Protein AF-0000000074599251 (afdb_homodimer)

Radius of gyration: 33.38 Å; Cα contacts (8 Å, |Δi|>4): 1171; chains: 2; bounding box: 68×91×99 Å

Sequence (798 aa):
MKKIAEEYNISKVTISTLWKGIKTDIAAGKLINSDRKFTGGQPKLNIDLEKVRSIPVRERGSIRKLAIKMNLHPSTVGRLIRKGALRSHTNAIKPLLTNANKVARIKWCLGKIVGNSLNNGQVFKDMYNVVHLDEKWFFMTNTTEKYYLLPDEMEPHRTCKSKRFITKVMFMAAVARPIFSNQGSVLFDGKIGIFPFTYEEPAKRASRNRARGTMETKPIQSITKEVTKEYLISKIIPAIKSKWPEGASRRIYIQQDNAKPHIRGDDPDFLHAAQSDGFDIRLVSQPPNSPDLNVLDLGFFRSIQSLQYEISATTVSELVDAVTTAFEQVEPQKLKYVWLSLHYCMNEILRVLANNNYRLPHNGKQRLERLGLLPDQVTVNEEYLAKALQHITQQQQGDMKKIAEEYNISKVTISTLWKGIKTDIAAGKLINSDRKFTGGQPKLNIDLEKVRSIPVRERGSIRKLAIKMNLHPSTVGRLIRKGALRSHTNAIKPLLTNANKVARIKWCLGKIVGNSLNNGQVFKDMYNVVHLDEKWFFMTNTTEKYYLLPDEMEPHRTCKSKRFITKVMFMAAVARPIFSNQGSVLFDGKIGIFPFTYEEPAKRASRNRARGTMETKPIQSITKEVTKEYLISKIIPAIKSKWPEGASRRIYIQQDNAKPHIRGDDPDFLHAAQSDGFDIRLVSQPPNSPDLNVLDLGFFRSIQSLQYEISATTVSELVDAVTTAFEQVEPQKLKYVWLSLHYCMNEILRVLANNNYRLPHNGKQRLERLGLLPDQVTVNEEYLAKALQHITQQQQGD

pLDDT: mean 87.86, std 13.1, range [35.22, 98.81]

Structure (mmCIF, N/CA/C/O backbone):
data_AF-0000000074599251-model_v1
#
loop_
_entity.id
_entity.type
_entity.pdbx_description
1 polymer Transposase
#
loop_
_atom_site.group_PDB
_atom_site.id
_atom_site.type_symbol
_atom_site.label_atom_id
_atom_site.label_alt_id
_atom_site.label_comp_id
_atom_site.label_asym_id
_atom_site.label_entity_id
_atom_site.label_seq_id
_atom_site.pdbx_PDB_ins_code
_atom_site.Cartn_x
_atom_site.Cartn_y
_atom_site.Cartn_z
_atom_site.occupancy
_atom_site.B_iso_or_equiv
_atom_site.auth_seq_id
_atom_site.auth_comp_id
_atom_site.auth_asym_id
_atom_site.auth_atom_id
_atom_site.pdbx_PDB_model_num
ATOM 1 N N . MET A 1 1 ? -25.328 23.453 -40.25 1 59.69 1 MET A N 1
ATOM 2 C CA . MET A 1 1 ? -24.469 22.266 -40.094 1 59.69 1 MET A CA 1
ATO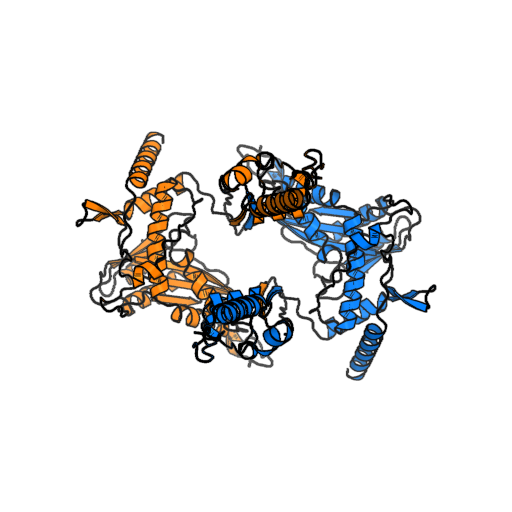M 3 C C . MET A 1 1 ? -24.328 21.875 -38.656 1 59.69 1 MET A C 1
ATOM 5 O O . MET A 1 1 ? -24.422 20.688 -38.312 1 59.69 1 MET A O 1
ATOM 9 N N . LYS A 1 2 ? -24.219 22.812 -37.844 1 63.47 2 LYS A N 1
ATOM 10 C CA . LYS A 1 2 ? -24.141 22.516 -36.438 1 63.47 2 LYS A CA 1
ATOM 11 C C . LYS A 1 2 ? -25.484 22.016 -35.875 1 63.47 2 LYS A C 1
ATOM 13 O O . LYS A 1 2 ? -25.516 21.078 -35.094 1 63.47 2 LYS A O 1
ATOM 18 N N . LYS A 1 3 ? -26.484 22.625 -36.219 1 62.5 3 LYS A N 1
ATOM 19 C CA . LYS A 1 3 ? -27.812 22.25 -35.781 1 62.5 3 LYS A CA 1
ATOM 20 C C . LYS A 1 3 ? -28.188 20.844 -36.219 1 62.5 3 LYS A C 1
ATOM 22 O O . LYS A 1 3 ? -28.766 20.062 -35.469 1 62.5 3 LYS A O 1
ATOM 27 N N . ILE A 1 4 ? -27.844 20.516 -37.375 1 62.78 4 ILE A N 1
ATOM 28 C CA . ILE A 1 4 ? -28.125 19.203 -37.938 1 62.78 4 ILE A CA 1
ATOM 29 C C . ILE A 1 4 ? -27.234 18.156 -37.281 1 62.78 4 ILE A C 1
ATOM 31 O O . ILE A 1 4 ? -27.672 17.047 -36.969 1 62.78 4 ILE A O 1
ATOM 35 N N . ALA A 1 5 ? -25.984 18.578 -36.969 1 61.53 5 ALA A N 1
ATOM 36 C CA . ALA A 1 5 ? -25.031 17.719 -36.281 1 61.53 5 ALA A CA 1
ATOM 37 C C . ALA A 1 5 ? -25.531 17.344 -34.906 1 61.53 5 ALA A C 1
ATOM 39 O O . ALA A 1 5 ? -25.438 16.188 -34.5 1 61.53 5 ALA A O 1
ATOM 40 N N . GLU A 1 6 ? -26.031 18.266 -34.281 1 64.5 6 GLU A N 1
ATOM 41 C CA . GLU A 1 6 ? -26.609 18.078 -32.969 1 64.5 6 GLU A CA 1
ATOM 42 C C . GLU A 1 6 ? -27.891 17.266 -33.031 1 64.5 6 GLU A C 1
ATOM 44 O O . GLU A 1 6 ? -28.141 16.406 -32.188 1 64.5 6 GLU A O 1
ATOM 49 N N . GLU A 1 7 ? -28.703 17.516 -33.938 1 60.81 7 GLU A N 1
ATOM 50 C CA . GLU A 1 7 ? -30.016 16.891 -34.094 1 60.81 7 GLU A CA 1
ATOM 51 C C . GLU A 1 7 ? -29.875 15.414 -34.438 1 60.81 7 GLU A C 1
ATOM 53 O O . GLU A 1 7 ? -30.641 14.586 -33.938 1 60.81 7 GLU A O 1
ATOM 58 N N . TYR A 1 8 ? -28.859 15.078 -35.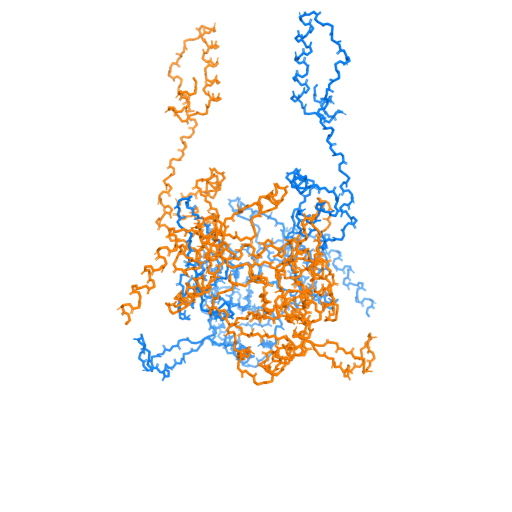219 1 61.97 8 TYR A N 1
ATOM 59 C CA . TYR A 1 8 ? -28.734 13.711 -35.688 1 61.97 8 TYR A CA 1
ATOM 60 C C . TYR A 1 8 ? -27.547 13.016 -35.031 1 61.97 8 TYR A C 1
ATOM 62 O O . TYR A 1 8 ? -27.219 11.875 -35.375 1 61.97 8 TYR A O 1
ATOM 70 N N . ASN A 1 9 ? -26.922 13.727 -33.969 1 59.16 9 ASN A N 1
ATOM 71 C CA . ASN A 1 9 ? -25.812 13.227 -33.156 1 59.16 9 ASN A CA 1
ATOM 72 C C . ASN A 1 9 ? -24.672 12.727 -34.062 1 59.16 9 ASN A C 1
ATOM 74 O O . ASN A 1 9 ? -24.172 11.609 -33.875 1 59.16 9 ASN A O 1
ATOM 78 N N . ILE A 1 10 ? -24.391 13.492 -35.156 1 62.56 10 ILE A N 1
ATOM 79 C CA . ILE A 1 10 ? -23.297 13.219 -36.062 1 62.56 10 ILE A CA 1
ATOM 80 C C . ILE A 1 10 ? -22.281 14.359 -36.031 1 62.56 10 ILE A C 1
ATOM 82 O O . ILE A 1 10 ? -22.641 15.492 -35.688 1 62.56 10 ILE A O 1
ATOM 86 N N . SER A 1 11 ? -21.031 14.023 -36.125 1 65.69 11 SER A N 1
ATOM 87 C CA . SER A 1 11 ? -20 15.055 -36.062 1 65.69 11 SER A CA 1
ATOM 88 C C . SER A 1 11 ? -20.188 16.078 -37.188 1 65.69 11 SER A C 1
ATOM 90 O O . SER A 1 11 ? -20.719 15.758 -38.25 1 65.69 11 SER A O 1
ATOM 92 N N . LYS A 1 12 ? -19.906 17.312 -36.938 1 66.56 12 LYS A N 1
ATOM 93 C CA . LYS A 1 12 ? -19.984 18.406 -37.906 1 66.56 12 LYS A CA 1
ATOM 94 C C . LYS A 1 12 ? -19.156 18.125 -39.125 1 66.56 12 LYS A C 1
ATOM 96 O O . LYS A 1 12 ? -19.531 18.484 -40.25 1 66.56 12 LYS A O 1
ATOM 101 N N . VAL A 1 13 ? -18.141 17.406 -39 1 65.75 13 VAL A N 1
ATOM 102 C CA . VAL A 1 13 ? -17.234 17.078 -40.094 1 65.75 13 VAL A CA 1
ATOM 103 C C . VAL A 1 13 ? -17.922 16.094 -41.031 1 65.75 13 VAL A C 1
ATOM 105 O O . VAL A 1 13 ? -17.828 16.234 -42.25 1 65.75 13 VAL A O 1
ATOM 108 N N . THR A 1 14 ? -18.609 15.164 -40.469 1 68.56 14 THR A N 1
ATOM 109 C CA . THR A 1 14 ? -19.344 14.195 -41.281 1 68.56 14 THR A CA 1
ATOM 110 C C . THR A 1 14 ? -20.422 14.891 -42.125 1 68.56 14 THR A C 1
ATOM 112 O O . THR A 1 14 ? -20.609 14.578 -43.281 1 68.56 14 THR A O 1
ATOM 115 N N . ILE A 1 15 ? -21.062 15.805 -41.438 1 66.56 15 ILE A N 1
ATOM 116 C CA . ILE A 1 15 ? -22.109 16.547 -42.125 1 66.56 15 ILE A CA 1
ATOM 117 C C . ILE A 1 15 ? -21.484 17.375 -43.25 1 66.56 15 ILE A C 1
ATOM 119 O O . ILE A 1 15 ? -22.016 17.422 -44.344 1 66.56 15 ILE A O 1
ATOM 123 N N . SER A 1 16 ? -20.453 17.984 -42.906 1 68.62 16 SER A N 1
ATOM 124 C CA . SER A 1 16 ? -19.766 18.812 -43.906 1 68.62 16 SER A CA 1
ATOM 125 C C . SER A 1 16 ? -19.281 18 -45.094 1 68.62 16 SER A C 1
ATOM 127 O O . SER A 1 16 ? -19.422 18.406 -46.219 1 68.62 16 SER A O 1
ATOM 129 N N . THR A 1 17 ? -18.766 16.844 -44.812 1 70.94 17 THR A N 1
ATOM 130 C CA . THR A 1 17 ? -18.297 15.953 -45.875 1 70.94 17 THR A CA 1
ATOM 131 C C . THR A 1 17 ? -19.469 15.484 -46.719 1 70.94 17 THR A C 1
ATOM 133 O O . THR A 1 17 ? -19.359 15.43 -47.969 1 70.94 17 THR A O 1
ATOM 136 N N . LEU A 1 18 ? -20.531 15.141 -46 1 68.19 18 LEU A N 1
ATOM 137 C CA . LEU A 1 18 ? -21.734 14.727 -46.719 1 68.19 18 LEU A CA 1
ATOM 138 C C . LEU A 1 18 ? -22.266 15.852 -47.594 1 68.19 18 LEU A C 1
ATOM 140 O O . LEU A 1 18 ? -22.672 15.609 -48.75 1 68.19 18 LEU A O 1
ATOM 144 N N . TRP A 1 19 ? -22.25 17 -46.938 1 69.44 19 TRP A N 1
ATOM 145 C CA . TRP A 1 19 ? -22.734 18.172 -47.656 1 69.44 19 TRP A CA 1
ATOM 146 C C . TRP A 1 19 ? -21.875 18.469 -48.875 1 69.44 19 TRP A C 1
ATOM 148 O O . TRP A 1 19 ? -22.375 18.75 -49.969 1 69.44 19 TRP A O 1
ATOM 158 N N . LYS A 1 20 ? -20.656 18.359 -48.719 1 69.62 20 LYS A N 1
ATOM 159 C CA . LYS A 1 20 ? -19.734 18.578 -49.812 1 69.62 20 LYS A CA 1
ATOM 160 C C . LYS A 1 20 ? -19.938 17.531 -50.906 1 69.62 20 LYS A C 1
ATOM 162 O O . LYS A 1 20 ? -19.922 17.859 -52.094 1 69.62 20 LYS A O 1
ATOM 167 N N . GLY A 1 21 ? -20.094 16.359 -50.5 1 66.81 21 GLY A N 1
ATOM 168 C CA . GLY A 1 21 ? -20.375 15.305 -51.438 1 66.81 21 GLY A CA 1
ATOM 169 C C . GLY A 1 21 ? -21.672 15.523 -52.219 1 66.81 21 GLY A C 1
ATOM 170 O O . GLY A 1 21 ? -21.703 15.336 -53.438 1 66.81 21 GLY A O 1
ATOM 171 N N . ILE A 1 22 ? -22.578 15.906 -51.438 1 68 22 ILE A N 1
ATOM 172 C CA . ILE A 1 22 ? -23.875 16.188 -52.062 1 68 22 ILE A CA 1
ATOM 173 C C . ILE A 1 22 ? -23.734 17.344 -53.062 1 68 22 ILE A C 1
ATOM 175 O O . ILE A 1 22 ? -24.266 17.297 -54.156 1 68 22 ILE A O 1
ATOM 179 N N . LYS A 1 23 ? -23.031 18.297 -52.656 1 67.19 23 LYS A N 1
ATOM 180 C CA . LYS A 1 23 ? -22.828 19.453 -53.5 1 67.19 23 LYS A CA 1
ATOM 181 C C . LYS A 1 23 ? -22.094 19.062 -54.781 1 67.19 23 LYS A C 1
ATOM 183 O O . LYS A 1 23 ? -22.422 19.531 -55.875 1 67.19 23 LYS A O 1
ATOM 188 N N . THR A 1 24 ? -21.141 18.344 -54.531 1 67.94 24 THR A N 1
ATOM 189 C CA . THR A 1 24 ? -20.391 17.875 -55.688 1 67.94 24 THR A CA 1
ATOM 190 C C . THR A 1 24 ? -21.266 17.016 -56.594 1 67.94 24 THR A C 1
ATOM 192 O O . THR A 1 24 ? -21.188 17.125 -57.812 1 67.94 24 THR A O 1
ATOM 195 N N . ASP A 1 25 ? -22.016 16.266 -55.938 1 62.34 25 ASP A N 1
ATOM 196 C CA . ASP A 1 25 ? -22.938 15.43 -56.719 1 62.34 25 ASP A CA 1
ATOM 197 C C . ASP A 1 25 ? -23.953 16.281 -57.469 1 62.34 25 ASP A C 1
ATOM 199 O O . ASP A 1 25 ? -24.266 16.016 -58.625 1 62.34 25 ASP A O 1
ATOM 203 N N . ILE A 1 26 ? -24.359 17.25 -56.781 1 66.44 26 ILE A N 1
ATOM 204 C CA . ILE A 1 26 ? -25.297 18.172 -57.406 1 66.44 26 ILE A CA 1
ATOM 205 C C . ILE A 1 26 ? -24.625 18.891 -58.594 1 66.44 26 ILE A C 1
ATOM 207 O O . ILE A 1 26 ? -25.203 19.016 -59.656 1 66.44 26 ILE A O 1
ATOM 211 N N . ALA A 1 27 ? -23.531 19.266 -58.375 1 68.12 27 ALA A N 1
ATOM 212 C CA . ALA A 1 27 ? -22.797 19.969 -59.438 1 68.12 27 ALA A CA 1
ATOM 213 C C . ALA A 1 27 ? -22.5 19.047 -60.594 1 68.12 27 ALA A C 1
ATOM 215 O O . ALA A 1 27 ? -22.453 19.5 -61.75 1 68.12 27 ALA A O 1
ATOM 216 N N . ALA A 1 28 ? -22.312 17.828 -60.281 1 65.12 28 ALA A N 1
ATOM 217 C CA . ALA A 1 28 ? -22.016 16.859 -61.312 1 65.12 28 ALA A CA 1
ATOM 218 C C . ALA A 1 28 ? -23.297 16.281 -61.906 1 65.12 28 ALA A C 1
ATOM 220 O O . ALA A 1 28 ? -23.266 15.453 -62.844 1 65.12 28 ALA A O 1
ATOM 221 N N . GLY A 1 29 ? -24.406 16.875 -61.562 1 62.53 29 GLY A N 1
ATOM 222 C CA . GLY A 1 29 ? -25.703 16.547 -62.156 1 62.53 29 GLY A CA 1
ATOM 223 C C . GLY A 1 29 ? -26.266 15.234 -61.625 1 62.53 29 GLY A C 1
ATOM 224 O O . GLY A 1 29 ? -27.125 14.633 -62.281 1 62.53 29 GLY A O 1
ATOM 225 N N . LYS A 1 30 ? -25.531 14.656 -60.781 1 57.91 30 LYS A N 1
ATOM 226 C CA . LYS A 1 30 ? -26 13.359 -60.281 1 57.91 30 LYS A CA 1
ATOM 227 C C . LYS A 1 30 ? -27.188 13.523 -59.344 1 57.91 30 LYS A C 1
ATOM 229 O O . LYS A 1 30 ? -27.297 14.539 -58.656 1 57.91 30 LYS A O 1
ATOM 234 N N . LEU A 1 31 ? -28.25 12.766 -59.594 1 51.44 31 LEU A N 1
ATOM 235 C CA . LEU A 1 31 ? -29.438 12.781 -58.75 1 51.44 31 LEU A CA 1
ATOM 236 C C . LEU A 1 31 ? -29.094 12.477 -57.312 1 51.44 31 LEU A C 1
ATOM 238 O O . LEU A 1 31 ? -28.281 11.578 -57.031 1 51.44 31 LEU A O 1
ATOM 242 N N . ILE A 1 32 ? -29.156 13.453 -56.5 1 49.12 32 ILE A N 1
ATOM 243 C CA . ILE A 1 32 ? -29 13.234 -55.062 1 49.12 32 ILE A CA 1
ATOM 244 C C . ILE A 1 32 ? -29.75 11.984 -54.625 1 49.12 32 ILE A C 1
ATOM 246 O O . ILE A 1 32 ? -30.984 11.938 -54.719 1 49.12 32 ILE A O 1
ATOM 250 N N . ASN A 1 33 ? -29.406 10.75 -55.125 1 39.78 33 ASN A N 1
ATOM 251 C CA . ASN A 1 33 ? -30.125 9.57 -54.656 1 39.78 33 ASN A CA 1
ATOM 252 C C . ASN A 1 33 ? -30.266 9.578 -53.125 1 39.78 33 ASN A C 1
ATOM 254 O O . ASN A 1 33 ? -29.266 9.547 -52.406 1 39.78 33 ASN A O 1
ATOM 258 N N . SER A 1 34 ? -31.25 10.289 -52.656 1 45.91 34 SER A N 1
ATOM 259 C CA . SER A 1 34 ? -31.672 10.25 -51.25 1 45.91 34 SER A CA 1
ATOM 260 C C . SER A 1 34 ? -31.453 8.867 -50.625 1 45.91 34 SER A C 1
ATOM 262 O O . SER A 1 34 ? -31.359 8.727 -49.406 1 45.91 34 SER A O 1
ATOM 264 N N . ASP A 1 35 ? -31.703 7.812 -51.531 1 40.34 35 ASP A N 1
ATOM 265 C CA . ASP A 1 35 ? -31.672 6.441 -51.031 1 40.34 35 ASP A CA 1
ATOM 266 C C . ASP A 1 35 ? -30.219 6.004 -50.75 1 40.34 35 ASP A C 1
ATOM 268 O O . ASP A 1 35 ? -29.938 4.809 -50.688 1 40.34 35 ASP A O 1
ATOM 272 N N . ARG A 1 36 ? -29.312 6.754 -51.219 1 41.41 36 ARG A N 1
ATOM 273 C CA . ARG A 1 36 ? -27.984 6.273 -50.844 1 41.41 36 ARG A CA 1
ATOM 274 C C . ARG A 1 36 ? -27.969 5.844 -49.375 1 41.41 36 ARG A C 1
ATOM 276 O O . ARG A 1 36 ? -28.312 6.625 -48.469 1 41.41 36 ARG A O 1
ATOM 283 N N . LYS A 1 37 ? -28.312 4.609 -49.219 1 37.38 37 LYS A N 1
ATOM 284 C CA . LYS A 1 37 ? -28.141 3.996 -47.875 1 37.38 37 LYS A CA 1
ATOM 285 C C . LYS A 1 37 ? -26.859 4.477 -47.219 1 37.38 37 LYS A C 1
ATOM 287 O O . LYS A 1 37 ? -25.781 4.336 -47.781 1 37.38 37 LYS A O 1
ATOM 292 N N . PHE A 1 38 ? -26.828 5.723 -46.781 1 36.94 38 PHE A N 1
ATOM 293 C CA . PHE A 1 38 ? -25.734 6 -45.875 1 36.94 38 PHE A CA 1
ATOM 294 C C . PHE A 1 38 ? -25.391 4.77 -45.031 1 36.94 38 PHE A C 1
ATOM 296 O O . PHE A 1 38 ? -26.281 4.148 -44.438 1 36.94 38 PHE A O 1
ATOM 303 N N . THR A 1 39 ? -24.734 3.855 -45.562 1 35.22 39 THR A N 1
ATOM 304 C CA . THR A 1 39 ? -24.344 2.822 -44.625 1 35.22 39 THR A CA 1
ATOM 305 C C . THR A 1 39 ? -23.906 3.441 -43.312 1 35.22 39 THR A C 1
ATOM 307 O O . THR A 1 39 ? -22.859 4.102 -43.219 1 35.22 39 THR A O 1
ATOM 310 N N . GLY A 1 40 ? -24.781 4.145 -42.719 1 36.56 40 GLY A N 1
ATOM 311 C CA . GLY A 1 40 ? -24.5 4.617 -41.375 1 36.56 40 GLY A CA 1
ATOM 312 C C . GLY A 1 40 ? -23.5 3.758 -40.625 1 36.56 40 GLY A C 1
ATOM 313 O O . GLY A 1 40 ? -23.281 2.596 -40.969 1 36.56 40 GLY A O 1
ATOM 314 N N . GLY A 1 41 ? -22.266 4.285 -40.438 1 41.44 41 GLY A N 1
ATOM 315 C CA . GLY A 1 41 ? -21.438 3.494 -39.562 1 41.44 41 GLY A CA 1
ATOM 316 C C . GLY A 1 41 ? -22.234 2.766 -38.5 1 41.44 41 GLY A C 1
ATOM 317 O O . GLY A 1 41 ? -23.438 2.943 -38.375 1 41.44 41 GLY A O 1
ATOM 318 N N . GLN A 1 42 ? -21.781 1.679 -38.031 1 44.84 42 GLN A N 1
ATOM 319 C CA . GLN A 1 42 ? -22.438 0.94 -36.969 1 44.84 42 GLN A CA 1
ATOM 320 C C . GLN A 1 42 ? -23.047 1.889 -35.938 1 44.84 42 GLN A C 1
ATOM 322 O O . GLN A 1 42 ? -22.406 2.859 -35.531 1 44.84 42 GLN A O 1
ATOM 327 N N . PRO A 1 43 ? -24.359 2.057 -35.875 1 48.94 43 PRO A N 1
ATOM 328 C CA . PRO A 1 43 ? -24.984 2.857 -34.812 1 48.94 43 PRO A CA 1
ATOM 329 C C . PRO A 1 43 ? -24.219 2.793 -33.5 1 48.94 43 PRO A C 1
ATOM 331 O O . PRO A 1 43 ? -23.625 1.758 -33.156 1 48.94 43 PRO A O 1
ATOM 334 N N . LYS A 1 44 ? -23.875 4.051 -33.094 1 54.09 44 LYS A N 1
ATOM 335 C CA . LYS A 1 44 ? -23.266 4.078 -31.781 1 54.09 44 LYS A CA 1
ATOM 336 C C . LYS A 1 44 ? -24.078 3.268 -30.781 1 54.09 44 LYS A C 1
ATOM 338 O O . LYS A 1 44 ? -25.312 3.361 -30.75 1 54.09 44 LYS A O 1
ATOM 343 N N . LEU A 1 45 ? -23.562 2.078 -30.422 1 58.38 45 LEU A N 1
ATOM 344 C CA . LEU A 1 45 ? -24.234 1.326 -29.359 1 58.38 45 LEU A CA 1
ATOM 345 C C . LEU A 1 45 ? -24.797 2.264 -28.297 1 58.38 45 LEU A C 1
ATOM 347 O O . LEU A 1 45 ? -24.094 3.15 -27.812 1 58.38 45 LEU A O 1
ATOM 351 N N . ASN A 1 46 ? -26.125 2.512 -28.281 1 68.69 46 ASN A N 1
ATOM 352 C CA . ASN A 1 46 ? -26.766 3.252 -27.203 1 68.69 46 ASN A CA 1
ATOM 353 C C . ASN A 1 46 ? -26.578 2.549 -25.859 1 68.69 46 ASN A C 1
ATOM 355 O O . ASN A 1 46 ? -27.234 1.537 -25.594 1 68.69 46 ASN A O 1
ATOM 359 N N . ILE A 1 47 ? -25.562 2.842 -25.203 1 80.31 47 ILE A N 1
ATOM 360 C CA . ILE A 1 47 ? -25.297 2.234 -23.906 1 80.31 47 ILE A CA 1
ATOM 361 C C . ILE A 1 47 ? -26.109 2.943 -22.828 1 80.31 47 ILE A C 1
ATOM 363 O O . ILE A 1 47 ? -26.078 4.172 -22.734 1 80.31 47 ILE A O 1
ATOM 367 N N . ASP A 1 48 ? -26.922 2.229 -22.156 1 84.81 48 ASP A N 1
ATOM 368 C CA . ASP A 1 48 ? -27.656 2.744 -21 1 84.81 48 ASP A CA 1
ATOM 369 C C . ASP A 1 48 ? -26.75 2.855 -19.781 1 84.81 48 ASP A C 1
ATOM 371 O O . ASP A 1 48 ? -26.562 1.881 -19.047 1 84.81 48 ASP A O 1
ATOM 375 N N . LEU A 1 49 ? -26.328 3.996 -19.547 1 88.31 49 LEU A N 1
ATOM 376 C CA . LEU A 1 49 ? -25.375 4.238 -18.469 1 88.31 49 LEU A CA 1
ATOM 377 C C . LEU A 1 49 ? -26.062 4.094 -17.109 1 88.31 49 LEU A C 1
ATOM 379 O O . LEU A 1 49 ? -25.391 3.93 -16.094 1 88.31 49 LEU A O 1
ATOM 383 N N . GLU A 1 50 ? -27.344 4.145 -17.078 1 86.81 50 GLU A N 1
ATOM 384 C CA . GLU A 1 50 ? -28.078 4.02 -15.82 1 86.81 50 GLU A CA 1
ATOM 385 C C . GLU A 1 50 ? -27.922 2.619 -15.234 1 86.81 50 GLU A C 1
ATOM 387 O O . GLU A 1 50 ? -28.109 2.424 -14.031 1 86.81 50 GLU A O 1
ATOM 392 N N . LYS A 1 51 ? -27.594 1.727 -16.078 1 90 51 LYS A N 1
ATOM 393 C CA . LYS A 1 51 ? -27.359 0.359 -15.617 1 90 51 LYS A CA 1
ATOM 394 C C . LYS A 1 51 ? -26.203 0.293 -14.625 1 90 51 LYS A C 1
ATOM 396 O O . LYS A 1 51 ? -26.172 -0.591 -13.766 1 90 51 LYS A O 1
ATOM 401 N N . VAL A 1 52 ? -25.312 1.246 -14.719 1 92.25 52 VAL A N 1
ATOM 402 C CA . VAL A 1 52 ? -24.172 1.295 -13.82 1 92.25 52 VAL A CA 1
ATOM 403 C C . VAL A 1 52 ? -24.641 1.492 -12.383 1 92.25 52 VAL A C 1
ATOM 405 O O . VAL A 1 52 ? -24.062 0.929 -11.445 1 92.25 52 VAL A O 1
ATOM 408 N N . ARG A 1 53 ? -25.703 2.174 -12.242 1 91.62 53 ARG A N 1
ATOM 409 C CA . ARG A 1 53 ? -26.234 2.496 -10.914 1 91.62 53 ARG A CA 1
ATOM 410 C C . ARG A 1 53 ? -26.734 1.244 -10.211 1 91.62 53 ARG A C 1
ATOM 412 O O . ARG A 1 53 ? -26.75 1.182 -8.977 1 91.62 53 ARG A O 1
ATOM 419 N N . SER A 1 54 ? -27.109 0.322 -11.016 1 91.12 54 SER A N 1
ATOM 420 C CA . SER A 1 54 ? -27.672 -0.898 -10.445 1 91.12 54 SER A CA 1
ATOM 421 C C . SER A 1 54 ? -26.562 -1.867 -10.016 1 91.12 54 SER A C 1
ATOM 423 O O . SER A 1 54 ? -26.828 -2.807 -9.258 1 91.12 54 SER A O 1
ATOM 425 N N . ILE A 1 55 ? -25.438 -1.623 -10.461 1 92.62 55 ILE A N 1
ATOM 426 C CA . ILE A 1 55 ? -24.312 -2.482 -10.102 1 92.62 55 ILE A CA 1
ATOM 427 C C . ILE A 1 55 ? -23.703 -2.01 -8.781 1 92.62 55 ILE A C 1
ATOM 429 O O . ILE A 1 55 ? -23.359 -0.838 -8.641 1 92.62 55 ILE A O 1
ATOM 433 N N . PRO A 1 56 ? -23.641 -2.934 -7.828 1 90.06 56 PRO A N 1
ATOM 434 C CA . PRO A 1 56 ? -22.969 -2.535 -6.586 1 90.06 56 PRO A CA 1
ATOM 435 C C . PRO A 1 56 ? -21.578 -1.971 -6.824 1 90.06 56 PRO A C 1
ATOM 437 O O . PRO A 1 56 ? -20.844 -2.459 -7.695 1 90.06 56 PRO A O 1
ATOM 440 N N . VAL A 1 57 ? -21.172 -0.94 -6.09 1 88.81 57 VAL A N 1
ATOM 441 C CA . VAL A 1 57 ? -19.922 -0.213 -6.281 1 88.81 57 VAL A CA 1
ATOM 442 C C . VAL A 1 57 ? -18.734 -1.173 -6.16 1 88.81 57 VAL A C 1
ATOM 444 O O . VAL A 1 57 ? -17.734 -1.019 -6.855 1 88.81 57 VAL A O 1
ATOM 447 N N . ARG A 1 58 ? -18.859 -2.219 -5.363 1 86.56 58 ARG A N 1
ATOM 448 C CA . ARG A 1 58 ? -17.766 -3.162 -5.133 1 86.56 58 ARG A CA 1
ATOM 449 C C . ARG A 1 58 ? -17.5 -3.994 -6.383 1 86.56 58 ARG A C 1
ATOM 451 O O . ARG A 1 58 ? -16.422 -4.598 -6.504 1 86.56 58 ARG A O 1
ATOM 458 N N . GLU A 1 59 ? -18.375 -4.051 -7.305 1 89.94 59 GLU A N 1
ATOM 459 C CA . GLU A 1 59 ? -18.234 -4.824 -8.531 1 89.94 59 GLU A CA 1
ATOM 460 C C . GLU A 1 59 ? -17.797 -3.934 -9.695 1 89.94 59 GLU A C 1
ATOM 462 O O . GLU A 1 59 ? -17.797 -4.363 -10.852 1 89.94 59 GLU A O 1
ATOM 467 N N . ARG A 1 60 ? -17.469 -2.689 -9.359 1 91.94 60 ARG A N 1
ATOM 468 C CA . ARG A 1 60 ? -17.047 -1.706 -10.359 1 91.94 60 ARG A CA 1
ATOM 469 C C . ARG A 1 60 ? -15.586 -1.321 -10.164 1 91.94 60 ARG A C 1
ATOM 471 O O . ARG A 1 60 ? -15.211 -0.168 -10.383 1 91.94 60 ARG A O 1
ATOM 478 N N . GLY A 1 61 ? -14.797 -2.256 -9.695 1 88.75 61 GLY A N 1
ATOM 479 C CA . GLY A 1 61 ? -13.438 -1.937 -9.273 1 88.75 61 GLY A CA 1
ATOM 480 C C . GLY A 1 61 ? -12.453 -1.896 -10.43 1 88.75 61 GLY A C 1
ATOM 481 O O . GLY A 1 61 ? -11.336 -1.407 -10.281 1 88.75 61 GLY A O 1
ATOM 482 N N . SER A 1 62 ? -12.812 -2.447 -11.547 1 90.62 62 SER A N 1
ATOM 483 C CA . SER A 1 62 ? -11.961 -2.43 -12.734 1 90.62 62 SER A CA 1
ATOM 484 C C . SER A 1 62 ? -12.797 -2.289 -14.008 1 90.62 62 SER A C 1
ATOM 486 O O . SER A 1 62 ? -14 -2.529 -13.992 1 90.62 62 SER A O 1
ATOM 488 N N . ILE A 1 63 ? -12.109 -1.875 -15.078 1 92.12 63 ILE A N 1
ATOM 489 C CA . ILE A 1 63 ? -12.758 -1.724 -16.375 1 92.12 63 ILE A CA 1
ATOM 490 C C . ILE A 1 63 ? -13.312 -3.072 -16.828 1 92.12 63 ILE A C 1
ATOM 492 O O . ILE A 1 63 ? -14.453 -3.158 -17.297 1 92.12 63 ILE A O 1
ATOM 496 N N . ARG A 1 64 ? -12.562 -4.082 -16.641 1 87.69 64 ARG A N 1
ATOM 497 C CA . ARG A 1 64 ? -12.969 -5.414 -17.094 1 87.69 64 ARG A CA 1
ATOM 498 C C . ARG A 1 64 ? -14.18 -5.906 -16.297 1 87.69 64 ARG A C 1
ATOM 500 O O . ARG A 1 64 ? -15.125 -6.438 -16.891 1 87.69 64 ARG A O 1
ATOM 507 N N . LYS A 1 65 ? -14.172 -5.766 -15.023 1 88.75 65 LYS A N 1
ATOM 508 C CA . LYS A 1 65 ? -15.289 -6.191 -14.18 1 88.75 65 LYS A CA 1
ATOM 509 C C . LYS A 1 65 ? -16.562 -5.449 -14.547 1 88.75 65 LYS A C 1
ATOM 511 O O . LYS A 1 65 ? -17.625 -6.059 -14.68 1 88.75 65 LYS A O 1
ATOM 516 N N . LEU A 1 66 ? -16.422 -4.133 -14.625 1 92.38 66 LEU A N 1
ATOM 517 C CA . LEU A 1 66 ? -17.578 -3.32 -14.984 1 92.38 66 LEU A CA 1
ATOM 518 C C . LEU A 1 66 ? -18.109 -3.713 -16.359 1 92.38 66 LEU A C 1
ATOM 520 O O . LEU A 1 66 ? -19.328 -3.771 -16.562 1 92.38 66 LEU A O 1
ATOM 524 N N . ALA A 1 67 ? -17.172 -3.98 -17.312 1 92.94 67 ALA A N 1
ATOM 525 C CA . ALA A 1 67 ? -17.562 -4.391 -18.656 1 92.94 67 ALA A CA 1
ATOM 526 C C . ALA A 1 67 ? -18.375 -5.68 -18.625 1 92.94 67 ALA A C 1
ATOM 528 O O . ALA A 1 67 ? -19.422 -5.777 -19.281 1 92.94 67 ALA A O 1
ATOM 529 N N . ILE A 1 68 ? -17.938 -6.637 -17.828 1 88.88 68 ILE A N 1
ATOM 530 C CA . ILE A 1 68 ? -18.625 -7.922 -17.719 1 88.88 68 ILE A CA 1
ATOM 531 C C . ILE A 1 68 ? -20.016 -7.711 -17.156 1 88.88 68 ILE A C 1
ATOM 533 O O . ILE A 1 68 ? -21 -8.25 -17.688 1 88.88 68 ILE A O 1
ATOM 537 N N . LYS A 1 69 ? -20.141 -6.906 -16.109 1 91 69 LYS A N 1
ATOM 538 C CA . LYS A 1 69 ? -21.422 -6.672 -15.453 1 91 69 LYS A CA 1
ATOM 539 C C . LYS A 1 69 ? -22.375 -5.898 -16.359 1 91 69 LYS A C 1
ATOM 541 O O . LYS A 1 69 ? -23.578 -6.094 -16.297 1 91 69 LYS A O 1
ATOM 546 N N . MET A 1 70 ? -21.859 -5.078 -17.219 1 92.19 70 MET A N 1
ATOM 547 C CA . MET A 1 70 ? -22.672 -4.277 -18.141 1 92.19 70 MET A CA 1
ATOM 548 C C . MET A 1 70 ? -22.875 -5.016 -19.453 1 92.19 70 MET A C 1
ATOM 550 O O . MET A 1 70 ? -23.594 -4.535 -20.328 1 92.19 70 MET A O 1
ATOM 554 N N . ASN A 1 71 ? -22.188 -6.16 -19.609 1 90 71 ASN A N 1
ATOM 555 C CA . ASN A 1 71 ? -22.219 -6.918 -20.844 1 90 71 ASN A CA 1
ATOM 556 C C . ASN A 1 71 ? -21.703 -6.09 -22.016 1 90 71 ASN A C 1
ATOM 558 O O . ASN A 1 71 ? -22.375 -5.969 -23.047 1 90 71 ASN A O 1
ATOM 562 N N . LEU A 1 72 ? -20.641 -5.449 -21.75 1 91.69 72 LEU A N 1
ATOM 563 C CA . LEU A 1 72 ? -19.938 -4.656 -22.75 1 91.69 72 LEU A CA 1
ATOM 564 C C . LEU A 1 72 ? -18.5 -5.141 -22.922 1 91.69 72 LEU A C 1
ATOM 566 O O . LEU A 1 72 ? -18 -5.914 -22.109 1 91.69 72 LEU A O 1
ATOM 570 N N . HIS A 1 73 ? -17.891 -4.762 -23.953 1 91.44 73 HIS A N 1
ATOM 571 C CA . HIS A 1 73 ? -16.453 -4.969 -24.109 1 91.44 73 HIS A CA 1
ATOM 572 C C . HIS A 1 73 ? -15.656 -3.973 -23.281 1 91.44 73 HIS A C 1
ATOM 574 O O . HIS A 1 73 ? -16.031 -2.807 -23.172 1 91.44 73 HIS A O 1
ATOM 580 N N . PRO A 1 74 ? -14.531 -4.395 -22.766 1 92.06 74 PRO A N 1
ATOM 581 C CA . PRO A 1 74 ? -13.719 -3.5 -21.938 1 92.06 74 PRO A CA 1
ATOM 582 C C . PRO A 1 74 ? -13.305 -2.229 -22.688 1 92.06 74 PRO A C 1
ATOM 584 O O . PRO A 1 74 ? -13.234 -1.155 -22.078 1 92.06 74 PRO A O 1
ATOM 587 N N . SER A 1 75 ? -13.086 -2.375 -23.969 1 91.56 75 SER A N 1
ATOM 588 C CA . SER A 1 75 ? -12.672 -1.206 -24.734 1 91.56 75 SER A CA 1
ATOM 589 C C . SER A 1 75 ? -13.781 -0.161 -24.797 1 91.56 75 SER A C 1
ATOM 591 O O . SER A 1 75 ? -13.508 1.039 -24.859 1 91.56 75 SER A O 1
ATOM 593 N N . THR A 1 76 ? -14.992 -0.641 -24.797 1 90.75 76 THR A N 1
ATOM 594 C CA . THR A 1 76 ? -16.141 0.271 -24.781 1 90.75 76 THR 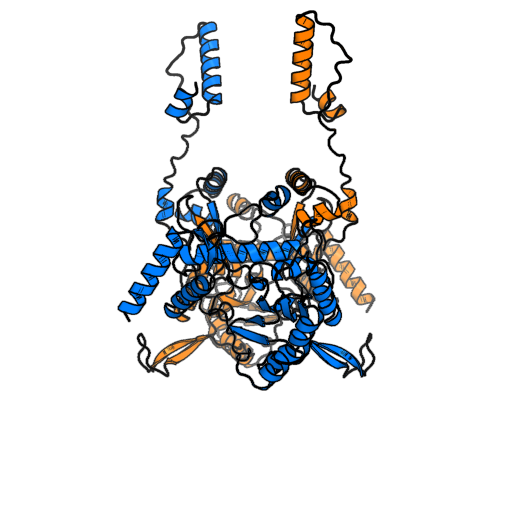A CA 1
ATOM 595 C C . THR A 1 76 ? -16.188 1.049 -23.469 1 90.75 76 THR A C 1
ATOM 597 O O . THR A 1 76 ? -16.406 2.262 -23.469 1 90.75 76 THR A O 1
ATOM 600 N N . VAL A 1 77 ? -15.992 0.359 -22.375 1 92.69 77 VAL A N 1
ATOM 601 C CA . VAL A 1 77 ? -15.961 1.002 -21.062 1 92.69 77 VAL A CA 1
ATOM 602 C C . VAL A 1 77 ? -14.812 2.008 -21 1 92.69 77 VAL A C 1
ATOM 604 O O . VAL A 1 77 ? -14.977 3.111 -20.484 1 92.69 77 VAL A O 1
ATOM 607 N N . GLY A 1 78 ? -13.688 1.577 -21.516 1 93.12 78 GLY A N 1
ATOM 608 C CA . GLY A 1 78 ? -12.562 2.492 -21.594 1 93.12 78 GLY A CA 1
ATOM 609 C C . GLY A 1 78 ? -12.891 3.771 -22.344 1 93.12 78 GLY A C 1
ATOM 610 O O . GLY A 1 78 ? -12.5 4.863 -21.922 1 93.12 78 GLY A O 1
ATOM 611 N N . ARG A 1 79 ? -13.602 3.672 -23.469 1 90 79 ARG A N 1
ATOM 612 C CA . ARG A 1 79 ? -14.016 4.828 -24.25 1 90 79 ARG A CA 1
ATOM 613 C C . ARG A 1 79 ? -14.953 5.727 -23.453 1 90 79 ARG A C 1
ATOM 615 O O . ARG A 1 79 ? -14.891 6.953 -23.562 1 90 79 ARG A O 1
ATOM 622 N N . LEU A 1 80 ? -15.844 5.098 -22.719 1 91.75 80 LEU A N 1
ATOM 623 C CA . LEU A 1 80 ? -16.781 5.848 -21.875 1 91.75 80 LEU A CA 1
ATOM 624 C C . LEU A 1 80 ? -16.031 6.668 -20.828 1 91.75 80 LEU A C 1
ATOM 626 O O . LEU A 1 80 ? -16.438 7.793 -20.516 1 91.75 80 LEU A O 1
ATOM 630 N N . ILE A 1 81 ? -14.992 6.141 -20.266 1 92.12 81 ILE A N 1
ATOM 631 C CA . ILE A 1 81 ? -14.18 6.828 -19.266 1 92.12 81 ILE A CA 1
ATOM 632 C C . ILE A 1 81 ? -13.445 8 -19.922 1 92.12 81 ILE A C 1
ATOM 634 O O . ILE A 1 81 ? -13.438 9.109 -19.375 1 92.12 81 ILE A O 1
ATOM 638 N N . ARG A 1 82 ? -12.914 7.723 -21.094 1 87.88 82 ARG A N 1
ATOM 639 C CA . ARG A 1 82 ? -12.188 8.758 -21.812 1 87.88 82 ARG A CA 1
ATOM 640 C C . ARG A 1 82 ? -13.109 9.906 -22.203 1 87.88 82 ARG A C 1
ATOM 642 O O . ARG A 1 82 ? -12.703 11.07 -22.203 1 87.88 82 ARG A O 1
ATOM 649 N N . LYS A 1 83 ? -14.328 9.602 -22.531 1 89.19 83 LYS A N 1
ATOM 650 C CA . LYS A 1 83 ? -15.32 10.594 -22.953 1 89.19 83 LYS A CA 1
ATOM 651 C C . LYS A 1 83 ? -15.898 11.336 -21.75 1 89.19 83 LYS A C 1
ATOM 653 O O . LYS A 1 83 ? -16.641 12.305 -21.906 1 89.19 83 LYS A O 1
ATOM 658 N N . GLY A 1 84 ? -15.641 10.812 -20.531 1 90.62 84 GLY A N 1
ATOM 659 C CA . GLY A 1 84 ? -16.109 11.469 -19.312 1 90.62 84 GLY A CA 1
ATOM 660 C C . GLY A 1 84 ? -17.469 10.969 -18.859 1 90.62 84 GLY A C 1
ATOM 661 O O . GLY A 1 84 ? -18.062 11.516 -17.922 1 90.62 84 GLY A O 1
ATOM 662 N N . ALA A 1 85 ? -17.969 9.961 -19.562 1 91.56 85 ALA A N 1
ATOM 663 C CA . ALA A 1 85 ? -19.234 9.375 -19.156 1 91.56 85 ALA A CA 1
ATOM 664 C C . ALA A 1 85 ? -19.094 8.57 -17.859 1 91.56 85 ALA A C 1
ATOM 666 O O . ALA A 1 85 ? -20.062 8.414 -17.109 1 91.56 85 ALA A O 1
ATOM 667 N N . LEU A 1 86 ? -17.953 8.055 -17.672 1 94.06 86 LEU A N 1
ATOM 668 C CA . LEU A 1 86 ? -17.547 7.391 -16.438 1 94.06 86 LEU A CA 1
ATOM 669 C C . LEU A 1 86 ? -16.281 8.016 -15.867 1 94.06 86 LEU A C 1
ATOM 671 O O . LEU A 1 86 ? -15.484 8.602 -16.609 1 94.06 86 LEU A O 1
ATOM 675 N N . ARG A 1 87 ? -16.156 7.945 -14.578 1 93.06 87 ARG A N 1
ATOM 676 C CA . ARG A 1 87 ? -14.945 8.461 -13.953 1 93.06 87 ARG A CA 1
ATOM 677 C C . ARG A 1 87 ? -14.352 7.441 -12.984 1 93.06 87 ARG A C 1
ATOM 679 O O . ARG A 1 87 ? -15.086 6.699 -12.328 1 93.06 87 ARG A O 1
ATOM 686 N N . SER A 1 88 ? -13.07 7.438 -12.977 1 92.12 88 SER A N 1
ATOM 687 C CA . SER A 1 88 ? -12.367 6.613 -12 1 92.12 88 SER A CA 1
ATOM 688 C C . SER A 1 88 ? -12.242 7.328 -10.656 1 92.12 88 SER A C 1
ATOM 690 O O . SER A 1 88 ? -12.016 8.539 -10.617 1 92.12 88 SER A O 1
ATOM 692 N N . HIS A 1 89 ? -12.508 6.629 -9.602 1 90.56 89 HIS A N 1
ATOM 693 C CA . HIS A 1 89 ? -12.398 7.188 -8.258 1 90.56 89 HIS A CA 1
ATOM 694 C C . HIS A 1 89 ? -11.641 6.238 -7.328 1 90.56 89 HIS A C 1
ATOM 696 O O . HIS A 1 89 ? -11.961 5.051 -7.258 1 90.56 89 HIS A O 1
ATOM 702 N N . THR A 1 90 ? -10.586 6.738 -6.766 1 88.94 90 THR A N 1
ATOM 703 C CA . THR A 1 90 ? -9.875 5.984 -5.738 1 88.94 90 THR A CA 1
ATOM 704 C C . THR A 1 90 ? -10.234 6.492 -4.344 1 88.94 90 THR A C 1
ATOM 706 O O . THR A 1 90 ? -10.234 7.699 -4.098 1 88.94 90 THR A O 1
ATOM 709 N N . ASN A 1 91 ? -10.625 5.594 -3.52 1 85.06 91 ASN A N 1
ATOM 710 C CA . ASN A 1 91 ? -11.102 5.949 -2.188 1 85.06 91 ASN A CA 1
ATOM 711 C C . ASN A 1 91 ? -10.266 5.289 -1.097 1 85.06 91 ASN A C 1
ATOM 713 O O . ASN A 1 91 ? -10.039 4.078 -1.131 1 85.06 91 ASN A O 1
ATOM 717 N N . ALA A 1 92 ? -9.68 6.133 -0.18 1 88.25 92 ALA A N 1
ATOM 718 C CA . ALA A 1 92 ? -9.023 5.605 1.013 1 88.25 92 ALA A CA 1
ATOM 719 C C . ALA A 1 92 ? -10.031 5.352 2.129 1 88.25 92 ALA A C 1
ATOM 721 O O . ALA A 1 92 ? -10.953 6.141 2.332 1 88.25 92 ALA A O 1
ATOM 722 N N . ILE A 1 93 ? -9.867 4.328 2.805 1 90 93 ILE A N 1
ATOM 723 C CA . ILE A 1 93 ? -10.727 4.02 3.939 1 90 93 ILE A CA 1
ATOM 724 C C . ILE A 1 93 ? -10.539 5.07 5.031 1 90 93 ILE A C 1
ATOM 726 O O . ILE A 1 93 ? -9.414 5.488 5.312 1 90 93 ILE A O 1
ATOM 730 N N . LYS A 1 94 ? -11.641 5.594 5.582 1 92.19 94 LYS A N 1
ATOM 731 C CA . LYS A 1 94 ? -11.609 6.648 6.59 1 92.19 94 LYS A CA 1
ATOM 732 C C . LYS A 1 94 ? -11.898 6.086 7.98 1 92.19 94 LYS A C 1
ATOM 734 O O . LYS A 1 94 ? -12.477 5 8.109 1 92.19 94 LYS A O 1
ATOM 739 N N . PRO A 1 95 ? -11.453 6.828 9.008 1 91.94 95 PRO A N 1
ATOM 740 C CA . PRO A 1 95 ? -11.797 6.379 10.359 1 91.94 95 PRO A CA 1
ATOM 741 C C . PRO A 1 95 ? -13.305 6.387 10.617 1 91.94 95 PRO A C 1
ATOM 743 O O . PRO A 1 95 ? -14.008 7.305 10.172 1 91.94 95 PRO A O 1
ATOM 746 N N . LEU A 1 96 ? -13.781 5.398 11.297 1 92.81 96 LEU A N 1
ATOM 747 C CA . LEU A 1 96 ? -15.18 5.34 11.711 1 92.81 96 LEU A CA 1
ATOM 748 C C . LEU A 1 96 ? -15.469 6.367 12.797 1 92.81 96 LEU A C 1
ATOM 750 O O . LEU A 1 96 ? -14.742 6.453 13.789 1 92.81 96 LEU A O 1
ATOM 754 N N . LEU A 1 97 ? -16.516 7.113 12.617 1 94.69 97 LEU A N 1
ATOM 755 C CA . LEU A 1 97 ? -16.891 8.156 13.57 1 94.69 97 LEU A CA 1
ATOM 756 C C . LEU A 1 97 ? -18.203 7.809 14.273 1 94.69 97 LEU A C 1
ATOM 758 O O . LEU A 1 97 ? -19.219 7.57 13.617 1 94.69 97 LEU A O 1
ATOM 762 N N . THR A 1 98 ? -18.156 7.703 15.57 1 93.5 98 THR A N 1
ATOM 763 C CA . THR A 1 98 ? -19.375 7.586 16.359 1 93.5 98 THR A CA 1
ATOM 764 C C . THR A 1 98 ? -20.094 8.93 16.453 1 93.5 98 THR A C 1
ATOM 766 O O . THR A 1 98 ? -19.547 9.953 16.047 1 93.5 98 THR A O 1
ATOM 769 N N . ASN A 1 99 ? -21.25 8.898 16.906 1 92.75 99 ASN A N 1
ATOM 770 C CA . ASN A 1 99 ? -21.969 10.148 17.094 1 92.75 99 ASN A CA 1
ATOM 771 C C . ASN A 1 99 ? -21.234 11.078 18.062 1 92.75 99 ASN A C 1
ATOM 773 O O . ASN A 1 99 ? -21.203 12.289 17.844 1 92.75 99 ASN A O 1
ATOM 777 N N . ALA A 1 100 ? -20.688 10.492 19.062 1 93.88 100 ALA A N 1
ATOM 778 C CA . ALA A 1 100 ? -19.922 11.289 20.016 1 93.88 100 ALA A CA 1
ATOM 779 C C . ALA A 1 100 ? -18.703 11.938 19.344 1 93.88 100 ALA A C 1
ATOM 781 O O . ALA A 1 100 ? -18.375 13.086 19.625 1 93.88 100 ALA A O 1
ATOM 782 N N . ASN A 1 101 ? -18.062 11.188 18.484 1 94.56 101 ASN A N 1
ATOM 783 C CA . ASN A 1 101 ? -16.953 11.734 17.719 1 94.56 101 ASN A CA 1
ATOM 784 C C . ASN A 1 101 ? -17.375 12.93 16.875 1 94.56 101 ASN A C 1
ATOM 786 O O . ASN A 1 101 ? -16.672 13.945 16.828 1 94.56 101 ASN A O 1
ATOM 790 N N . LYS A 1 102 ? -18.5 12.789 16.25 1 95.44 102 LYS A N 1
ATOM 791 C CA . LYS A 1 102 ? -19 13.82 15.352 1 95.44 102 LYS A CA 1
ATOM 792 C C . LYS A 1 102 ? -19.297 15.109 16.109 1 95.44 102 LYS A C 1
ATOM 794 O O . LYS A 1 102 ? -18.938 16.203 15.68 1 95.44 102 LYS A O 1
ATOM 799 N N . VAL A 1 103 ? -19.922 14.938 17.203 1 95.31 103 VAL A N 1
ATOM 800 C CA . VAL A 1 103 ? -20.234 16.094 18.031 1 95.31 103 VAL A CA 1
ATOM 801 C C . VAL A 1 103 ? -18.953 16.781 18.469 1 95.31 103 VAL A C 1
ATOM 803 O O . VAL A 1 103 ? -18.844 18.016 18.422 1 95.31 103 VAL A O 1
ATOM 806 N N . ALA A 1 104 ? -18.016 16.016 18.922 1 96 104 ALA A N 1
ATOM 807 C CA . ALA A 1 104 ? -16.734 16.562 19.359 1 96 104 ALA A CA 1
ATOM 808 C C . ALA A 1 104 ? -16.047 17.328 18.234 1 96 104 ALA A C 1
ATOM 810 O O . ALA A 1 104 ? -15.422 18.375 18.469 1 96 104 ALA A O 1
ATOM 811 N N . ARG A 1 105 ? -16.156 16.797 17.047 1 97.06 105 ARG A N 1
ATOM 812 C CA . ARG A 1 105 ? -15.555 17.422 15.883 1 97.06 105 ARG A CA 1
ATOM 813 C C . ARG A 1 105 ? -16.188 18.781 15.594 1 97.06 105 ARG A C 1
ATOM 815 O O . ARG A 1 105 ? -15.492 19.766 15.344 1 97.06 105 ARG A O 1
ATOM 822 N N . ILE A 1 106 ? -17.484 18.828 15.656 1 97.19 106 ILE A N 1
ATOM 823 C CA . ILE A 1 106 ? -18.188 20.078 15.406 1 97.19 106 ILE A CA 1
ATOM 824 C C . ILE A 1 106 ? -17.828 21.094 16.5 1 97.19 106 ILE A C 1
ATOM 826 O O . ILE A 1 106 ? -17.5 22.25 16.188 1 97.19 106 ILE A O 1
ATOM 830 N N . LYS A 1 107 ? -17.875 20.672 17.703 1 96.56 107 LYS A N 1
ATOM 831 C CA . LYS A 1 107 ? -17.562 21.562 18.812 1 96.56 107 LYS A CA 1
ATOM 832 C C . LYS A 1 107 ? -16.125 22.094 18.703 1 96.56 107 LYS A C 1
ATOM 834 O O . LYS A 1 107 ? -15.867 23.266 19 1 96.56 107 LYS A O 1
ATOM 839 N N . TRP A 1 108 ? -15.289 21.203 18.328 1 97.62 108 TRP A N 1
ATOM 840 C CA . TRP A 1 108 ? -13.898 21.594 18.109 1 97.62 108 TRP A CA 1
ATOM 841 C C . TRP A 1 108 ? -13.797 22.734 17.094 1 97.62 108 TRP A C 1
ATOM 843 O O . TRP A 1 108 ? -13.125 23.734 17.344 1 97.62 108 TRP A O 1
ATOM 853 N N . CYS A 1 109 ? -14.477 22.578 15.992 1 97.75 109 CYS A N 1
ATOM 854 C CA . CYS A 1 109 ? -14.445 23.578 14.93 1 97.75 109 CYS A CA 1
ATOM 855 C C . CYS A 1 109 ? -15.086 24.891 15.391 1 97.75 109 CYS A C 1
ATOM 857 O O . CYS A 1 109 ? -14.57 25.969 15.125 1 97.75 109 CYS A O 1
ATOM 859 N N . LEU A 1 110 ? -16.172 24.781 16.094 1 96.25 110 LEU A N 1
ATOM 860 C CA . LEU A 1 110 ? -16.875 25.953 16.594 1 96.25 110 LEU A CA 1
ATOM 861 C C . LEU A 1 110 ? -15.992 26.734 17.578 1 96.25 110 LEU A C 1
ATOM 863 O O . LEU A 1 110 ? -16.016 27.969 17.594 1 96.25 110 LEU A O 1
ATOM 867 N N . GLY A 1 111 ? -15.266 25.984 18.328 1 95.88 111 GLY A N 1
ATOM 868 C CA . GLY A 1 111 ? -14.383 26.609 19.312 1 95.88 111 GLY A CA 1
ATOM 869 C C . GLY A 1 111 ? -13.219 27.344 18.672 1 95.88 111 GLY A C 1
ATOM 870 O O . GLY A 1 111 ? -12.539 28.141 19.344 1 95.88 111 GLY A O 1
ATOM 871 N N . LYS A 1 112 ? -13.023 27.156 17.391 1 97.06 112 LYS A N 1
ATOM 872 C CA . LYS A 1 112 ? -11.922 27.812 16.688 1 97.06 112 LYS A CA 1
ATOM 873 C C . LYS A 1 112 ? -12.406 29.031 15.906 1 97.06 112 LYS A C 1
ATOM 875 O O . LYS A 1 112 ? -11.641 29.641 15.148 1 97.06 112 LYS A O 1
ATOM 880 N N . ILE A 1 113 ? -13.609 29.406 16.047 1 96.19 113 ILE A N 1
ATOM 881 C CA . ILE A 1 113 ? -14.188 30.516 15.312 1 96.19 113 ILE A CA 1
ATOM 882 C C . ILE A 1 113 ? -14.148 31.781 16.172 1 96.19 113 ILE A C 1
ATOM 884 O O . ILE A 1 113 ? -14.438 31.734 17.359 1 96.19 113 ILE A O 1
ATOM 888 N N . VAL A 1 114 ? -13.727 32.844 15.562 1 94 114 VAL A N 1
ATOM 889 C CA . VAL A 1 114 ? -13.688 34.156 16.234 1 94 114 VAL A CA 1
ATOM 890 C C . VAL A 1 114 ? -14.344 35.188 15.336 1 94 114 VAL A C 1
ATOM 892 O O . VAL A 1 114 ? -14.43 35.031 14.117 1 94 114 VAL A O 1
ATOM 895 N N . GLY A 1 115 ? -14.914 36.25 15.984 1 87.44 115 GLY A N 1
ATOM 896 C CA . GLY A 1 115 ? -15.492 37.344 15.242 1 87.44 115 GLY A CA 1
ATOM 897 C C . GLY A 1 115 ? -14.461 38.188 14.539 1 87.44 115 GLY A C 1
ATOM 898 O O . GLY A 1 115 ? -13.344 38.375 15.039 1 87.44 115 GLY A O 1
ATOM 899 N N . ASN A 1 116 ? -14.727 38.406 13.258 1 73.06 116 ASN A N 1
ATOM 900 C CA . ASN A 1 116 ? -13.852 39.312 12.523 1 73.06 116 ASN A CA 1
ATOM 901 C C . ASN A 1 116 ? -14.289 40.75 12.664 1 73.06 116 ASN A C 1
ATOM 903 O O . ASN A 1 116 ? -15.43 41.094 12.344 1 73.06 116 ASN A O 1
ATOM 907 N N . SER A 1 117 ? -13.531 41.531 13.344 1 61.03 117 SER A N 1
ATOM 908 C CA . SER A 1 117 ? -13.859 42.938 13.602 1 61.03 117 SER A CA 1
ATOM 909 C C . SER A 1 117 ? -14.023 43.719 12.305 1 61.03 117 SER A C 1
ATOM 911 O O . SER A 1 117 ? -14.789 44.656 12.242 1 61.03 117 SER A O 1
ATOM 913 N N . LEU A 1 118 ? -13.312 43.281 11.367 1 55.81 118 LEU A N 1
ATOM 914 C CA . LEU A 1 118 ? -13.266 44.125 10.164 1 55.81 118 LEU A CA 1
ATOM 915 C C . LEU A 1 118 ? -14.516 43.906 9.32 1 55.81 118 LEU A C 1
ATOM 917 O O . LEU A 1 118 ? -15.039 44.875 8.734 1 55.81 118 LEU A O 1
ATOM 921 N N . ASN A 1 119 ? -14.945 42.75 9.031 1 56.22 119 ASN A N 1
ATOM 922 C CA . ASN A 1 119 ? -16.016 42.562 8.062 1 56.22 119 ASN A CA 1
ATOM 923 C C . ASN A 1 119 ? -17.234 41.906 8.695 1 56.22 119 ASN A C 1
ATOM 925 O O . ASN A 1 119 ? -18.078 41.344 7.996 1 56.22 119 ASN A O 1
ATOM 929 N N . ASN A 1 120 ? -17.453 42.188 9.961 1 63.53 120 ASN A N 1
ATOM 930 C CA . ASN A 1 120 ? -18.641 41.656 10.609 1 63.53 120 ASN A CA 1
ATOM 931 C C . ASN A 1 120 ? -18.812 40.156 10.312 1 63.53 120 ASN A C 1
ATOM 933 O O . ASN A 1 120 ? -19.906 39.625 10.406 1 63.53 120 ASN A O 1
ATOM 937 N N . GLY A 1 121 ? -17.719 39.469 9.75 1 83.06 121 GLY A N 1
ATOM 938 C CA . GLY A 1 121 ? -17.844 38.031 9.523 1 83.06 121 GLY A CA 1
ATOM 939 C C . GLY A 1 121 ? -17.047 37.219 10.508 1 83.06 121 GLY A C 1
ATOM 940 O O . GLY A 1 121 ? -16.5 37.75 11.477 1 83.06 121 GLY A O 1
ATOM 941 N N . GLN A 1 122 ? -17.359 35.906 10.461 1 92.12 122 GLN A N 1
ATOM 942 C CA . GLN A 1 122 ? -16.641 35 11.336 1 92.12 122 GLN A CA 1
ATOM 943 C C . GLN A 1 122 ? -15.477 34.344 10.609 1 92.12 122 GLN A C 1
ATOM 945 O O . GLN A 1 122 ? -15.578 34 9.422 1 92.12 122 GLN A O 1
ATOM 950 N N . VAL A 1 123 ? -14.336 34.344 11.227 1 94.94 123 VAL A N 1
ATOM 951 C CA . VAL A 1 123 ? -13.156 33.688 10.672 1 94.94 123 VAL A CA 1
ATOM 952 C C . VAL A 1 123 ? -12.617 32.656 11.672 1 94.94 123 VAL A C 1
ATOM 954 O O . VAL A 1 123 ? -12.984 32.688 12.844 1 94.94 123 VAL A O 1
ATOM 957 N N . PHE A 1 124 ? -11.867 31.766 11.195 1 96.69 124 PHE A N 1
ATOM 958 C CA . PHE A 1 124 ? -11.188 30.844 12.094 1 96.69 124 PHE A CA 1
ATOM 959 C C . PHE A 1 124 ? -10 31.516 12.773 1 96.69 124 PHE A C 1
ATOM 961 O O . PHE A 1 124 ? -9.367 32.406 12.195 1 96.69 124 PHE A O 1
ATOM 968 N N . LYS A 1 125 ? -9.703 31.094 14 1 95.69 125 LYS A N 1
ATOM 969 C CA . LYS A 1 125 ? -8.523 31.578 14.719 1 95.69 125 LYS A CA 1
ATOM 970 C C . LYS A 1 125 ? -7.266 31.438 13.867 1 95.69 125 LYS A C 1
ATOM 972 O O . LYS A 1 125 ? -7.125 30.484 13.109 1 95.69 125 LYS A O 1
ATOM 977 N N . ASP A 1 126 ? -6.359 32.406 13.961 1 94.62 126 ASP A N 1
ATOM 978 C CA . ASP A 1 126 ? -5.137 32.344 13.172 1 94.62 126 ASP A CA 1
ATOM 979 C C . ASP A 1 126 ? -4.23 31.203 13.609 1 94.62 126 ASP A C 1
ATOM 981 O O . ASP A 1 126 ? -3.492 30.641 12.797 1 94.62 126 ASP A O 1
ATOM 985 N N . MET A 1 127 ? -4.266 30.922 14.945 1 96.56 127 MET A N 1
ATOM 986 C CA . MET A 1 127 ? -3.594 29.766 15.531 1 96.56 127 MET A CA 1
ATOM 987 C C . MET A 1 127 ? -2.08 29.938 15.5 1 96.56 127 MET A C 1
ATOM 989 O O . MET A 1 127 ? -1.341 28.969 15.32 1 96.56 127 MET A O 1
ATOM 993 N N . TYR A 1 128 ? -1.582 31.141 15.633 1 97.19 128 TYR A N 1
ATOM 994 C CA . TYR A 1 128 ? -0.147 31.391 15.672 1 97.19 128 TYR A CA 1
ATOM 995 C C . TYR A 1 128 ? 0.454 30.938 16.984 1 97.19 128 TYR A C 1
ATOM 997 O O . TYR A 1 128 ? 1.675 30.812 17.109 1 97.19 128 TYR A O 1
ATOM 1005 N N . ASN A 1 129 ? -0.39 30.719 17.984 1 97.75 129 ASN A N 1
ATOM 1006 C CA . ASN A 1 129 ? 0.098 30.266 19.281 1 97.75 129 ASN A CA 1
ATOM 1007 C C . ASN A 1 129 ? -0.156 28.766 19.484 1 97.75 129 ASN A C 1
ATOM 1009 O O . ASN A 1 129 ? -0.242 28.297 20.625 1 97.75 129 ASN A O 1
ATOM 1013 N N . VAL A 1 130 ? -0.319 28.047 18.406 1 98.38 130 VAL A N 1
ATOM 1014 C CA . VAL A 1 130 ? -0.612 26.625 18.469 1 98.38 130 VAL A CA 1
ATOM 1015 C C . VAL A 1 130 ? 0.539 25.828 17.859 1 98.38 130 VAL A C 1
ATOM 1017 O O . VAL A 1 130 ? 1.094 26.203 16.844 1 98.38 130 VAL A O 1
ATOM 1020 N N . VAL A 1 131 ? 0.914 24.734 18.484 1 98.69 131 VAL A N 1
ATOM 1021 C CA . VAL A 1 131 ? 1.898 23.781 18 1 98.69 131 VAL A CA 1
ATOM 1022 C C . VAL A 1 131 ? 1.238 22.422 17.797 1 98.69 131 VAL A C 1
ATOM 1024 O O . VAL A 1 131 ? 0.63 21.875 18.734 1 98.69 131 VAL A O 1
ATOM 1027 N N . HIS A 1 132 ? 1.267 21.906 16.609 1 98.75 132 HIS A N 1
ATOM 1028 C CA . HIS A 1 132 ? 0.758 20.562 16.359 1 98.75 132 HIS A CA 1
ATOM 1029 C C . HIS A 1 132 ? 1.842 19.516 16.578 1 98.75 132 HIS A C 1
ATOM 1031 O O . HIS A 1 132 ? 2.975 19.688 16.125 1 98.75 132 HIS A O 1
ATOM 1037 N N . LEU A 1 133 ? 1.464 18.5 17.281 1 98.31 133 LEU A N 1
ATOM 1038 C CA . LEU A 1 133 ? 2.338 17.375 17.609 1 98.31 133 LEU A CA 1
ATOM 1039 C C . LEU A 1 133 ? 1.777 16.062 17.062 1 98.31 133 LEU A C 1
ATOM 1041 O O . LEU A 1 133 ? 0.577 15.812 17.172 1 98.31 133 LEU A O 1
ATOM 1045 N N . ASP A 1 134 ? 2.6 15.258 16.406 1 97.19 134 ASP A N 1
ATOM 1046 C CA . ASP A 1 134 ? 2.188 13.945 15.914 1 97.19 134 ASP A CA 1
ATOM 1047 C C . ASP A 1 134 ? 3.398 13.047 15.672 1 97.19 134 ASP A C 1
ATOM 1049 O O . ASP A 1 134 ? 4.535 13.516 15.656 1 97.19 134 ASP A O 1
ATOM 1053 N N . GLU A 1 135 ? 3.141 11.797 15.617 1 96 135 GLU A N 1
ATOM 1054 C CA . GLU A 1 135 ? 4.188 10.812 15.344 1 96 135 GLU A CA 1
ATOM 1055 C C . GLU A 1 135 ? 3.994 10.164 13.984 1 96 135 GLU A C 1
ATOM 1057 O O . GLU A 1 135 ? 2.867 10.039 13.5 1 96 135 GLU A O 1
ATOM 1062 N N . LYS A 1 136 ? 5.055 9.734 13.383 1 96.19 136 LYS A N 1
ATOM 1063 C CA . LYS A 1 136 ? 5.02 9.102 12.07 1 96.19 136 LYS A CA 1
ATOM 1064 C C . LYS A 1 136 ? 6.164 8.109 11.906 1 96.19 136 LYS A C 1
ATOM 1066 O O . LYS A 1 136 ? 7.289 8.375 12.336 1 96.19 136 LYS A O 1
ATOM 1071 N N . TRP A 1 137 ? 5.867 6.957 11.312 1 95.12 137 TRP A N 1
ATOM 1072 C CA . TRP A 1 137 ? 6.883 5.992 10.914 1 95.12 137 TRP A CA 1
ATOM 1073 C C . TRP A 1 137 ? 7.5 6.383 9.57 1 95.12 137 TRP A C 1
ATOM 1075 O O . TRP A 1 137 ? 6.781 6.668 8.609 1 95.12 137 TRP A O 1
ATOM 1085 N N . PHE A 1 138 ? 8.758 6.453 9.547 1 96.75 138 PHE A N 1
ATOM 1086 C CA . PHE A 1 138 ? 9.5 6.594 8.297 1 96.75 138 PHE A CA 1
ATOM 1087 C C . PHE A 1 138 ? 10.258 5.316 7.977 1 96.75 138 PHE A C 1
ATOM 1089 O O . PHE A 1 138 ? 10.953 4.766 8.836 1 96.75 138 PHE A O 1
ATOM 1096 N N . PHE A 1 139 ? 10.148 4.84 6.754 1 94.5 139 PHE A N 1
ATOM 1097 C CA . PHE A 1 139 ? 10.742 3.578 6.332 1 94.5 139 PHE A CA 1
ATOM 1098 C C . PHE A 1 139 ? 12.008 3.822 5.516 1 94.5 139 PHE A C 1
ATOM 1100 O O . PHE A 1 139 ? 12.125 4.84 4.832 1 94.5 139 PHE A O 1
ATOM 1107 N N . MET A 1 140 ? 12.883 2.857 5.59 1 92.62 140 MET A N 1
ATOM 1108 C CA . MET A 1 140 ? 14.141 2.934 4.859 1 92.62 140 MET A CA 1
ATOM 1109 C C . MET A 1 140 ? 13.906 2.916 3.355 1 92.62 140 MET A C 1
ATOM 1111 O O . MET A 1 140 ? 14.648 3.547 2.598 1 92.62 140 MET A O 1
ATOM 1115 N N . THR A 1 141 ? 12.93 2.174 3.006 1 88.88 141 THR A N 1
ATOM 1116 C CA . THR A 1 141 ? 12.586 2.08 1.591 1 88.88 141 THR A CA 1
ATOM 1117 C C . THR A 1 141 ? 11.117 1.704 1.416 1 88.88 141 THR A C 1
ATOM 1119 O O . THR A 1 141 ? 10.469 1.259 2.365 1 88.88 141 THR A O 1
ATOM 1122 N N . ASN A 1 142 ? 10.656 2.064 0.224 1 88.19 142 ASN A N 1
ATOM 1123 C CA . ASN A 1 142 ? 9.297 1.655 -0.125 1 88.19 142 ASN A CA 1
ATOM 1124 C C . ASN A 1 142 ? 9.281 0.303 -0.833 1 88.19 142 ASN A C 1
ATOM 1126 O O . ASN A 1 142 ? 10.25 -0.059 -1.504 1 88.19 142 ASN A O 1
ATOM 1130 N N . THR A 1 143 ? 8.188 -0.379 -0.665 1 89.25 143 THR A N 1
ATOM 1131 C CA . THR A 1 143 ? 8.047 -1.665 -1.337 1 89.25 143 THR A CA 1
ATOM 1132 C C . THR A 1 143 ? 7.852 -1.472 -2.838 1 89.25 143 THR A C 1
ATOM 1134 O O . THR A 1 143 ? 8.172 -2.359 -3.631 1 89.25 143 THR A O 1
ATOM 1137 N N . THR A 1 144 ? 7.309 -0.383 -3.188 1 89.88 144 THR A N 1
ATOM 1138 C CA . THR A 1 144 ? 7.121 -0.029 -4.59 1 89.88 144 THR A CA 1
ATOM 1139 C C . THR A 1 144 ? 7.559 1.409 -4.848 1 89.88 144 THR A C 1
ATOM 1141 O O . THR A 1 144 ? 7.297 2.299 -4.039 1 89.88 144 THR A O 1
ATOM 1144 N N . GLU A 1 145 ? 8.281 1.587 -5.898 1 88.94 145 GLU A N 1
ATOM 1145 C CA . GLU A 1 145 ? 8.734 2.922 -6.277 1 88.94 145 GLU A CA 1
ATOM 1146 C C . GLU A 1 145 ? 8.438 3.211 -7.746 1 88.94 145 GLU A C 1
ATOM 1148 O O . GLU A 1 145 ? 8.43 2.297 -8.57 1 88.94 145 GLU A O 1
ATOM 1153 N N . LYS A 1 146 ? 8.141 4.422 -7.988 1 90.31 146 LYS A N 1
ATOM 1154 C CA . LYS A 1 146 ? 7.938 4.895 -9.359 1 90.31 146 LYS A CA 1
ATOM 1155 C C . LYS A 1 146 ? 9.109 5.762 -9.82 1 90.31 146 LYS A C 1
ATOM 1157 O O . LYS A 1 146 ? 9.633 6.57 -9.047 1 90.31 146 LYS A O 1
ATOM 1162 N N . TYR A 1 147 ? 9.57 5.531 -11.078 1 91.56 147 TYR A N 1
ATOM 1163 C CA . TYR A 1 147 ? 10.672 6.281 -11.672 1 91.56 147 TYR A CA 1
ATOM 1164 C C . TYR A 1 147 ? 10.328 6.711 -13.102 1 91.56 147 TYR A C 1
ATOM 1166 O O . TYR A 1 147 ? 9.523 6.066 -13.773 1 91.56 147 TYR A O 1
ATOM 1174 N N . TYR A 1 148 ? 10.906 7.777 -13.43 1 93.5 148 TYR A N 1
ATOM 1175 C CA . TYR A 1 148 ? 10.898 8.172 -14.836 1 93.5 148 TYR A CA 1
ATOM 1176 C C . TYR A 1 148 ? 12.258 7.922 -15.477 1 93.5 148 TYR A C 1
ATOM 1178 O O . TYR A 1 148 ? 13.289 8.391 -14.969 1 93.5 148 TYR A O 1
ATOM 1186 N N . LEU A 1 149 ? 12.281 7.105 -16.531 1 94.31 149 LEU A N 1
ATOM 1187 C CA . LEU A 1 149 ? 13.5 6.645 -17.188 1 94.31 149 LEU A CA 1
ATOM 1188 C C . LEU A 1 149 ? 13.484 7 -18.672 1 94.31 149 LEU A C 1
ATOM 1190 O O . LEU A 1 149 ? 12.43 7.289 -19.234 1 94.31 149 LEU A O 1
ATOM 1194 N N . LEU A 1 150 ? 14.688 7.039 -19.234 1 94.06 150 LEU A N 1
ATOM 1195 C CA . LEU A 1 150 ? 14.797 7.059 -20.688 1 94.06 150 LEU A CA 1
ATOM 1196 C C . LEU A 1 150 ? 14.352 5.73 -21.281 1 94.06 150 LEU A C 1
ATOM 1198 O O . LEU A 1 150 ? 14.422 4.691 -20.625 1 94.06 150 LEU A O 1
ATOM 1202 N N . PRO A 1 151 ? 13.836 5.723 -22.516 1 91.12 151 PRO A N 1
ATOM 1203 C CA . PRO A 1 151 ? 13.336 4.496 -23.141 1 91.12 151 PRO A CA 1
ATOM 1204 C C . PRO A 1 151 ? 14.367 3.377 -23.172 1 91.12 151 PRO A C 1
ATOM 1206 O O . PRO A 1 151 ? 14.016 2.201 -23.047 1 91.12 151 PRO A O 1
ATOM 1209 N N . ASP A 1 152 ? 15.633 3.688 -23.234 1 89.94 152 ASP A N 1
ATOM 1210 C CA . ASP A 1 152 ? 16.672 2.678 -23.406 1 89.94 152 ASP A CA 1
ATOM 1211 C C . ASP A 1 152 ? 17.344 2.348 -22.078 1 89.94 152 ASP A C 1
ATOM 1213 O O . ASP A 1 152 ? 18.234 1.488 -22.031 1 89.94 152 ASP A O 1
ATOM 1217 N N . GLU A 1 153 ? 16.906 2.992 -21.031 1 91.06 153 GLU A N 1
ATOM 1218 C CA . GLU A 1 153 ? 17.547 2.762 -19.734 1 91.06 153 GLU A CA 1
ATOM 1219 C C . GLU A 1 153 ? 17.094 1.436 -19.125 1 91.06 153 GLU A C 1
ATOM 1221 O O . GLU A 1 153 ? 15.938 1.038 -19.266 1 91.06 153 GLU A O 1
ATOM 1226 N N . MET A 1 154 ? 18.047 0.835 -18.453 1 87.38 154 MET A N 1
ATOM 1227 C CA . MET A 1 154 ? 17.719 -0.401 -17.75 1 87.38 154 MET A CA 1
ATOM 1228 C C . MET A 1 154 ? 16.828 -0.12 -16.547 1 87.38 154 MET A C 1
ATOM 1230 O O . MET A 1 154 ? 16.984 0.914 -15.891 1 87.38 154 MET A O 1
ATOM 1234 N N . GLU A 1 155 ? 15.953 -1.027 -16.266 1 88.44 155 GLU A N 1
ATOM 1235 C CA . GLU A 1 155 ? 15.07 -0.889 -15.109 1 88.44 155 GLU A CA 1
ATOM 1236 C C . GLU A 1 155 ? 15.844 -1.062 -13.805 1 88.44 155 GLU A C 1
ATOM 1238 O O . GLU A 1 155 ? 16.734 -1.915 -13.711 1 88.44 155 GLU A O 1
ATOM 1243 N N . PRO A 1 156 ? 15.594 -0.167 -12.93 1 88.12 156 PRO A N 1
ATOM 1244 C CA . PRO A 1 156 ? 16.281 -0.291 -11.641 1 88.12 156 PRO A CA 1
ATOM 1245 C C . PRO A 1 156 ? 15.977 -1.613 -10.938 1 88.12 156 PRO A C 1
ATOM 1247 O O . PRO A 1 156 ? 14.859 -2.121 -11.023 1 88.12 156 PRO A O 1
ATOM 1250 N N . HIS A 1 157 ? 17.016 -2.193 -10.289 1 89.81 157 HIS A N 1
ATOM 1251 C CA . HIS A 1 157 ? 16.906 -3.438 -9.539 1 89.81 157 HIS A CA 1
ATOM 1252 C C . HIS A 1 157 ? 17 -3.184 -8.039 1 89.81 157 HIS A C 1
ATOM 1254 O O . HIS A 1 157 ? 18.078 -2.873 -7.523 1 89.81 157 HIS A O 1
ATOM 1260 N N . ARG A 1 158 ? 15.898 -3.225 -7.391 1 88.31 158 ARG A N 1
ATOM 1261 C CA . ARG A 1 158 ? 15.844 -3.043 -5.945 1 88.31 158 ARG A CA 1
ATOM 1262 C C . ARG A 1 158 ? 15.531 -4.359 -5.238 1 88.31 158 ARG A C 1
ATOM 1264 O O . ARG A 1 158 ? 14.625 -5.086 -5.648 1 88.31 158 ARG A O 1
ATOM 1271 N N . THR A 1 159 ? 16.297 -4.66 -4.23 1 89.44 159 THR A N 1
ATOM 1272 C CA . THR A 1 159 ? 16.094 -5.918 -3.518 1 89.44 159 THR A CA 1
ATOM 1273 C C . THR A 1 159 ? 16.094 -5.688 -2.008 1 89.44 159 THR A C 1
ATOM 1275 O O . THR A 1 159 ? 16.562 -4.645 -1.534 1 89.44 159 THR A O 1
ATOM 1278 N N . CYS A 1 160 ? 15.469 -6.512 -1.348 1 87.75 160 CYS A N 1
ATOM 1279 C CA . CYS A 1 160 ? 15.461 -6.504 0.111 1 87.75 160 CYS A CA 1
ATOM 1280 C C . CYS A 1 160 ? 15.445 -7.922 0.666 1 87.75 160 CYS A C 1
ATOM 1282 O O . CYS A 1 160 ? 14.906 -8.836 0.035 1 87.75 160 CYS A O 1
ATOM 1284 N N . LYS A 1 161 ? 16.062 -8.102 1.791 1 84 161 LYS A N 1
ATOM 1285 C CA . LYS A 1 161 ? 16.094 -9.422 2.416 1 84 161 LYS A CA 1
ATOM 1286 C C . LYS A 1 161 ? 14.703 -9.891 2.799 1 84 161 LYS A C 1
ATOM 1288 O O . LYS A 1 161 ? 14.336 -11.039 2.533 1 84 161 LYS A O 1
ATOM 1293 N N . SER A 1 162 ? 14.008 -9.031 3.428 1 82.69 162 SER A N 1
ATOM 1294 C CA . SER A 1 162 ? 12.625 -9.336 3.799 1 82.69 162 SER A CA 1
ATOM 1295 C C . SER A 1 162 ? 11.734 -8.102 3.664 1 82.69 162 SER A C 1
ATOM 1297 O O . SER A 1 162 ? 11.992 -7.07 4.289 1 82.69 162 SER A O 1
ATOM 1299 N N . LYS A 1 163 ? 10.688 -8.242 2.889 1 79.56 163 LYS A N 1
ATOM 1300 C CA . LYS A 1 163 ? 9.742 -7.148 2.721 1 79.56 163 LYS A CA 1
ATOM 1301 C C . LYS A 1 163 ? 8.984 -6.871 4.016 1 79.56 163 LYS A C 1
ATOM 1303 O O . LYS A 1 163 ? 8.453 -5.773 4.207 1 79.56 163 LYS A O 1
ATOM 1308 N N . ARG A 1 164 ? 8.898 -7.887 4.871 1 76.5 164 ARG A N 1
ATOM 1309 C CA . ARG A 1 164 ? 8.125 -7.781 6.102 1 76.5 164 ARG A CA 1
ATOM 1310 C C . ARG A 1 164 ? 8.906 -7.023 7.172 1 76.5 164 ARG A C 1
ATOM 1312 O O . ARG A 1 164 ? 8.32 -6.535 8.141 1 76.5 164 ARG A O 1
ATOM 1319 N N . PHE A 1 165 ? 10.227 -6.934 6.957 1 81.94 165 PHE A N 1
ATOM 1320 C CA . PHE A 1 165 ? 11.055 -6.359 8.016 1 81.94 165 PHE A CA 1
ATOM 1321 C C . PHE A 1 165 ? 11.859 -5.176 7.488 1 81.94 165 PHE A C 1
ATOM 1323 O O . PHE A 1 165 ? 13.047 -5.051 7.777 1 81.94 165 PHE A O 1
ATOM 1330 N N . ILE A 1 166 ? 11.203 -4.336 6.676 1 87.12 166 ILE A N 1
ATOM 1331 C CA . ILE A 1 166 ? 11.875 -3.105 6.262 1 87.12 166 ILE A CA 1
ATOM 1332 C C . ILE A 1 166 ? 12.109 -2.213 7.48 1 87.12 166 ILE A C 1
ATOM 1334 O O . ILE A 1 166 ? 11.18 -1.932 8.242 1 87.12 166 ILE A O 1
ATOM 1338 N N . THR A 1 167 ? 13.32 -1.799 7.672 1 90.81 167 THR A N 1
ATOM 1339 C CA . THR A 1 167 ? 13.695 -0.973 8.812 1 90.81 167 THR A CA 1
ATOM 1340 C C . THR A 1 167 ? 12.883 0.321 8.828 1 90.81 167 THR A C 1
ATOM 1342 O O . THR A 1 167 ? 12.688 0.949 7.789 1 90.81 167 THR A O 1
ATOM 1345 N N . LYS A 1 168 ? 12.375 0.612 9.961 1 93.31 168 LYS A N 1
ATOM 1346 C CA . LYS A 1 168 ? 11.586 1.832 10.141 1 93.31 168 LYS A CA 1
ATOM 1347 C C . LYS A 1 168 ? 11.922 2.508 11.469 1 93.31 168 LYS A C 1
ATOM 1349 O O . LYS A 1 168 ? 12.359 1.851 12.414 1 93.31 168 LYS A O 1
ATOM 1354 N N . VAL A 1 169 ? 11.789 3.805 11.5 1 96.44 169 VAL A N 1
ATOM 1355 C CA . VAL A 1 169 ? 12 4.602 12.703 1 96.44 169 VAL A CA 1
ATOM 1356 C C . VAL A 1 169 ? 10.82 5.559 12.898 1 96.44 169 VAL A C 1
ATOM 1358 O O . VAL A 1 169 ? 10.375 6.203 11.945 1 96.44 169 VAL A O 1
ATOM 1361 N N . MET A 1 170 ? 10.266 5.516 14.102 1 97.06 170 MET A N 1
ATOM 1362 C CA . MET A 1 170 ? 9.219 6.473 14.438 1 97.06 170 MET A CA 1
ATOM 1363 C C . MET A 1 170 ? 9.812 7.812 14.859 1 97.06 170 MET A C 1
ATOM 1365 O O . MET A 1 170 ? 10.82 7.852 15.562 1 97.06 170 MET A O 1
ATOM 1369 N N . PHE A 1 171 ? 9.227 8.891 14.367 1 98 171 PHE A N 1
ATOM 1370 C CA . PHE A 1 171 ? 9.633 10.25 14.734 1 98 171 PHE A CA 1
ATOM 1371 C C . PHE A 1 171 ? 8.477 11 15.383 1 98 171 PHE A C 1
ATOM 1373 O O . PHE A 1 171 ? 7.312 10.766 15.047 1 98 171 PHE A O 1
ATOM 1380 N N . MET A 1 172 ? 8.773 11.844 16.344 1 97.69 172 MET A N 1
ATOM 1381 C CA . MET A 1 172 ? 7.859 12.859 16.859 1 97.69 172 MET A CA 1
ATOM 1382 C C . MET A 1 172 ? 8.148 14.219 16.25 1 97.69 172 MET A C 1
ATOM 1384 O O . MET A 1 172 ? 9.281 14.703 16.297 1 97.69 172 MET A O 1
ATOM 1388 N N . ALA A 1 173 ? 7.148 14.734 15.609 1 98.44 173 ALA A N 1
ATOM 1389 C CA . ALA A 1 173 ? 7.332 16.031 14.953 1 98.44 173 ALA A CA 1
ATOM 1390 C C . ALA A 1 173 ? 6.43 17.094 15.57 1 98.44 173 ALA A C 1
ATOM 1392 O O . ALA A 1 173 ? 5.312 16.797 16 1 98.44 173 ALA A O 1
ATOM 1393 N N . ALA A 1 174 ? 6.938 18.312 15.695 1 98.75 174 ALA A N 1
ATOM 1394 C CA . ALA A 1 174 ? 6.203 19.469 16.188 1 98.75 174 ALA A CA 1
ATOM 1395 C C . ALA A 1 174 ? 6.367 20.656 15.242 1 98.75 174 ALA A C 1
ATOM 1397 O O . ALA A 1 174 ? 7.484 21 14.836 1 98.75 174 ALA A O 1
ATOM 1398 N N . VAL A 1 175 ? 5.246 21.219 14.883 1 98.81 175 VAL A N 1
ATOM 1399 C CA . VAL A 1 175 ? 5.293 22.375 13.992 1 98.81 175 VAL A CA 1
ATOM 1400 C C . VAL A 1 175 ? 4.293 23.422 14.461 1 98.81 175 VAL A C 1
ATOM 1402 O O . VAL A 1 175 ? 3.26 23.094 15.047 1 98.81 175 VAL A O 1
ATOM 1405 N N . ALA A 1 176 ? 4.637 24.656 14.289 1 98.62 176 ALA A N 1
ATOM 1406 C CA . ALA A 1 176 ? 3.771 25.828 14.492 1 98.62 176 ALA A CA 1
ATOM 1407 C C . ALA A 1 176 ? 3.518 26.562 13.18 1 98.62 176 ALA A C 1
ATOM 1409 O O . ALA A 1 176 ? 4.023 26.156 12.125 1 98.62 176 ALA A O 1
ATOM 1410 N N . ARG A 1 177 ? 2.701 27.469 13.234 1 97.94 177 ARG A N 1
ATOM 1411 C CA . ARG A 1 177 ? 2.389 28.25 12.031 1 97.94 177 ARG A CA 1
ATOM 1412 C C . ARG A 1 177 ? 3.5 29.234 11.719 1 97.94 177 ARG A C 1
ATOM 1414 O O . ARG A 1 177 ? 3.902 30.016 12.586 1 97.94 177 ARG A O 1
ATOM 1421 N N . PRO A 1 178 ? 3.973 29.172 10.492 1 97.62 178 PRO A N 1
ATOM 1422 C CA . PRO A 1 178 ? 5.051 30.109 10.156 1 97.62 178 PRO A CA 1
ATOM 1423 C C . PRO A 1 178 ? 4.578 31.562 10.109 1 97.62 178 PRO A C 1
ATOM 1425 O O . PRO A 1 178 ? 3.393 31.812 9.883 1 97.62 178 PRO A O 1
ATOM 1428 N N . ILE A 1 179 ? 5.492 32.469 10.398 1 96.19 179 ILE A N 1
ATOM 1429 C CA . ILE A 1 179 ? 5.25 33.906 10.359 1 96.19 179 ILE A CA 1
ATOM 1430 C C . ILE A 1 179 ? 6.156 34.562 9.312 1 96.19 179 ILE A C 1
ATOM 1432 O O . ILE A 1 179 ? 7.371 34.312 9.312 1 96.19 179 ILE A O 1
ATOM 1436 N N . PHE A 1 180 ? 5.566 35.25 8.453 1 94 180 PHE A N 1
ATOM 1437 C CA . PHE A 1 180 ? 6.297 35.938 7.406 1 94 180 PHE A CA 1
ATOM 1438 C C . PHE A 1 180 ? 6.195 37.438 7.59 1 94 180 PHE A C 1
ATOM 1440 O O . PHE A 1 180 ? 5.184 37.969 8.086 1 94 180 PHE A O 1
ATOM 1447 N N . SER A 1 181 ? 7.246 38.156 7.172 1 91.31 181 SER A N 1
ATOM 1448 C CA . SER A 1 181 ? 7.191 39.625 7.145 1 91.31 181 SER A CA 1
ATOM 1449 C C . SER A 1 181 ? 6.363 40.125 5.969 1 91.31 181 SER A C 1
ATOM 1451 O O . SER A 1 181 ? 5.988 39.344 5.09 1 91.31 181 SER A O 1
ATOM 1453 N N . ASN A 1 182 ? 6.164 41.469 6.016 1 85.69 182 ASN A N 1
ATOM 1454 C CA . ASN A 1 182 ? 5.41 42.094 4.934 1 85.69 182 ASN A CA 1
ATOM 1455 C C . ASN A 1 182 ? 6.145 42 3.604 1 85.69 182 ASN A C 1
ATOM 1457 O O . ASN A 1 182 ? 5.523 42 2.541 1 85.69 182 ASN A O 1
ATOM 1461 N N . GLN A 1 183 ? 7.492 41.812 3.646 1 85.88 183 GLN A N 1
ATOM 1462 C CA . GLN A 1 183 ? 8.312 41.719 2.441 1 85.88 183 GLN A CA 1
ATOM 1463 C C . GLN A 1 183 ? 8.484 40.25 2.008 1 85.88 183 GLN A C 1
ATOM 1465 O O . GLN A 1 183 ? 9.133 39.969 0.996 1 85.88 183 GLN A O 1
ATOM 1470 N N . GLY A 1 184 ? 7.875 39.344 2.795 1 86 184 GLY A N 1
ATOM 1471 C CA . GLY A 1 184 ? 7.914 37.938 2.385 1 86 184 GLY A CA 1
ATOM 1472 C C . GLY A 1 184 ? 9.047 37.156 3.027 1 86 184 GLY A C 1
ATOM 1473 O O . GLY A 1 184 ? 9.219 35.969 2.752 1 86 184 GLY A O 1
ATOM 1474 N N . SER A 1 185 ? 9.75 37.812 3.902 1 91.88 185 SER A N 1
ATOM 1475 C CA . SER A 1 185 ? 10.844 37.125 4.582 1 91.88 185 SER A CA 1
ATOM 1476 C C . SER A 1 185 ? 10.336 36.281 5.738 1 91.88 185 SER A C 1
ATOM 1478 O O . SER A 1 185 ? 9.352 36.625 6.391 1 91.88 185 SER A O 1
ATOM 1480 N N . VAL A 1 186 ? 11.023 35.219 5.98 1 95.38 186 VAL A N 1
ATOM 1481 C CA . VAL A 1 186 ? 10.617 34.312 7.039 1 95.38 186 VAL A CA 1
ATOM 1482 C C . VAL A 1 186 ? 11.094 34.844 8.391 1 95.38 186 VAL A C 1
ATOM 1484 O O . VAL A 1 186 ? 12.297 34.969 8.625 1 95.38 186 VAL A O 1
ATOM 1487 N N . LEU A 1 187 ? 10.18 35.125 9.297 1 95.12 187 LEU A N 1
ATOM 1488 C CA . LEU A 1 187 ? 10.508 35.562 10.648 1 95.12 187 LEU A CA 1
ATOM 1489 C C . LEU A 1 187 ? 10.562 34.344 11.594 1 95.12 187 LEU A C 1
ATOM 1491 O O . LEU A 1 187 ? 11.383 34.312 12.516 1 95.12 187 LEU A O 1
ATOM 1495 N N . PHE A 1 188 ? 9.703 33.5 11.375 1 97.19 188 PHE A N 1
ATOM 1496 C CA . PHE A 1 188 ? 9.562 32.25 12.102 1 97.19 188 PHE A CA 1
ATOM 1497 C C . PHE A 1 188 ? 9.109 31.125 11.164 1 97.19 188 PHE A C 1
ATOM 1499 O O . PHE A 1 188 ? 8.055 31.234 10.523 1 97.19 188 PHE A O 1
ATOM 1506 N N . ASP A 1 189 ? 9.852 30.031 11.039 1 97.38 189 ASP A N 1
ATOM 1507 C CA . ASP A 1 189 ? 9.562 29.031 10 1 97.38 189 ASP A CA 1
ATOM 1508 C C . ASP A 1 189 ? 8.516 28.031 10.484 1 97.38 189 ASP A C 1
ATOM 1510 O O . ASP A 1 189 ? 8 27.234 9.695 1 97.38 189 ASP A O 1
ATOM 1514 N N . GLY A 1 190 ? 8.258 28.031 11.805 1 97.88 190 GLY A N 1
ATOM 1515 C CA . GLY A 1 190 ? 7.211 27.188 12.352 1 97.88 190 GLY A CA 1
ATOM 1516 C C . GLY A 1 190 ? 7.664 25.75 12.594 1 97.88 190 GLY A C 1
ATOM 1517 O O . GLY A 1 190 ? 6.926 24.953 13.164 1 97.88 190 GLY A O 1
ATOM 1518 N N . LYS A 1 191 ? 8.875 25.406 12.18 1 98.38 191 LYS A N 1
ATOM 1519 C CA . LYS A 1 191 ? 9.406 24.062 12.359 1 98.38 191 LYS A CA 1
ATOM 1520 C C . LYS A 1 191 ? 10.109 23.922 13.703 1 98.38 191 LYS A C 1
ATOM 1522 O O . LYS A 1 191 ? 11.312 24.172 13.812 1 98.38 191 LYS A O 1
ATOM 1527 N N . ILE A 1 192 ? 9.391 23.5 14.672 1 98.38 192 ILE A N 1
ATOM 1528 C CA . ILE A 1 192 ? 9.883 23.406 16.047 1 98.38 192 ILE A CA 1
ATOM 1529 C C . ILE A 1 192 ? 10.953 22.312 16.125 1 98.38 192 ILE A C 1
ATOM 1531 O O . ILE A 1 192 ? 12.031 22.531 16.672 1 98.38 192 ILE A O 1
ATOM 1535 N N . GLY A 1 193 ? 10.5 21.109 15.578 1 98.38 193 GLY A N 1
ATOM 1536 C CA . GLY A 1 193 ? 11.492 20.031 15.562 1 98.38 193 GLY A CA 1
ATOM 1537 C C . GLY A 1 193 ? 10.906 18.688 15.211 1 98.38 193 GLY A C 1
ATOM 1538 O O . GLY A 1 193 ? 9.688 18.516 15.211 1 98.38 193 GLY A O 1
ATOM 1539 N N . ILE A 1 194 ? 11.781 17.781 14.828 1 98.62 194 ILE A N 1
ATOM 1540 C CA . ILE A 1 194 ? 11.461 16.375 14.594 1 98.62 194 ILE A CA 1
ATOM 1541 C C . ILE A 1 194 ? 12.484 15.484 15.305 1 98.62 194 ILE A C 1
ATOM 1543 O O . ILE A 1 194 ? 13.688 15.703 15.188 1 98.62 194 ILE A O 1
ATOM 1547 N N . PHE A 1 195 ? 12.008 14.57 16.094 1 98.38 195 PHE A N 1
ATOM 1548 C CA . PHE A 1 195 ? 12.875 13.805 16.984 1 98.38 195 PHE A CA 1
ATOM 1549 C C . PHE A 1 195 ? 12.648 12.305 16.812 1 98.38 195 PHE A C 1
ATOM 1551 O O . PHE A 1 195 ? 11.516 11.828 16.922 1 98.38 195 PHE A O 1
ATOM 1558 N N . PRO A 1 196 ? 13.742 11.578 16.484 1 98.12 196 PRO A N 1
ATOM 1559 C CA . PRO A 1 196 ? 13.609 10.133 16.297 1 98.12 196 PRO A CA 1
ATOM 1560 C C . PRO A 1 196 ? 13.5 9.375 17.625 1 98.12 196 PRO A C 1
ATOM 1562 O O . PRO A 1 196 ? 14.18 9.711 18.594 1 98.12 196 PRO A O 1
ATOM 1565 N N . PHE A 1 197 ? 12.594 8.445 17.688 1 97.56 197 PHE A N 1
ATOM 1566 C CA . PHE A 1 197 ? 12.547 7.508 18.797 1 97.56 197 PHE A CA 1
ATOM 1567 C C . PHE A 1 197 ? 13.617 6.434 18.656 1 97.56 197 PHE A C 1
ATOM 1569 O O . PHE A 1 197 ? 13.328 5.316 18.219 1 97.56 197 PHE A O 1
ATOM 1576 N N . THR A 1 198 ? 14.828 6.77 19.031 1 96.38 198 THR A N 1
ATOM 1577 C CA . THR A 1 198 ? 15.969 5.867 18.922 1 96.38 198 THR A CA 1
ATOM 1578 C C . THR A 1 198 ? 16.797 5.879 20.203 1 96.38 198 THR A C 1
ATOM 1580 O O . THR A 1 198 ? 16.609 6.734 21.062 1 96.38 198 THR A O 1
ATOM 1583 N N . TYR A 1 199 ? 17.547 4.91 20.422 1 92.94 199 TYR A N 1
ATOM 1584 C CA . TYR A 1 199 ? 18.516 4.848 21.5 1 92.94 199 TYR A CA 1
ATOM 1585 C C . TYR A 1 199 ? 19.844 4.285 21 1 92.94 199 TYR A C 1
ATOM 1587 O O . TYR A 1 199 ? 19.922 3.732 19.891 1 92.94 199 TYR A O 1
ATOM 1595 N N . GLU A 1 200 ? 20.875 4.547 21.703 1 91.5 200 GLU A N 1
ATOM 1596 C CA . GLU A 1 200 ? 22.203 4.051 21.375 1 91.5 200 GLU A CA 1
ATOM 1597 C C . GLU A 1 200 ? 22.547 2.805 22.172 1 91.5 200 GLU A C 1
ATOM 1599 O O . GLU A 1 200 ? 22.234 2.723 23.375 1 91.5 200 GLU A O 1
ATOM 1604 N N . GLU A 1 201 ? 22.984 1.818 21.453 1 89.25 201 GLU A N 1
ATOM 1605 C CA . GLU A 1 201 ? 23.438 0.589 22.109 1 89.25 201 GLU A CA 1
ATOM 1606 C C . GLU A 1 201 ? 24.766 0.122 21.531 1 89.25 201 GLU A C 1
ATOM 1608 O O . GLU A 1 201 ? 25 0.214 20.312 1 89.25 201 GLU A O 1
ATOM 1613 N N . PRO A 1 202 ? 25.781 -0.186 22.484 1 85.69 202 PRO A N 1
ATOM 1614 C CA . PRO A 1 202 ? 27.047 -0.726 21.969 1 85.69 202 PRO A CA 1
ATOM 1615 C C . PRO A 1 202 ? 26.859 -2.043 21.219 1 85.69 202 PRO A C 1
ATOM 1617 O O . PRO A 1 202 ? 26.078 -2.895 21.656 1 85.69 202 PRO A O 1
ATOM 1620 N N . ALA A 1 203 ? 27.562 -2.17 20.125 1 80.75 203 ALA A N 1
ATOM 1621 C CA . ALA A 1 203 ? 27.5 -3.41 19.359 1 80.75 203 ALA A CA 1
ATOM 1622 C C . ALA A 1 203 ? 27.922 -4.605 20.203 1 80.75 203 ALA A C 1
ATOM 1624 O O . ALA A 1 203 ? 28.984 -4.582 20.844 1 80.75 203 ALA A O 1
ATOM 1625 N N . LYS A 1 204 ? 27.125 -5.57 20.297 1 75.12 204 LYS A N 1
ATOM 1626 C CA . LYS A 1 204 ? 27.391 -6.758 21.109 1 75.12 204 LYS A CA 1
ATOM 1627 C C . LYS A 1 204 ? 28.422 -7.652 20.453 1 75.12 204 LYS A C 1
ATOM 1629 O O . LYS A 1 204 ? 29.188 -8.336 21.125 1 75.12 204 LYS A O 1
ATOM 1634 N N . ARG A 1 205 ? 28.438 -7.707 19.203 1 75.69 205 ARG A N 1
ATOM 1635 C CA . ARG A 1 205 ? 29.359 -8.547 18.453 1 75.69 205 ARG A CA 1
ATOM 1636 C C . ARG A 1 205 ? 30.094 -7.73 17.391 1 75.69 205 ARG A C 1
ATOM 1638 O O . ARG A 1 205 ? 29.594 -6.691 16.938 1 75.69 205 ARG A O 1
ATOM 1645 N N . ALA A 1 206 ? 31.438 -8.078 17.172 1 71.38 206 ALA A N 1
ATOM 1646 C CA . ALA A 1 206 ? 32.219 -7.449 16.109 1 71.38 206 ALA A CA 1
ATOM 1647 C C . ALA A 1 206 ? 31.719 -7.902 14.727 1 71.38 206 ALA A C 1
ATOM 1649 O O . ALA A 1 206 ? 31.203 -9.016 14.578 1 71.38 206 ALA A O 1
ATOM 1650 N N . SER A 1 207 ? 31.406 -7.008 13.953 1 69.69 207 SER A N 1
ATOM 1651 C CA . SER A 1 207 ? 31.125 -7.363 12.562 1 69.69 207 SER A CA 1
ATOM 1652 C C . SER A 1 207 ? 32.25 -6.863 11.641 1 69.69 207 SER A C 1
ATOM 1654 O O . SER A 1 207 ? 33.188 -6.199 12.086 1 69.69 207 SER A O 1
ATOM 1656 N N . ARG A 1 208 ? 32.25 -7.438 10.406 1 68.81 208 ARG A N 1
ATOM 1657 C CA . ARG A 1 208 ? 33.25 -7.031 9.422 1 68.81 208 ARG A CA 1
ATOM 1658 C C . ARG A 1 208 ? 33.406 -5.516 9.406 1 68.81 208 ARG A C 1
ATOM 1660 O O . ARG A 1 208 ? 34.531 -5.012 9.289 1 68.81 208 ARG A O 1
ATOM 1667 N N . ASN A 1 209 ? 32.312 -4.758 9.547 1 65.69 209 ASN A N 1
ATOM 1668 C CA . ASN A 1 209 ? 32.375 -3.314 9.359 1 65.69 209 ASN A CA 1
ATOM 1669 C C . ASN A 1 209 ? 32.312 -2.57 10.695 1 65.69 209 ASN A C 1
ATOM 1671 O O . ASN A 1 209 ? 32.219 -1.34 10.719 1 65.69 209 ASN A O 1
ATOM 1675 N N . ARG A 1 210 ? 32.156 -3.402 11.781 1 68.69 210 ARG A N 1
ATOM 1676 C CA . ARG A 1 210 ? 31.953 -2.703 13.055 1 68.69 210 ARG A CA 1
ATOM 1677 C C . ARG A 1 210 ? 32.625 -3.457 14.195 1 68.69 210 ARG A C 1
ATOM 1679 O O . ARG A 1 210 ? 32.469 -4.672 14.328 1 68.69 210 ARG A O 1
ATOM 1686 N N . ALA A 1 211 ? 33.469 -2.707 14.945 1 76.12 211 ALA A N 1
ATOM 1687 C CA . ALA A 1 211 ? 34.125 -3.299 16.109 1 76.12 211 ALA A CA 1
ATOM 1688 C C . ALA A 1 211 ? 33.156 -3.467 17.266 1 76.12 211 ALA A C 1
ATOM 1690 O O . ALA A 1 211 ? 32.156 -2.752 17.344 1 76.12 211 ALA A O 1
ATOM 1691 N N . ARG A 1 212 ? 33.344 -4.508 17.906 1 79.75 212 ARG A N 1
ATOM 1692 C CA . ARG A 1 212 ? 32.594 -4.68 19.141 1 79.75 212 ARG A CA 1
ATOM 1693 C C . ARG A 1 212 ? 32.656 -3.43 20.016 1 79.75 212 ARG A C 1
ATOM 1695 O O . ARG A 1 212 ? 33.719 -2.812 20.141 1 79.75 212 ARG A O 1
ATOM 1702 N N . GLY A 1 213 ? 31.453 -2.99 20.469 1 79 213 GLY A N 1
ATOM 1703 C CA . GLY A 1 213 ? 31.422 -1.841 21.359 1 79 213 GLY A CA 1
ATOM 1704 C C . GLY A 1 213 ? 31.062 -0.547 20.641 1 79 213 GLY A C 1
ATOM 1705 O O . GLY A 1 213 ? 30.812 0.471 21.281 1 79 213 GLY A O 1
ATOM 1706 N N . THR A 1 214 ? 31.094 -0.622 19.25 1 82.38 214 THR A N 1
ATOM 1707 C CA . THR A 1 214 ? 30.719 0.575 18.5 1 82.38 214 THR A CA 1
ATOM 1708 C C . THR A 1 214 ? 29.25 0.932 18.75 1 82.38 214 THR A C 1
ATOM 1710 O O . THR A 1 214 ? 28.391 0.056 18.734 1 82.38 214 THR A O 1
ATOM 1713 N N . MET A 1 215 ? 29.078 2.197 19.109 1 86.38 215 MET A N 1
ATOM 1714 C CA . MET A 1 215 ? 27.719 2.635 19.391 1 86.38 215 MET A CA 1
ATOM 1715 C C . MET A 1 215 ? 26.844 2.576 18.141 1 86.38 215 MET A C 1
ATOM 1717 O O . MET A 1 215 ? 27.219 3.092 17.094 1 86.38 215 MET A O 1
ATOM 1721 N N . GLU A 1 216 ? 25.75 1.821 18.328 1 87.56 216 GLU A N 1
ATOM 1722 C CA . GLU A 1 216 ? 24.797 1.714 17.219 1 87.56 216 GLU A CA 1
ATOM 1723 C C . GLU A 1 216 ? 23.453 2.318 17.594 1 87.56 216 GLU A C 1
ATOM 1725 O O . GLU A 1 216 ? 22.984 2.164 18.719 1 87.56 216 GLU A O 1
ATOM 1730 N N . THR A 1 217 ? 22.906 3.051 16.641 1 92.25 217 THR A N 1
ATOM 1731 C CA . THR A 1 217 ? 21.578 3.625 16.812 1 92.25 217 THR A CA 1
ATOM 1732 C C . THR A 1 217 ? 20.5 2.582 16.547 1 92.25 217 THR A C 1
ATOM 1734 O O . THR A 1 217 ? 20.5 1.933 15.5 1 92.25 217 THR A O 1
ATOM 1737 N N . LYS A 1 218 ? 19.656 2.318 17.516 1 93.31 218 LYS A N 1
ATOM 1738 C CA . LYS A 1 218 ? 18.547 1.373 17.375 1 93.31 218 LYS A CA 1
ATOM 1739 C C . LYS A 1 218 ? 17.203 2.066 17.578 1 93.31 218 LYS A C 1
ATOM 1741 O O . LYS A 1 218 ? 17.078 2.973 18.391 1 93.31 218 LYS A O 1
ATOM 1746 N N . PRO A 1 219 ? 16.25 1.661 16.734 1 93.5 219 PRO A N 1
ATOM 1747 C CA . PRO A 1 219 ? 14.914 2.246 16.906 1 93.5 219 PRO A CA 1
ATOM 1748 C C . PRO A 1 219 ? 14.211 1.742 18.172 1 93.5 219 PRO A C 1
ATOM 1750 O O . PRO A 1 219 ? 14.375 0.58 18.547 1 93.5 219 PRO A O 1
ATOM 1753 N N . ILE A 1 220 ? 13.5 2.621 18.828 1 90.5 220 ILE A N 1
ATOM 1754 C CA . ILE A 1 220 ? 12.57 2.199 19.875 1 90.5 220 ILE A CA 1
ATOM 1755 C C . ILE A 1 220 ? 11.328 1.574 19.234 1 90.5 220 ILE A C 1
ATOM 1757 O O . ILE A 1 220 ? 10.641 2.215 18.438 1 90.5 220 ILE A O 1
ATOM 1761 N N . GLN A 1 221 ? 10.984 0.379 19.516 1 83.75 221 GLN A N 1
ATOM 1762 C CA . GLN A 1 221 ? 9.938 -0.364 18.828 1 83.75 221 GLN A CA 1
ATOM 1763 C C . GLN A 1 221 ? 8.57 -0.079 19.438 1 83.75 221 GLN A C 1
ATOM 1765 O O . GLN A 1 221 ? 7.551 -0.136 18.75 1 83.75 221 GLN A O 1
ATOM 1770 N N . SER A 1 222 ? 8.562 0.199 20.734 1 85.88 222 SER A N 1
ATOM 1771 C CA . SER A 1 222 ? 7.289 0.443 21.422 1 85.88 222 SER A CA 1
ATOM 1772 C C . SER A 1 222 ? 7.266 1.822 22.062 1 85.88 222 SER A C 1
ATOM 1774 O O . SER A 1 222 ? 8.039 2.094 22.984 1 85.88 222 SER A O 1
ATOM 1776 N N . ILE A 1 223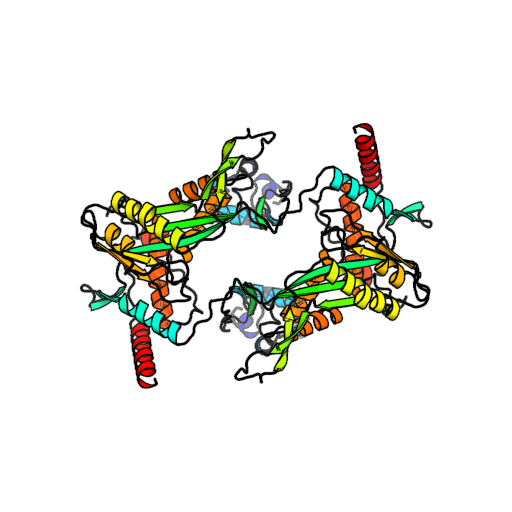 ? 6.414 2.621 21.609 1 88.5 223 ILE A N 1
ATOM 1777 C CA . ILE A 1 223 ? 6.285 3.967 22.156 1 88.5 223 ILE A CA 1
ATOM 1778 C C . ILE A 1 223 ? 5.262 3.969 23.281 1 88.5 223 ILE A C 1
ATOM 1780 O O . ILE A 1 223 ? 4.051 3.959 23.047 1 88.5 223 ILE A O 1
ATOM 1784 N N . THR A 1 224 ? 5.742 4.059 24.469 1 91.25 224 THR A N 1
ATOM 1785 C CA . THR A 1 224 ? 4.902 4.059 25.656 1 91.25 224 THR A CA 1
ATOM 1786 C C . THR A 1 224 ? 4.609 5.484 26.109 1 91.25 224 THR A C 1
ATOM 1788 O O . THR A 1 224 ? 5.18 6.441 25.594 1 91.25 224 THR A O 1
ATOM 1791 N N . LYS A 1 225 ? 3.764 5.531 27.078 1 93 225 LYS A N 1
ATOM 1792 C CA . LYS A 1 225 ? 3.408 6.816 27.656 1 93 225 LYS A CA 1
ATOM 1793 C C . LYS A 1 225 ? 4.629 7.492 28.281 1 93 225 LYS A C 1
ATOM 1795 O O . LYS A 1 225 ? 4.801 8.711 28.172 1 93 225 LYS A O 1
ATOM 1800 N N . GLU A 1 226 ? 5.422 6.73 28.891 1 93.25 226 GLU A N 1
ATOM 1801 C CA . GLU A 1 226 ? 6.617 7.258 29.531 1 93.25 226 GLU A CA 1
ATOM 1802 C C . GLU A 1 226 ? 7.59 7.832 28.5 1 93.25 226 GLU A C 1
ATOM 1804 O O . GLU A 1 226 ? 8.18 8.891 28.734 1 93.25 226 GLU A O 1
ATOM 1809 N N . VAL A 1 227 ? 7.738 7.152 27.453 1 93.94 227 VAL A N 1
ATOM 1810 C CA . VAL A 1 227 ? 8.641 7.605 26.391 1 93.94 227 VAL A CA 1
ATOM 1811 C C . VAL A 1 227 ? 8.117 8.906 25.781 1 93.94 227 VAL A C 1
ATOM 1813 O O . VAL A 1 227 ? 8.875 9.859 25.594 1 93.94 227 VAL A O 1
ATOM 1816 N N . THR A 1 228 ? 6.824 8.883 25.516 1 94.44 228 THR A N 1
ATOM 1817 C CA . THR A 1 228 ? 6.23 10.07 24.922 1 94.44 228 THR A CA 1
ATOM 1818 C C . THR A 1 228 ? 6.336 11.258 25.875 1 94.44 228 THR A C 1
ATOM 1820 O O . THR A 1 228 ? 6.609 12.383 25.453 1 94.44 228 THR A O 1
ATOM 1823 N N . LYS A 1 229 ? 6.105 11.047 27.141 1 95.56 229 LYS A N 1
ATOM 1824 C CA . LYS A 1 229 ? 6.234 12.086 28.156 1 95.56 229 LYS A CA 1
ATOM 1825 C C . LYS A 1 229 ? 7.652 12.648 28.188 1 95.56 229 LYS A C 1
ATOM 1827 O O . LYS A 1 229 ? 7.844 13.867 28.219 1 95.56 229 LYS A O 1
ATOM 1832 N N . GLU A 1 230 ? 8.562 11.758 28.156 1 95.81 230 GLU A N 1
ATOM 1833 C CA . GLU A 1 230 ? 9.961 12.172 28.188 1 95.81 230 GLU A CA 1
ATOM 1834 C C . GLU A 1 230 ? 10.305 13.047 26.984 1 95.81 230 GLU A C 1
ATOM 1836 O O . GLU A 1 230 ? 10.992 14.062 27.125 1 95.81 230 GLU A O 1
ATOM 1841 N N . TYR A 1 231 ? 9.891 12.656 25.828 1 96.81 231 TYR A N 1
ATOM 1842 C CA . TYR A 1 231 ? 10.172 13.414 24.625 1 96.81 231 TYR A CA 1
ATOM 1843 C C . TYR A 1 231 ? 9.492 14.781 24.672 1 96.81 231 TYR A C 1
ATOM 1845 O O . TYR A 1 231 ? 10.07 15.781 24.234 1 96.81 231 TYR A O 1
ATOM 1853 N N . LEU A 1 232 ? 8.281 14.812 25.156 1 96.94 232 LEU A N 1
ATOM 1854 C CA . LEU A 1 232 ? 7.551 16.062 25.297 1 96.94 232 LEU A CA 1
ATOM 1855 C C . LEU A 1 232 ? 8.297 17.047 26.203 1 96.94 232 LEU A C 1
ATOM 1857 O O . LEU A 1 232 ? 8.508 18.203 25.828 1 96.94 232 LEU A O 1
ATOM 1861 N N . ILE A 1 233 ? 8.766 16.562 27.312 1 97.12 233 ILE A N 1
ATOM 1862 C CA . ILE A 1 233 ? 9.336 17.406 28.359 1 97.12 233 ILE A CA 1
ATOM 1863 C C . ILE A 1 233 ? 10.789 17.734 28.031 1 97.12 233 ILE A C 1
ATOM 1865 O O . ILE A 1 233 ? 11.227 18.875 28.188 1 97.12 233 ILE A O 1
ATOM 1869 N N . SER A 1 234 ? 11.508 16.75 27.469 1 97.31 234 SER A N 1
ATOM 1870 C CA . SER A 1 234 ? 12.953 16.922 27.328 1 97.31 234 SER A CA 1
ATOM 1871 C C . SER A 1 234 ? 13.32 17.391 25.922 1 97.31 234 SER A C 1
ATOM 1873 O O . SER A 1 234 ? 14.438 17.859 25.703 1 97.31 234 SER A O 1
ATOM 1875 N N . LYS A 1 235 ? 12.406 17.25 24.984 1 97.75 235 LYS A N 1
ATOM 1876 C CA . LYS A 1 235 ? 12.766 17.609 23.609 1 97.75 235 LYS A CA 1
ATOM 1877 C C . LYS A 1 235 ? 11.82 18.688 23.062 1 97.75 235 LYS A C 1
ATOM 1879 O O . LYS A 1 235 ? 12.266 19.766 22.688 1 97.75 235 LYS A O 1
ATOM 1884 N N . ILE A 1 236 ? 10.539 18.469 23.125 1 98.12 236 ILE A N 1
ATOM 1885 C CA . ILE A 1 236 ? 9.562 19.328 22.469 1 98.12 236 ILE A CA 1
ATOM 1886 C C . ILE A 1 236 ? 9.5 20.672 23.172 1 98.12 236 ILE A C 1
ATOM 1888 O O . ILE A 1 236 ? 9.633 21.719 22.547 1 98.12 236 ILE A O 1
ATOM 1892 N N . ILE A 1 237 ? 9.312 20.688 24.516 1 98 237 ILE A N 1
ATOM 1893 C CA . ILE A 1 237 ? 9.141 21.922 25.281 1 98 237 ILE A CA 1
ATOM 1894 C C . ILE A 1 237 ? 10.406 22.781 25.156 1 98 237 ILE A C 1
ATOM 1896 O O . ILE A 1 237 ? 10.336 23.953 24.812 1 98 237 ILE A O 1
ATOM 1900 N N . PRO A 1 238 ? 11.602 22.188 25.359 1 98.06 238 PRO A N 1
ATOM 1901 C CA . PRO A 1 238 ? 12.812 22.984 25.172 1 98.06 238 PRO A CA 1
ATOM 1902 C C . PRO A 1 238 ? 12.945 23.547 23.75 1 98.06 238 PRO A C 1
ATOM 1904 O O . PRO A 1 238 ? 13.398 24.672 23.578 1 98.06 238 PRO A O 1
ATOM 1907 N N . ALA A 1 239 ? 12.57 22.766 22.781 1 98.25 239 ALA A N 1
ATOM 1908 C CA . ALA A 1 239 ? 12.641 23.234 21.406 1 98.25 239 ALA A CA 1
ATOM 1909 C C . ALA A 1 239 ? 11.688 24.406 21.156 1 98.25 239 ALA A C 1
ATOM 1911 O O . ALA A 1 239 ? 12.047 25.375 20.484 1 98.25 239 ALA A O 1
ATOM 1912 N N . ILE A 1 240 ? 10.484 24.328 21.703 1 98.19 240 ILE A N 1
ATOM 1913 C CA . ILE A 1 240 ? 9.523 25.422 21.609 1 98.19 240 ILE A CA 1
ATOM 1914 C C . ILE A 1 240 ? 10.109 26.688 22.234 1 98.19 240 ILE A C 1
ATOM 1916 O O . ILE A 1 240 ? 10.133 27.75 21.609 1 98.19 240 ILE A O 1
ATOM 1920 N N . LYS A 1 241 ? 10.625 26.562 23.453 1 97.12 241 LYS A N 1
ATOM 1921 C CA . LYS A 1 241 ? 11.133 27.719 24.203 1 97.12 241 LYS A CA 1
ATOM 1922 C C . LYS A 1 241 ? 12.305 28.375 23.469 1 97.12 241 LYS A C 1
ATOM 1924 O O . LYS A 1 241 ? 12.438 29.594 23.453 1 97.12 241 LYS A O 1
ATOM 1929 N N . SER A 1 242 ? 13.109 27.578 22.859 1 96.5 242 SER A N 1
ATOM 1930 C CA . SER A 1 242 ? 14.312 28.062 22.203 1 96.5 242 SER A CA 1
ATOM 1931 C C . SER A 1 242 ? 13.984 28.766 20.891 1 96.5 242 SER A C 1
ATOM 1933 O O . SER A 1 242 ? 14.641 29.75 20.516 1 96.5 242 SER A O 1
ATOM 1935 N N . LYS A 1 243 ? 12.953 28.312 20.219 1 96.81 243 LYS A N 1
ATOM 1936 C CA . LYS A 1 243 ? 12.727 28.797 18.859 1 96.81 243 LYS A CA 1
ATOM 1937 C C . LYS A 1 243 ? 11.57 29.797 18.812 1 96.81 243 LYS A C 1
ATOM 1939 O O . LYS A 1 243 ? 11.406 30.516 17.828 1 96.81 243 LYS A O 1
ATOM 1944 N N . TRP A 1 244 ? 10.805 29.859 19.844 1 96.94 244 TRP A N 1
ATOM 1945 C CA . TRP A 1 244 ? 9.594 30.656 19.828 1 96.94 244 TRP A CA 1
ATOM 1946 C C . TRP A 1 244 ? 9.914 32.125 19.578 1 96.94 244 TRP A C 1
ATOM 1948 O O . TRP A 1 244 ? 10.852 32.656 20.172 1 96.94 244 TRP A O 1
ATOM 1958 N N . PRO A 1 245 ? 9.219 32.719 18.609 1 94.06 245 PRO A N 1
ATOM 1959 C CA . PRO A 1 245 ? 9.539 34.125 18.281 1 94.06 245 PRO A CA 1
ATOM 1960 C C . PRO A 1 245 ? 9.406 35.031 19.484 1 94.06 245 PRO A C 1
ATOM 1962 O O . PRO A 1 245 ? 8.484 34.875 20.297 1 94.06 245 PRO A O 1
ATOM 1965 N N . GLU A 1 246 ? 10.258 36.062 19.359 1 89.38 246 GLU A N 1
ATOM 1966 C CA . GLU A 1 246 ? 10.195 37.094 20.406 1 89.38 246 GLU A CA 1
ATOM 1967 C C . GLU A 1 246 ? 8.938 37.938 20.266 1 89.38 246 GLU A C 1
ATOM 1969 O O . GLU A 1 246 ? 8.547 38.312 19.156 1 89.38 246 GLU A O 1
ATOM 1974 N N . GLY A 1 247 ? 8.188 38.188 21.25 1 87.81 247 GLY A N 1
ATOM 1975 C CA . GLY A 1 247 ? 7.02 39.062 21.219 1 87.81 247 GLY A CA 1
ATOM 1976 C C . GLY A 1 247 ? 5.719 38.281 21.031 1 87.81 247 GLY A C 1
ATOM 1977 O O . GLY A 1 247 ? 4.633 38.875 21.156 1 87.81 247 GLY A O 1
ATOM 1978 N N . ALA A 1 248 ? 5.926 37.062 20.578 1 90.94 248 ALA A N 1
ATOM 1979 C CA . ALA A 1 248 ? 4.719 36.25 20.422 1 90.94 248 ALA A CA 1
ATOM 1980 C C . ALA A 1 248 ? 4.137 35.875 21.781 1 90.94 248 ALA A C 1
ATOM 1982 O O . ALA A 1 248 ? 4.793 36.031 22.812 1 90.94 248 ALA A O 1
ATOM 1983 N N . SER A 1 249 ? 2.947 35.438 21.734 1 92.31 249 SER A N 1
ATOM 1984 C CA . SER A 1 249 ? 2.268 35.031 22.953 1 92.31 249 SER A CA 1
ATOM 1985 C C . SER A 1 249 ? 3.039 33.938 23.672 1 92.31 249 SER A C 1
ATOM 1987 O O . SER A 1 249 ? 3.57 33 23.031 1 92.31 249 SER A O 1
ATOM 1989 N N . ARG A 1 250 ? 3.072 34.031 24.969 1 94.38 250 ARG A N 1
ATOM 1990 C CA . ARG A 1 250 ? 3.744 33 25.75 1 94.38 250 ARG A CA 1
ATOM 1991 C C . ARG A 1 250 ? 2.76 31.922 26.203 1 94.38 250 ARG A C 1
ATOM 1993 O O . ARG A 1 250 ? 3.164 30.906 26.766 1 94.38 250 ARG A O 1
ATOM 2000 N N . ARG A 1 251 ? 1.529 32.219 25.922 1 96.88 251 ARG A N 1
ATOM 2001 C CA . ARG A 1 251 ? 0.544 31.156 26.047 1 96.88 251 ARG A CA 1
ATOM 2002 C C . ARG A 1 251 ? 0.492 30.297 24.781 1 96.88 251 ARG A C 1
ATOM 2004 O O . ARG A 1 251 ? 0.066 30.781 23.734 1 96.88 251 ARG A O 1
ATOM 2011 N N . ILE A 1 252 ? 0.983 29.125 24.828 1 97.94 252 ILE A N 1
ATOM 2012 C CA . ILE A 1 252 ? 1.117 28.234 23.688 1 97.94 252 ILE A CA 1
ATOM 2013 C C . ILE A 1 252 ? 0.296 26.969 23.922 1 97.94 252 ILE A C 1
ATOM 2015 O O . ILE A 1 252 ? 0.29 26.422 25.016 1 97.94 252 ILE A O 1
ATOM 2019 N N . TYR A 1 253 ? -0.407 26.547 22.938 1 98.19 253 TYR A N 1
ATOM 2020 C CA . TYR A 1 253 ? -1.16 25.297 23.016 1 98.19 253 TYR A CA 1
ATOM 2021 C C . TYR A 1 253 ? -0.511 24.219 22.156 1 98.19 253 TYR A C 1
ATOM 2023 O O . TYR A 1 253 ? -0.348 24.391 20.953 1 98.19 253 TYR A O 1
ATOM 2031 N N . ILE A 1 254 ? -0.12 23.125 22.766 1 98.38 254 ILE A N 1
ATOM 2032 C CA . ILE A 1 254 ? 0.334 21.953 22.031 1 98.38 254 ILE A CA 1
ATOM 2033 C C . ILE A 1 254 ? -0.849 21.031 21.75 1 98.38 254 ILE A C 1
ATOM 2035 O O . ILE A 1 254 ? -1.492 20.547 22.688 1 98.38 254 ILE A O 1
ATOM 2039 N N . GLN A 1 255 ? -1.104 20.844 20.484 1 98.25 255 GLN A N 1
ATOM 2040 C CA . GLN A 1 255 ? -2.199 19.969 20.078 1 98.25 255 GLN A CA 1
ATOM 2041 C C . GLN A 1 255 ? -1.689 18.578 19.734 1 98.25 255 GLN A C 1
ATOM 2043 O O . GLN A 1 255 ? -0.777 18.422 18.922 1 98.25 255 GLN A O 1
ATOM 2048 N N . GLN A 1 256 ? -2.221 17.562 20.328 1 96.75 256 GLN A N 1
ATOM 2049 C CA . GLN A 1 256 ? -1.883 16.172 20.062 1 96.75 256 GLN A CA 1
ATOM 2050 C C . GLN A 1 256 ? -3.139 15.328 19.844 1 96.75 256 GLN A C 1
ATOM 2052 O O . GLN A 1 256 ? -4.254 15.789 20.109 1 96.75 256 GLN A O 1
ATOM 2057 N N . ASP A 1 257 ? -2.973 14.164 19.234 1 92.69 257 ASP A N 1
ATOM 2058 C CA . ASP A 1 257 ? -4.133 13.289 19.125 1 92.69 257 ASP A CA 1
ATOM 2059 C C . ASP A 1 257 ? -4.422 12.578 20.438 1 92.69 257 ASP A C 1
ATOM 2061 O O . ASP A 1 257 ? -3.773 12.844 21.453 1 92.69 257 ASP A O 1
ATOM 2065 N N . ASN A 1 258 ? -5.48 11.766 20.5 1 86.25 258 ASN A N 1
ATOM 2066 C CA . ASN A 1 258 ? -5.941 11.109 21.719 1 86.25 258 ASN A CA 1
ATOM 2067 C C . ASN A 1 258 ? -5.41 9.688 21.828 1 86.25 258 ASN A C 1
ATOM 2069 O O . ASN A 1 258 ? -6.047 8.828 22.422 1 86.25 258 ASN A O 1
ATOM 2073 N N . ALA A 1 259 ? -4.254 9.461 21.25 1 86.94 259 ALA A N 1
ATOM 2074 C CA . ALA A 1 259 ? -3.699 8.109 21.297 1 86.94 259 ALA A CA 1
ATOM 2075 C C . ALA A 1 259 ? -3.332 7.711 22.734 1 86.94 259 ALA A C 1
ATOM 2077 O O . ALA A 1 259 ? -2.967 8.562 23.547 1 86.94 259 ALA A O 1
ATOM 2078 N N . LYS A 1 260 ? -3.301 6.48 23.047 1 84.06 260 LYS A N 1
ATOM 2079 C CA . LYS A 1 260 ? -3.104 5.91 24.375 1 84.06 260 LYS A CA 1
ATOM 2080 C C . LYS A 1 260 ? -1.746 6.309 24.953 1 84.06 260 LYS A C 1
ATOM 2082 O O . LYS A 1 260 ? -1.638 6.637 26.125 1 84.06 260 LYS A O 1
ATOM 2087 N N . PRO A 1 261 ? -0.743 6.398 24.156 1 89.12 261 PRO A N 1
ATOM 2088 C CA . PRO A 1 261 ? 0.582 6.703 24.703 1 89.12 261 PRO A CA 1
ATOM 2089 C C . PRO A 1 261 ? 0.738 8.172 25.078 1 89.12 261 PRO A C 1
ATOM 2091 O O . PRO A 1 261 ? 1.713 8.547 25.734 1 89.12 261 PRO A O 1
ATOM 2094 N N . HIS A 1 262 ? -0.13 9.031 24.75 1 91.62 262 HIS A N 1
ATOM 2095 C CA . HIS A 1 262 ? 0 10.461 25.047 1 91.62 262 HIS A CA 1
ATOM 2096 C C . HIS A 1 262 ? -0.443 10.773 26.469 1 91.62 262 HIS A C 1
ATOM 2098 O O . HIS A 1 262 ? -1.396 10.18 26.969 1 91.62 262 HIS A O 1
ATOM 2104 N N . ILE A 1 263 ? 0.222 11.703 27.094 1 89.75 263 ILE A N 1
ATOM 2105 C CA . ILE A 1 263 ? -0.145 12.133 28.438 1 89.75 263 ILE A CA 1
ATOM 2106 C C . ILE A 1 263 ? -1.242 13.195 28.359 1 89.75 263 ILE A C 1
ATOM 2108 O O . ILE A 1 263 ? -1.459 13.797 27.297 1 89.75 263 ILE A O 1
ATOM 2112 N N . ARG A 1 264 ? -1.834 13.406 29.641 1 87.94 264 ARG A N 1
ATOM 2113 C CA . ARG A 1 264 ? -2.844 14.453 29.766 1 87.94 264 ARG A CA 1
ATOM 2114 C C . ARG A 1 264 ? -2.217 15.773 30.219 1 87.94 264 ARG A C 1
ATOM 2116 O O . ARG A 1 264 ? -1.098 15.789 30.734 1 87.94 264 ARG A O 1
ATOM 2123 N N . GLY A 1 265 ? -3.012 16.797 29.953 1 89.44 265 GLY A N 1
ATOM 2124 C CA . GLY A 1 265 ? -2.516 18.141 30.219 1 89.44 265 GLY A CA 1
ATOM 2125 C C . GLY A 1 265 ? -2.287 18.422 31.703 1 89.44 265 GLY A C 1
ATOM 2126 O O . GLY A 1 265 ? -1.613 19.391 32.062 1 89.44 265 GLY A O 1
ATOM 2127 N N . ASP A 1 266 ? -2.703 17.562 32.562 1 91.81 266 ASP A N 1
ATOM 2128 C CA . ASP A 1 266 ? -2.588 17.797 34 1 91.81 266 ASP A CA 1
ATOM 2129 C C . ASP A 1 266 ? -1.422 17 34.594 1 91.81 266 ASP A C 1
ATOM 2131 O O . ASP A 1 266 ? -1.259 16.953 35.812 1 91.81 266 ASP A O 1
ATOM 2135 N N . ASP A 1 267 ? -0.596 16.406 33.781 1 94.31 267 ASP A N 1
ATOM 2136 C CA . ASP A 1 267 ? 0.586 15.703 34.281 1 94.31 267 ASP A CA 1
ATOM 2137 C C . ASP A 1 267 ? 1.512 16.656 35.031 1 94.31 267 ASP A C 1
ATOM 2139 O O . ASP A 1 267 ? 1.913 17.688 34.469 1 94.31 267 ASP A O 1
ATOM 2143 N N . PRO A 1 268 ? 1.867 16.328 36.188 1 94.75 268 PRO A N 1
ATOM 2144 C CA . PRO A 1 268 ? 2.625 17.266 37.031 1 94.75 268 PRO A CA 1
ATOM 2145 C C . PRO A 1 268 ? 3.994 17.594 36.438 1 94.75 268 PRO A C 1
ATOM 2147 O O . PRO A 1 268 ? 4.43 18.75 36.5 1 94.75 268 PRO A O 1
ATOM 2150 N N . ASP A 1 269 ? 4.688 16.609 36 1 95.12 269 ASP A N 1
ATOM 2151 C CA . ASP A 1 269 ? 6.004 16.844 35.406 1 95.12 269 ASP A CA 1
ATOM 2152 C C . ASP A 1 269 ? 5.906 17.734 34.188 1 95.12 269 ASP A C 1
ATOM 2154 O O . ASP A 1 269 ? 6.746 18.625 33.969 1 95.12 269 ASP A O 1
ATOM 2158 N N . PHE A 1 270 ? 4.906 17.484 33.406 1 95.19 270 PHE A N 1
ATOM 2159 C CA . PHE A 1 270 ? 4.676 18.312 32.25 1 95.19 270 PHE A CA 1
ATOM 2160 C C . PHE A 1 270 ? 4.387 19.75 32.656 1 95.19 270 PHE A C 1
ATOM 2162 O O . PHE A 1 270 ? 4.961 20.688 32.094 1 95.19 270 PHE A O 1
ATOM 2169 N N . LEU A 1 271 ? 3.523 19.953 33.625 1 95.94 271 LEU A N 1
ATOM 2170 C CA . LEU A 1 271 ? 3.117 21.281 34.062 1 95.94 271 LEU A CA 1
ATOM 2171 C C . LEU A 1 271 ? 4.312 22.062 34.594 1 95.94 271 LEU A C 1
ATOM 2173 O O . LEU A 1 271 ? 4.43 23.266 34.344 1 95.94 271 LEU A O 1
ATOM 2177 N N . HIS A 1 272 ? 5.133 21.344 35.281 1 96.44 272 HIS A N 1
ATOM 2178 C CA . HIS A 1 272 ? 6.32 22 35.812 1 96.44 272 HIS A CA 1
ATOM 2179 C C . HIS A 1 272 ? 7.203 22.547 34.688 1 96.44 272 HIS A C 1
ATOM 2181 O O . HIS A 1 272 ? 7.645 23.688 34.75 1 96.44 272 HIS A O 1
ATOM 2187 N N . ALA A 1 273 ? 7.441 21.75 33.719 1 96.31 273 ALA A N 1
ATOM 2188 C CA . ALA A 1 273 ? 8.281 22.172 32.594 1 96.31 273 ALA A CA 1
ATOM 2189 C C . ALA A 1 273 ? 7.574 23.219 31.734 1 96.31 273 ALA A C 1
ATOM 2191 O O . ALA A 1 273 ? 8.203 24.156 31.25 1 96.31 273 ALA A O 1
ATOM 2192 N N . ALA A 1 274 ? 6.285 23.141 31.609 1 95.31 274 ALA A N 1
ATOM 2193 C CA . ALA A 1 274 ? 5.461 23.953 30.703 1 95.31 274 ALA A CA 1
ATOM 2194 C C . ALA A 1 274 ? 5.297 25.359 31.25 1 95.31 274 ALA A C 1
ATOM 2196 O O . ALA A 1 274 ? 5.121 26.312 30.484 1 95.31 274 ALA A O 1
ATOM 2197 N N . GLN A 1 275 ? 5.355 25.516 32.531 1 94.81 275 GLN A N 1
ATOM 2198 C CA . GLN A 1 275 ? 5.062 26.812 33.156 1 94.81 275 GLN A CA 1
ATOM 2199 C C . GLN A 1 275 ? 6.344 27.5 33.625 1 94.81 275 GLN A C 1
ATOM 2201 O O . GLN A 1 275 ? 6.289 28.562 34.25 1 94.81 275 GLN A O 1
ATOM 2206 N N . SER A 1 276 ? 7.398 27.016 33.219 1 93.06 276 SER A N 1
ATOM 2207 C CA . SER A 1 276 ? 8.672 27.609 33.594 1 93.06 276 SER A CA 1
ATOM 2208 C C . SER A 1 276 ? 9.164 28.609 32.562 1 93.06 276 SER A C 1
ATOM 2210 O O . SER A 1 276 ? 8.648 28.641 31.438 1 93.06 276 SER A O 1
ATOM 2212 N N . ASP A 1 277 ? 10.086 29.547 33 1 92.81 277 ASP A N 1
ATOM 2213 C CA . ASP A 1 277 ? 10.805 30.484 32.125 1 92.81 277 ASP A CA 1
ATOM 2214 C C . ASP A 1 277 ? 9.844 31.484 31.484 1 92.81 277 ASP A C 1
ATOM 2216 O O . ASP A 1 277 ? 10.047 31.891 30.344 1 92.81 277 ASP A O 1
ATOM 2220 N N . GLY A 1 278 ? 8.688 31.672 32.062 1 92.88 278 GLY A N 1
ATOM 2221 C CA . GLY A 1 278 ? 7.754 32.688 31.609 1 92.88 278 GLY A CA 1
ATOM 2222 C C . GLY A 1 278 ? 6.758 32.188 30.578 1 92.88 278 GLY A C 1
ATOM 2223 O O . GLY A 1 278 ? 6.016 32.969 29.984 1 92.88 278 GLY A O 1
ATOM 2224 N N . PHE A 1 279 ? 6.809 30.938 30.297 1 96.12 279 PHE A N 1
ATOM 2225 C CA . PHE A 1 279 ? 5.891 30.344 29.328 1 96.12 279 PHE A CA 1
ATOM 2226 C C . PHE A 1 279 ? 4.668 29.766 30.016 1 96.12 279 PHE A C 1
ATOM 2228 O O . PHE A 1 279 ? 4.727 29.406 31.203 1 96.12 279 PHE A O 1
ATOM 2235 N N . ASP A 1 280 ? 3.604 29.797 29.312 1 97.31 280 ASP A N 1
ATOM 2236 C CA . ASP A 1 280 ? 2.375 29.078 29.656 1 97.31 280 ASP A CA 1
ATOM 2237 C C . ASP A 1 280 ? 1.963 28.125 28.547 1 97.31 280 ASP A C 1
ATOM 2239 O O . ASP A 1 280 ? 1.115 28.453 27.719 1 97.31 280 ASP A O 1
ATOM 2243 N N . ILE A 1 281 ? 2.576 26.953 28.609 1 97.75 281 ILE A N 1
ATOM 2244 C CA . ILE A 1 281 ? 2.332 25.953 27.578 1 97.75 281 ILE A CA 1
ATOM 2245 C C . ILE A 1 281 ? 1.267 24.969 28.062 1 97.75 281 ILE A C 1
ATOM 2247 O O . ILE A 1 281 ? 1.367 24.422 29.172 1 97.75 281 ILE A O 1
ATOM 2251 N N . ARG A 1 282 ? 0.29 24.766 27.281 1 97.38 282 ARG A N 1
ATOM 2252 C CA . ARG A 1 282 ? -0.822 23.891 27.625 1 97.38 282 ARG A CA 1
ATOM 2253 C C . ARG A 1 282 ? -0.986 22.781 26.594 1 97.38 282 ARG A C 1
ATOM 2255 O O . ARG A 1 282 ? -0.681 22.984 25.406 1 97.38 282 ARG A O 1
ATOM 2262 N N . LEU A 1 283 ? -1.404 21.656 27.109 1 96.38 283 LEU A N 1
ATOM 2263 C CA . LEU A 1 283 ? -1.625 20.5 26.234 1 96.38 283 LEU A CA 1
ATOM 2264 C C . LEU A 1 283 ? -3.107 20.328 25.938 1 96.38 283 LEU A C 1
ATOM 2266 O O . LEU A 1 283 ? -3.943 20.344 26.844 1 96.38 283 LEU A O 1
ATOM 2270 N N . VAL A 1 284 ? -3.41 20.234 24.625 1 95.81 284 VAL A N 1
ATOM 2271 C CA . VAL A 1 284 ? -4.797 20.031 24.203 1 95.81 284 VAL A CA 1
ATOM 2272 C C . VAL A 1 284 ? -4.891 18.812 23.281 1 95.81 284 VAL A C 1
ATOM 2274 O O . VAL A 1 284 ? -4.008 18.578 22.453 1 95.81 284 VAL A O 1
ATOM 2277 N N . SER A 1 285 ? -5.98 18.016 23.453 1 95.62 285 SER A N 1
ATOM 2278 C CA . SER A 1 285 ? -6.199 16.828 22.609 1 95.62 285 SER A CA 1
ATOM 2279 C C . SER A 1 285 ? -7.223 17.109 21.516 1 95.62 285 SER A C 1
ATOM 2281 O O . SER A 1 285 ? -8.305 17.641 21.797 1 95.62 285 SER A O 1
ATOM 2283 N N . GLN A 1 286 ? -6.855 16.859 20.297 1 96.44 286 GLN A N 1
ATOM 2284 C CA . GLN A 1 286 ? -7.824 16.984 19.219 1 96.44 286 GLN A CA 1
ATOM 2285 C C . GLN A 1 286 ? -8.891 15.898 19.312 1 96.44 286 GLN A C 1
ATOM 2287 O O . GLN A 1 286 ? -8.711 14.906 20 1 96.44 286 GLN A O 1
ATOM 2292 N N . PRO A 1 287 ? -10 16.109 18.562 1 96 287 PRO A N 1
ATOM 2293 C CA . PRO A 1 287 ? -11.047 15.086 18.609 1 96 287 PRO A CA 1
ATOM 2294 C C . PRO A 1 287 ? -10.562 13.727 18.094 1 96 287 PRO A C 1
ATOM 2296 O O . PRO A 1 287 ? -9.734 13.664 17.188 1 96 287 PRO A O 1
ATOM 2299 N N . PRO A 1 288 ? -11.133 12.656 18.734 1 93.38 288 PRO A N 1
ATOM 2300 C CA . PRO A 1 288 ? -10.719 11.32 18.312 1 93.38 288 PRO A CA 1
ATOM 2301 C C . PRO A 1 288 ? -10.992 11.055 16.828 1 93.38 288 PRO A C 1
ATOM 2303 O O . PRO A 1 288 ? -11.977 11.57 16.281 1 93.38 288 PRO A O 1
ATOM 2306 N N . ASN A 1 289 ? -10.172 10.242 16.203 1 93.25 289 ASN A N 1
ATOM 2307 C CA . ASN A 1 289 ? -10.344 9.797 14.828 1 93.25 289 ASN A CA 1
ATOM 2308 C C . ASN A 1 289 ? -10.445 10.977 13.867 1 93.25 289 ASN A C 1
ATOM 2310 O O . ASN A 1 289 ? -11.289 10.984 12.977 1 93.25 289 ASN A O 1
ATOM 2314 N N . SER A 1 290 ? -9.594 12.023 14.156 1 95.62 290 SER A N 1
ATOM 2315 C CA . SER A 1 290 ? -9.664 13.234 13.344 1 95.62 290 SER A CA 1
ATOM 2316 C C . SER A 1 290 ? -8.281 13.648 12.859 1 95.62 290 SER A C 1
ATOM 2318 O O . SER A 1 290 ? -7.824 14.758 13.141 1 95.62 290 SER A O 1
ATOM 2320 N N . PRO A 1 291 ? -7.73 12.789 12.047 1 94.38 291 PRO A N 1
ATOM 2321 C CA . PRO A 1 291 ? -6.414 13.148 11.523 1 94.38 291 PRO A CA 1
ATOM 2322 C C . PRO A 1 291 ? -6.457 14.383 10.625 1 94.38 291 PRO A C 1
ATOM 2324 O O . PRO A 1 291 ? -5.43 15.047 10.438 1 94.38 291 PRO A O 1
ATOM 2327 N N . ASP A 1 292 ? -7.578 14.742 10.094 1 95.62 292 ASP A N 1
ATOM 2328 C CA . ASP A 1 292 ? -7.73 15.891 9.203 1 95.62 292 ASP A CA 1
ATOM 2329 C C . ASP A 1 292 ? -7.715 17.203 9.984 1 95.62 292 ASP A C 1
ATOM 2331 O O . ASP A 1 292 ? -7.832 18.281 9.398 1 95.62 292 ASP A O 1
ATOM 2335 N N . LEU A 1 293 ? -7.52 17.141 11.25 1 97.44 293 LEU A N 1
ATOM 2336 C CA . LEU A 1 293 ? -7.449 18.344 12.07 1 97.44 293 LEU A CA 1
ATOM 2337 C C . LEU A 1 293 ? -6.031 18.562 12.586 1 97.44 293 LEU A C 1
ATOM 2339 O O . LEU A 1 293 ? -5.824 19.344 13.523 1 97.44 293 LEU A O 1
ATOM 2343 N N . ASN A 1 294 ? -5.066 17.875 12.031 1 98 294 ASN A N 1
ATOM 2344 C CA . ASN A 1 294 ? -3.646 18 12.344 1 98 294 ASN A CA 1
ATOM 2345 C C . ASN A 1 294 ? -2.822 18.297 11.094 1 98 294 ASN A C 1
ATOM 2347 O O . ASN A 1 294 ? -2.816 17.484 10.156 1 98 294 ASN A O 1
ATOM 2351 N N . VAL A 1 295 ? -2.1 19.391 11.117 1 98.12 295 VAL A N 1
ATOM 2352 C CA . VAL A 1 295 ? -1.414 19.844 9.914 1 98.12 295 VAL A CA 1
ATOM 2353 C C . VAL A 1 295 ? -0.331 18.844 9.516 1 98.12 295 VAL A C 1
ATOM 2355 O O . VAL A 1 295 ? 0.032 18.75 8.344 1 98.12 295 VAL A O 1
ATOM 2358 N N . LEU A 1 296 ? 0.219 18.078 10.547 1 98.31 296 LEU A N 1
ATOM 2359 C CA . LEU A 1 296 ? 1.222 17.078 10.234 1 98.31 296 LEU A CA 1
ATOM 2360 C C . LEU A 1 296 ? 0.624 15.961 9.375 1 98.31 296 LEU A C 1
ATOM 2362 O O . LEU A 1 296 ? 1.24 15.531 8.398 1 98.31 296 LEU A O 1
ATOM 2366 N N . ASP A 1 297 ? -0.627 15.594 9.609 1 95.88 297 ASP A N 1
ATOM 2367 C CA . ASP A 1 297 ? -1.32 14.531 8.891 1 95.88 297 ASP A CA 1
ATOM 2368 C C . ASP A 1 297 ? -1.912 15.047 7.582 1 95.88 297 ASP A C 1
ATOM 2370 O O . ASP A 1 297 ? -2.072 14.289 6.621 1 95.88 297 ASP A O 1
ATOM 2374 N N . LEU A 1 298 ? -2.254 16.281 7.531 1 93.69 298 LEU A N 1
ATOM 2375 C CA . LEU A 1 298 ? -2.928 16.844 6.371 1 93.69 298 LEU A CA 1
ATOM 2376 C C . LEU A 1 298 ? -1.977 16.953 5.184 1 93.69 298 LEU A C 1
ATOM 2378 O O . LEU A 1 298 ? -2.408 16.906 4.031 1 93.69 298 LEU A O 1
ATOM 2382 N N . GLY A 1 299 ? -0.612 16.969 5.508 1 91.12 299 GLY A N 1
ATOM 2383 C CA . GLY A 1 299 ? 0.238 17.078 4.332 1 91.12 299 GLY A CA 1
ATOM 2384 C C . GLY A 1 299 ? 1.711 17.203 4.668 1 91.12 299 GLY A C 1
ATOM 2385 O O . GLY A 1 299 ? 2.57 16.891 3.84 1 91.12 299 GLY A O 1
ATOM 2386 N N . PHE A 1 300 ? 1.981 17.656 5.797 1 94.69 300 PHE A N 1
ATOM 2387 C CA . PHE A 1 300 ? 3.371 18 6.082 1 94.69 300 PHE A CA 1
ATOM 2388 C C . PHE A 1 300 ? 4.227 16.734 6.164 1 94.69 300 PHE A C 1
ATOM 2390 O O . PHE A 1 300 ? 5.344 16.703 5.637 1 94.69 300 PHE A O 1
ATOM 2397 N N . PHE A 1 301 ? 3.719 15.656 6.797 1 97 301 PHE A N 1
ATOM 2398 C CA . PHE A 1 301 ? 4.449 14.398 6.844 1 97 301 PHE A CA 1
ATOM 2399 C C . PHE A 1 301 ? 4.734 13.883 5.438 1 97 301 PHE A C 1
ATOM 2401 O O . PHE A 1 301 ? 5.812 13.352 5.168 1 97 301 PHE A O 1
ATOM 2408 N N . ARG A 1 302 ? 3.777 13.984 4.602 1 93.94 302 ARG A N 1
ATOM 2409 C CA . ARG A 1 302 ? 3.963 13.539 3.225 1 93.94 302 ARG A CA 1
ATOM 2410 C C . ARG A 1 302 ? 5.09 14.312 2.547 1 93.94 302 ARG A C 1
ATOM 2412 O O . ARG A 1 302 ? 5.852 13.75 1.759 1 93.94 302 ARG A O 1
ATOM 2419 N N . SER A 1 303 ? 5.168 15.578 2.777 1 94.38 303 SER A N 1
ATOM 2420 C CA . SER A 1 303 ? 6.223 16.406 2.211 1 94.38 303 SER A CA 1
ATOM 2421 C C . SER A 1 303 ? 7.598 15.969 2.697 1 94.38 303 SER A C 1
ATOM 2423 O O . SER A 1 303 ? 8.555 15.914 1.918 1 94.38 303 SER A O 1
ATOM 2425 N N . ILE A 1 304 ? 7.645 15.648 3.994 1 96.38 304 ILE A N 1
ATOM 2426 C CA . ILE A 1 304 ? 8.898 15.172 4.559 1 96.38 304 ILE A CA 1
ATOM 2427 C C . ILE A 1 304 ? 9.281 13.844 3.908 1 96.38 304 ILE A C 1
ATOM 2429 O O . ILE A 1 304 ? 10.43 13.656 3.492 1 96.38 304 ILE A O 1
ATOM 2433 N N . GLN A 1 305 ? 8.336 12.953 3.768 1 94.56 305 GLN A N 1
ATOM 2434 C CA . GLN A 1 305 ? 8.57 11.633 3.213 1 94.56 305 GLN A CA 1
ATOM 2435 C C . GLN A 1 305 ? 9.062 11.719 1.771 1 94.56 305 GLN A C 1
ATOM 2437 O O . GLN A 1 305 ? 9.969 10.977 1.369 1 94.56 305 GLN A O 1
ATOM 2442 N N . SER A 1 306 ? 8.445 12.578 1.058 1 91.12 306 SER A N 1
ATOM 2443 C CA . SER A 1 306 ? 8.828 12.758 -0.34 1 91.12 306 SER A CA 1
ATOM 2444 C C . SER A 1 306 ? 10.297 13.133 -0.466 1 91.12 306 SER A C 1
ATOM 2446 O O . SER A 1 306 ? 11 12.633 -1.35 1 91.12 306 SER A O 1
ATOM 2448 N N . LEU A 1 307 ? 10.766 13.977 0.375 1 91.94 307 LEU A N 1
ATOM 2449 C CA . LEU A 1 307 ? 12.156 14.414 0.346 1 91.94 307 LEU A CA 1
ATOM 2450 C C . LEU A 1 307 ? 13.078 13.344 0.914 1 91.94 307 LEU A C 1
ATOM 2452 O O . LEU A 1 307 ? 14.172 13.133 0.399 1 91.94 307 LEU A O 1
ATOM 2456 N N . GLN A 1 308 ? 12.617 12.68 1.951 1 94.12 308 GLN A N 1
ATOM 2457 C CA . GLN A 1 308 ? 13.422 11.656 2.605 1 94.12 308 GLN A CA 1
ATOM 2458 C C . GLN A 1 308 ? 13.773 10.523 1.639 1 94.12 308 GLN A C 1
ATOM 2460 O O . GLN A 1 308 ? 14.891 10.008 1.651 1 94.12 308 GLN A O 1
ATOM 2465 N N . TYR A 1 309 ? 12.883 10.148 0.78 1 89.06 309 TYR A N 1
ATOM 2466 C CA . TYR A 1 309 ? 13.078 9.023 -0.122 1 89.06 309 TYR A CA 1
ATOM 2467 C C . TYR A 1 309 ? 14.039 9.383 -1.246 1 89.06 309 TYR A C 1
ATOM 2469 O O . TYR A 1 309 ? 14.477 8.516 -2.002 1 89.06 309 TYR A O 1
ATOM 2477 N N . GLU A 1 310 ? 14.398 10.609 -1.355 1 87.62 310 GLU A N 1
ATOM 2478 C CA . GLU A 1 310 ? 15.414 11.008 -2.326 1 87.62 310 GLU A CA 1
ATOM 2479 C C . GLU A 1 310 ? 16.812 10.688 -1.823 1 87.62 310 GLU A C 1
ATOM 2481 O O . GLU A 1 310 ? 17.781 10.719 -2.592 1 87.62 310 GLU A O 1
ATOM 2486 N N . ILE A 1 311 ? 16.859 10.367 -0.587 1 86.25 311 ILE A N 1
ATOM 2487 C CA . ILE A 1 311 ? 18.141 10.031 0.025 1 86.25 311 ILE A CA 1
ATOM 2488 C C . ILE A 1 311 ? 18.188 8.539 0.333 1 86.25 311 ILE A C 1
ATOM 2490 O O . ILE A 1 311 ? 17.25 7.988 0.911 1 86.25 311 ILE A O 1
ATOM 2494 N N . SER A 1 312 ? 19.266 7.926 -0.113 1 84.5 312 SER A N 1
ATOM 2495 C CA . SER A 1 312 ? 19.422 6.504 0.177 1 84.5 312 SER A CA 1
ATOM 2496 C C . SER A 1 312 ? 19.953 6.285 1.589 1 84.5 312 SER A C 1
ATOM 2498 O O . SER A 1 312 ? 20.938 6.918 1.992 1 84.5 312 SER A O 1
ATOM 2500 N N . ALA A 1 313 ? 19.219 5.574 2.359 1 89.25 313 ALA A N 1
ATOM 2501 C CA . ALA A 1 313 ? 19.656 5.207 3.707 1 89.25 313 ALA A CA 1
ATOM 2502 C C . ALA A 1 313 ? 19.734 3.689 3.857 1 89.25 313 ALA A C 1
ATOM 2504 O O . ALA A 1 313 ? 18.828 2.967 3.434 1 89.25 313 ALA A O 1
ATOM 2505 N N . THR A 1 314 ? 20.891 3.207 4.441 1 87.31 314 THR A N 1
ATOM 2506 C CA . THR A 1 314 ? 21.078 1.77 4.609 1 87.31 314 THR A CA 1
ATOM 2507 C C . THR A 1 314 ? 21.172 1.406 6.09 1 87.31 314 THR A C 1
ATOM 2509 O O . THR A 1 314 ? 21.172 0.226 6.445 1 87.31 314 THR A O 1
ATOM 2512 N N . THR A 1 315 ? 21.312 2.426 6.918 1 90.56 315 THR A N 1
ATOM 2513 C CA . THR A 1 315 ? 21.359 2.215 8.359 1 90.56 315 THR A CA 1
ATOM 2514 C C . THR A 1 315 ? 20.312 3.084 9.07 1 90.56 315 THR A C 1
ATOM 2516 O O . THR A 1 315 ? 19.781 4.027 8.477 1 90.56 315 THR A O 1
ATOM 2519 N N . VAL A 1 316 ? 20.094 2.768 10.281 1 94.38 316 VAL A N 1
ATOM 2520 C CA . VAL A 1 316 ? 19.141 3.535 11.078 1 94.38 316 VAL A CA 1
ATOM 2521 C C . VAL A 1 316 ? 19.625 4.973 11.227 1 94.38 316 VAL A C 1
ATOM 2523 O O . VAL A 1 316 ? 18.844 5.918 11.086 1 94.38 316 VAL A O 1
ATOM 2526 N N . SER A 1 317 ? 20.875 5.164 11.484 1 94.62 317 SER A N 1
ATOM 2527 C CA . SER A 1 317 ? 21.453 6.496 11.633 1 94.62 317 SER A CA 1
ATOM 2528 C C . SER A 1 317 ? 21.281 7.316 10.352 1 94.62 317 SER A C 1
ATOM 2530 O O . SER A 1 317 ? 20.953 8.5 10.414 1 94.62 317 SER A O 1
ATOM 2532 N N . GLU A 1 318 ? 21.484 6.629 9.289 1 95 318 GLU A N 1
ATOM 2533 C CA . GLU A 1 318 ? 21.328 7.309 8 1 95 318 GLU A CA 1
ATOM 2534 C C . GLU A 1 318 ? 19.875 7.695 7.762 1 95 318 GLU A C 1
ATOM 2536 O O . GLU A 1 318 ? 19.594 8.75 7.191 1 95 318 GLU A O 1
ATOM 2541 N N . LEU A 1 319 ? 18.984 6.824 8.156 1 96.56 319 LEU A N 1
ATOM 2542 C CA . LEU A 1 319 ? 17.562 7.133 8.023 1 96.56 319 LEU A CA 1
ATOM 2543 C C . LEU A 1 319 ? 17.188 8.336 8.883 1 96.56 319 LEU A C 1
ATOM 2545 O O . LEU A 1 319 ? 16.469 9.227 8.43 1 96.56 319 LEU A O 1
ATOM 2549 N N . VAL A 1 320 ? 17.688 8.375 10.078 1 97.62 320 VAL A N 1
ATOM 2550 C CA . VAL A 1 320 ? 17.422 9.484 10.992 1 97.62 320 VAL A CA 1
ATOM 2551 C C . VAL A 1 320 ? 17.922 10.789 10.375 1 97.62 320 VAL A C 1
ATOM 2553 O O . VAL A 1 320 ? 17.219 11.797 10.359 1 97.62 320 VAL A O 1
ATOM 2556 N N . ASP A 1 321 ? 19.078 10.75 9.812 1 97.12 321 ASP A N 1
ATOM 2557 C CA . ASP A 1 321 ? 19.656 11.922 9.188 1 97.12 321 ASP A CA 1
ATOM 2558 C C . ASP A 1 321 ? 18.844 12.367 7.973 1 97.12 321 ASP A C 1
ATOM 2560 O O . ASP A 1 321 ? 18.625 13.562 7.762 1 97.12 321 ASP A O 1
ATOM 2564 N N . ALA A 1 322 ? 18.422 11.367 7.238 1 97 322 ALA A N 1
ATOM 2565 C CA . ALA A 1 322 ? 17.641 11.672 6.039 1 97 322 ALA A CA 1
ATOM 2566 C C . ALA A 1 322 ? 16.328 12.359 6.398 1 97 322 ALA A C 1
ATOM 2568 O O . ALA A 1 322 ? 15.945 13.344 5.762 1 97 322 ALA A O 1
ATOM 2569 N N . VAL A 1 323 ? 15.633 11.914 7.41 1 98.12 323 VAL A N 1
ATOM 2570 C CA . VAL A 1 323 ? 14.344 12.453 7.82 1 98.12 323 VAL A CA 1
ATOM 2571 C C . VAL A 1 323 ? 14.531 13.844 8.422 1 98.12 323 VAL A C 1
ATOM 2573 O O . VAL A 1 323 ? 13.789 14.773 8.102 1 98.12 323 VAL A O 1
ATOM 2576 N N . THR A 1 324 ? 15.555 14.008 9.25 1 97.94 324 THR A N 1
ATOM 2577 C CA . THR A 1 324 ? 15.828 15.297 9.883 1 97.94 324 THR A CA 1
ATOM 2578 C C . THR A 1 324 ? 16.188 16.344 8.836 1 97.94 324 THR A C 1
ATOM 2580 O O . THR A 1 324 ? 15.719 17.484 8.891 1 97.94 324 THR A O 1
ATOM 2583 N N . THR A 1 325 ? 17 15.891 7.895 1 97.19 325 THR A N 1
ATOM 2584 C CA . THR A 1 325 ? 17.375 16.781 6.809 1 97.19 325 THR A CA 1
ATOM 2585 C C . THR A 1 325 ? 16.156 17.156 5.969 1 97.19 325 THR A C 1
ATOM 2587 O O . THR A 1 325 ? 15.984 18.328 5.594 1 97.19 325 THR A O 1
ATOM 2590 N N . ALA A 1 326 ? 15.336 16.156 5.695 1 96.94 326 ALA A N 1
ATOM 2591 C CA . ALA A 1 326 ? 14.117 16.406 4.93 1 96.94 326 ALA A CA 1
ATOM 2592 C C . ALA A 1 326 ? 13.203 17.391 5.648 1 96.94 326 ALA A C 1
ATOM 2594 O O . ALA A 1 326 ? 12.641 18.297 5.023 1 96.94 326 ALA A O 1
ATOM 2595 N N . PHE A 1 327 ? 13.07 17.266 6.961 1 98.12 327 PHE A N 1
ATOM 2596 C CA . PHE A 1 327 ? 12.266 18.172 7.781 1 98.12 327 PHE A CA 1
ATOM 2597 C C . PHE A 1 327 ? 12.758 19.609 7.66 1 98.12 327 PHE A C 1
ATOM 2599 O O . PHE A 1 327 ? 11.961 20.531 7.492 1 98.12 327 PHE A O 1
ATOM 2606 N N . GLU A 1 328 ? 14.031 19.75 7.621 1 97.06 328 GLU A N 1
ATOM 2607 C CA . GLU A 1 328 ? 14.641 21.078 7.527 1 97.06 328 GLU A CA 1
ATOM 2608 C C . GLU A 1 328 ? 14.484 21.656 6.129 1 97.06 328 GLU A C 1
ATOM 2610 O O . GLU A 1 328 ? 14.328 22.875 5.969 1 97.06 328 GLU A O 1
ATOM 2615 N N . GLN A 1 329 ? 14.414 20.781 5.195 1 95.12 329 GLN A N 1
ATOM 2616 C CA . GLN A 1 329 ? 14.414 21.234 3.809 1 95.12 329 GLN A CA 1
ATOM 2617 C C . GLN A 1 329 ? 13.008 21.609 3.355 1 95.12 329 GLN A C 1
ATOM 2619 O O . GLN A 1 329 ? 12.844 22.344 2.377 1 95.12 329 GLN A O 1
ATOM 2624 N N . VAL A 1 330 ? 12 21.125 4.02 1 95.69 330 VAL A N 1
ATOM 2625 C CA . VAL A 1 330 ? 10.648 21.5 3.633 1 95.69 330 VAL A CA 1
ATOM 2626 C C . VAL A 1 330 ? 10.484 23.016 3.756 1 95.69 330 VAL A C 1
ATOM 2628 O O . VAL A 1 330 ? 10.828 23.609 4.785 1 95.69 330 VAL A O 1
ATOM 2631 N N . GLU A 1 331 ? 9.922 23.625 2.762 1 94.31 331 GLU A N 1
ATOM 2632 C CA . GLU A 1 331 ? 9.758 25.078 2.75 1 94.31 331 GLU A CA 1
ATOM 2633 C C . GLU A 1 331 ? 8.664 25.516 3.717 1 94.31 331 GLU A C 1
ATOM 2635 O O . GLU A 1 331 ? 7.582 24.922 3.754 1 94.31 331 GLU A O 1
ATOM 2640 N N . PRO A 1 332 ? 8.969 26.578 4.469 1 96.19 332 PRO A N 1
ATOM 2641 C CA . PRO A 1 332 ? 7.953 27.094 5.391 1 96.19 332 PRO A CA 1
ATOM 2642 C C . PRO A 1 332 ? 6.66 27.484 4.684 1 96.19 332 PRO A C 1
ATOM 2644 O O . PRO A 1 332 ? 5.582 27.438 5.277 1 96.19 332 PRO A O 1
ATOM 2647 N N . GLN A 1 333 ? 6.773 27.859 3.434 1 94.25 333 GLN A N 1
ATOM 2648 C CA . GLN A 1 333 ? 5.594 28.234 2.662 1 94.25 333 GLN A CA 1
ATOM 2649 C C . GLN A 1 333 ? 4.617 27.062 2.555 1 94.25 333 GLN A C 1
ATOM 2651 O O . GLN A 1 333 ? 3.4 27.266 2.564 1 94.25 333 GLN A O 1
ATOM 2656 N N . LYS A 1 334 ? 5.137 25.891 2.424 1 94.12 334 LYS A N 1
ATOM 2657 C CA . LYS A 1 334 ? 4.285 24.703 2.375 1 94.12 334 LYS A CA 1
ATOM 2658 C C . LYS A 1 334 ? 3.52 24.531 3.682 1 94.12 334 LYS A C 1
ATOM 2660 O O . LYS A 1 334 ? 2.346 24.156 3.672 1 94.12 334 LYS A O 1
ATOM 2665 N N . LEU A 1 335 ? 4.23 24.766 4.734 1 96.69 335 LEU A N 1
ATOM 2666 C CA . LEU A 1 335 ? 3.59 24.672 6.043 1 96.69 335 LEU A CA 1
ATOM 2667 C C . LEU A 1 335 ? 2.49 25.719 6.191 1 96.69 335 LEU A C 1
ATOM 2669 O O . LEU A 1 335 ? 1.421 25.438 6.73 1 96.69 335 LEU A O 1
ATOM 2673 N N . LYS A 1 336 ? 2.76 26.922 5.699 1 95.94 336 LYS A N 1
ATOM 2674 C CA . LYS A 1 336 ? 1.754 27.984 5.676 1 95.94 336 LYS A CA 1
ATOM 2675 C C . LYS A 1 336 ? 0.5 27.531 4.934 1 95.94 336 LYS A C 1
ATOM 2677 O O . LYS A 1 336 ? -0.617 27.719 5.418 1 95.94 336 LYS A O 1
ATOM 2682 N N . TYR A 1 337 ? 0.679 26.891 3.811 1 95.44 337 TYR A N 1
ATOM 2683 C CA . TYR A 1 337 ? -0.439 26.422 3.002 1 95.44 337 TYR A CA 1
ATOM 2684 C C . TYR A 1 337 ? -1.226 25.344 3.736 1 95.44 337 TYR A C 1
ATOM 2686 O O . TYR A 1 337 ? -2.455 25.297 3.654 1 95.44 337 TYR A O 1
ATOM 2694 N N . VAL A 1 338 ? -0.533 24.484 4.406 1 96.31 338 VAL A N 1
ATOM 2695 C CA . VAL A 1 338 ? -1.197 23.391 5.098 1 96.31 338 VAL A CA 1
ATOM 2696 C C . VAL A 1 338 ? -2.047 23.938 6.242 1 96.31 338 VAL A C 1
ATOM 2698 O O . VAL A 1 338 ? -3.135 23.422 6.516 1 96.31 338 VAL A O 1
ATOM 2701 N N . TRP A 1 339 ? -1.549 24.953 6.945 1 97.38 339 TRP A N 1
ATOM 2702 C CA . TRP A 1 339 ? -2.334 25.578 7.996 1 97.38 339 TRP A CA 1
ATOM 2703 C C . TRP A 1 339 ? -3.609 26.203 7.43 1 97.38 339 TRP A C 1
ATOM 2705 O O . TRP A 1 339 ? -4.664 26.156 8.062 1 97.38 339 TRP A O 1
ATOM 2715 N N . LEU A 1 340 ? -3.484 26.75 6.262 1 95.88 340 LEU A N 1
ATOM 2716 C CA . LEU A 1 340 ? -4.672 27.281 5.609 1 95.88 340 LEU A CA 1
ATOM 2717 C C . LEU A 1 340 ? -5.629 26.156 5.215 1 95.88 340 LEU A C 1
ATOM 2719 O O . LEU A 1 340 ? -6.848 26.312 5.312 1 95.88 340 LEU A O 1
ATOM 2723 N N . SER A 1 341 ? -5.059 25.062 4.746 1 96.19 341 SER A N 1
ATOM 2724 C CA . SER A 1 341 ? -5.871 23.891 4.43 1 96.19 341 SER A CA 1
ATOM 2725 C C . SER A 1 341 ? -6.648 23.406 5.652 1 96.19 341 SER A C 1
ATOM 2727 O O . SER A 1 341 ? -7.77 22.922 5.531 1 96.19 341 SER A O 1
ATOM 2729 N N . LEU A 1 342 ? -6.008 23.531 6.797 1 97.44 342 LEU A N 1
ATOM 2730 C CA . LEU A 1 342 ? -6.68 23.172 8.039 1 97.44 342 LEU A CA 1
ATOM 2731 C C . LEU A 1 342 ? -7.965 23.969 8.211 1 97.44 342 LEU A C 1
ATOM 2733 O O . LEU A 1 342 ? -9 23.422 8.602 1 97.44 342 LEU A O 1
ATOM 2737 N N . HIS A 1 343 ? -7.93 25.281 7.898 1 96.94 343 HIS A N 1
ATOM 2738 C CA . HIS A 1 343 ? -9.125 26.125 7.961 1 96.94 343 HIS A CA 1
ATOM 2739 C C . HIS A 1 343 ? -10.203 25.609 7.004 1 96.94 343 HIS A C 1
ATOM 2741 O O . HIS A 1 343 ? -11.375 25.547 7.371 1 96.94 343 HIS A O 1
ATOM 2747 N N . TYR A 1 344 ? -9.758 25.266 5.867 1 95.88 344 TYR A N 1
ATOM 2748 C CA . TYR A 1 344 ? -10.703 24.75 4.879 1 95.88 344 TYR A CA 1
ATOM 2749 C C . TYR A 1 344 ? -11.305 23.422 5.324 1 95.88 344 TYR A C 1
ATOM 2751 O O . TYR A 1 344 ? -12.477 23.156 5.078 1 95.88 344 TYR A O 1
ATOM 2759 N N . CYS A 1 345 ? -10.469 22.594 5.902 1 96.69 345 CYS A N 1
ATOM 2760 C CA . CYS A 1 345 ? -10.961 21.344 6.445 1 96.69 345 CYS A CA 1
ATOM 2761 C C . CYS A 1 345 ? -12.062 21.578 7.477 1 96.69 345 CYS A C 1
ATOM 2763 O O . CYS A 1 345 ? -13.094 20.922 7.457 1 96.69 345 CYS A O 1
ATOM 2765 N N . MET A 1 346 ? -11.828 22.562 8.32 1 97.38 346 MET A N 1
ATOM 2766 C CA . MET A 1 346 ? -12.812 22.859 9.352 1 97.38 346 MET A CA 1
ATOM 2767 C C . MET A 1 346 ? -14.117 23.359 8.742 1 97.38 346 MET A C 1
ATOM 2769 O O . MET A 1 346 ? -15.195 23.016 9.211 1 97.38 346 MET A O 1
ATOM 2773 N N . ASN A 1 347 ? -14.008 24.125 7.688 1 96.12 347 ASN A N 1
ATOM 2774 C CA . ASN A 1 347 ? -15.203 24.531 6.961 1 96.12 347 ASN A CA 1
ATOM 2775 C C . ASN A 1 347 ? -15.961 23.312 6.418 1 96.12 347 ASN A C 1
ATOM 2777 O O . ASN A 1 347 ? -17.188 23.234 6.52 1 96.12 347 ASN A O 1
ATOM 2781 N N . GLU A 1 348 ? -15.227 22.391 5.848 1 96.12 348 GLU A N 1
ATOM 2782 C CA . GLU A 1 348 ? -15.844 21.203 5.277 1 96.12 348 GLU A CA 1
ATOM 2783 C C . GLU A 1 348 ? -16.484 20.344 6.363 1 96.12 348 GLU A C 1
ATOM 2785 O O . GLU A 1 348 ? -17.547 19.75 6.148 1 96.12 348 GLU A O 1
ATOM 2790 N N . ILE A 1 349 ? -15.828 20.25 7.48 1 96.94 349 ILE A N 1
ATOM 2791 C CA . ILE A 1 349 ? -16.344 19.469 8.602 1 96.94 349 ILE A CA 1
ATOM 2792 C C . ILE A 1 349 ? -17.703 20.031 9.031 1 96.94 349 ILE A C 1
ATOM 2794 O O . ILE A 1 349 ? -18.641 19.281 9.281 1 96.94 349 ILE A O 1
ATOM 2798 N N . LEU A 1 350 ? -17.797 21.359 9.086 1 96.75 350 LEU A N 1
ATOM 2799 C CA . LEU A 1 350 ? -19.062 21.984 9.414 1 96.75 350 LEU A CA 1
ATOM 2800 C C . LEU A 1 350 ? -20.109 21.719 8.336 1 96.75 350 LEU A C 1
ATOM 2802 O O . LEU A 1 350 ? -21.266 21.422 8.648 1 96.75 350 LEU A O 1
ATOM 2806 N N . ARG A 1 351 ? -19.734 21.734 7.109 1 95.75 351 ARG A N 1
ATOM 2807 C CA . ARG A 1 351 ? -20.625 21.547 5.977 1 95.75 351 ARG A CA 1
ATOM 2808 C C . ARG A 1 351 ? -21.266 20.156 6.016 1 95.75 351 ARG A C 1
ATOM 2810 O O . ARG A 1 351 ? -22.484 20.031 5.82 1 95.75 351 ARG A O 1
ATOM 2817 N N . VAL A 1 352 ? -20.469 19.156 6.285 1 94.62 352 VAL A N 1
ATOM 2818 C CA . VAL A 1 352 ? -20.938 17.781 6.199 1 94.62 352 VAL A CA 1
ATOM 2819 C C . VAL A 1 352 ? -21.344 17.281 7.586 1 94.62 352 VAL A C 1
ATOM 2821 O O . VAL A 1 352 ? -21.453 16.078 7.812 1 94.62 352 VAL A O 1
ATOM 2824 N N . LEU A 1 353 ? -21.469 18.156 8.508 1 94.62 353 LEU A N 1
ATOM 2825 C CA . LEU A 1 353 ? -21.922 17.859 9.859 1 94.62 353 LEU A CA 1
ATOM 2826 C C . LEU A 1 353 ? -21.047 16.797 10.516 1 94.62 353 LEU A C 1
ATOM 2828 O O . LEU A 1 353 ? -21.547 15.789 11.008 1 94.62 353 LEU A O 1
ATOM 2832 N N . ALA A 1 354 ? -19.734 17 10.383 1 92.44 354 ALA A N 1
ATOM 2833 C CA . ALA A 1 354 ? -18.672 16.328 11.117 1 92.44 354 ALA A CA 1
ATOM 2834 C C . ALA A 1 354 ? -18.281 15.016 10.438 1 92.44 354 ALA A C 1
ATOM 2836 O O . ALA A 1 354 ? -17.344 14.336 10.867 1 92.44 354 ALA A O 1
ATOM 2837 N N . ASN A 1 355 ? -18.938 14.625 9.367 1 91.62 355 ASN A N 1
ATOM 2838 C CA . ASN A 1 355 ? -18.5 13.453 8.609 1 91.62 355 ASN A CA 1
ATOM 2839 C C . ASN A 1 355 ? -17.125 13.672 7.98 1 91.62 355 ASN A C 1
ATOM 2841 O O . ASN A 1 355 ? -16.625 14.797 7.969 1 91.62 355 ASN A O 1
ATOM 2845 N N . ASN A 1 356 ? -16.516 12.586 7.617 1 91.88 356 ASN A N 1
ATOM 2846 C CA . ASN A 1 356 ? -15.18 12.734 7.055 1 91.88 356 ASN A CA 1
ATOM 2847 C C . ASN A 1 356 ? -15.156 12.406 5.566 1 91.88 356 ASN A C 1
ATOM 2849 O O . ASN A 1 356 ? -14.086 12.219 4.984 1 91.88 356 ASN A O 1
ATOM 2853 N N . ASN A 1 357 ? -16.281 12.305 5.02 1 88.81 357 ASN A N 1
ATOM 2854 C CA . ASN A 1 357 ? -16.375 12.086 3.582 1 88.81 357 ASN A CA 1
ATOM 2855 C C . ASN A 1 357 ? -16.516 13.398 2.82 1 88.81 357 ASN A C 1
ATOM 2857 O O . ASN A 1 357 ? -17.594 13.734 2.336 1 88.81 357 ASN A O 1
ATOM 2861 N N . TYR A 1 358 ? -15.438 14.133 2.676 1 89.56 358 TYR A N 1
ATOM 2862 C CA . TYR A 1 358 ? -15.422 15.375 1.905 1 89.56 358 TYR A CA 1
ATOM 2863 C C . TYR A 1 358 ? -14.109 15.523 1.143 1 89.56 358 TYR A C 1
ATOM 2865 O O . TYR A 1 358 ? -13.133 14.844 1.442 1 89.56 358 TYR A O 1
ATOM 2873 N N . ARG A 1 359 ? -14.141 16.328 0.109 1 84.44 359 ARG A N 1
ATOM 2874 C CA . ARG A 1 359 ? -12.953 16.688 -0.665 1 84.44 359 ARG A CA 1
ATOM 2875 C C . ARG A 1 359 ? -12.594 18.156 -0.469 1 84.44 359 ARG A C 1
ATOM 2877 O O . ARG A 1 359 ? -13.469 19.031 -0.486 1 84.44 359 ARG A O 1
ATOM 2884 N N . LEU A 1 360 ? -11.336 18.297 -0.183 1 86.44 360 LEU A N 1
ATOM 2885 C CA . LEU A 1 360 ? -10.891 19.688 -0.081 1 86.44 360 LEU A CA 1
ATOM 2886 C C . LEU A 1 360 ? -10.727 20.312 -1.464 1 86.44 360 LEU A C 1
ATOM 2888 O O . LEU A 1 360 ? -10.055 19.734 -2.328 1 86.44 360 LEU A O 1
ATOM 2892 N N . PRO A 1 361 ? -11.336 21.359 -1.722 1 77.38 361 PRO A N 1
ATOM 2893 C CA . PRO A 1 361 ? -11.172 22.031 -3.014 1 77.38 361 PRO A CA 1
ATOM 2894 C C . PRO A 1 361 ? -9.766 22.594 -3.203 1 77.38 361 PRO A C 1
ATOM 2896 O O . PRO A 1 361 ? -9.094 22.938 -2.225 1 77.38 361 PRO A O 1
ATOM 2899 N N . HIS A 1 362 ? -9.359 22.578 -4.426 1 82.06 362 HIS A N 1
ATOM 2900 C CA . HIS A 1 362 ? -8.125 23.281 -4.773 1 82.06 362 HIS A CA 1
ATOM 2901 C C . HIS A 1 362 ? -8.32 24.797 -4.762 1 82.06 362 HIS A C 1
ATOM 2903 O O . HIS A 1 362 ? -9.039 25.344 -5.605 1 82.06 362 HIS A O 1
ATOM 2909 N N . ASN A 1 363 ? -7.73 25.453 -3.844 1 83.06 363 ASN A N 1
ATOM 2910 C CA . ASN A 1 363 ? -7.973 26.875 -3.672 1 83.06 363 ASN A CA 1
ATOM 2911 C C . ASN A 1 363 ? -6.879 27.719 -4.332 1 83.06 363 ASN A C 1
ATOM 2913 O O . ASN A 1 363 ? -6.875 28.938 -4.215 1 83.06 363 ASN A O 1
ATOM 2917 N N . GLY A 1 364 ? -5.934 27.078 -5.027 1 89.75 364 GLY A N 1
ATOM 2918 C CA . GLY A 1 364 ? -4.887 27.812 -5.723 1 89.75 364 GLY A CA 1
ATOM 2919 C C . GLY A 1 364 ? -4.074 28.703 -4.805 1 89.75 364 GLY A C 1
ATOM 2920 O O . GLY A 1 364 ? -3.875 29.891 -5.098 1 89.75 364 GLY A O 1
ATOM 2921 N N . LYS A 1 365 ? -3.658 28.234 -3.752 1 90.62 365 LYS A N 1
ATOM 2922 C CA . LYS A 1 365 ? -3.012 29 -2.701 1 90.62 365 LYS A CA 1
ATOM 2923 C C . LYS A 1 365 ? -1.749 29.688 -3.219 1 90.62 365 LYS A C 1
ATOM 2925 O O . LYS A 1 365 ? -1.502 30.859 -2.92 1 90.62 365 LYS A O 1
ATOM 2930 N N . GLN A 1 366 ? -0.991 28.984 -4.016 1 88.31 366 GLN A N 1
ATOM 2931 C CA . GLN A 1 366 ? 0.223 29.578 -4.574 1 88.31 366 GLN A CA 1
ATOM 2932 C C . GLN A 1 366 ? -0.103 30.766 -5.465 1 88.31 366 GLN A C 1
ATOM 2934 O O . GLN A 1 366 ? 0.555 31.812 -5.383 1 88.31 366 GLN A O 1
ATOM 2939 N N . ARG A 1 367 ? -1.069 30.562 -6.281 1 88.94 367 ARG A N 1
ATOM 2940 C CA . ARG A 1 367 ? -1.501 31.641 -7.164 1 88.94 367 ARG A CA 1
ATOM 2941 C C . ARG A 1 367 ? -2 32.844 -6.367 1 88.94 367 ARG A C 1
ATOM 2943 O O . ARG A 1 367 ? -1.624 34 -6.645 1 88.94 367 ARG A O 1
ATOM 2950 N N . LEU A 1 368 ? -2.832 32.562 -5.395 1 92.06 368 LEU A N 1
ATOM 2951 C CA . LEU A 1 368 ? -3.389 33.625 -4.566 1 92.06 368 LEU A CA 1
ATOM 2952 C C . LEU A 1 368 ? -2.283 34.375 -3.828 1 92.06 368 LEU A C 1
ATOM 2954 O O . LEU A 1 368 ? -2.365 35.594 -3.652 1 92.06 368 LEU A O 1
ATOM 2958 N N . GLU A 1 369 ? -1.294 33.688 -3.422 1 90.94 369 GLU A N 1
ATOM 2959 C CA . GLU A 1 369 ? -0.173 34.312 -2.727 1 90.94 369 GLU A CA 1
ATOM 2960 C C . GLU A 1 369 ? 0.587 35.25 -3.646 1 90.94 369 GLU A C 1
ATOM 2962 O O . GLU A 1 369 ? 0.955 36.344 -3.24 1 90.94 369 GLU A O 1
ATOM 2967 N N . ARG A 1 370 ? 0.844 34.781 -4.867 1 87.81 370 ARG A N 1
ATOM 2968 C CA . ARG A 1 370 ? 1.546 35.625 -5.84 1 87.81 370 ARG A CA 1
ATOM 2969 C C . ARG A 1 370 ? 0.777 36.906 -6.117 1 87.81 370 ARG A C 1
ATOM 2971 O O . ARG A 1 370 ? 1.378 37.938 -6.34 1 87.81 370 ARG A O 1
ATOM 2978 N N . LEU A 1 371 ? -0.518 36.812 -6.035 1 91.31 371 LEU A N 1
ATOM 2979 C CA . LEU A 1 371 ? -1.376 37.969 -6.309 1 91.31 371 LEU A CA 1
ATOM 2980 C C . LEU A 1 371 ? -1.579 38.812 -5.051 1 91.31 371 LEU A C 1
ATOM 2982 O O . LEU A 1 371 ? -2.211 39.875 -5.102 1 91.31 371 LEU A O 1
ATOM 2986 N N . GLY A 1 372 ? -1.104 38.312 -3.93 1 88.19 372 GLY A N 1
ATOM 2987 C CA . GLY A 1 372 ? -1.278 39.031 -2.67 1 88.19 372 GLY A CA 1
ATOM 2988 C C . GLY A 1 372 ? -2.678 38.906 -2.102 1 88.19 372 GLY A C 1
ATOM 2989 O O . GLY A 1 372 ? -3.125 39.75 -1.331 1 88.19 372 GLY A O 1
ATOM 2990 N N . LEU A 1 373 ? -3.354 37.812 -2.525 1 90.94 373 LEU A N 1
ATOM 2991 C CA . LEU A 1 373 ? -4.754 37.656 -2.152 1 90.94 373 LEU A CA 1
ATOM 2992 C C . LEU A 1 373 ? -4.941 36.469 -1.226 1 90.94 373 LEU A C 1
ATOM 2994 O O . LEU A 1 373 ? -6.07 36.094 -0.871 1 90.94 373 LEU A O 1
ATOM 2998 N N . LEU A 1 374 ? -3.891 35.812 -0.835 1 92.44 374 LEU A N 1
ATOM 2999 C CA . LEU A 1 374 ? -4.004 34.656 0.051 1 92.44 374 LEU A CA 1
ATOM 3000 C C . LEU A 1 374 ? -4.426 35.094 1.452 1 92.44 374 LEU A C 1
ATOM 3002 O O . LEU A 1 374 ? -3.736 35.906 2.094 1 92.44 374 LEU A O 1
ATOM 3006 N N . PRO A 1 375 ? -5.527 34.594 1.933 1 91.5 375 PRO A N 1
ATOM 3007 C CA . PRO A 1 375 ? -5.969 35.031 3.268 1 91.5 375 PRO A CA 1
ATOM 3008 C C . PRO A 1 375 ? -5.117 34.406 4.383 1 91.5 375 PRO A C 1
ATOM 3010 O O . PRO A 1 375 ? -4.605 33.312 4.242 1 91.5 375 PRO A O 1
ATOM 3013 N N . ASP A 1 376 ? -4.957 35.156 5.391 1 91.81 376 ASP A N 1
ATOM 3014 C CA . ASP A 1 376 ? -4.301 34.625 6.59 1 91.81 376 ASP A CA 1
ATOM 3015 C C . ASP A 1 376 ? -5.246 33.719 7.379 1 91.81 376 ASP A C 1
ATOM 3017 O O . ASP A 1 376 ? -4.805 32.75 8 1 91.81 376 ASP A O 1
ATOM 3021 N N . GLN A 1 377 ? -6.465 34.156 7.395 1 94.56 377 GLN A N 1
ATOM 3022 C CA . GLN A 1 377 ? -7.547 33.406 8.031 1 94.56 377 GLN A CA 1
ATOM 3023 C C . GLN A 1 377 ? -8.711 33.188 7.066 1 94.56 377 GLN A C 1
ATOM 3025 O O . GLN A 1 377 ? -9.078 34.094 6.32 1 94.56 377 GLN A O 1
ATOM 3030 N N . VAL A 1 378 ? -9.242 32 7.07 1 93.81 378 VAL A N 1
ATOM 3031 C CA . VAL A 1 378 ? -10.344 31.672 6.168 1 93.81 378 VAL A CA 1
ATOM 3032 C C . VAL A 1 378 ? -11.672 32.062 6.816 1 93.81 378 VAL A C 1
ATOM 3034 O O . VAL A 1 378 ? -11.875 31.844 8.016 1 93.81 378 VAL A O 1
ATOM 3037 N N . THR A 1 379 ? -12.523 32.625 6.012 1 93.88 379 THR A N 1
ATOM 3038 C CA . THR A 1 379 ? -13.859 33 6.461 1 93.88 379 THR A CA 1
ATOM 3039 C C . THR A 1 379 ? -14.727 31.75 6.645 1 93.88 379 THR A C 1
ATOM 3041 O O . THR A 1 379 ? -14.68 30.844 5.824 1 93.88 379 THR A O 1
ATOM 3044 N N . VAL A 1 380 ? -15.43 31.797 7.734 1 95.69 380 VAL A N 1
ATOM 3045 C CA . VAL A 1 380 ? -16.359 30.703 7.996 1 95.69 380 VAL A CA 1
ATOM 3046 C C . VAL A 1 380 ? -17.609 30.859 7.141 1 9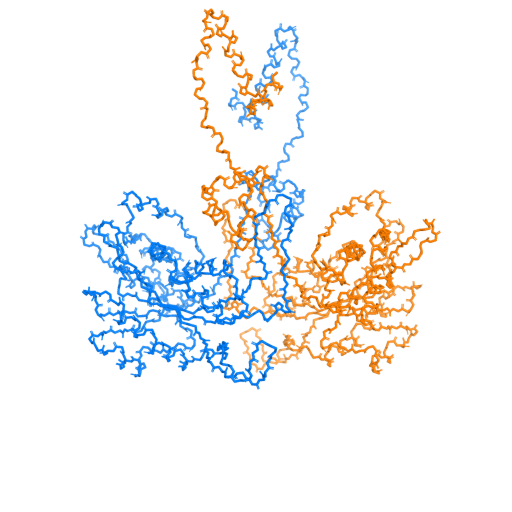5.69 380 VAL A C 1
ATOM 3048 O O . VAL A 1 380 ? -18.188 31.953 7.074 1 95.69 380 VAL A O 1
ATOM 3051 N N . ASN A 1 381 ? -18.016 29.812 6.449 1 93.81 381 ASN A N 1
ATOM 3052 C CA . ASN A 1 381 ? -19.266 29.844 5.695 1 93.81 381 ASN A CA 1
ATOM 3053 C C . ASN A 1 381 ? -20.469 29.938 6.621 1 93.81 381 ASN A C 1
ATOM 3055 O O . ASN A 1 381 ? -20.734 29.031 7.402 1 93.81 381 ASN A O 1
ATOM 3059 N N . GLU A 1 382 ? -21.234 30.953 6.445 1 93.69 382 GLU A N 1
ATOM 3060 C CA . GLU A 1 382 ? -22.344 31.234 7.359 1 93.69 382 GLU A CA 1
ATOM 3061 C C . GLU A 1 382 ? -23.406 30.141 7.285 1 93.69 382 GLU A C 1
ATOM 3063 O O . GLU A 1 382 ? -24.016 29.797 8.297 1 93.69 382 GLU A O 1
ATOM 3068 N N . GLU A 1 383 ? -23.625 29.656 6.152 1 95.12 383 GLU A N 1
ATOM 3069 C CA . GLU A 1 383 ? -24.609 28.594 5.992 1 95.12 383 GLU A CA 1
ATOM 3070 C C . GLU A 1 383 ? -24.172 27.312 6.703 1 95.12 383 GLU A C 1
ATOM 3072 O O . GLU A 1 383 ? -24.984 26.656 7.355 1 95.12 383 GLU A O 1
ATOM 3077 N N . TYR A 1 384 ? -22.891 26.984 6.543 1 95.75 384 TYR A N 1
ATOM 3078 C CA . TYR A 1 384 ? -22.344 25.797 7.203 1 95.75 384 TYR A CA 1
ATOM 3079 C C . TYR A 1 384 ? -22.438 25.938 8.719 1 95.75 384 TYR A C 1
ATOM 3081 O O . TYR A 1 384 ? -22.797 24.984 9.414 1 95.75 384 TYR A O 1
ATOM 3089 N N . LEU A 1 385 ? -22.141 27.141 9.156 1 95.31 385 LEU A N 1
ATOM 3090 C CA . LEU A 1 385 ? -22.141 27.422 10.586 1 95.31 385 LEU A CA 1
ATOM 3091 C C . LEU A 1 385 ? -23.547 27.266 11.156 1 95.31 385 LEU A C 1
ATOM 3093 O O . LEU A 1 385 ? -23.734 26.625 12.195 1 95.31 385 LEU A O 1
ATOM 3097 N N . ALA A 1 386 ? -24.5 27.828 10.492 1 95.25 386 ALA A N 1
ATOM 3098 C CA . ALA A 1 386 ? -25.891 27.766 10.953 1 95.25 386 ALA A CA 1
ATOM 3099 C C . ALA A 1 386 ? -26.375 26.312 11.031 1 95.25 386 ALA A C 1
ATOM 3101 O O . ALA A 1 386 ? -27.031 25.922 12 1 95.25 386 ALA A O 1
ATOM 3102 N N . LYS A 1 387 ? -26.062 25.609 10.078 1 95.19 387 LYS A N 1
ATOM 3103 C CA . LYS A 1 387 ? -26.469 24.203 10.023 1 95.19 387 LYS A CA 1
ATOM 3104 C C . LYS A 1 387 ? -25.828 23.406 11.156 1 95.19 387 LYS A C 1
ATOM 3106 O O . LYS A 1 387 ? -26.484 22.562 11.766 1 95.19 387 LYS A O 1
ATOM 3111 N N . ALA A 1 388 ? -24.562 23.625 11.375 1 95.94 388 ALA A N 1
ATOM 3112 C CA . ALA A 1 388 ? -23.828 22.906 12.414 1 95.94 388 ALA A CA 1
ATOM 3113 C C . ALA A 1 388 ? -24.391 23.234 13.797 1 95.94 388 ALA A C 1
ATOM 3115 O O . ALA A 1 388 ? -24.562 22.344 14.633 1 95.94 388 ALA A O 1
ATOM 3116 N N . LEU A 1 389 ? -24.719 24.5 14 1 94.75 389 LEU A N 1
ATOM 3117 C CA . LEU A 1 389 ? -25.266 24.938 15.281 1 94.75 389 LEU A CA 1
ATOM 3118 C C . LEU A 1 389 ? -26.641 24.297 15.523 1 94.75 389 LEU A C 1
ATOM 3120 O O . LEU A 1 389 ? -26.922 23.844 16.625 1 94.75 389 LEU A O 1
ATOM 3124 N N . GLN A 1 390 ? -27.391 24.25 14.477 1 93.88 390 GLN A N 1
ATOM 3125 C CA . GLN A 1 390 ? -28.703 23.609 14.57 1 93.88 390 GLN A CA 1
ATOM 3126 C C . GLN A 1 390 ? -28.562 22.125 14.891 1 93.88 390 GLN A C 1
ATOM 3128 O O . GLN A 1 390 ? -29.312 21.578 15.711 1 93.88 390 GLN A O 1
ATOM 3133 N N . HIS A 1 391 ? -27.656 21.516 14.266 1 93.38 391 HIS A N 1
ATOM 3134 C CA . HIS A 1 391 ? -27.438 20.094 14.453 1 93.38 391 HIS A CA 1
ATOM 3135 C C . HIS A 1 391 ? -27.031 19.781 15.891 1 93.38 391 HIS A C 1
ATOM 3137 O O . HIS A 1 391 ? -27.516 18.812 16.484 1 93.38 391 HIS A O 1
ATOM 3143 N N . ILE A 1 392 ? -26.188 20.531 16.453 1 92.06 392 ILE A N 1
ATOM 3144 C CA . ILE A 1 392 ? -25.703 20.328 17.828 1 92.06 392 ILE A CA 1
ATOM 3145 C C . ILE A 1 392 ? -26.859 20.547 18.812 1 92.06 392 ILE A C 1
ATOM 3147 O O . ILE A 1 392 ? -26.984 19.812 19.797 1 92.06 392 ILE A O 1
ATOM 3151 N N . THR A 1 393 ? -27.641 21.531 18.547 1 90.06 393 THR A N 1
ATOM 3152 C CA . THR A 1 393 ? -28.766 21.828 19.422 1 90.06 393 THR A CA 1
ATOM 3153 C C . THR A 1 393 ? -29.781 20.688 19.406 1 90.06 393 THR A C 1
ATOM 3155 O O . THR A 1 393 ? -30.312 20.312 20.453 1 90.06 393 THR A O 1
ATOM 3158 N N . GLN A 1 394 ? -29.984 20.094 18.297 1 88.38 394 GLN A N 1
ATOM 3159 C CA . GLN A 1 394 ? -30.906 18.984 18.156 1 88.38 394 GLN A CA 1
ATOM 3160 C C . GLN A 1 394 ? -30.375 17.734 18.875 1 88.38 394 GLN A C 1
ATOM 3162 O O . GLN A 1 394 ? -31.156 16.969 19.453 1 88.38 394 GLN A O 1
ATOM 3167 N N . GLN A 1 395 ? -29.141 17.531 18.781 1 84.69 395 GLN A N 1
ATOM 3168 C CA . GLN A 1 395 ? -28.547 16.359 19.406 1 84.69 395 GLN A CA 1
ATOM 3169 C C . GLN A 1 395 ? -28.562 16.484 20.922 1 84.69 395 GLN A C 1
ATOM 3171 O O . GLN A 1 395 ? -28.672 15.484 21.641 1 84.69 395 GLN A O 1
ATOM 3176 N N . GLN A 1 396 ? -28.359 17.672 21.438 1 79.12 396 GLN A N 1
ATOM 3177 C CA . GLN A 1 396 ? -28.406 17.922 22.875 1 79.12 396 GLN A CA 1
ATOM 3178 C C . GLN A 1 396 ? -29.812 17.75 23.422 1 79.12 396 GLN A C 1
ATOM 3180 O O . GLN A 1 396 ? -30 17.344 24.562 1 79.12 396 GLN A O 1
ATOM 3185 N N . GLN A 1 397 ? -30.781 18.094 22.547 1 72.5 397 GLN A N 1
ATOM 3186 C CA . GLN A 1 397 ? -32.188 17.938 22.969 1 72.5 397 GLN A CA 1
ATOM 3187 C C . GLN A 1 397 ? -32.625 16.484 22.891 1 72.5 397 GLN A C 1
ATOM 3189 O O . GLN A 1 397 ? -33.5 16.047 23.656 1 72.5 397 GLN A O 1
ATOM 3194 N N . GLY A 1 398 ? -32.094 15.719 22 1 62.28 398 GLY A N 1
ATOM 3195 C CA . GLY A 1 398 ? -32.469 14.32 21.859 1 62.28 398 GLY A CA 1
ATOM 3196 C C . GLY A 1 398 ? -31.75 13.422 22.859 1 62.28 398 GLY A C 1
ATOM 3197 O O . GLY A 1 398 ? -32.188 12.297 23.109 1 62.28 398 GLY A O 1
ATOM 3198 N N . ASP A 1 399 ? -30.625 13.688 23.328 1 52.31 399 ASP A N 1
ATOM 3199 C CA . ASP A 1 399 ? -30.047 12.938 24.438 1 52.31 399 ASP A CA 1
ATOM 3200 C C . ASP A 1 399 ? -30.672 13.367 25.766 1 52.31 399 ASP A C 1
ATOM 3202 O O . ASP A 1 399 ? -30.922 14.547 25.984 1 52.31 399 ASP A O 1
ATOM 3206 N N . MET B 1 1 ? 7.125 18.234 -49.781 1 60.03 1 MET B N 1
ATOM 3207 C CA . MET B 1 1 ? 6.59 18.734 -48.5 1 60.03 1 MET B CA 1
ATOM 3208 C C . MET B 1 1 ? 7.02 17.844 -47.344 1 60.03 1 MET B C 1
ATOM 3210 O O . MET B 1 1 ? 7.434 18.344 -46.281 1 60.03 1 MET B O 1
ATOM 3214 N N . LYS B 1 2 ? 7.016 16.641 -47.562 1 64.12 2 LYS B N 1
ATOM 3215 C CA . LYS B 1 2 ? 7.469 15.719 -46.531 1 64.12 2 LYS B CA 1
ATOM 3216 C C . LYS B 1 2 ? 8.977 15.836 -46.312 1 64.12 2 LYS B C 1
ATOM 3218 O O . LYS B 1 2 ? 9.445 15.844 -45.156 1 64.12 2 LYS B O 1
ATOM 3223 N N . LYS B 1 3 ? 9.664 15.875 -47.312 1 62.72 3 LYS B N 1
ATOM 3224 C CA . LYS B 1 3 ? 11.117 15.977 -47.219 1 62.72 3 LYS B CA 1
ATOM 3225 C C . LYS B 1 3 ? 11.555 17.266 -46.562 1 62.72 3 LYS B C 1
ATOM 3227 O O . LYS B 1 3 ? 12.477 17.266 -45.75 1 62.72 3 LYS B O 1
ATOM 3232 N N . ILE B 1 4 ? 10.922 18.297 -46.844 1 63.47 4 ILE B N 1
ATOM 3233 C CA . ILE B 1 4 ? 11.219 19.594 -46.25 1 63.47 4 ILE B CA 1
ATOM 3234 C C . ILE B 1 4 ? 10.797 19.625 -44.781 1 63.47 4 ILE B C 1
ATOM 3236 O O . ILE B 1 4 ? 11.508 20.156 -43.938 1 63.47 4 ILE B O 1
ATOM 3240 N N . ALA B 1 5 ? 9.68 18.938 -44.531 1 61.94 5 ALA B N 1
ATOM 3241 C CA . ALA B 1 5 ? 9.18 18.828 -43.156 1 61.94 5 ALA B CA 1
ATOM 3242 C C . ALA B 1 5 ? 10.172 18.078 -42.281 1 61.94 5 ALA B C 1
ATOM 3244 O O . ALA B 1 5 ? 10.43 18.484 -41.125 1 61.94 5 ALA B O 1
ATOM 3245 N N . GLU B 1 6 ? 10.672 17.109 -42.812 1 65.38 6 GLU B N 1
ATOM 3246 C CA . GLU B 1 6 ? 11.68 16.312 -42.125 1 65.38 6 GLU B CA 1
ATOM 3247 C C . GLU B 1 6 ? 12.992 17.078 -41.969 1 65.38 6 GLU B C 1
ATOM 3249 O O . GLU B 1 6 ? 13.648 17.016 -40.938 1 65.38 6 GLU B O 1
ATOM 3254 N N . GLU B 1 7 ? 13.367 17.734 -42.969 1 61.06 7 GLU B N 1
ATOM 3255 C CA . GLU B 1 7 ? 14.641 18.453 -43.031 1 61.06 7 GLU B CA 1
ATOM 3256 C C . GLU B 1 7 ? 14.664 19.625 -42.062 1 61.06 7 GLU B C 1
ATOM 3258 O O . GLU B 1 7 ? 15.68 19.891 -41.406 1 61.06 7 GLU B O 1
ATOM 3263 N N . TYR B 1 8 ? 13.523 20.266 -41.875 1 63.03 8 TYR B N 1
ATOM 3264 C CA . TYR B 1 8 ? 13.484 21.469 -41.062 1 63.03 8 TYR B CA 1
ATOM 3265 C C . TYR B 1 8 ? 12.727 21.219 -39.75 1 63.03 8 TYR B C 1
ATOM 3267 O O . TYR B 1 8 ? 12.516 22.156 -38.969 1 63.03 8 TYR B O 1
ATOM 3275 N N . ASN B 1 9 ? 12.406 19.875 -39.5 1 60.25 9 ASN B N 1
ATOM 3276 C CA . ASN B 1 9 ? 11.734 19.406 -38.281 1 60.25 9 ASN B CA 1
ATOM 3277 C C . ASN B 1 9 ? 10.469 20.203 -38 1 60.25 9 ASN B C 1
ATOM 3279 O O . ASN B 1 9 ? 10.266 20.688 -36.875 1 60.25 9 ASN B O 1
ATOM 3283 N N . ILE B 1 10 ? 9.703 20.5 -39.094 1 63.44 10 ILE B N 1
ATOM 3284 C CA . ILE B 1 10 ? 8.422 21.203 -39 1 63.44 10 ILE B CA 1
ATOM 3285 C C . ILE B 1 10 ? 7.301 20.281 -39.5 1 63.44 10 ILE B C 1
ATOM 3287 O O . ILE B 1 10 ? 7.547 19.359 -40.281 1 63.44 10 ILE B O 1
ATOM 3291 N N . SER B 1 11 ? 6.172 20.391 -38.875 1 66.69 11 SER B N 1
ATOM 3292 C CA . SER B 1 11 ? 5.047 19.547 -39.25 1 66.69 11 SER B CA 1
ATOM 3293 C C . SER B 1 11 ? 4.672 19.766 -40.719 1 66.69 11 SER B C 1
ATOM 3295 O O . SER B 1 11 ? 4.867 20.859 -41.25 1 66.69 11 SER B O 1
ATOM 3297 N N . LYS B 1 12 ? 4.281 18.75 -41.406 1 67.56 12 LYS B N 1
ATOM 3298 C CA . LYS B 1 12 ? 3.844 18.797 -42.812 1 67.56 12 LYS B CA 1
ATOM 3299 C C . LYS B 1 12 ? 2.707 19.797 -43 1 67.56 12 LYS B C 1
ATOM 3301 O O . LYS B 1 12 ? 2.623 20.453 -44.031 1 67.56 12 LYS B O 1
ATOM 3306 N N . VAL B 1 13 ? 1.944 19.953 -42.031 1 66 13 VAL B N 1
ATOM 3307 C CA . VAL B 1 13 ? 0.801 20.859 -42.062 1 66 13 VAL B CA 1
ATOM 3308 C C . VAL B 1 13 ? 1.286 22.312 -42.094 1 66 13 VAL B C 1
ATOM 3310 O O . VAL B 1 13 ? 0.762 23.141 -42.844 1 66 13 VAL B O 1
ATOM 3313 N N . THR B 1 14 ? 2.287 22.594 -41.312 1 69.06 14 THR B N 1
ATOM 3314 C CA . THR B 1 14 ? 2.863 23.938 -41.281 1 69.06 14 THR B CA 1
ATOM 3315 C C . THR B 1 14 ? 3.457 24.297 -42.656 1 69.06 14 THR B C 1
ATOM 3317 O O . THR B 1 14 ? 3.281 25.422 -43.125 1 69.06 14 THR B O 1
ATOM 3320 N N . ILE B 1 15 ? 4.109 23.297 -43.188 1 67.12 15 ILE B N 1
ATOM 3321 C CA . ILE B 1 15 ? 4.703 23.516 -44.5 1 67.12 15 ILE B CA 1
ATOM 3322 C C . ILE B 1 15 ? 3.605 23.734 -45.531 1 67.12 15 ILE B C 1
ATOM 3324 O O . ILE B 1 15 ? 3.713 24.625 -46.375 1 67.12 15 ILE B O 1
ATOM 3328 N N . SER B 1 16 ? 2.67 22.953 -45.438 1 69.44 16 SER B N 1
ATOM 3329 C CA . SER B 1 16 ? 1.558 23.062 -46.375 1 69.44 16 SER B CA 1
ATOM 3330 C C . SER B 1 16 ? 0.842 24.391 -46.25 1 69.44 16 SER B C 1
ATOM 3332 O O . SER B 1 16 ? 0.508 25.031 -47.25 1 69.44 16 SER B O 1
ATOM 3334 N N . THR B 1 17 ? 0.662 24.844 -45.062 1 71.06 17 THR B N 1
ATOM 3335 C CA . THR B 1 17 ? 0.029 26.141 -44.812 1 71.06 17 THR B CA 1
ATOM 3336 C C . THR B 1 17 ? 0.892 27.281 -45.375 1 71.06 17 THR B C 1
ATOM 3338 O O . THR B 1 17 ? 0.379 28.219 -45.969 1 71.06 17 THR B O 1
ATOM 3341 N N . LEU B 1 18 ? 2.193 27.125 -45.062 1 68.75 18 LEU B N 1
ATOM 3342 C CA . LEU B 1 18 ? 3.139 28.109 -45.562 1 68.75 18 LEU B CA 1
ATOM 3343 C C . LEU B 1 18 ? 3.133 28.156 -47.094 1 68.75 18 LEU B C 1
ATOM 3345 O O . LEU B 1 18 ? 3.158 29.234 -47.688 1 68.75 18 LEU B O 1
ATOM 3349 N N . TRP B 1 19 ? 3.145 26.938 -47.594 1 69.81 19 TRP B N 1
ATOM 3350 C CA . TRP B 1 19 ? 3.15 26.812 -49.031 1 69.81 19 TRP B CA 1
ATOM 3351 C C . TRP B 1 19 ? 1.883 27.406 -49.656 1 69.81 19 TRP B C 1
ATOM 3353 O O . TRP B 1 19 ? 1.943 28.125 -50.625 1 69.81 19 TRP B O 1
ATOM 3363 N N . LYS B 1 20 ? 0.839 27.156 -49.031 1 69.69 20 LYS B N 1
ATOM 3364 C CA . LYS B 1 20 ? -0.425 27.719 -49.531 1 69.69 20 LYS B CA 1
ATOM 3365 C C . LYS B 1 20 ? -0.428 29.234 -49.406 1 69.69 20 LYS B C 1
ATOM 3367 O O . LYS B 1 20 ? -0.899 29.922 -50.312 1 69.69 20 LYS B O 1
ATOM 3372 N N . GLY B 1 21 ? 0.052 29.688 -48.344 1 67.06 21 GLY B N 1
ATOM 3373 C CA . GLY B 1 21 ? 0.167 31.125 -48.156 1 67.06 21 GLY B CA 1
ATOM 3374 C C . GLY B 1 21 ? 1.061 31.781 -49.188 1 67.06 21 GLY B C 1
ATOM 3375 O O . GLY B 1 21 ? 0.714 32.812 -49.75 1 67.06 21 GLY B O 1
ATOM 3376 N N . ILE B 1 22 ? 2.115 31.094 -49.375 1 68.38 22 ILE B N 1
ATOM 3377 C CA . ILE B 1 22 ? 3.051 31.609 -50.344 1 68.38 22 ILE B CA 1
ATOM 3378 C C . ILE B 1 22 ? 2.395 31.594 -51.75 1 68.38 22 ILE B C 1
ATOM 3380 O O . ILE B 1 22 ? 2.531 32.531 -52.5 1 68.38 22 ILE B O 1
ATOM 3384 N N . LYS B 1 23 ? 1.729 30.562 -52 1 67.38 23 LYS B N 1
ATOM 3385 C CA . LYS B 1 23 ? 1.054 30.453 -53.312 1 67.38 23 LYS B CA 1
ATOM 3386 C C . LYS B 1 23 ? 0.004 31.547 -53.469 1 67.38 23 LYS B C 1
ATOM 3388 O O . LYS B 1 23 ? -0.123 32.125 -54.531 1 67.38 23 LYS B O 1
ATOM 3393 N N . THR B 1 24 ? -0.672 31.672 -52.469 1 67.69 24 THR B N 1
ATOM 3394 C CA . THR B 1 24 ? -1.686 32.719 -52.5 1 67.69 24 THR B CA 1
ATOM 3395 C C . THR B 1 24 ? -1.037 34.094 -52.656 1 67.69 24 THR B C 1
ATOM 3397 O O . THR B 1 24 ? -1.535 34.938 -53.406 1 67.69 24 THR B O 1
ATOM 3400 N N . ASP B 1 25 ? 0.002 34.188 -51.969 1 62.75 25 ASP B N 1
ATOM 3401 C CA . ASP B 1 25 ? 0.719 35.438 -52.062 1 62.75 25 ASP B CA 1
ATOM 3402 C C . ASP B 1 25 ? 1.283 35.656 -53.469 1 62.75 25 ASP B C 1
ATOM 3404 O O . ASP B 1 25 ? 1.218 36.75 -54.031 1 62.75 25 ASP B O 1
ATOM 3408 N N . ILE B 1 26 ? 1.735 34.594 -53.969 1 66.94 26 ILE B N 1
ATOM 3409 C CA . ILE B 1 26 ? 2.24 34.625 -55.344 1 66.94 26 ILE B CA 1
ATOM 3410 C C . ILE B 1 26 ? 1.1 34.969 -56.312 1 66.94 26 ILE B C 1
ATOM 3412 O O . ILE B 1 26 ? 1.258 35.781 -57.219 1 66.94 26 ILE B O 1
ATOM 3416 N N . ALA B 1 27 ? 0.099 34.406 -56.094 1 67.69 27 ALA B N 1
ATOM 3417 C CA . ALA B 1 27 ? -1.047 34.625 -56.969 1 67.69 27 ALA B CA 1
ATOM 3418 C C . ALA B 1 27 ? -1.57 36.031 -56.844 1 67.69 27 ALA B C 1
ATOM 3420 O O . ALA B 1 27 ? -2.062 36.625 -57.812 1 67.69 27 ALA B O 1
ATOM 3421 N N . ALA B 1 28 ? -1.433 36.562 -55.656 1 64.69 28 ALA B N 1
ATOM 3422 C CA . ALA B 1 28 ? -1.892 37.906 -55.406 1 64.69 28 ALA B CA 1
ATOM 3423 C C . ALA B 1 28 ? -0.808 38.938 -55.75 1 64.69 28 ALA B C 1
ATOM 3425 O O . ALA B 1 28 ? -1.018 40.156 -55.625 1 64.69 28 ALA B O 1
ATOM 3426 N N . GLY B 1 29 ? 0.233 38.469 -56.406 1 62.78 29 GLY B N 1
ATOM 3427 C CA . GLY B 1 29 ? 1.29 39.344 -56.906 1 62.78 29 GLY B CA 1
ATOM 3428 C C . GLY B 1 29 ? 2.209 39.875 -55.844 1 62.78 29 GLY B C 1
ATOM 3429 O O . GLY B 1 29 ? 2.908 40.875 -56.031 1 62.78 29 GLY B O 1
ATOM 3430 N N . LYS B 1 30 ? 1.933 39.469 -54.656 1 58.47 30 LYS B N 1
ATOM 3431 C CA . LYS B 1 30 ? 2.75 39.969 -53.562 1 58.47 30 LYS B CA 1
ATOM 3432 C C . LYS B 1 30 ? 4.141 39.344 -53.562 1 58.47 30 LYS B C 1
ATOM 3434 O O . LYS B 1 30 ? 4.309 38.219 -54 1 58.47 30 LYS B O 1
ATOM 3439 N N . LEU B 1 31 ? 5.18 40.188 -53.531 1 50.62 31 LEU B N 1
ATOM 3440 C CA . LEU B 1 31 ? 6.562 39.719 -53.469 1 50.62 31 LEU B CA 1
ATOM 3441 C C . LEU B 1 31 ? 6.773 38.75 -52.312 1 50.62 31 LEU B C 1
ATOM 3443 O O . LEU B 1 31 ? 6.277 39 -51.219 1 50.62 31 LEU B O 1
ATOM 3447 N N . ILE B 1 32 ? 6.961 37.531 -52.625 1 49.12 32 ILE B N 1
ATOM 3448 C CA . ILE B 1 32 ? 7.332 36.531 -51.625 1 49.12 32 ILE B CA 1
ATOM 3449 C C . ILE B 1 32 ? 8.383 37.125 -50.688 1 49.12 32 ILE B C 1
ATOM 3451 O O . ILE B 1 32 ? 9.5 37.438 -51.094 1 49.12 32 ILE B O 1
ATOM 3455 N N . ASN B 1 33 ? 8.109 38.25 -49.938 1 39.97 33 ASN B N 1
ATOM 3456 C CA . ASN B 1 33 ? 9.125 38.75 -49.031 1 39.97 33 ASN B CA 1
ATOM 3457 C C . ASN B 1 33 ? 9.781 37.625 -48.219 1 39.97 33 ASN B C 1
ATOM 3459 O O . ASN B 1 33 ? 9.109 36.969 -47.438 1 39.97 33 ASN B O 1
ATOM 3463 N N . SER B 1 34 ? 10.734 36.969 -48.812 1 45.75 34 SER B N 1
ATOM 3464 C CA . SER B 1 34 ? 11.617 36 -48.156 1 45.75 34 SER B CA 1
ATOM 3465 C C . SER B 1 34 ? 11.867 36.406 -46.688 1 45.75 34 SER B C 1
ATOM 3467 O O . SER B 1 34 ? 12.242 35.562 -45.875 1 45.75 34 SER B O 1
ATOM 3469 N N . ASP B 1 35 ? 11.977 37.781 -46.5 1 40.06 35 ASP B N 1
ATOM 3470 C CA . ASP B 1 35 ? 12.344 38.281 -45.188 1 40.06 35 ASP B CA 1
ATOM 3471 C C . ASP B 1 35 ? 11.188 38.125 -44.188 1 40.06 35 ASP B C 1
ATOM 3473 O O . ASP B 1 35 ? 11.164 38.781 -43.156 1 40.06 35 ASP B O 1
ATOM 3477 N N . ARG B 1 36 ? 10.07 37.844 -44.688 1 41.59 36 ARG B N 1
ATOM 3478 C CA . ARG B 1 36 ? 9.07 37.625 -43.625 1 41.59 36 ARG B CA 1
ATOM 3479 C C . ARG B 1 36 ? 9.633 36.781 -42.5 1 41.59 36 ARG B C 1
ATOM 3481 O O . ARG B 1 36 ? 10.117 35.688 -42.719 1 41.59 36 ARG B O 1
ATOM 3488 N N . LYS B 1 37 ? 10.227 37.5 -41.594 1 37.22 37 LYS B N 1
ATOM 3489 C CA . LYS B 1 37 ? 10.641 36.875 -40.344 1 37.22 37 LYS B CA 1
ATOM 3490 C C . LYS B 1 37 ? 9.594 35.875 -39.875 1 37.22 37 LYS B C 1
ATOM 3492 O O . LYS B 1 37 ? 8.43 36.219 -39.656 1 37.22 37 LYS B O 1
ATOM 3497 N N . PHE B 1 38 ? 9.477 34.75 -40.562 1 37.12 38 PHE B N 1
ATOM 3498 C CA . PHE B 1 38 ? 8.711 33.719 -39.844 1 37.12 38 PHE B CA 1
ATOM 3499 C C . PHE B 1 38 ? 8.922 33.812 -38.344 1 37.12 38 PHE B C 1
ATOM 3501 O O . PHE B 1 38 ? 10.055 33.906 -37.875 1 37.12 38 PHE B O 1
ATOM 3508 N N . THR B 1 39 ? 8.305 34.719 -37.719 1 35.59 39 THR B N 1
ATOM 3509 C CA . THR B 1 39 ? 8.469 34.594 -36.281 1 35.59 39 THR B CA 1
ATOM 3510 C C . THR B 1 39 ? 8.43 33.156 -35.844 1 35.59 39 THR B C 1
ATOM 3512 O O . THR B 1 39 ? 7.391 32.5 -35.938 1 35.59 39 THR B O 1
ATOM 3515 N N . GLY B 1 40 ? 9.336 32.406 -36.312 1 36.69 40 GLY B N 1
ATOM 3516 C CA . GLY B 1 40 ? 9.469 31.047 -35.812 1 36.69 40 GLY B CA 1
ATOM 3517 C C . GLY B 1 40 ? 8.906 30.891 -34.406 1 36.69 40 GLY B C 1
ATOM 3518 O O . GLY B 1 40 ? 8.758 31.859 -33.656 1 36.69 40 GLY B O 1
ATOM 3519 N N . GLY B 1 41 ? 7.75 30.203 -34.312 1 41.53 41 GLY B N 1
ATOM 3520 C CA . GLY B 1 41 ? 7.402 29.906 -32.938 1 41.53 41 GLY B CA 1
ATOM 3521 C C . GLY B 1 41 ? 8.617 29.703 -32.031 1 41.53 41 GLY B C 1
ATOM 3522 O O . GLY B 1 41 ? 9.75 29.703 -32.531 1 41.53 41 GLY B O 1
ATOM 3523 N N . GLN B 1 42 ? 8.547 30.047 -30.812 1 44.97 42 GLN B N 1
ATOM 3524 C CA . GLN B 1 42 ? 9.641 29.812 -29.875 1 44.97 42 GLN B CA 1
ATOM 3525 C C . GLN B 1 42 ? 10.367 28.5 -30.188 1 44.97 42 GLN B C 1
ATOM 3527 O O . GLN B 1 42 ? 9.734 27.484 -30.453 1 44.97 42 GLN B O 1
ATOM 3532 N N . PRO B 1 43 ? 11.586 28.531 -30.703 1 48.91 43 PRO B N 1
ATOM 3533 C CA . PRO B 1 43 ? 12.367 27.312 -30.891 1 48.91 43 PRO B CA 1
ATOM 3534 C C . PRO B 1 43 ? 12.086 26.266 -29.812 1 48.91 43 PRO B C 1
ATOM 3536 O O . PRO B 1 43 ? 11.812 26.609 -28.656 1 48.91 43 PRO B O 1
ATOM 3539 N N . LYS B 1 44 ? 11.68 25.109 -30.391 1 54.06 44 LYS B N 1
ATOM 3540 C CA . LYS B 1 44 ? 11.516 24 -29.438 1 54.06 44 LYS B CA 1
ATOM 3541 C C . LYS B 1 44 ? 12.727 23.891 -28.516 1 54.06 44 LYS B C 1
ATOM 3543 O O . LYS B 1 44 ? 13.867 23.984 -28.969 1 54.06 44 LYS B O 1
ATOM 3548 N N . LEU B 1 45 ? 12.539 24.328 -27.25 1 58.16 45 LEU B N 1
ATOM 3549 C CA . LEU B 1 45 ? 13.617 24.109 -26.297 1 58.16 45 LEU B CA 1
ATOM 3550 C C . LEU B 1 45 ? 14.328 22.781 -26.562 1 58.16 45 LEU B C 1
ATOM 3552 O O . LEU B 1 45 ? 13.68 21.75 -26.703 1 58.16 45 LEU B O 1
ATOM 3556 N N . ASN B 1 46 ? 15.531 22.781 -27.156 1 68.88 46 ASN B N 1
ATOM 3557 C CA . ASN B 1 46 ? 16.344 21.578 -27.281 1 68.88 46 ASN B CA 1
ATOM 3558 C C . ASN B 1 46 ? 16.719 21 -25.906 1 68.88 46 ASN B C 1
ATOM 3560 O O . ASN B 1 46 ? 17.562 21.547 -25.219 1 68.88 46 ASN B O 1
ATOM 3564 N N . ILE B 1 47 ? 15.906 20.188 -25.422 1 80.44 47 ILE B N 1
ATOM 3565 C CA . ILE B 1 47 ? 16.156 19.578 -24.109 1 80.44 47 ILE B CA 1
ATOM 3566 C C . ILE B 1 47 ? 17.156 18.422 -24.266 1 80.44 47 ILE B C 1
ATOM 3568 O O . ILE B 1 47 ? 16.984 17.562 -25.125 1 80.44 47 ILE B O 1
ATOM 3572 N N . ASP B 1 48 ? 18.234 18.516 -23.609 1 84.94 48 ASP B N 1
ATOM 3573 C CA . ASP B 1 48 ? 19.203 17.438 -23.547 1 84.94 48 ASP B CA 1
ATOM 3574 C C . ASP B 1 48 ? 18.734 16.312 -22.625 1 84.94 48 ASP B C 1
ATOM 3576 O O . ASP B 1 48 ? 18.938 16.375 -21.406 1 84.94 48 ASP B O 1
ATOM 3580 N N . LEU B 1 49 ? 18.234 15.336 -23.203 1 88.38 49 LEU B N 1
ATOM 3581 C CA . LEU B 1 49 ? 17.656 14.227 -22.438 1 88.38 49 LEU B CA 1
ATOM 3582 C C . LEU B 1 49 ? 18.75 13.422 -21.75 1 88.38 49 LEU B C 1
ATOM 3584 O O . LEU B 1 49 ? 18.469 12.672 -20.812 1 88.38 49 LEU B O 1
ATOM 3588 N N . GLU B 1 50 ? 19.953 13.555 -22.172 1 86.75 50 GLU B N 1
ATOM 3589 C CA . GLU B 1 50 ? 21.047 12.812 -21.578 1 86.75 50 GLU B CA 1
ATOM 3590 C C . GLU B 1 50 ? 21.312 13.273 -20.141 1 86.75 50 GLU B C 1
ATOM 3592 O O . GLU B 1 50 ? 21.891 12.531 -19.344 1 86.75 50 GLU B O 1
ATOM 3597 N N . LYS B 1 51 ? 20.859 14.43 -19.875 1 89.94 51 LYS B N 1
ATOM 3598 C CA . LYS B 1 51 ? 21 14.945 -18.516 1 89.94 51 LYS B CA 1
ATOM 3599 C C . LYS B 1 51 ? 20.234 14.07 -17.516 1 89.94 51 LYS B C 1
ATOM 3601 O O . LYS B 1 51 ? 20.609 14 -16.344 1 89.94 51 LYS B O 1
ATOM 3606 N N . VAL B 1 52 ? 19.25 13.375 -18 1 92.19 52 VAL B N 1
ATOM 3607 C CA . VAL B 1 52 ? 18.453 12.508 -17.141 1 92.19 52 VAL B CA 1
ATOM 3608 C C . VAL B 1 52 ? 19.328 11.375 -16.594 1 92.19 52 VAL B C 1
ATOM 3610 O O . VAL B 1 52 ? 19.156 10.961 -15.445 1 92.19 52 VAL B O 1
ATOM 3613 N N . ARG B 1 53 ? 20.266 10.984 -17.344 1 91.62 53 ARG B N 1
ATOM 3614 C CA . ARG B 1 53 ? 21.125 9.867 -16.969 1 91.62 53 ARG B CA 1
ATOM 3615 C C . ARG B 1 53 ? 22.016 10.234 -15.781 1 91.62 53 ARG B C 1
ATOM 3617 O O . ARG B 1 53 ? 22.422 9.359 -15.016 1 91.62 53 ARG B O 1
ATOM 3624 N N . SER B 1 54 ? 22.234 11.492 -15.695 1 91.06 54 SER B N 1
ATOM 3625 C CA . SER B 1 54 ? 23.125 11.945 -14.633 1 91.06 54 SER B CA 1
ATOM 3626 C C . SER B 1 54 ? 22.375 12.094 -13.312 1 91.06 54 SER B C 1
ATOM 3628 O O . SER B 1 54 ? 22.984 12.188 -12.25 1 91.06 54 SER B O 1
ATOM 3630 N N . ILE B 1 55 ? 21.141 12.094 -13.406 1 92.62 55 ILE B N 1
ATOM 3631 C CA . ILE B 1 55 ? 20.328 12.227 -12.203 1 92.62 55 ILE B CA 1
ATOM 3632 C C . ILE B 1 55 ? 20.109 10.852 -11.578 1 92.62 55 ILE B C 1
ATOM 3634 O O . ILE B 1 55 ? 19.641 9.922 -12.25 1 92.62 55 ILE B O 1
ATOM 3638 N N . PRO B 1 56 ? 20.484 10.727 -10.305 1 90.06 56 PRO B N 1
ATOM 3639 C CA . PRO B 1 56 ? 20.188 9.445 -9.656 1 90.06 56 PRO B CA 1
ATOM 3640 C C . PRO B 1 56 ? 18.719 9.047 -9.773 1 90.06 56 PRO B C 1
ATOM 3642 O O . PRO B 1 56 ? 17.844 9.898 -9.688 1 90.06 56 PRO B O 1
ATOM 3645 N N . VAL B 1 57 ? 18.422 7.766 -9.977 1 88.75 57 VAL B N 1
ATOM 3646 C CA . VAL B 1 57 ? 17.078 7.246 -10.234 1 88.75 57 VAL B CA 1
ATOM 3647 C C . VAL B 1 57 ? 16.156 7.609 -9.07 1 88.75 57 VAL B C 1
ATOM 3649 O O . VAL B 1 57 ? 14.969 7.871 -9.273 1 88.75 57 VAL B O 1
ATOM 3652 N N . ARG B 1 58 ? 16.688 7.719 -7.863 1 86.5 58 ARG B N 1
ATOM 3653 C CA . ARG B 1 58 ? 15.883 8 -6.68 1 86.5 58 ARG B CA 1
ATOM 3654 C C . ARG B 1 58 ? 15.352 9.43 -6.703 1 86.5 58 ARG B C 1
ATOM 3656 O O . ARG B 1 58 ? 14.414 9.758 -5.984 1 86.5 58 ARG B O 1
ATOM 3663 N N . GLU B 1 59 ? 15.898 10.281 -7.492 1 89.94 59 GLU B N 1
ATOM 3664 C CA . GLU B 1 59 ? 15.477 11.68 -7.598 1 89.94 59 GLU B CA 1
ATOM 3665 C C . GLU B 1 59 ? 14.57 11.898 -8.805 1 89.94 59 GLU B C 1
ATOM 3667 O O . GLU B 1 59 ? 14.273 13.039 -9.164 1 89.94 59 GLU B O 1
ATOM 3672 N N . ARG B 1 60 ? 14.188 10.781 -9.422 1 92 60 ARG B N 1
ATOM 3673 C CA . ARG B 1 60 ? 13.328 10.812 -10.602 1 92 60 ARG B CA 1
ATOM 3674 C C . ARG B 1 60 ? 11.969 10.203 -10.312 1 92 60 ARG B C 1
ATOM 3676 O O . ARG B 1 60 ? 11.383 9.539 -11.172 1 92 60 ARG B O 1
ATOM 3683 N N . GLY B 1 61 ? 11.508 10.352 -9.094 1 88.81 61 GLY B N 1
ATOM 3684 C CA . GLY B 1 61 ? 10.328 9.633 -8.648 1 88.81 61 GLY B CA 1
ATOM 3685 C C . GLY B 1 61 ? 9.031 10.312 -9.047 1 88.81 61 GLY B C 1
ATOM 3686 O O . GLY B 1 61 ? 7.957 9.719 -8.945 1 88.81 61 GLY B O 1
ATOM 3687 N N . SER B 1 62 ? 9.094 11.562 -9.414 1 90.69 62 SER B N 1
ATOM 3688 C CA . SER B 1 62 ? 7.918 12.297 -9.852 1 90.69 62 SER B CA 1
ATOM 3689 C C . SER B 1 62 ? 8.266 13.281 -10.969 1 90.69 62 SER B C 1
ATOM 3691 O O . SER B 1 62 ? 9.438 13.617 -11.164 1 90.69 62 SER B O 1
ATOM 3693 N N . ILE B 1 63 ? 7.227 13.703 -11.688 1 92.25 63 ILE B N 1
ATOM 3694 C CA . ILE B 1 63 ? 7.398 14.664 -12.766 1 92.25 63 ILE B CA 1
ATOM 3695 C C . ILE B 1 63 ? 7.969 15.969 -12.219 1 92.25 63 ILE B C 1
ATOM 3697 O O . ILE B 1 63 ? 8.906 16.531 -12.781 1 92.25 63 ILE B O 1
ATOM 3701 N N . ARG B 1 64 ? 7.488 16.375 -11.109 1 87.88 64 ARG B N 1
ATOM 3702 C CA . ARG B 1 64 ? 7.922 17.625 -10.508 1 87.88 64 ARG B CA 1
ATOM 3703 C C . ARG B 1 64 ? 9.375 17.547 -10.062 1 87.88 64 ARG B C 1
ATOM 3705 O O . ARG B 1 64 ? 10.156 18.469 -10.312 1 87.88 64 ARG B O 1
ATOM 3712 N N . LYS B 1 65 ? 9.75 16.5 -9.43 1 88.88 65 LYS B N 1
ATOM 3713 C CA . LYS B 1 65 ? 11.125 16.312 -8.969 1 88.88 65 LYS B CA 1
ATOM 3714 C C . LYS B 1 65 ? 12.102 16.281 -10.148 1 88.88 65 LYS B C 1
ATOM 3716 O O . LYS B 1 65 ? 13.141 16.938 -10.109 1 88.88 65 LYS B O 1
ATOM 3721 N N . LEU B 1 66 ? 11.734 15.484 -11.109 1 92.5 66 LEU B N 1
ATOM 3722 C CA . LEU B 1 66 ? 12.586 15.391 -12.289 1 92.5 66 LEU B CA 1
ATOM 3723 C C . LEU B 1 66 ? 12.711 16.75 -12.977 1 92.5 66 LEU B C 1
ATOM 3725 O O . LEU B 1 66 ? 13.789 17.125 -13.445 1 92.5 66 LEU B O 1
ATOM 3729 N N . ALA B 1 67 ? 11.57 17.484 -13.055 1 93.06 67 ALA B N 1
ATOM 3730 C CA . ALA B 1 67 ? 11.562 18.812 -13.656 1 93.06 67 ALA B CA 1
ATOM 3731 C C . ALA B 1 67 ? 12.539 19.734 -12.945 1 93.06 67 ALA B C 1
ATOM 3733 O O . ALA B 1 67 ? 13.312 20.453 -13.586 1 93.06 67 ALA B O 1
ATOM 3734 N N . ILE B 1 68 ? 12.508 19.719 -11.625 1 88.94 68 ILE B N 1
ATOM 3735 C CA . ILE B 1 68 ? 13.375 20.578 -10.812 1 88.94 68 ILE B CA 1
ATOM 3736 C C . ILE B 1 68 ? 14.836 20.219 -11.094 1 88.94 68 ILE B C 1
ATOM 3738 O O . ILE B 1 68 ? 15.664 21.109 -11.305 1 88.94 68 ILE B O 1
ATOM 3742 N N . LYS B 1 69 ? 15.164 18.953 -11.109 1 91.06 69 LYS B N 1
ATOM 3743 C CA . LYS B 1 69 ? 16.547 18.5 -11.305 1 91.06 69 LYS B CA 1
ATOM 3744 C C . LYS B 1 69 ? 17.031 18.812 -12.719 1 91.06 69 LYS B C 1
ATOM 3746 O O . LYS B 1 69 ? 18.219 19.078 -12.922 1 91.06 69 LYS B O 1
ATOM 3751 N N . MET B 1 70 ? 16.156 18.844 -13.664 1 92.25 70 MET B N 1
ATOM 3752 C CA . MET B 1 70 ? 16.5 19.125 -15.055 1 92.25 70 MET B CA 1
ATOM 3753 C C . MET B 1 70 ? 16.391 20.609 -15.352 1 92.25 70 MET B C 1
ATOM 3755 O O . MET B 1 70 ? 16.719 21.062 -16.453 1 92.25 70 MET B O 1
ATOM 3759 N N . ASN B 1 71 ? 15.867 21.375 -14.375 1 90.12 71 ASN B N 1
ATOM 3760 C CA . ASN B 1 71 ? 15.617 22.797 -14.562 1 90.12 71 ASN B CA 1
ATOM 3761 C C . ASN B 1 71 ? 14.633 23.047 -15.695 1 90.12 71 ASN B C 1
ATOM 3763 O O . ASN B 1 71 ? 14.914 23.828 -16.609 1 90.12 71 ASN B O 1
ATOM 3767 N N . LEU B 1 72 ? 13.617 22.281 -15.664 1 91.88 72 LEU B N 1
ATOM 3768 C CA . LEU B 1 72 ? 12.523 22.406 -16.625 1 91.88 72 LEU B CA 1
ATOM 3769 C C . LEU B 1 72 ? 11.195 22.641 -15.906 1 91.88 72 LEU B C 1
ATOM 3771 O O . LEU B 1 72 ? 11.109 22.469 -14.688 1 91.88 72 LEU B O 1
ATOM 3775 N N . HIS B 1 73 ? 10.242 23.047 -16.609 1 91.69 73 HIS B N 1
ATOM 3776 C CA . HIS B 1 73 ? 8.883 23.078 -16.078 1 91.69 73 HIS B CA 1
ATOM 3777 C C . HIS B 1 73 ? 8.25 21.688 -16.078 1 91.69 73 HIS B C 1
ATOM 3779 O O . HIS B 1 73 ? 8.469 20.906 -17 1 91.69 73 HIS B O 1
ATOM 3785 N N . PRO B 1 74 ? 7.434 21.422 -15.102 1 92.19 74 PRO B N 1
ATOM 3786 C CA . PRO B 1 74 ? 6.801 20.109 -15.023 1 92.19 74 PRO B CA 1
ATOM 3787 C C . PRO B 1 74 ? 5.992 19.766 -16.266 1 92.19 74 PRO B C 1
ATOM 3789 O O . PRO B 1 74 ? 5.961 18.594 -16.688 1 92.19 74 PRO B O 1
ATOM 3792 N N . SER B 1 75 ? 5.398 20.781 -16.859 1 91.75 75 SER B N 1
ATOM 3793 C CA . SER B 1 75 ? 4.594 20.516 -18.047 1 91.75 75 SER B CA 1
ATOM 3794 C C . SER B 1 75 ? 5.457 20.047 -19.203 1 91.75 75 SER B C 1
ATOM 3796 O O . SER B 1 75 ? 5.008 19.266 -20.047 1 91.75 75 SER B O 1
ATOM 3798 N N . THR B 1 76 ? 6.664 20.562 -19.234 1 90.88 76 THR B N 1
ATOM 3799 C CA . THR B 1 76 ? 7.602 20.109 -20.266 1 90.88 76 THR B CA 1
ATOM 3800 C C . THR B 1 76 ? 7.945 18.641 -20.094 1 90.88 76 THR B C 1
ATOM 3802 O O . THR B 1 76 ? 7.973 17.891 -21.062 1 90.88 76 THR B O 1
ATOM 3805 N N . VAL B 1 77 ? 8.219 18.234 -18.875 1 92.75 77 VAL B N 1
ATOM 3806 C CA . VAL B 1 77 ? 8.508 16.844 -18.562 1 92.75 77 VAL B CA 1
ATOM 3807 C C . VAL B 1 77 ? 7.305 15.977 -18.922 1 92.75 77 VAL B C 1
ATOM 3809 O O . VAL B 1 77 ? 7.453 14.891 -19.484 1 92.75 77 VAL B O 1
ATOM 3812 N N . GLY B 1 78 ? 6.156 16.469 -18.547 1 93.12 78 GLY B N 1
ATOM 3813 C CA . GLY B 1 78 ? 4.938 15.766 -18.922 1 93.12 78 GLY B CA 1
ATOM 3814 C C . GLY B 1 78 ? 4.816 15.539 -20.422 1 93.12 78 GLY B C 1
ATOM 3815 O O . GLY B 1 78 ? 4.43 14.453 -20.859 1 93.12 78 GLY B O 1
ATOM 3816 N N . ARG B 1 79 ? 5.137 16.547 -21.219 1 90.06 79 ARG B N 1
ATOM 3817 C CA . ARG B 1 79 ? 5.105 16.438 -22.688 1 90.06 79 ARG B CA 1
ATOM 3818 C C . ARG B 1 79 ? 6.105 15.398 -23.172 1 90.06 79 ARG B C 1
ATOM 3820 O O . ARG B 1 79 ? 5.832 14.664 -24.125 1 90.06 79 ARG B O 1
ATOM 3827 N N . LEU B 1 80 ? 7.262 15.383 -22.562 1 91.81 80 LEU B N 1
ATOM 3828 C CA . LEU B 1 80 ? 8.289 14.414 -22.922 1 91.81 80 LEU B CA 1
ATOM 3829 C C . LEU B 1 80 ? 7.805 12.992 -22.672 1 91.81 80 LEU B C 1
ATOM 3831 O O . LEU B 1 80 ? 8.102 12.086 -23.453 1 91.81 80 LEU B O 1
ATOM 3835 N N . ILE B 1 81 ? 7.082 12.75 -21.609 1 92.19 81 ILE B N 1
ATOM 3836 C CA . ILE B 1 81 ? 6.535 11.438 -21.281 1 92.19 81 ILE B CA 1
ATOM 3837 C C . ILE B 1 81 ? 5.473 11.047 -22.312 1 92.19 81 ILE B C 1
ATOM 3839 O O . ILE B 1 81 ? 5.469 9.922 -22.812 1 92.19 81 ILE B O 1
ATOM 3843 N N . ARG B 1 82 ? 4.637 12.031 -22.609 1 88.12 82 ARG B N 1
ATOM 3844 C CA . ARG B 1 82 ? 3.57 11.781 -23.578 1 88.12 82 ARG B CA 1
ATOM 3845 C C . ARG B 1 82 ? 4.145 11.461 -24.953 1 88.12 82 ARG B C 1
ATOM 3847 O O . ARG B 1 82 ? 3.586 10.641 -25.688 1 88.12 82 ARG B O 1
ATOM 3854 N N . LYS B 1 83 ? 5.227 12.094 -25.312 1 89.19 83 LYS B N 1
ATOM 3855 C CA . LYS B 1 83 ? 5.871 11.898 -26.609 1 89.19 83 LYS B CA 1
ATOM 3856 C C . LYS B 1 83 ? 6.688 10.609 -26.625 1 89.19 83 LYS B C 1
ATOM 3858 O O . LYS B 1 83 ? 7.184 10.203 -27.688 1 89.19 83 LYS B O 1
ATOM 3863 N N . GLY B 1 84 ? 6.91 9.992 -25.438 1 90.62 84 GLY B N 1
ATOM 3864 C CA . GLY B 1 84 ? 7.641 8.734 -25.375 1 90.62 84 GLY B CA 1
ATOM 3865 C C . GLY B 1 84 ? 9.133 8.922 -25.156 1 90.62 84 GLY B C 1
ATOM 3866 O O . GLY B 1 84 ? 9.898 7.957 -25.203 1 90.62 84 GLY B O 1
ATOM 3867 N N . ALA B 1 85 ? 9.523 10.172 -24.969 1 91.69 85 ALA B N 1
ATOM 3868 C CA . ALA B 1 85 ? 10.93 10.438 -24.719 1 91.69 85 ALA B CA 1
ATOM 3869 C C . ALA B 1 85 ? 11.328 9.984 -23.312 1 91.69 85 ALA B C 1
ATOM 3871 O O . ALA B 1 85 ? 12.492 9.68 -23.062 1 91.69 85 ALA B O 1
ATOM 3872 N N . LEU B 1 86 ? 10.391 10.008 -22.453 1 94.06 86 LEU B N 1
ATOM 3873 C CA . LEU B 1 86 ? 10.508 9.469 -21.109 1 94.06 86 LEU B CA 1
ATOM 3874 C C . LEU B 1 86 ? 9.406 8.445 -20.828 1 94.06 86 LEU B C 1
ATOM 3876 O O . LEU B 1 86 ? 8.344 8.5 -21.438 1 94.06 86 LEU B O 1
ATOM 3880 N N . ARG B 1 87 ? 9.727 7.523 -19.984 1 93 87 ARG B N 1
ATOM 3881 C CA . ARG B 1 87 ? 8.711 6.543 -19.625 1 93 87 ARG B CA 1
ATOM 3882 C C . ARG B 1 87 ? 8.617 6.398 -18.109 1 93 87 ARG B C 1
ATOM 3884 O O . ARG B 1 87 ? 9.625 6.5 -17.406 1 93 87 ARG B O 1
ATOM 3891 N N . SER B 1 88 ? 7.414 6.191 -17.688 1 92.19 88 SER B N 1
ATOM 3892 C CA . SER B 1 88 ? 7.191 5.895 -16.266 1 92.19 88 SER B CA 1
ATOM 3893 C C . SER B 1 88 ? 7.402 4.41 -15.984 1 92.19 88 SER B C 1
ATOM 3895 O O . SER B 1 88 ? 7.039 3.557 -16.797 1 92.19 88 SER B O 1
ATOM 3897 N N . HIS B 1 89 ? 8.078 4.129 -14.922 1 90.62 89 HIS B N 1
ATOM 3898 C CA . HIS B 1 89 ? 8.32 2.748 -14.508 1 90.62 89 HIS B CA 1
ATOM 3899 C C . HIS B 1 89 ? 8.055 2.562 -13.016 1 90.62 89 HIS B C 1
ATOM 3901 O O . HIS B 1 89 ? 8.547 3.334 -12.195 1 90.62 89 HIS B O 1
ATOM 3907 N N . THR B 1 90 ? 7.172 1.644 -12.719 1 89.06 90 THR B N 1
ATOM 3908 C CA . THR B 1 90 ? 6.941 1.263 -11.328 1 89.06 90 THR B CA 1
ATOM 3909 C C . THR B 1 90 ? 7.66 -0.045 -11.008 1 89.06 90 THR B C 1
ATOM 3911 O O . THR B 1 90 ? 7.574 -1.012 -11.766 1 89.06 90 THR B O 1
ATOM 3914 N N . ASN B 1 91 ? 8.406 -0.013 -9.961 1 85 91 ASN B N 1
ATOM 3915 C CA . ASN B 1 91 ? 9.227 -1.16 -9.594 1 85 91 ASN B CA 1
ATOM 3916 C C . ASN B 1 91 ? 8.891 -1.661 -8.195 1 85 91 ASN B C 1
ATOM 3918 O O . ASN B 1 91 ? 8.883 -0.883 -7.238 1 85 91 ASN B O 1
ATOM 3922 N N . ALA B 1 92 ? 8.5 -2.986 -8.102 1 88.44 92 ALA B N 1
ATOM 3923 C CA . ALA B 1 92 ? 8.344 -3.627 -6.801 1 88.44 92 ALA B CA 1
ATOM 3924 C C . ALA B 1 92 ? 9.68 -4.145 -6.281 1 88.44 92 ALA B C 1
ATOM 3926 O O . ALA B 1 92 ? 10.492 -4.672 -7.047 1 88.44 92 ALA B O 1
ATOM 3927 N N . ILE B 1 93 ? 9.906 -3.994 -5.07 1 90.12 93 ILE B N 1
ATOM 3928 C CA . ILE B 1 93 ? 11.117 -4.508 -4.453 1 90.12 93 ILE B CA 1
ATOM 3929 C C . ILE B 1 93 ? 11.133 -6.035 -4.531 1 90.12 93 ILE B C 1
ATOM 3931 O O . ILE B 1 93 ? 10.109 -6.684 -4.312 1 90.12 93 ILE B O 1
ATOM 3935 N N . LYS B 1 94 ? 12.258 -6.621 -4.949 1 92.44 94 LYS B N 1
ATOM 3936 C CA . LYS B 1 94 ? 12.391 -8.062 -5.133 1 92.44 94 LYS B CA 1
ATOM 3937 C C . LYS B 1 94 ? 13.188 -8.688 -3.994 1 92.44 94 LYS B C 1
ATOM 3939 O O . LYS B 1 94 ? 13.938 -7.996 -3.295 1 92.44 94 LYS B O 1
ATOM 3944 N N . PRO B 1 95 ? 12.984 -10 -3.809 1 92 95 PRO B N 1
ATOM 3945 C CA . PRO B 1 95 ? 13.805 -10.664 -2.795 1 92 95 PRO B CA 1
ATOM 3946 C C . PRO B 1 95 ? 15.297 -10.641 -3.131 1 92 95 PRO B C 1
ATOM 3948 O O . PRO B 1 95 ? 15.672 -10.805 -4.293 1 92 95 PRO B O 1
ATOM 3951 N N . LEU B 1 96 ? 16.109 -10.438 -2.135 1 92.94 96 LEU B N 1
ATOM 3952 C CA . LEU B 1 96 ? 17.562 -10.5 -2.297 1 92.94 96 LEU B CA 1
ATOM 3953 C C . LEU B 1 96 ? 18.016 -11.938 -2.52 1 92.94 96 LEU B C 1
ATOM 3955 O O . LEU B 1 96 ? 17.641 -12.836 -1.772 1 92.94 96 LEU B O 1
ATOM 3959 N N . LEU B 1 97 ? 18.828 -12.133 -3.527 1 94.81 97 LEU B N 1
ATOM 3960 C CA . LEU B 1 97 ? 19.312 -13.461 -3.869 1 94.81 97 LEU B CA 1
ATOM 3961 C C . LEU B 1 97 ? 20.812 -13.57 -3.615 1 94.81 97 LEU B C 1
ATOM 3963 O O . LEU B 1 97 ? 21.594 -12.781 -4.148 1 94.81 97 LEU B O 1
ATOM 3967 N N . THR B 1 98 ? 21.203 -14.477 -2.771 1 93.62 98 THR B N 1
ATOM 3968 C CA . THR B 1 98 ? 22.625 -14.812 -2.607 1 93.62 98 THR B CA 1
ATOM 3969 C C . THR B 1 98 ? 23.125 -15.641 -3.787 1 93.62 98 THR B C 1
ATOM 3971 O O . THR B 1 98 ? 22.328 -16.078 -4.621 1 93.62 98 THR B O 1
ATOM 3974 N N . ASN B 1 99 ? 24.344 -15.789 -3.863 1 92.81 99 ASN B N 1
ATOM 3975 C CA . ASN B 1 99 ? 24.906 -16.641 -4.914 1 92.81 99 ASN B CA 1
ATOM 3976 C C . ASN B 1 99 ? 24.375 -18.062 -4.816 1 92.81 99 ASN B C 1
ATOM 3978 O O . ASN B 1 99 ? 24.094 -18.703 -5.836 1 92.81 99 ASN B O 1
ATOM 3982 N N . ALA B 1 100 ? 24.266 -18.516 -3.613 1 93.94 100 ALA B N 1
ATOM 3983 C CA . ALA B 1 100 ? 23.734 -19.859 -3.406 1 93.94 100 ALA B CA 1
ATOM 3984 C C . ALA B 1 100 ? 22.297 -19.969 -3.896 1 93.94 100 ALA B C 1
ATOM 3986 O O . ALA B 1 100 ? 21.906 -20.969 -4.492 1 93.94 100 ALA B O 1
ATOM 3987 N N . ASN B 1 101 ? 21.531 -18.922 -3.65 1 94.62 101 ASN B N 1
ATOM 3988 C CA . ASN B 1 101 ? 20.156 -18.891 -4.145 1 94.62 101 ASN B CA 1
ATOM 3989 C C . ASN B 1 101 ? 20.094 -18.969 -5.668 1 94.62 101 ASN B C 1
ATOM 3991 O O . ASN B 1 101 ? 19.281 -19.703 -6.227 1 94.62 101 ASN B O 1
ATOM 3995 N N . LYS B 1 102 ? 20.984 -18.234 -6.27 1 95.5 102 LYS B N 1
ATOM 3996 C CA . LYS B 1 102 ? 21 -18.172 -7.727 1 95.5 102 LYS B CA 1
ATOM 3997 C C . LYS B 1 102 ? 21.344 -19.516 -8.336 1 95.5 102 LYS B C 1
ATOM 3999 O O . LYS B 1 102 ? 20.703 -19.953 -9.289 1 95.5 102 LYS B O 1
ATOM 4004 N N . VAL B 1 103 ? 22.297 -20.125 -7.754 1 95.38 103 VAL B N 1
ATOM 4005 C CA . VAL B 1 103 ? 22.688 -21.438 -8.242 1 95.38 103 VAL B CA 1
ATOM 4006 C C . VAL B 1 103 ? 21.516 -22.422 -8.078 1 95.38 103 VAL B C 1
ATOM 4008 O O . VAL B 1 103 ? 21.219 -23.188 -9 1 95.38 103 VAL B O 1
ATOM 4011 N N . ALA B 1 104 ? 20.906 -22.406 -6.949 1 96.06 104 ALA B N 1
ATOM 4012 C CA . ALA B 1 104 ? 19.766 -23.281 -6.691 1 96.06 104 ALA B CA 1
ATOM 4013 C C . ALA B 1 104 ? 18.656 -23.031 -7.703 1 96.06 104 ALA B C 1
ATOM 4015 O O . ALA B 1 104 ? 17.984 -23.984 -8.148 1 96.06 104 ALA B O 1
ATOM 4016 N N . ARG B 1 105 ? 18.453 -21.797 -8.031 1 97.12 105 ARG B N 1
ATOM 4017 C CA . ARG B 1 105 ? 17.422 -21.422 -8.992 1 97.12 105 ARG B CA 1
ATOM 4018 C C . ARG B 1 105 ? 17.719 -21.984 -10.375 1 97.12 105 ARG B C 1
ATOM 4020 O O . ARG B 1 105 ? 16.844 -22.547 -11.031 1 97.12 105 ARG B O 1
ATOM 4027 N N . ILE B 1 106 ? 18.953 -21.859 -10.789 1 97.19 106 ILE B N 1
ATOM 4028 C CA . ILE B 1 106 ? 19.344 -22.375 -12.094 1 97.19 106 ILE B CA 1
ATOM 4029 C C . ILE B 1 106 ? 19.203 -23.906 -12.102 1 97.19 106 ILE B C 1
ATOM 4031 O O . ILE B 1 106 ? 18.625 -24.469 -13.031 1 97.19 106 ILE B O 1
ATOM 4035 N N . LYS B 1 107 ? 19.688 -24.531 -11.094 1 96.56 107 LYS B N 1
ATOM 4036 C CA . LYS B 1 107 ? 19.609 -25.984 -11.008 1 96.56 107 LYS B CA 1
ATOM 4037 C C . LYS B 1 107 ? 18.156 -26.453 -11.016 1 96.56 107 LYS B C 1
ATOM 4039 O O . LYS B 1 107 ? 17.844 -27.484 -11.633 1 96.56 107 LYS B O 1
ATOM 4044 N N . TRP B 1 108 ? 17.375 -25.734 -10.312 1 97.62 108 TRP B N 1
ATOM 4045 C CA . TRP B 1 108 ? 15.953 -26.031 -10.281 1 97.62 108 TRP B CA 1
ATOM 4046 C C . TRP B 1 108 ? 15.367 -26.031 -11.688 1 97.62 108 TRP B C 1
ATOM 4048 O O . TRP B 1 108 ? 14.664 -26.969 -12.086 1 97.62 108 TRP B O 1
ATOM 4058 N N . CYS B 1 109 ? 15.672 -24.984 -12.438 1 97.75 109 CYS B N 1
ATOM 4059 C CA . CYS B 1 109 ? 15.156 -24.859 -13.797 1 97.75 109 CYS B CA 1
ATOM 4060 C C . CYS B 1 109 ? 15.711 -25.953 -14.703 1 97.75 109 CYS B C 1
ATOM 4062 O O . CYS B 1 109 ? 14.969 -26.531 -15.5 1 97.75 109 CYS B O 1
ATOM 4064 N N . LEU B 1 110 ? 16.969 -26.234 -14.562 1 96.31 110 LEU B N 1
ATOM 4065 C CA . LEU B 1 110 ? 17.609 -27.266 -15.375 1 96.31 110 LEU B CA 1
ATOM 4066 C C . LEU B 1 110 ? 16.969 -28.641 -15.102 1 96.31 110 LEU B C 1
ATOM 4068 O O . LEU B 1 110 ? 16.812 -29.438 -16.031 1 96.31 110 LEU B O 1
ATOM 4072 N N . GLY B 1 111 ? 16.656 -28.828 -13.867 1 96 111 GLY B N 1
ATOM 4073 C CA . GLY B 1 111 ? 16.047 -30.094 -13.477 1 96 111 GLY B CA 1
ATOM 4074 C C . GLY B 1 111 ? 14.641 -30.266 -14.031 1 96 111 GLY B C 1
ATOM 4075 O O . GLY B 1 111 ? 14.102 -31.375 -14.016 1 96 111 GLY B O 1
ATOM 4076 N N . LYS B 1 112 ? 14.078 -29.234 -14.594 1 97.19 112 LYS B N 1
ATOM 4077 C CA . LYS B 1 112 ? 12.719 -29.297 -15.133 1 97.19 112 LYS B CA 1
ATOM 4078 C C . LYS B 1 112 ? 12.742 -29.438 -16.656 1 97.19 112 LYS B C 1
ATOM 4080 O O . LYS B 1 112 ? 11.695 -29.359 -17.297 1 97.19 112 LYS B O 1
ATOM 4085 N N . ILE B 1 113 ? 13.852 -29.594 -17.219 1 96.25 113 ILE B N 1
ATOM 4086 C CA . ILE B 1 113 ? 13.992 -29.672 -18.672 1 96.25 113 ILE B CA 1
ATOM 4087 C C . ILE B 1 113 ? 14.031 -31.125 -19.109 1 96.25 113 ILE B C 1
ATOM 4089 O O . ILE B 1 113 ? 14.688 -31.953 -18.469 1 96.25 113 ILE B O 1
ATOM 4093 N N . VAL B 1 114 ? 13.289 -31.438 -20.125 1 94.06 114 VAL B N 1
ATOM 4094 C CA . VAL B 1 114 ? 13.266 -32.781 -20.688 1 94.06 114 VAL B CA 1
ATOM 4095 C C . VAL B 1 114 ? 13.438 -32.688 -22.203 1 94.06 114 VAL B C 1
ATOM 4097 O O . VAL B 1 114 ? 13.148 -31.672 -22.812 1 94.06 114 VAL B O 1
ATOM 4100 N N . GLY B 1 115 ? 14.016 -33.75 -22.781 1 87.38 115 GLY B N 1
ATOM 4101 C CA . GLY B 1 115 ? 14.156 -33.844 -24.234 1 87.38 115 GLY B CA 1
ATOM 4102 C C . GLY B 1 115 ? 12.836 -34.031 -24.953 1 87.38 115 GLY B C 1
ATOM 4103 O O . GLY B 1 115 ? 11.93 -34.688 -24.422 1 87.38 115 GLY B O 1
ATOM 4104 N N . ASN B 1 116 ? 12.648 -33.188 -25.938 1 73.12 116 ASN B N 1
ATOM 4105 C CA . ASN B 1 116 ? 11.453 -33.344 -26.766 1 73.12 116 ASN B CA 1
ATOM 4106 C C . ASN B 1 116 ? 11.703 -34.312 -27.922 1 73.12 116 ASN B C 1
ATOM 4108 O O . ASN B 1 116 ? 12.609 -34.094 -28.734 1 73.12 116 ASN B O 1
ATOM 4112 N N . SER B 1 117 ? 11.109 -35.438 -27.875 1 61.22 117 SER B N 1
ATOM 4113 C CA . SER B 1 117 ? 11.305 -36.469 -28.875 1 61.22 117 SER B CA 1
ATOM 4114 C C . SER B 1 117 ? 10.914 -36 -30.266 1 61.22 117 SER B C 1
ATOM 4116 O O . SER B 1 117 ? 11.477 -36.438 -31.266 1 61.22 117 SER B O 1
ATOM 4118 N N . LEU B 1 118 ? 9.984 -35.125 -30.25 1 56.25 118 LEU B N 1
ATOM 4119 C CA . LEU B 1 118 ? 9.43 -34.781 -31.547 1 56.25 118 LEU B CA 1
ATOM 4120 C C . LEU B 1 118 ? 10.359 -33.812 -32.281 1 56.25 118 LEU B C 1
ATOM 4122 O O . LEU B 1 118 ? 10.508 -33.906 -33.5 1 56.25 118 LEU B O 1
ATOM 4126 N N . ASN B 1 119 ? 10.844 -32.781 -31.734 1 56.56 119 ASN B N 1
ATOM 4127 C CA . ASN B 1 119 ? 11.562 -31.781 -32.5 1 56.56 119 ASN B CA 1
ATOM 4128 C C . ASN B 1 119 ? 13.016 -31.656 -32.031 1 56.56 119 ASN B C 1
ATOM 4130 O O . ASN B 1 119 ? 13.664 -30.641 -32.281 1 56.56 119 ASN B O 1
ATOM 4134 N N . ASN B 1 120 ? 13.57 -32.75 -31.562 1 63.94 120 ASN B N 1
ATOM 4135 C CA . ASN B 1 120 ? 14.969 -32.719 -31.156 1 63.94 120 ASN B CA 1
ATOM 4136 C C . ASN B 1 120 ? 15.258 -31.484 -30.281 1 63.94 120 ASN B C 1
ATOM 4138 O O . ASN B 1 120 ? 16.406 -31.031 -30.219 1 63.94 120 ASN B O 1
ATOM 4142 N N . GLY B 1 121 ? 14.164 -30.812 -29.734 1 83.62 121 GLY B N 1
ATOM 4143 C CA . GLY B 1 121 ? 14.43 -29.688 -28.844 1 83.62 121 GLY B CA 1
ATOM 4144 C C . GLY B 1 121 ? 14.125 -30 -27.391 1 83.62 121 GLY B C 1
ATOM 4145 O O . GLY B 1 121 ? 13.844 -31.156 -27.031 1 83.62 121 GLY B O 1
ATOM 4146 N N . GLN B 1 122 ? 14.578 -29.078 -26.547 1 92.25 122 GLN B N 1
ATOM 4147 C CA . GLN B 1 122 ? 14.336 -29.234 -25.125 1 92.25 122 GLN B CA 1
ATOM 4148 C C . GLN B 1 122 ? 13.109 -28.438 -24.688 1 92.25 122 GLN B C 1
ATOM 4150 O O . GLN B 1 122 ? 12.883 -27.328 -25.156 1 92.25 122 GLN B O 1
ATOM 4155 N N . VAL B 1 123 ? 12.242 -29.078 -23.953 1 95.06 123 VAL B N 1
ATOM 4156 C CA . VAL B 1 123 ? 11.062 -28.422 -23.406 1 95.06 123 VAL B CA 1
ATOM 4157 C C . VAL B 1 123 ? 11.031 -28.578 -21.891 1 95.06 123 VAL B C 1
ATOM 4159 O O . VAL B 1 123 ? 11.758 -29.406 -21.328 1 95.06 123 VAL B O 1
ATOM 4162 N N . PHE B 1 124 ? 10.312 -27.766 -21.25 1 96.81 124 PHE B N 1
ATOM 4163 C CA . PHE B 1 124 ? 10.109 -27.938 -19.828 1 96.81 124 PHE B CA 1
ATOM 4164 C C . PHE B 1 124 ? 9.109 -29.062 -19.547 1 96.81 124 PHE B C 1
ATOM 4166 O O . PHE B 1 124 ? 8.203 -29.281 -20.344 1 96.81 124 PHE B O 1
ATOM 4173 N N . LYS B 1 125 ? 9.297 -29.75 -18.438 1 95.75 125 LYS B N 1
ATOM 4174 C CA . LYS B 1 125 ? 8.352 -30.781 -18 1 95.75 125 LYS B CA 1
ATOM 4175 C C . LYS B 1 125 ? 6.922 -30.234 -17.984 1 95.75 125 LYS B C 1
ATOM 4177 O O . LYS B 1 125 ? 6.691 -29.062 -17.672 1 95.75 125 LYS B O 1
ATOM 4182 N N . ASP B 1 126 ? 5.953 -31.047 -18.359 1 94.69 126 ASP B N 1
ATOM 4183 C CA . ASP B 1 126 ? 4.562 -30.625 -18.391 1 94.69 126 ASP B CA 1
ATOM 4184 C C . ASP B 1 126 ? 4.031 -30.344 -17 1 94.69 126 ASP B C 1
ATOM 4186 O O . ASP B 1 126 ? 3.166 -29.484 -16.812 1 94.69 126 ASP B O 1
ATOM 4190 N N . MET B 1 127 ? 4.527 -31.156 -16 1 96.56 127 MET B N 1
ATOM 4191 C CA . MET B 1 127 ? 4.262 -30.938 -14.586 1 96.56 127 MET B CA 1
ATOM 4192 C C . MET B 1 127 ? 2.807 -31.25 -14.25 1 96.56 127 MET B C 1
ATOM 4194 O O . MET B 1 127 ? 2.201 -30.594 -13.414 1 96.56 127 MET B O 1
ATOM 4198 N N . TYR B 1 128 ? 2.195 -32.219 -14.906 1 97.19 128 TYR B N 1
ATOM 4199 C CA . TYR B 1 128 ? 0.826 -32.625 -14.617 1 97.19 128 TYR B CA 1
ATOM 4200 C C . TYR B 1 128 ? 0.754 -33.375 -13.305 1 97.19 128 TYR B C 1
ATOM 4202 O O . TYR B 1 128 ? -0.33 -33.562 -12.75 1 97.19 128 TYR B O 1
ATOM 4210 N N . ASN B 1 129 ? 1.9 -33.844 -12.828 1 97.75 129 ASN B N 1
ATOM 4211 C CA . ASN B 1 129 ? 1.925 -34.594 -11.578 1 97.75 129 ASN B CA 1
ATOM 4212 C C . ASN B 1 129 ? 2.459 -33.75 -10.43 1 97.75 129 ASN B C 1
ATOM 4214 O O . ASN B 1 129 ? 2.98 -34.281 -9.445 1 97.75 129 ASN B O 1
ATOM 4218 N N . VAL B 1 130 ? 2.381 -32.438 -10.57 1 98.38 130 VAL B N 1
ATOM 4219 C CA . VAL B 1 130 ? 2.896 -31.531 -9.555 1 98.38 130 VAL B CA 1
ATOM 4220 C C . VAL B 1 130 ? 1.746 -30.734 -8.953 1 98.38 130 VAL B C 1
ATOM 4222 O O . VAL B 1 130 ? 0.844 -30.297 -9.664 1 98.38 130 VAL B O 1
ATOM 4225 N N . VAL B 1 131 ? 1.746 -30.547 -7.656 1 98.69 131 VAL B N 1
ATOM 4226 C CA . VAL B 1 131 ? 0.814 -29.703 -6.91 1 98.69 131 VAL B CA 1
ATOM 4227 C C . VAL B 1 131 ? 1.574 -28.578 -6.219 1 98.69 131 VAL B C 1
ATOM 4229 O O . VAL B 1 131 ? 2.52 -28.828 -5.469 1 98.69 131 VAL B O 1
ATOM 4232 N N . HIS B 1 132 ? 1.251 -27.375 -6.535 1 98.75 132 HIS B N 1
ATOM 4233 C CA . HIS B 1 132 ? 1.85 -26.234 -5.844 1 98.75 132 HIS B CA 1
ATOM 4234 C C . HIS B 1 132 ? 1.065 -25.875 -4.586 1 98.75 132 HIS B C 1
ATOM 4236 O O . HIS B 1 132 ? -0.166 -25.812 -4.613 1 98.75 132 HIS B O 1
ATOM 4242 N N . LEU B 1 133 ? 1.786 -25.688 -3.543 1 98.31 133 LEU B N 1
ATOM 4243 C CA . LEU B 1 133 ? 1.244 -25.344 -2.234 1 98.31 133 LEU B CA 1
ATOM 4244 C C . LEU B 1 133 ? 1.793 -24 -1.757 1 98.31 133 LEU B C 1
ATOM 4246 O O . LEU B 1 133 ? 2.988 -23.719 -1.897 1 98.31 133 LEU B O 1
ATOM 4250 N N . ASP B 1 134 ? 0.937 -23.094 -1.275 1 97.25 134 ASP B N 1
ATOM 4251 C CA . ASP B 1 134 ? 1.367 -21.828 -0.71 1 97.25 134 ASP B CA 1
ATOM 4252 C C . ASP B 1 134 ? 0.293 -21.234 0.205 1 97.25 134 ASP B C 1
ATOM 4254 O O . ASP B 1 134 ? -0.851 -21.703 0.202 1 97.25 134 ASP B O 1
ATOM 4258 N N . GLU B 1 135 ? 0.701 -20.344 1.01 1 96.06 135 GLU B N 1
ATOM 4259 C CA . GLU B 1 135 ? -0.215 -19.672 1.92 1 96.06 135 GLU B CA 1
ATOM 4260 C C . GLU B 1 135 ? -0.373 -18.203 1.547 1 96.06 135 GLU B C 1
ATOM 4262 O O . GLU B 1 135 ? 0.548 -17.594 0.998 1 96.06 135 GLU B O 1
ATOM 4267 N N . LYS B 1 136 ? -1.502 -17.641 1.86 1 96.25 136 LYS B N 1
ATOM 4268 C CA . LYS B 1 136 ? -1.789 -16.234 1.554 1 96.25 136 LYS B CA 1
ATOM 4269 C C . LYS B 1 136 ? -2.764 -15.641 2.564 1 96.25 136 LYS B C 1
ATOM 4271 O O . LYS B 1 136 ? -3.721 -16.297 2.977 1 96.25 136 LYS B O 1
ATOM 4276 N N . TRP B 1 137 ? -2.49 -14.414 2.982 1 95.25 137 TRP B N 1
ATOM 4277 C CA . TRP B 1 137 ? -3.426 -13.641 3.789 1 95.25 137 TRP B CA 1
ATOM 4278 C C . TRP B 1 137 ? -4.488 -12.984 2.914 1 95.25 137 TRP B C 1
ATOM 4280 O O . TRP B 1 137 ? -4.168 -12.352 1.903 1 95.25 137 TRP B O 1
ATOM 4290 N N . PHE B 1 138 ? -5.699 -13.195 3.244 1 96.81 138 PHE B N 1
ATOM 4291 C CA . PHE B 1 138 ? -6.812 -12.469 2.646 1 96.81 138 PHE B CA 1
ATOM 4292 C C . PHE B 1 138 ? -7.438 -11.508 3.654 1 96.81 138 PHE B C 1
ATOM 4294 O O . PHE B 1 138 ? -7.715 -11.891 4.793 1 96.81 138 PHE B O 1
ATOM 4301 N N . PHE B 1 139 ? -7.645 -10.273 3.268 1 94.62 139 PHE B N 1
ATOM 4302 C CA . PHE B 1 139 ? -8.148 -9.227 4.148 1 94.62 139 PHE B CA 1
ATOM 4303 C C . PHE B 1 139 ? -9.625 -8.961 3.896 1 94.62 139 PHE B C 1
ATOM 4305 O O . PHE B 1 139 ? -10.109 -9.125 2.773 1 94.62 139 PHE B O 1
ATOM 4312 N N . MET B 1 140 ? -10.281 -8.523 4.938 1 92.69 140 MET B N 1
ATOM 4313 C CA . MET B 1 140 ? -11.703 -8.219 4.855 1 92.69 140 MET B CA 1
ATOM 4314 C C . MET B 1 140 ? -11.961 -7.055 3.91 1 92.69 140 MET B C 1
ATOM 4316 O O . MET B 1 140 ? -12.992 -7.008 3.234 1 92.69 140 MET B O 1
ATOM 4320 N N . THR B 1 141 ? -11.039 -6.164 3.938 1 89 141 THR B N 1
ATOM 4321 C CA . THR B 1 141 ? -11.156 -5 3.068 1 89 141 THR B CA 1
ATOM 4322 C C . THR B 1 141 ? -9.781 -4.406 2.775 1 89 141 THR B C 1
ATOM 4324 O O . THR B 1 141 ? -8.797 -4.73 3.449 1 89 141 THR B O 1
ATOM 4327 N N . ASN B 1 142 ? -9.781 -3.688 1.67 1 88.25 142 ASN B N 1
ATOM 4328 C CA . ASN B 1 142 ? -8.562 -2.955 1.337 1 88.25 142 ASN B CA 1
ATOM 4329 C C . ASN B 1 142 ? -8.586 -1.543 1.917 1 88.25 142 ASN B C 1
ATOM 4331 O O . ASN B 1 142 ? -9.648 -0.955 2.094 1 88.25 142 ASN B O 1
ATOM 4335 N N . THR B 1 143 ? -7.395 -1.044 2.172 1 89.25 143 THR B N 1
ATOM 4336 C CA . THR B 1 143 ? -7.293 0.316 2.689 1 89.25 143 THR B CA 1
ATOM 4337 C C . THR B 1 143 ? -7.613 1.334 1.599 1 89.25 143 THR B C 1
ATOM 4339 O O . THR B 1 143 ? -8.031 2.457 1.893 1 89.25 143 THR B O 1
ATOM 4342 N N . THR B 1 144 ? -7.375 0.96 0.414 1 89.75 144 THR B N 1
ATOM 4343 C CA . THR B 1 144 ? -7.691 1.797 -0.737 1 89.75 144 THR B CA 1
ATOM 4344 C C . THR B 1 144 ? -8.406 0.985 -1.815 1 89.75 144 THR B C 1
ATOM 4346 O O . THR B 1 144 ? -8.039 -0.161 -2.082 1 89.75 144 THR B O 1
ATOM 4349 N N . GLU B 1 145 ? -9.438 1.551 -2.334 1 88.94 145 GLU B N 1
ATOM 4350 C CA . GLU B 1 145 ? -10.188 0.889 -3.398 1 88.94 145 GLU B CA 1
ATOM 4351 C C . GLU B 1 145 ? -10.43 1.834 -4.574 1 88.94 145 GLU B C 1
ATOM 4353 O O . GLU B 1 145 ? -10.555 3.045 -4.387 1 88.94 145 GLU B O 1
ATOM 4358 N N . LYS B 1 146 ? -10.406 1.269 -5.715 1 90.31 146 LYS B N 1
ATOM 4359 C CA . LYS B 1 146 ? -10.719 2.004 -6.938 1 90.31 146 LYS B CA 1
ATOM 4360 C C . LYS B 1 146 ? -12.094 1.613 -7.473 1 90.31 146 LYS B C 1
ATOM 4362 O O . LYS B 1 146 ? -12.469 0.438 -7.449 1 90.31 146 LYS B O 1
ATOM 4367 N N . TYR B 1 147 ? -12.891 2.635 -7.898 1 91.62 147 TYR B N 1
ATOM 4368 C CA . TYR B 1 147 ? -14.227 2.428 -8.453 1 91.62 147 TYR B CA 1
ATOM 4369 C C . TYR B 1 147 ? -14.422 3.252 -9.719 1 91.62 147 TYR B C 1
ATOM 4371 O O . TYR B 1 147 ? -13.781 4.289 -9.898 1 91.62 147 TYR B O 1
ATOM 4379 N N . TYR B 1 148 ? -15.234 2.723 -10.523 1 93.56 148 TYR B N 1
ATOM 4380 C CA . TYR B 1 148 ? -15.727 3.51 -11.648 1 93.56 148 TYR B CA 1
ATOM 4381 C C . TYR B 1 148 ? -17.172 3.951 -11.414 1 93.56 148 TYR B C 1
ATOM 4383 O O . TYR B 1 148 ? -18.047 3.123 -11.133 1 93.56 148 TYR B O 1
ATOM 4391 N N . LEU B 1 149 ? -17.391 5.27 -11.422 1 94.31 149 LEU B N 1
ATOM 4392 C CA . LEU B 1 149 ? -18.672 5.879 -11.078 1 94.31 149 LEU B CA 1
ATOM 4393 C C . LEU B 1 149 ? -19.188 6.746 -12.219 1 94.31 149 LEU B C 1
ATOM 4395 O O . LEU B 1 149 ? -18.422 7.137 -13.102 1 94.31 149 LEU B O 1
ATOM 4399 N N . LEU B 1 150 ? -20.5 6.973 -12.195 1 94.12 150 LEU B N 1
ATOM 4400 C CA . LEU B 1 150 ? -21.062 8.023 -13.031 1 94.12 150 LEU B CA 1
ATOM 4401 C C . LEU B 1 150 ? -20.641 9.398 -12.547 1 94.12 150 LEU B C 1
ATOM 4403 O O . LEU B 1 150 ? -20.344 9.578 -11.359 1 94.12 150 LEU B O 1
ATOM 4407 N N . PRO B 1 151 ? -20.562 10.383 -13.43 1 91.12 151 PRO B N 1
ATOM 4408 C CA . PRO B 1 151 ? -20.109 11.727 -13.047 1 91.12 151 PRO B CA 1
ATOM 4409 C C . PRO B 1 151 ? -20.922 12.32 -11.898 1 91.12 151 PRO B C 1
ATOM 4411 O O . PRO B 1 151 ? -20.375 13.047 -11.062 1 91.12 151 PRO B O 1
ATOM 4414 N N . ASP B 1 152 ? -22.156 11.992 -11.766 1 89.88 152 ASP B N 1
ATOM 4415 C CA . ASP B 1 152 ? -23.031 12.625 -10.781 1 89.88 152 ASP B CA 1
ATOM 4416 C C . ASP B 1 152 ? -23.203 11.75 -9.539 1 89.88 152 ASP B C 1
ATOM 4418 O O . ASP B 1 152 ? -23.875 12.141 -8.586 1 89.88 152 ASP B O 1
ATOM 4422 N N . GLU B 1 153 ? -22.531 10.625 -9.539 1 91.12 153 GLU B N 1
ATOM 4423 C CA . GLU B 1 153 ? -22.688 9.719 -8.398 1 91.12 153 GLU B CA 1
ATOM 4424 C C . GLU B 1 153 ? -21.875 10.195 -7.203 1 91.12 153 GLU B C 1
ATOM 4426 O O . GLU B 1 153 ? -20.781 10.727 -7.363 1 91.12 153 GLU B O 1
ATOM 4431 N N . MET B 1 154 ? -22.453 9.945 -6.062 1 87.44 154 MET B N 1
ATOM 4432 C CA . MET B 1 154 ? -21.734 10.266 -4.836 1 87.44 154 MET B CA 1
ATOM 4433 C C . MET B 1 154 ? -20.578 9.312 -4.621 1 87.44 154 MET B C 1
ATOM 4435 O O . MET B 1 154 ? -20.656 8.133 -4.965 1 87.44 154 MET B O 1
ATOM 4439 N N . GLU B 1 155 ? -19.531 9.828 -4.059 1 88.31 155 GLU B N 1
ATOM 4440 C CA . GLU B 1 155 ? -18.359 9.008 -3.768 1 88.31 155 GLU B CA 1
ATOM 4441 C C . GLU B 1 155 ? -18.641 8.039 -2.627 1 88.31 155 GLU B C 1
ATOM 4443 O O . GLU B 1 155 ? -19.297 8.391 -1.648 1 88.31 155 GLU B O 1
ATOM 4448 N N . PRO B 1 156 ? -18.281 6.844 -2.854 1 88.12 156 PRO B N 1
ATOM 4449 C CA . PRO B 1 156 ? -18.484 5.863 -1.786 1 88.12 156 PRO B CA 1
ATOM 4450 C C . PRO B 1 156 ? -17.781 6.238 -0.488 1 88.12 156 PRO B C 1
ATOM 4452 O O . PRO B 1 156 ? -16.672 6.797 -0.52 1 88.12 156 PRO B O 1
ATOM 4455 N N . HIS B 1 157 ? -18.453 5.992 0.661 1 89.69 157 HIS B N 1
ATOM 4456 C CA . HIS B 1 157 ? -17.922 6.254 1.989 1 89.69 157 HIS B CA 1
ATOM 4457 C C . HIS B 1 157 ? -17.562 4.953 2.709 1 89.69 157 HIS B C 1
ATOM 4459 O O . HIS B 1 157 ? -18.469 4.199 3.104 1 89.69 157 HIS B O 1
ATOM 4465 N N . ARG B 1 158 ? -16.328 4.668 2.785 1 88.31 158 ARG B N 1
ATOM 4466 C CA . ARG B 1 158 ? -15.844 3.479 3.484 1 88.31 158 ARG B CA 1
ATOM 4467 C C . ARG B 1 158 ? -15.125 3.855 4.773 1 88.31 158 ARG B C 1
ATOM 4469 O O . ARG B 1 158 ? -14.297 4.77 4.785 1 88.31 158 ARG B O 1
ATOM 4476 N N . THR B 1 159 ? -15.477 3.182 5.836 1 89.44 159 THR B N 1
ATOM 4477 C CA . THR B 1 159 ? -14.875 3.498 7.125 1 89.44 159 THR B CA 1
ATOM 4478 C C . THR B 1 159 ? -14.43 2.225 7.84 1 89.44 159 THR B C 1
ATOM 4480 O O . THR B 1 159 ? -14.875 1.127 7.492 1 89.44 159 THR B O 1
ATOM 4483 N N . CYS B 1 160 ? -13.5 2.361 8.641 1 87.75 160 CYS B N 1
ATOM 4484 C CA . CYS B 1 160 ? -13.031 1.271 9.484 1 87.75 160 CYS B CA 1
ATOM 4485 C C . CYS B 1 160 ? -12.625 1.785 10.859 1 87.75 160 CYS B C 1
ATOM 4487 O O . CYS B 1 160 ? -12.18 2.928 11 1 87.75 160 CYS B O 1
ATOM 4489 N N . LYS B 1 161 ? -12.82 0.985 11.852 1 84 161 LYS B N 1
ATOM 4490 C CA . LYS B 1 161 ? -12.469 1.374 13.219 1 84 161 LYS B CA 1
ATOM 4491 C C . LYS B 1 161 ? -10.961 1.604 13.352 1 84 161 LYS B C 1
ATOM 4493 O O . LYS B 1 161 ? -10.531 2.6 13.945 1 84 161 LYS B O 1
ATOM 4498 N N . SER B 1 162 ? -10.242 0.673 12.859 1 82.88 162 SER B N 1
ATOM 4499 C CA . SER B 1 162 ? -8.789 0.797 12.867 1 82.88 162 SER B CA 1
ATOM 4500 C C . SER B 1 162 ? -8.18 0.229 11.594 1 82.88 162 SER B C 1
ATOM 4502 O O . SER B 1 162 ? -8.367 -0.947 11.273 1 82.88 162 SER B O 1
ATOM 4504 N N . LYS B 1 163 ? -7.43 1.057 10.906 1 80 163 LYS B N 1
ATOM 4505 C CA . LYS B 1 163 ? -6.762 0.608 9.688 1 80 163 LYS B CA 1
ATOM 4506 C C . LYS B 1 163 ? -5.684 -0.425 10 1 80 163 LYS B C 1
ATOM 4508 O O . LYS B 1 163 ? -5.289 -1.205 9.133 1 80 163 LYS B O 1
ATOM 4513 N N . ARG B 1 164 ? -5.172 -0.384 11.227 1 76.75 164 ARG B N 1
ATOM 4514 C CA . ARG B 1 164 ? -4.066 -1.254 11.625 1 76.75 164 ARG B CA 1
ATOM 4515 C C . ARG B 1 164 ? -4.566 -2.662 11.938 1 76.75 164 ARG B C 1
ATOM 4517 O O . ARG B 1 164 ? -3.783 -3.613 11.945 1 76.75 164 ARG B O 1
ATOM 4524 N N . PHE B 1 165 ? -5.887 -2.756 12.18 1 82.12 165 PHE B N 1
ATOM 4525 C CA . PHE B 1 165 ? -6.41 -4.039 12.633 1 82.12 165 PHE B CA 1
ATOM 4526 C C . PHE B 1 165 ? -7.508 -4.539 11.703 1 82.12 165 PHE B C 1
ATOM 4528 O O . PHE B 1 165 ? -8.547 -5.012 12.164 1 82.12 165 PHE B O 1
ATOM 4535 N N . ILE B 1 166 ? -7.285 -4.395 10.391 1 87.25 166 ILE B N 1
ATOM 4536 C CA . ILE B 1 166 ? -8.227 -4.988 9.445 1 87.25 166 ILE B CA 1
ATOM 4537 C C . ILE B 1 166 ? -8.195 -6.512 9.57 1 87.25 166 ILE B C 1
ATOM 4539 O O . ILE B 1 166 ? -7.121 -7.121 9.523 1 87.25 166 ILE B O 1
ATOM 4543 N N . THR B 1 167 ? -9.328 -7.105 9.758 1 90.88 167 THR B N 1
ATOM 4544 C CA . THR B 1 167 ? -9.43 -8.555 9.93 1 90.88 167 THR B CA 1
ATOM 4545 C C . THR B 1 167 ? -8.859 -9.281 8.719 1 90.88 167 THR B C 1
ATOM 4547 O O . THR B 1 167 ? -9.102 -8.891 7.578 1 90.88 167 THR B O 1
ATOM 4550 N N . LYS B 1 168 ? -8.062 -10.25 9.008 1 93.38 168 LYS B N 1
ATOM 4551 C CA . LYS B 1 168 ? -7.457 -11.055 7.953 1 93.38 168 LYS B CA 1
ATOM 4552 C C . LYS B 1 168 ? -7.449 -12.539 8.328 1 93.38 168 LYS B C 1
ATOM 4554 O O . LYS B 1 168 ? -7.469 -12.883 9.516 1 93.38 168 LYS B O 1
ATOM 4559 N N . VAL B 1 169 ? -7.504 -13.383 7.332 1 96.56 169 VAL B N 1
ATOM 4560 C CA . VAL B 1 169 ? -7.434 -14.828 7.512 1 96.56 169 VAL B CA 1
ATOM 4561 C C . VAL B 1 169 ? -6.422 -15.422 6.535 1 96.56 169 VAL B C 1
ATOM 4563 O O . VAL B 1 169 ? -6.406 -15.062 5.355 1 96.56 169 VAL B O 1
ATOM 4566 N N . MET B 1 170 ? -5.508 -16.219 7.086 1 97.12 170 MET B N 1
ATOM 4567 C CA . MET B 1 170 ? -4.562 -16.922 6.234 1 97.12 170 MET B CA 1
ATOM 4568 C C . MET B 1 170 ? -5.191 -18.203 5.676 1 97.12 170 MET B C 1
ATOM 4570 O O . MET B 1 170 ? -5.91 -18.906 6.383 1 97.12 170 MET B O 1
ATOM 4574 N N . PHE B 1 171 ? -4.965 -18.453 4.395 1 98 171 PHE B N 1
ATOM 4575 C CA . PHE B 1 171 ? -5.43 -19.656 3.73 1 98 171 PHE B CA 1
ATOM 4576 C C . PHE B 1 171 ? -4.254 -20.453 3.176 1 98 171 PHE B C 1
ATOM 4578 O O . PHE B 1 171 ? -3.242 -19.875 2.771 1 98 171 PHE B O 1
ATOM 4585 N N . MET B 1 172 ? -4.348 -21.766 3.199 1 97.75 172 MET B N 1
ATOM 4586 C CA . MET B 1 172 ? -3.475 -22.672 2.455 1 97.75 172 MET B CA 1
ATOM 4587 C C . MET B 1 172 ? -4.148 -23.141 1.171 1 97.75 172 MET B C 1
ATOM 4589 O O . MET B 1 172 ? -5.258 -23.672 1.207 1 97.75 172 MET B O 1
ATOM 4593 N N . ALA B 1 173 ? -3.498 -22.859 0.096 1 98.5 173 ALA B N 1
ATOM 4594 C CA . ALA B 1 173 ? -4.074 -23.234 -1.191 1 98.5 173 ALA B CA 1
ATOM 4595 C C . ALA B 1 173 ? -3.195 -24.266 -1.907 1 98.5 173 ALA B C 1
ATOM 4597 O O . ALA B 1 173 ? -1.968 -24.219 -1.793 1 98.5 173 ALA B O 1
ATOM 4598 N N . ALA B 1 174 ? -3.811 -25.203 -2.582 1 98.75 174 ALA B N 1
ATOM 4599 C CA . ALA B 1 174 ? -3.141 -26.219 -3.395 1 98.75 174 ALA B CA 1
ATOM 4600 C C . ALA B 1 174 ? -3.77 -26.312 -4.781 1 98.75 174 ALA B C 1
ATOM 4602 O O . ALA B 1 174 ? -4.992 -26.406 -4.91 1 98.75 174 ALA B O 1
ATOM 4603 N N . VAL B 1 175 ? -2.924 -26.234 -5.766 1 98.81 175 VAL B N 1
ATOM 4604 C CA . VAL B 1 175 ? -3.424 -26.328 -7.133 1 98.81 175 VAL B CA 1
ATOM 4605 C C . VAL B 1 175 ? -2.496 -27.219 -7.961 1 98.81 175 VAL B C 1
ATOM 4607 O O . VAL B 1 175 ? -1.292 -27.281 -7.707 1 98.81 175 VAL B O 1
ATOM 4610 N N . ALA B 1 176 ? -3.053 -27.938 -8.867 1 98.62 176 ALA B N 1
ATOM 4611 C CA . ALA B 1 176 ? -2.355 -28.719 -9.891 1 98.62 176 ALA B CA 1
ATOM 4612 C C . ALA B 1 176 ? -2.646 -28.172 -11.289 1 98.62 176 ALA B C 1
ATOM 4614 O O . ALA B 1 176 ? -3.391 -27.188 -11.438 1 98.62 176 ALA B O 1
ATOM 4615 N N . ARG B 1 177 ? -2.008 -28.672 -12.211 1 97.94 177 ARG B N 1
ATOM 4616 C CA . ARG B 1 177 ? -2.217 -28.234 -13.578 1 97.94 177 ARG B CA 1
ATOM 4617 C C . ARG B 1 177 ? -3.506 -28.812 -14.156 1 97.94 177 ARG B C 1
ATOM 4619 O O . ARG B 1 177 ? -3.727 -30.031 -14.102 1 97.94 177 ARG B O 1
ATOM 4626 N N . PRO B 1 178 ? -4.344 -27.922 -14.664 1 97.69 178 PRO B N 1
ATOM 4627 C CA . PRO B 1 178 ? -5.602 -28.438 -15.211 1 97.69 178 PRO B CA 1
ATOM 4628 C C . PRO B 1 178 ? -5.395 -29.281 -16.469 1 97.69 178 PRO B C 1
ATOM 4630 O O . PRO B 1 178 ? -4.398 -29.109 -17.172 1 97.69 178 PRO B O 1
ATOM 4633 N N . ILE B 1 179 ? -6.285 -30.219 -16.688 1 96.25 179 ILE B N 1
ATOM 4634 C CA . ILE B 1 179 ? -6.289 -31.094 -17.859 1 96.25 179 ILE B CA 1
ATOM 4635 C C . ILE B 1 179 ? -7.57 -30.859 -18.672 1 96.25 179 ILE B C 1
ATOM 4637 O O . ILE B 1 179 ? -8.672 -30.891 -18.109 1 96.25 179 ILE B O 1
ATOM 4641 N N . PHE B 1 180 ? -7.395 -30.578 -19.875 1 94.06 180 PHE B N 1
ATOM 4642 C CA . PHE B 1 180 ? -8.523 -30.359 -20.766 1 94.06 180 PHE B CA 1
ATOM 4643 C C . PHE B 1 180 ? -8.594 -31.453 -21.828 1 94.06 180 PHE B C 1
ATOM 4645 O O . PHE B 1 180 ? -7.57 -32 -22.234 1 94.06 180 PHE B O 1
ATOM 4652 N N . SER B 1 181 ? -9.812 -31.766 -22.266 1 91.38 181 SER B N 1
ATOM 4653 C CA . SER B 1 181 ? -10 -32.688 -23.375 1 91.38 181 SER B CA 1
ATOM 4654 C C . SER B 1 181 ? -9.672 -32.031 -24.703 1 91.38 181 SER B C 1
ATOM 4656 O O . SER B 1 181 ? -9.477 -30.797 -24.766 1 91.38 181 SER B O 1
ATOM 4658 N N . ASN B 1 182 ? -9.688 -32.906 -25.75 1 85.88 182 ASN B N 1
ATOM 4659 C CA . ASN B 1 182 ? -9.422 -32.375 -27.078 1 85.88 182 ASN B CA 1
ATOM 4660 C C . ASN B 1 182 ? -10.523 -31.422 -27.547 1 85.88 182 ASN B C 1
ATOM 4662 O O . ASN B 1 182 ? -10.281 -30.562 -28.391 1 85.88 182 ASN B O 1
ATOM 4666 N N . GLN B 1 183 ? -11.742 -31.531 -26.969 1 86 183 GLN B N 1
ATOM 4667 C CA . GLN B 1 183 ? -12.883 -30.703 -27.344 1 86 183 GLN B CA 1
ATOM 4668 C C . GLN B 1 183 ? -12.961 -29.453 -26.453 1 86 183 GLN B C 1
ATOM 4670 O O . GLN B 1 183 ? -13.852 -28.625 -26.625 1 86 183 GLN B O 1
ATOM 4675 N N . GLY B 1 184 ? -12 -29.359 -25.516 1 86.12 184 GLY B N 1
ATOM 4676 C CA . GLY B 1 184 ? -11.953 -28.156 -24.703 1 86.12 184 GLY B CA 1
ATOM 4677 C C . GLY B 1 184 ? -12.688 -28.297 -23.375 1 86.12 184 GLY B C 1
ATOM 4678 O O . GLY B 1 184 ? -12.758 -27.344 -22.594 1 86.12 184 GLY B O 1
ATOM 4679 N N . SER B 1 185 ? -13.164 -29.469 -23.109 1 91.88 185 SER B N 1
ATOM 4680 C CA . SER B 1 185 ? -13.867 -29.688 -21.844 1 91.88 185 SER B CA 1
ATOM 4681 C C . SER B 1 185 ? -12.883 -29.922 -20.703 1 91.88 185 SER B C 1
ATOM 4683 O O . SER B 1 185 ? -11.805 -30.5 -20.906 1 91.88 185 SER B O 1
ATOM 4685 N N . VAL B 1 186 ? -13.297 -29.547 -19.578 1 95.38 186 VAL B N 1
ATOM 4686 C CA . VAL B 1 186 ? -12.438 -29.688 -18.406 1 95.38 186 VAL B CA 1
ATOM 4687 C C . VAL B 1 186 ? -12.531 -31.109 -17.859 1 95.38 186 VAL B C 1
ATOM 4689 O O . VAL B 1 186 ? -13.602 -31.531 -17.438 1 95.38 186 VAL B O 1
ATOM 4692 N N . LEU B 1 187 ? -11.422 -31.828 -17.828 1 95.12 187 LEU B N 1
ATOM 4693 C CA . LEU B 1 187 ? -11.367 -33.156 -17.25 1 95.12 187 LEU B CA 1
ATOM 4694 C C . LEU B 1 187 ? -10.93 -33.094 -15.789 1 95.12 187 LEU B C 1
ATOM 4696 O O . LEU B 1 187 ? -11.398 -33.875 -14.961 1 95.12 187 LEU B O 1
ATOM 4700 N N . PHE B 1 188 ? -10.062 -32.25 -15.555 1 97.19 188 PHE B N 1
ATOM 4701 C CA . PHE B 1 188 ? -9.508 -31.969 -14.234 1 97.19 188 PHE B CA 1
ATOM 4702 C C . PHE B 1 188 ? -9.219 -30.484 -14.102 1 97.19 188 PHE B C 1
ATOM 4704 O O . PHE B 1 188 ? -8.453 -29.906 -14.883 1 97.19 188 PHE B O 1
ATOM 4711 N N . ASP B 1 189 ? -9.797 -29.781 -13.102 1 97.38 189 ASP B N 1
ATOM 4712 C CA . ASP B 1 189 ? -9.703 -28.328 -13.062 1 97.38 189 ASP B CA 1
ATOM 4713 C C . ASP B 1 189 ? -8.422 -27.875 -12.367 1 97.38 189 ASP B C 1
ATOM 4715 O O . ASP B 1 189 ? -8.07 -26.703 -12.398 1 97.38 189 ASP B O 1
ATOM 4719 N N . GLY B 1 190 ? -7.754 -28.812 -11.672 1 97.94 190 GLY B N 1
ATOM 4720 C CA . GLY B 1 190 ? -6.473 -28.516 -11.055 1 97.94 190 GLY B CA 1
ATOM 4721 C C . GLY B 1 190 ? -6.605 -27.844 -9.703 1 97.94 190 GLY B C 1
ATOM 4722 O O . GLY B 1 190 ? -5.609 -27.625 -9.016 1 97.94 190 GLY B O 1
ATOM 4723 N N . LYS B 1 191 ? -7.828 -27.484 -9.305 1 98.38 191 LYS B N 1
ATOM 4724 C CA . LYS B 1 191 ? -8.07 -26.812 -8.023 1 98.38 191 LYS B CA 1
ATOM 4725 C C . LYS B 1 191 ? -8.266 -27.844 -6.91 1 98.38 191 LYS B C 1
ATOM 4727 O O . LYS B 1 191 ? -9.391 -28.266 -6.641 1 98.38 191 LYS B O 1
ATOM 4732 N N . ILE B 1 192 ? -7.223 -28.188 -6.277 1 98.38 192 ILE B N 1
ATOM 4733 C CA . ILE B 1 192 ? -7.227 -29.203 -5.238 1 98.38 192 ILE B CA 1
ATOM 4734 C C . ILE B 1 192 ? -8.031 -28.719 -4.035 1 98.38 192 ILE B C 1
ATOM 4736 O O . ILE B 1 192 ? -8.906 -29.438 -3.535 1 98.38 192 ILE B O 1
ATOM 4740 N N . GLY B 1 193 ? -7.613 -27.453 -3.59 1 98.38 193 GLY B N 1
ATOM 4741 C CA . GLY B 1 193 ? -8.383 -26.906 -2.486 1 98.38 193 GLY B CA 1
ATOM 4742 C C . GLY B 1 193 ? -7.742 -25.688 -1.867 1 98.38 193 GLY B C 1
ATOM 4743 O O . GLY B 1 193 ? -6.578 -25.375 -2.137 1 98.38 193 GLY B O 1
ATOM 4744 N N . ILE B 1 194 ? -8.539 -24.938 -1.134 1 98.62 194 ILE B N 1
ATOM 4745 C CA . ILE B 1 194 ? -8.102 -23.812 -0.326 1 98.62 194 ILE B CA 1
ATOM 4746 C C . ILE B 1 194 ? -8.688 -23.922 1.078 1 98.62 194 ILE B C 1
ATOM 4748 O O . ILE B 1 194 ? -9.891 -24.156 1.237 1 98.62 194 ILE B O 1
ATOM 4752 N N . PHE B 1 195 ? -7.859 -23.844 2.07 1 98.44 195 PHE B N 1
ATOM 4753 C CA . PHE B 1 195 ? -8.266 -24.125 3.439 1 98.44 195 PHE B CA 1
ATOM 4754 C C . PHE B 1 195 ? -7.887 -22.984 4.375 1 98.44 195 PHE B C 1
ATOM 4756 O O . PHE B 1 195 ? -6.719 -22.594 4.441 1 98.44 195 PHE B O 1
ATOM 4763 N N . PRO B 1 196 ? -8.906 -22.438 5.074 1 98.19 196 PRO B N 1
ATOM 4764 C CA . PRO B 1 196 ? -8.617 -21.344 6 1 98.19 196 PRO B CA 1
ATOM 4765 C C . PRO B 1 196 ? -7.977 -21.828 7.301 1 98.19 196 PRO B C 1
ATOM 4767 O O . PRO B 1 196 ? -8.359 -22.875 7.836 1 98.19 196 PRO B O 1
ATOM 4770 N N . PHE B 1 197 ? -6.965 -21.125 7.75 1 97.56 197 PHE B N 1
ATOM 4771 C CA . PHE B 1 197 ? -6.43 -21.359 9.086 1 97.56 197 PHE B CA 1
ATOM 4772 C C . PHE B 1 197 ? -7.316 -20.719 10.141 1 97.56 197 PHE B C 1
ATOM 4774 O O . PHE B 1 197 ? -7.023 -19.609 10.625 1 97.56 197 PHE B O 1
ATOM 4781 N N . THR B 1 198 ? -8.367 -21.406 10.516 1 96.38 198 THR B N 1
ATOM 4782 C CA . THR B 1 198 ? -9.336 -20.906 11.484 1 96.38 198 THR B CA 1
ATOM 4783 C C . THR B 1 198 ? -9.703 -22 12.492 1 96.38 198 THR B C 1
ATOM 4785 O O . THR B 1 198 ? -9.367 -23.156 12.297 1 96.38 198 THR B O 1
ATOM 4788 N N . TYR B 1 199 ? -10.18 -21.625 13.578 1 93 199 TYR B N 1
ATOM 4789 C CA . TYR B 1 199 ? -10.742 -22.547 14.57 1 93 199 TYR B CA 1
ATOM 4790 C C . TYR B 1 199 ? -12.055 -22 15.117 1 93 199 TYR B C 1
ATOM 4792 O O . TYR B 1 199 ? -12.391 -20.828 14.922 1 93 199 TYR B O 1
ATOM 4800 N N . GLU B 1 200 ? -12.844 -22.859 15.664 1 91.62 200 GLU B N 1
ATOM 4801 C CA . GLU B 1 200 ? -14.117 -22.484 16.266 1 91.62 200 GLU B CA 1
ATOM 4802 C C . GLU B 1 200 ? -14 -22.328 17.781 1 91.62 200 GLU B C 1
ATOM 4804 O O . GLU B 1 200 ? -13.32 -23.125 18.438 1 91.62 200 GLU B O 1
ATOM 4809 N N . GLU B 1 201 ? -14.477 -21.219 18.219 1 89.19 201 GLU B N 1
ATOM 4810 C CA . GLU B 1 201 ? -14.516 -20.969 19.656 1 89.19 201 GLU B CA 1
ATOM 4811 C C . GLU B 1 201 ? -15.875 -20.438 20.094 1 89.19 201 GLU B C 1
ATOM 4813 O O . GLU B 1 201 ? -16.484 -19.625 19.391 1 89.19 201 GLU B O 1
ATOM 4818 N N . PRO B 1 202 ? -16.484 -21.094 21.219 1 85.69 202 PRO B N 1
ATOM 4819 C CA . PRO B 1 202 ? -17.75 -20.547 21.719 1 85.69 202 PRO B CA 1
ATOM 4820 C C . PRO B 1 202 ? -17.594 -19.109 22.203 1 85.69 202 PRO B C 1
ATOM 4822 O O . PRO B 1 202 ? -16.609 -18.766 22.844 1 85.69 202 PRO B O 1
ATOM 4825 N N . ALA B 1 203 ? -18.578 -18.312 21.891 1 80.5 203 ALA B N 1
ATOM 4826 C CA . ALA B 1 203 ? -18.578 -16.922 22.344 1 80.5 203 ALA B CA 1
ATOM 4827 C C . ALA B 1 203 ? -18.531 -16.844 23.875 1 80.5 203 ALA B C 1
ATOM 4829 O O . ALA B 1 203 ? -19.344 -17.484 24.562 1 80.5 203 ALA B O 1
ATOM 4830 N N . LYS B 1 204 ? -17.562 -16.188 24.375 1 75 204 LYS B N 1
ATOM 4831 C CA . LYS B 1 204 ? -17.391 -16.062 25.812 1 75 204 LYS B CA 1
ATOM 4832 C C . LYS B 1 204 ? -18.438 -15.133 26.422 1 75 204 LYS B C 1
ATOM 4834 O O . LYS B 1 204 ? -18.844 -15.32 27.578 1 75 204 LYS B O 1
ATOM 4839 N N . ARG B 1 205 ? -18.812 -14.164 25.734 1 75.88 205 ARG B N 1
ATOM 4840 C CA . ARG B 1 205 ? -19.781 -13.188 26.203 1 75.88 205 ARG B CA 1
ATOM 4841 C C . ARG B 1 205 ? -20.938 -13.039 25.219 1 75.88 205 ARG B C 1
ATOM 4843 O O . ARG B 1 205 ? -20.766 -13.305 24.031 1 75.88 205 ARG B O 1
ATOM 4850 N N . ALA B 1 206 ? -22.203 -12.852 25.781 1 71.44 206 ALA B N 1
ATOM 4851 C CA . ALA B 1 206 ? -23.359 -12.57 24.938 1 71.44 206 ALA B CA 1
ATOM 4852 C C . ALA B 1 206 ? -23.266 -11.18 24.312 1 71.44 206 ALA B C 1
ATOM 4854 O O . ALA B 1 206 ? -22.656 -10.281 24.906 1 71.44 206 ALA B O 1
ATOM 4855 N N . SER B 1 207 ? -23.375 -11.109 23.109 1 69.25 207 SER B N 1
ATOM 4856 C CA . SER B 1 207 ? -23.5 -9.805 22.484 1 69.25 207 SER B CA 1
ATOM 4857 C C . SER B 1 207 ? -24.906 -9.586 21.938 1 69.25 207 SER B C 1
ATOM 4859 O O . SER B 1 207 ? -25.75 -10.484 22.016 1 69.25 207 SER B O 1
ATOM 4861 N N . ARG B 1 208 ? -25.172 -8.312 21.656 1 68.75 208 ARG B N 1
ATOM 4862 C CA . ARG B 1 208 ? -26.484 -7.969 21.109 1 68.75 208 ARG B CA 1
ATOM 4863 C C . ARG B 1 208 ? -26.891 -8.953 20.031 1 68.75 208 ARG B C 1
ATOM 4865 O O . ARG B 1 208 ? -28.062 -9.344 19.938 1 68.75 208 ARG B O 1
ATOM 4872 N N . ASN B 1 209 ? -25.969 -9.406 19.203 1 65.88 209 ASN B N 1
ATOM 4873 C CA . ASN B 1 209 ? -26.328 -10.203 18.031 1 65.88 209 ASN B CA 1
ATOM 4874 C C . ASN B 1 209 ? -25.953 -11.672 18.203 1 65.88 209 ASN B C 1
ATOM 4876 O O . ASN B 1 209 ? -26.078 -12.469 17.281 1 65.88 209 ASN B O 1
ATOM 4880 N N . ARG B 1 210 ? -25.328 -11.945 19.406 1 69 210 ARG B N 1
ATOM 4881 C CA . ARG B 1 210 ? -24.859 -13.32 19.562 1 69 210 ARG B CA 1
ATOM 4882 C C . ARG B 1 210 ? -25 -13.789 21 1 69 210 ARG B C 1
ATOM 4884 O O . ARG B 1 210 ? -24.609 -13.086 21.938 1 69 210 ARG B O 1
ATOM 4891 N N . ALA B 1 211 ? -25.672 -14.938 21.141 1 76.44 211 ALA B N 1
ATOM 4892 C CA . ALA B 1 211 ? -25.844 -15.516 22.469 1 76.44 211 ALA B CA 1
ATOM 4893 C C . ALA B 1 211 ? -24.531 -16.125 22.953 1 76.44 211 ALA B C 1
ATOM 4895 O O . ALA B 1 211 ? -23.672 -16.516 22.156 1 76.44 211 ALA B O 1
ATOM 4896 N N . ARG B 1 212 ? -24.359 -15.961 24.172 1 79.56 212 ARG B N 1
ATOM 4897 C CA . ARG B 1 212 ? -23.234 -16.656 24.781 1 79.56 212 ARG B CA 1
ATOM 4898 C C . ARG B 1 212 ? -23.203 -18.125 24.375 1 79.56 212 ARG B C 1
ATOM 4900 O O . ARG B 1 212 ? -24.25 -18.781 24.328 1 79.56 212 ARG B O 1
ATOM 4907 N N . GLY B 1 213 ? -21.984 -18.578 23.938 1 78.75 213 GLY B N 1
ATOM 4908 C CA . GLY B 1 213 ? -21.859 -19.984 23.578 1 78.75 213 GLY B CA 1
ATOM 4909 C C . GLY B 1 213 ? -21.953 -20.25 22.094 1 78.75 213 GLY B C 1
ATOM 4910 O O . GLY B 1 213 ? -21.656 -21.344 21.625 1 78.75 213 GLY B O 1
ATOM 4911 N N . THR B 1 214 ? -22.406 -19.141 21.344 1 82.19 214 THR B N 1
ATOM 4912 C CA . THR B 1 214 ? -22.484 -19.312 19.906 1 82.19 214 THR B CA 1
ATOM 4913 C C . THR B 1 214 ? -21.094 -19.516 19.312 1 82.19 214 THR B C 1
ATOM 4915 O O . THR B 1 214 ? -20.141 -18.812 19.672 1 82.19 214 THR B O 1
ATOM 4918 N N . MET B 1 215 ? -20.984 -20.594 18.531 1 86.5 215 MET B N 1
ATOM 4919 C CA . MET B 1 215 ? -19.688 -20.906 17.938 1 86.5 215 MET B CA 1
ATOM 4920 C C . MET B 1 215 ? -19.266 -19.797 16.969 1 86.5 215 MET B C 1
ATOM 4922 O O . MET B 1 215 ? -20.031 -19.406 16.094 1 86.5 215 MET B O 1
ATOM 4926 N N . GLU B 1 216 ? -18.062 -19.281 17.281 1 87.56 216 GLU B N 1
ATOM 4927 C CA . GLU B 1 216 ? -17.516 -18.25 16.406 1 87.56 216 GLU B CA 1
ATOM 4928 C C . GLU B 1 216 ? -16.234 -18.719 15.742 1 87.56 216 GLU B C 1
ATOM 4930 O O . GLU B 1 216 ? -15.406 -19.391 16.375 1 87.56 216 GLU B O 1
ATOM 4935 N N . THR B 1 217 ? -16.141 -18.406 14.469 1 92.25 217 THR B N 1
ATOM 4936 C CA . THR B 1 217 ? -14.922 -18.719 13.727 1 92.25 217 THR B CA 1
ATOM 4937 C C . THR B 1 217 ? -13.844 -17.672 13.992 1 92.25 217 THR B C 1
ATOM 4939 O O . THR B 1 217 ? -14.086 -16.469 13.867 1 92.25 217 THR B O 1
ATOM 4942 N N . LYS B 1 218 ? -12.703 -18.109 14.484 1 93.25 218 LYS B N 1
ATOM 4943 C CA . LYS B 1 218 ? -11.578 -17.219 14.75 1 93.25 218 LYS B CA 1
ATOM 4944 C C . LYS B 1 218 ? -10.359 -17.609 13.914 1 93.25 218 LYS B C 1
ATOM 4946 O O . LYS B 1 218 ? -10.109 -18.781 13.68 1 93.25 218 LYS B O 1
ATOM 4951 N N . PRO B 1 219 ? -9.664 -16.578 13.422 1 93.56 219 PRO B N 1
ATOM 4952 C CA . PRO B 1 219 ? -8.453 -16.891 12.656 1 93.56 219 PRO B CA 1
ATOM 4953 C C . PRO B 1 219 ? -7.312 -17.391 13.539 1 93.56 219 PRO B C 1
ATOM 4955 O O . PRO B 1 219 ? -7.168 -16.938 14.688 1 93.56 219 PRO B O 1
ATOM 4958 N N . ILE B 1 220 ? -6.57 -18.328 13.047 1 90.62 220 ILE B N 1
ATOM 4959 C CA . ILE B 1 220 ? -5.301 -18.703 13.672 1 90.62 220 ILE B CA 1
ATOM 4960 C C . ILE B 1 220 ? -4.25 -17.625 13.367 1 90.62 220 ILE B C 1
ATOM 4962 O O . ILE B 1 220 ? -3.967 -17.344 12.203 1 90.62 220 ILE B O 1
ATOM 4966 N N . GLN B 1 221 ? -3.652 -17.031 14.312 1 84 221 GLN B N 1
ATOM 4967 C CA . GLN B 1 221 ? -2.781 -15.867 14.125 1 84 221 GLN B CA 1
ATOM 4968 C C . GLN B 1 221 ? -1.349 -16.297 13.836 1 84 221 GLN B C 1
ATOM 4970 O O . GLN B 1 221 ? -0.606 -15.594 13.148 1 84 221 GLN B O 1
ATOM 4975 N N . SER B 1 222 ? -0.963 -17.453 14.375 1 86 222 SER B N 1
ATOM 4976 C CA . SER B 1 222 ? 0.403 -17.938 14.18 1 86 222 SER B CA 1
ATOM 4977 C C . SER B 1 222 ? 0.422 -19.312 13.531 1 86 222 SER B C 1
ATOM 4979 O O . SER B 1 222 ? -0.068 -20.281 14.109 1 86 222 SER B O 1
ATOM 4981 N N . ILE B 1 223 ? 0.947 -19.359 12.391 1 88.69 223 ILE B N 1
ATOM 4982 C CA . ILE B 1 223 ? 1.034 -20.625 11.672 1 88.69 223 ILE B CA 1
ATOM 4983 C C . ILE B 1 223 ? 2.355 -21.312 12 1 88.69 223 ILE B C 1
ATOM 4985 O O . ILE B 1 223 ? 3.406 -20.938 11.477 1 88.69 223 ILE B O 1
ATOM 4989 N N . THR B 1 224 ? 2.275 -22.328 12.781 1 91.38 224 THR B N 1
ATOM 4990 C CA . THR B 1 224 ? 3.447 -23.078 13.211 1 91.38 224 THR B CA 1
ATOM 4991 C C . THR B 1 224 ? 3.65 -24.297 12.32 1 91.38 224 THR B C 1
ATOM 4993 O O . THR B 1 224 ? 2.803 -24.625 11.484 1 91.38 224 THR B O 1
ATOM 4996 N N . LYS B 1 225 ? 4.738 -24.922 12.57 1 93.06 225 LYS B N 1
ATOM 4997 C CA . LYS B 1 225 ? 5.062 -26.156 11.844 1 93.06 225 LYS B CA 1
ATOM 4998 C C . LYS B 1 225 ? 4.016 -27.234 12.094 1 93.06 225 LYS B C 1
ATOM 5000 O O . LYS B 1 225 ? 3.629 -27.953 11.172 1 93.06 225 LYS B O 1
ATOM 5005 N N . GLU B 1 226 ? 3.592 -27.312 13.273 1 93.25 226 GLU B N 1
ATOM 5006 C CA . GLU B 1 226 ? 2.596 -28.312 13.641 1 93.25 226 GLU B CA 1
ATOM 5007 C C . GLU B 1 226 ? 1.272 -28.062 12.922 1 93.25 226 GLU B C 1
ATOM 5009 O O . GLU B 1 226 ? 0.632 -29 12.453 1 93.25 226 GLU B O 1
ATOM 5014 N N . VAL B 1 227 ? 0.896 -26.859 12.859 1 93.94 227 VAL B N 1
ATOM 5015 C CA . VAL B 1 227 ? -0.354 -26.5 12.195 1 93.94 227 VAL B CA 1
ATOM 5016 C C . VAL B 1 227 ? -0.254 -26.812 10.703 1 93.94 227 VAL B C 1
ATOM 5018 O O . VAL B 1 227 ? -1.171 -27.391 10.125 1 93.94 227 VAL B O 1
ATOM 5021 N N . THR B 1 228 ? 0.87 -26.406 10.156 1 94.56 228 THR B N 1
ATOM 5022 C CA . THR B 1 228 ? 1.057 -26.641 8.734 1 94.56 228 THR B CA 1
ATOM 5023 C C . THR B 1 228 ? 1.08 -28.141 8.438 1 94.56 228 THR B C 1
ATOM 5025 O O . THR B 1 228 ? 0.509 -28.594 7.441 1 94.56 228 THR B O 1
ATOM 5028 N N . LYS B 1 229 ? 1.738 -28.906 9.258 1 95.56 229 LYS B N 1
ATOM 5029 C CA . LYS B 1 229 ? 1.784 -30.359 9.109 1 95.56 229 LYS B CA 1
ATOM 5030 C C . LYS B 1 229 ? 0.383 -30.969 9.164 1 95.56 229 LYS B C 1
ATOM 5032 O O . LYS B 1 229 ? 0.029 -31.812 8.336 1 95.56 229 LYS B O 1
ATOM 5037 N N . GLU B 1 230 ? -0.343 -30.5 10.109 1 95.88 230 GLU B N 1
ATOM 5038 C CA . GLU B 1 230 ? -1.705 -31 10.266 1 95.88 230 GLU B CA 1
ATOM 5039 C C . GLU B 1 230 ? -2.545 -30.719 9.023 1 95.88 230 GLU B C 1
ATOM 5041 O O . GLU B 1 230 ? -3.285 -31.594 8.555 1 95.88 230 GLU B O 1
ATOM 5046 N N . TYR B 1 231 ? -2.473 -29.547 8.508 1 96.81 231 TYR B N 1
ATOM 5047 C CA . TYR B 1 231 ? -3.238 -29.188 7.324 1 96.81 231 TYR B CA 1
ATOM 5048 C C . TYR B 1 231 ? -2.803 -30 6.113 1 96.81 231 TYR B C 1
ATOM 5050 O O . TYR B 1 231 ? -3.635 -30.406 5.301 1 96.81 231 TYR B O 1
ATOM 5058 N N . LEU B 1 232 ? -1.511 -30.203 5.996 1 96.94 232 LEU B N 1
ATOM 5059 C CA . LEU B 1 232 ? -0.979 -31 4.895 1 96.94 232 LEU B CA 1
ATOM 5060 C C . LEU B 1 232 ? -1.528 -32.438 4.941 1 96.94 232 LEU B C 1
ATOM 5062 O O . LEU B 1 232 ? -2.033 -32.938 3.938 1 96.94 232 LEU B O 1
ATOM 5066 N N . ILE B 1 233 ? -1.536 -33.031 6.098 1 97.12 233 ILE B N 1
ATOM 5067 C CA . ILE B 1 233 ? -1.859 -34.438 6.266 1 97.12 233 ILE B CA 1
ATOM 5068 C C . ILE B 1 233 ? -3.375 -34.625 6.289 1 97.12 233 ILE B C 1
ATOM 5070 O O . ILE B 1 233 ? -3.904 -35.531 5.68 1 97.12 233 ILE B O 1
ATOM 5074 N N . SER B 1 234 ? -4.078 -33.656 6.922 1 97.38 234 SER B N 1
ATOM 5075 C CA . SER B 1 234 ? -5.496 -33.906 7.176 1 97.38 234 SER B CA 1
ATOM 5076 C C . SER B 1 234 ? -6.363 -33.219 6.133 1 97.38 234 SER B C 1
ATOM 5078 O O . SER B 1 234 ? -7.551 -33.5 6 1 97.38 234 SER B O 1
ATOM 5080 N N . LYS B 1 235 ? -5.797 -32.281 5.387 1 97.75 235 LYS B N 1
ATOM 5081 C CA . LYS B 1 235 ? -6.621 -31.547 4.434 1 97.75 235 LYS B CA 1
ATOM 5082 C C . LYS B 1 235 ? -6.082 -31.688 3.012 1 97.75 235 LYS B C 1
ATOM 5084 O O . LYS B 1 235 ? -6.777 -32.188 2.123 1 97.75 235 LYS B O 1
ATOM 5089 N N . ILE B 1 236 ? -4.824 -31.391 2.803 1 98.12 236 ILE B N 1
ATOM 5090 C CA . ILE B 1 236 ? -4.258 -31.312 1.461 1 98.12 236 ILE B CA 1
ATOM 5091 C C . ILE B 1 236 ? -4.172 -32.719 0.854 1 98.12 236 ILE B C 1
ATOM 5093 O O . ILE B 1 236 ? -4.652 -32.938 -0.258 1 98.12 236 ILE B O 1
ATOM 5097 N N . ILE B 1 237 ? -3.564 -33.688 1.557 1 98 237 ILE B N 1
ATOM 5098 C CA . ILE B 1 237 ? -3.357 -35.031 1.021 1 98 237 ILE B CA 1
ATOM 5099 C C . ILE B 1 237 ? -4.707 -35.688 0.72 1 98 237 ILE B C 1
ATOM 5101 O O . ILE B 1 237 ? -4.93 -36.188 -0.387 1 98 237 ILE B O 1
ATOM 5105 N N . PRO B 1 238 ? -5.672 -35.625 1.67 1 98.06 238 PRO B N 1
ATOM 5106 C CA . PRO B 1 238 ? -6.984 -36.188 1.352 1 98.06 238 PRO B CA 1
ATOM 5107 C C . PRO B 1 238 ? -7.641 -35.5 0.15 1 98.06 238 PRO B C 1
ATOM 5109 O O . PRO B 1 238 ? -8.289 -36.188 -0.66 1 98.06 238 PRO B O 1
ATOM 5112 N N . ALA B 1 239 ? -7.484 -34.25 0.041 1 98.25 239 ALA B N 1
ATOM 5113 C CA . ALA B 1 239 ? -8.062 -33.5 -1.09 1 98.25 239 ALA B CA 1
ATOM 5114 C C . ALA B 1 239 ? -7.422 -33.969 -2.404 1 98.25 239 ALA B C 1
ATOM 5116 O O . ALA B 1 239 ? -8.117 -34.125 -3.408 1 98.25 239 ALA B O 1
ATOM 5117 N N . ILE B 1 240 ? -6.109 -34.125 -2.416 1 98.19 240 ILE B N 1
ATOM 5118 C CA . ILE B 1 240 ? -5.41 -34.625 -3.596 1 98.19 240 ILE B CA 1
ATOM 5119 C C . ILE B 1 240 ? -5.949 -36 -3.98 1 98.19 240 ILE B C 1
ATOM 5121 O O . ILE B 1 240 ? -6.328 -36.219 -5.133 1 98.19 240 ILE B O 1
ATOM 5125 N N . LYS B 1 241 ? -6.035 -36.906 -3.012 1 97.19 241 LYS B N 1
ATOM 5126 C CA . LYS B 1 241 ? -6.445 -38.281 -3.279 1 97.19 241 LYS B CA 1
ATOM 5127 C C . LYS B 1 241 ? -7.875 -38.344 -3.811 1 97.19 241 LYS B C 1
ATOM 5129 O O . LYS B 1 241 ? -8.188 -39.125 -4.695 1 97.19 241 LYS B O 1
ATOM 5134 N N . SER B 1 242 ? -8.703 -37.469 -3.316 1 96.5 242 SER B N 1
ATOM 5135 C CA . SER B 1 242 ? -10.117 -37.5 -3.684 1 96.5 242 SER B CA 1
ATOM 5136 C C . SER B 1 242 ? -10.328 -36.906 -5.078 1 96.5 242 SER B C 1
ATOM 5138 O O . SER B 1 242 ? -11.219 -37.375 -5.809 1 96.5 242 SER B O 1
ATOM 5140 N N . LYS B 1 243 ? -9.508 -35.969 -5.461 1 96.81 243 LYS B N 1
ATOM 5141 C CA . LYS B 1 243 ? -9.797 -35.25 -6.688 1 96.81 243 LYS B CA 1
ATOM 5142 C C . LYS B 1 243 ? -8.883 -35.688 -7.828 1 96.81 243 LYS B C 1
ATOM 5144 O O . LYS B 1 243 ? -9.156 -35.406 -8.992 1 96.81 243 LYS B O 1
ATOM 5149 N N . TRP B 1 244 ? -7.848 -36.375 -7.52 1 96.94 244 TRP B N 1
ATOM 5150 C CA . TRP B 1 244 ? -6.836 -36.688 -8.516 1 96.94 244 TRP B CA 1
ATOM 5151 C C . TRP B 1 244 ? -7.438 -37.5 -9.656 1 96.94 244 TRP B C 1
ATOM 5153 O O . TRP B 1 244 ? -8.211 -38.438 -9.414 1 96.94 244 TRP B O 1
ATOM 5163 N N . PRO B 1 245 ? -7.191 -37.062 -10.883 1 94.06 245 PRO B N 1
ATOM 5164 C CA . PRO B 1 245 ? -7.809 -37.781 -12.008 1 94.06 245 PRO B CA 1
ATOM 5165 C C . PRO B 1 245 ? -7.441 -39.25 -12.047 1 94.06 245 PRO B C 1
ATOM 5167 O O . PRO B 1 245 ? -6.301 -39.625 -11.75 1 94.06 245 PRO B O 1
ATOM 5170 N N . GLU B 1 246 ? -8.414 -39.969 -12.602 1 89.5 246 GLU B N 1
ATOM 5171 C CA . GLU B 1 246 ? -8.18 -41.375 -12.773 1 89.5 246 GLU B CA 1
ATOM 5172 C C . GLU B 1 246 ? -7.184 -41.656 -13.898 1 89.5 246 GLU B C 1
ATOM 5174 O O . GLU B 1 246 ? -7.234 -41 -14.945 1 89.5 246 GLU B O 1
ATOM 5179 N N . GLY B 1 247 ? -6.219 -42.438 -13.75 1 88 247 GLY B N 1
ATOM 5180 C CA . GLY B 1 247 ? -5.27 -42.781 -14.797 1 88 247 GLY B CA 1
ATOM 5181 C C . GLY B 1 247 ? -3.998 -41.969 -14.75 1 88 247 GLY B C 1
ATOM 5182 O O . GLY B 1 247 ? -3.033 -42.281 -15.461 1 88 247 GLY B O 1
ATOM 5183 N N . ALA B 1 248 ? -4.137 -40.875 -14.039 1 90.94 248 ALA B N 1
ATOM 5184 C CA . ALA B 1 248 ? -2.934 -40.062 -13.914 1 90.94 248 ALA B CA 1
ATOM 5185 C C . ALA B 1 248 ? -1.899 -40.719 -13.023 1 90.94 248 ALA B C 1
ATOM 5187 O O . ALA B 1 248 ? -2.213 -41.719 -12.336 1 90.94 248 ALA B O 1
ATOM 5188 N N . SER B 1 249 ? -0.731 -40.25 -13.125 1 92.12 249 SER B N 1
ATOM 5189 C CA . SER B 1 249 ? 0.355 -40.781 -12.312 1 92.12 249 SER B CA 1
ATOM 5190 C C . SER B 1 249 ? 0.026 -40.719 -10.828 1 92.12 249 SER B C 1
ATOM 5192 O O . SER B 1 249 ? -0.526 -39.719 -10.359 1 92.12 249 SER B O 1
ATOM 5194 N N . ARG B 1 250 ? 0.375 -41.75 -10.133 1 94.25 250 ARG B N 1
ATOM 5195 C CA . ARG B 1 250 ? 0.152 -41.781 -8.688 1 94.25 250 ARG B CA 1
ATOM 5196 C C . ARG B 1 250 ? 1.378 -41.25 -7.941 1 94.25 250 ARG B C 1
ATOM 5198 O O . ARG B 1 250 ? 1.335 -41.062 -6.723 1 94.25 250 ARG B O 1
ATOM 5205 N N . ARG B 1 251 ? 2.406 -41.062 -8.711 1 96.81 251 ARG B N 1
ATOM 5206 C CA . ARG B 1 251 ? 3.531 -40.312 -8.156 1 96.81 251 ARG B CA 1
ATOM 5207 C C . ARG B 1 251 ? 3.309 -38.812 -8.273 1 96.81 251 ARG B C 1
ATOM 5209 O O . ARG B 1 251 ? 3.291 -38.281 -9.383 1 96.81 251 ARG B O 1
ATOM 5216 N N . ILE B 1 252 ? 3.045 -38.156 -7.211 1 97.94 252 ILE B N 1
ATOM 5217 C CA . ILE B 1 252 ? 2.689 -36.75 -7.176 1 97.94 252 ILE B CA 1
ATOM 5218 C C . ILE B 1 252 ? 3.723 -35.969 -6.359 1 97.94 252 ILE B C 1
ATOM 5220 O O . ILE B 1 252 ? 4.168 -36.438 -5.309 1 97.94 252 ILE B O 1
ATOM 5224 N N . TYR B 1 253 ? 4.137 -34.844 -6.836 1 98.19 253 TYR B N 1
ATOM 5225 C CA . TYR B 1 253 ? 5.051 -33.969 -6.102 1 98.19 253 TYR B CA 1
ATOM 5226 C C . TYR B 1 253 ? 4.332 -32.75 -5.59 1 98.19 253 TYR B C 1
ATOM 5228 O O . TYR B 1 253 ? 3.762 -31.984 -6.371 1 98.19 253 TYR B O 1
ATOM 5236 N N . ILE B 1 254 ? 4.328 -32.562 -4.301 1 98.38 254 ILE B N 1
ATOM 5237 C CA . ILE B 1 254 ? 3.846 -31.312 -3.711 1 98.38 254 ILE B CA 1
ATOM 5238 C C . ILE B 1 254 ? 5.004 -30.328 -3.559 1 98.38 254 ILE B C 1
ATOM 5240 O O . ILE B 1 254 ? 5.98 -30.609 -2.859 1 98.38 254 ILE B O 1
ATOM 5244 N N . GLN B 1 255 ? 4.867 -29.219 -4.246 1 98.25 255 GLN B N 1
ATOM 5245 C CA . GLN B 1 255 ? 5.895 -28.188 -4.18 1 98.25 255 GLN B CA 1
ATOM 5246 C C . GLN B 1 255 ? 5.516 -27.094 -3.178 1 98.25 255 GLN B C 1
ATOM 5248 O O . GLN B 1 255 ? 4.426 -26.531 -3.256 1 98.25 255 GLN B O 1
ATOM 5253 N N . GLN B 1 256 ? 6.348 -26.797 -2.244 1 96.75 256 GLN B N 1
ATOM 5254 C CA . GLN B 1 256 ? 6.16 -25.75 -1.248 1 96.75 256 GLN B CA 1
ATOM 5255 C C . GLN B 1 256 ? 7.391 -24.859 -1.156 1 96.75 256 GLN B C 1
ATOM 5257 O O . GLN B 1 256 ? 8.445 -25.188 -1.699 1 96.75 256 GLN B O 1
ATOM 5262 N N . ASP B 1 257 ? 7.227 -23.688 -0.598 1 92.75 257 ASP B N 1
ATOM 5263 C CA . ASP B 1 257 ? 8.406 -22.844 -0.388 1 92.75 257 ASP B CA 1
ATOM 5264 C C . ASP B 1 257 ? 9.211 -23.328 0.816 1 92.75 257 ASP B C 1
ATOM 5266 O O . ASP B 1 257 ? 8.875 -24.344 1.429 1 92.75 257 ASP B O 1
ATOM 5270 N N . ASN B 1 258 ? 10.336 -22.703 1.093 1 86.19 258 ASN B N 1
ATOM 5271 C CA . ASN B 1 258 ? 11.258 -23.125 2.143 1 86.19 258 ASN B CA 1
ATOM 5272 C C . ASN B 1 258 ? 11.023 -22.344 3.436 1 86.19 258 ASN B C 1
ATOM 5274 O O . ASN B 1 258 ? 11.953 -22.141 4.215 1 86.19 258 ASN B O 1
ATOM 5278 N N . ALA B 1 259 ? 9.797 -21.953 3.66 1 87 259 ALA B N 1
ATOM 5279 C CA . ALA B 1 259 ? 9.5 -21.188 4.867 1 87 259 ALA B CA 1
ATOM 5280 C C . ALA B 1 259 ? 9.68 -22.047 6.117 1 87 259 ALA B C 1
ATOM 5282 O O . ALA B 1 259 ? 9.477 -23.266 6.078 1 87 259 ALA B O 1
ATOM 5283 N N . LYS B 1 260 ? 9.938 -21.484 7.227 1 84.44 260 LYS B N 1
ATOM 5284 C CA . LYS B 1 260 ? 10.266 -22.141 8.492 1 84.44 260 LYS B CA 1
ATOM 5285 C C . LYS B 1 260 ? 9.117 -23.016 8.969 1 84.44 260 LYS B C 1
ATOM 5287 O O . LYS B 1 260 ? 9.336 -24.125 9.453 1 84.44 260 LYS B O 1
ATOM 5292 N N . PRO B 1 261 ? 7.914 -22.625 8.773 1 89.31 261 PRO B N 1
ATOM 5293 C CA . PRO B 1 261 ? 6.801 -23.422 9.297 1 89.31 261 PRO B CA 1
ATOM 5294 C C . PRO B 1 261 ? 6.547 -24.688 8.477 1 89.31 261 PRO B C 1
ATOM 5296 O O . PRO B 1 261 ? 5.789 -25.562 8.898 1 89.31 261 PRO B O 1
ATOM 5299 N N . HIS B 1 262 ? 7.121 -24.891 7.363 1 91.88 262 HIS B N 1
ATOM 5300 C CA . HIS B 1 262 ? 6.867 -26.047 6.516 1 91.88 262 HIS B CA 1
ATOM 5301 C C . HIS B 1 262 ? 7.691 -27.25 6.969 1 91.88 262 HIS B C 1
ATOM 5303 O O . HIS B 1 262 ? 8.836 -27.094 7.391 1 91.88 262 HIS B O 1
ATOM 5309 N N . ILE B 1 263 ? 7.129 -28.406 6.859 1 89.88 263 ILE B N 1
ATOM 5310 C CA . ILE B 1 263 ? 7.84 -29.641 7.199 1 89.88 263 ILE B CA 1
ATOM 5311 C C . ILE B 1 263 ? 8.68 -30.094 6.008 1 89.88 263 ILE B C 1
ATOM 5313 O O . ILE B 1 263 ? 8.445 -29.656 4.875 1 89.88 263 ILE B O 1
ATOM 5317 N N . ARG B 1 264 ? 9.617 -31.094 6.406 1 87.94 264 ARG B N 1
ATOM 5318 C CA . ARG B 1 264 ? 10.43 -31.703 5.367 1 87.94 264 ARG B CA 1
ATOM 5319 C C . ARG B 1 264 ? 9.797 -33 4.852 1 87.94 264 ARG B C 1
ATOM 5321 O O . ARG B 1 264 ? 8.914 -33.562 5.508 1 87.94 264 ARG B O 1
ATOM 5328 N N . GLY B 1 265 ? 10.289 -33.375 3.672 1 89.5 265 GLY B N 1
ATOM 5329 C CA . GLY B 1 265 ? 9.711 -34.5 2.986 1 89.5 265 GLY B CA 1
ATOM 5330 C C . GLY B 1 265 ? 9.922 -35.812 3.719 1 89.5 265 GLY B C 1
ATOM 5331 O O . GLY B 1 265 ? 9.266 -36.812 3.426 1 89.5 265 GLY B O 1
ATOM 5332 N N . ASP B 1 266 ? 10.734 -35.844 4.727 1 91.88 266 ASP B N 1
ATOM 5333 C CA . ASP B 1 266 ? 11.047 -37.094 5.43 1 91.88 266 ASP B CA 1
ATOM 5334 C C . ASP B 1 266 ? 10.266 -37.188 6.734 1 91.88 266 ASP B C 1
ATOM 5336 O O . ASP B 1 266 ? 10.508 -38.094 7.539 1 91.88 266 ASP B O 1
ATOM 5340 N N . ASP B 1 267 ? 9.312 -36.312 6.973 1 94.38 267 ASP B N 1
ATOM 5341 C CA . ASP B 1 267 ? 8.477 -36.406 8.164 1 94.38 267 ASP B CA 1
ATOM 5342 C C . ASP B 1 267 ? 7.703 -37.719 8.188 1 94.38 267 ASP B C 1
ATOM 5344 O O . ASP B 1 267 ? 7 -38.062 7.234 1 94.38 267 ASP B O 1
ATOM 5348 N N . PRO B 1 268 ? 7.801 -38.438 9.25 1 94.69 268 PRO B N 1
ATOM 5349 C CA . PRO B 1 268 ? 7.215 -39.781 9.281 1 94.69 268 PRO B CA 1
ATOM 5350 C C . PRO B 1 268 ? 5.695 -39.781 9.125 1 94.69 268 PRO B C 1
ATOM 5352 O O . PRO B 1 268 ? 5.129 -40.625 8.445 1 94.69 268 PRO B O 1
ATOM 5355 N N . ASP B 1 269 ? 5.059 -38.906 9.82 1 95.12 269 ASP B N 1
ATOM 5356 C CA . ASP B 1 269 ? 3.605 -38.812 9.734 1 95.12 269 ASP B CA 1
ATOM 5357 C C . ASP B 1 269 ? 3.162 -38.469 8.312 1 95.12 269 ASP B C 1
ATOM 5359 O O . ASP B 1 269 ? 2.182 -39.031 7.812 1 95.12 269 ASP B O 1
ATOM 5363 N N . PHE B 1 270 ? 3.881 -37.594 7.742 1 95.38 270 PHE B N 1
ATOM 5364 C CA . PHE B 1 270 ? 3.592 -37.219 6.359 1 95.38 270 PHE B CA 1
ATOM 5365 C C . PHE B 1 270 ? 3.775 -38.438 5.434 1 95.38 270 PHE B C 1
ATOM 5367 O O . PHE B 1 270 ? 2.918 -38.719 4.594 1 95.38 270 PHE B O 1
ATOM 5374 N N . LEU B 1 271 ? 4.871 -39.125 5.57 1 95.94 271 LEU B N 1
ATOM 5375 C CA . LEU B 1 271 ? 5.195 -40.25 4.707 1 95.94 271 LEU B CA 1
ATOM 5376 C C . LEU B 1 271 ? 4.129 -41.344 4.812 1 95.94 271 LEU B C 1
ATOM 5378 O O . LEU B 1 271 ? 3.75 -41.938 3.807 1 95.94 271 LEU B O 1
ATOM 5382 N N . HIS B 1 272 ? 3.691 -41.5 6.004 1 96.44 272 HIS B N 1
ATOM 5383 C CA . HIS B 1 272 ? 2.658 -42.5 6.215 1 96.44 272 HIS B CA 1
ATOM 5384 C C . HIS B 1 272 ? 1.389 -42.156 5.445 1 96.44 272 HIS B C 1
ATOM 5386 O O . HIS B 1 272 ? 0.822 -43.031 4.762 1 96.44 272 HIS B O 1
ATOM 5392 N N . ALA B 1 273 ? 0.975 -40.969 5.535 1 96.38 273 ALA B N 1
ATOM 5393 C CA . ALA B 1 273 ? -0.233 -40.531 4.844 1 96.38 273 ALA B CA 1
ATOM 5394 C C 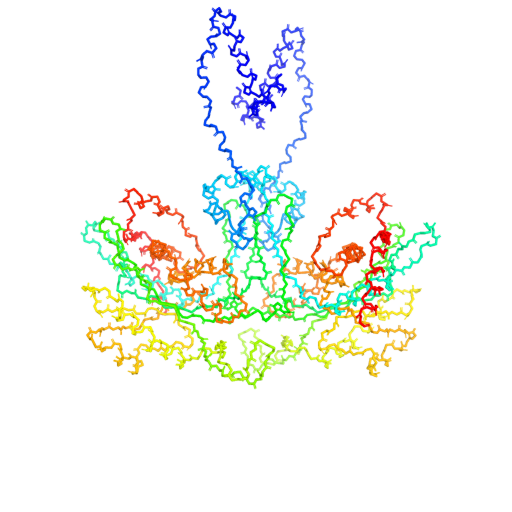. ALA B 1 273 ? -0.01 -40.469 3.336 1 96.38 273 ALA B C 1
ATOM 5396 O O . ALA B 1 273 ? -0.896 -40.812 2.555 1 96.38 273 ALA B O 1
ATOM 5397 N N . ALA B 1 274 ? 1.158 -40.094 2.914 1 95.38 274 ALA B N 1
ATOM 5398 C CA . ALA B 1 274 ? 1.511 -39.844 1.522 1 95.38 274 ALA B CA 1
ATOM 5399 C C . ALA B 1 274 ? 1.625 -41.125 0.726 1 95.38 274 ALA B C 1
ATOM 5401 O O . ALA B 1 274 ? 1.394 -41.156 -0.485 1 95.38 274 ALA B O 1
ATOM 5402 N N . GLN B 1 275 ? 1.979 -42.219 1.382 1 94.88 275 GLN B N 1
ATOM 5403 C CA . GLN B 1 275 ? 2.254 -43.469 0.679 1 94.88 275 GLN B CA 1
ATOM 5404 C C . GLN B 1 275 ? 1.108 -44.438 0.854 1 94.88 275 GLN B C 1
ATOM 5406 O O . GLN B 1 275 ? 1.198 -45.594 0.406 1 94.88 275 GLN B O 1
ATOM 5411 N N . SER B 1 276 ? 0.054 -43.969 1.323 1 93.31 276 SER B N 1
ATOM 5412 C CA . SER B 1 276 ? -1.097 -44.875 1.515 1 93.31 276 SER B CA 1
ATOM 5413 C C . SER B 1 276 ? -2.043 -44.812 0.32 1 93.31 276 SER B C 1
ATOM 5415 O O . SER B 1 276 ? -1.923 -43.906 -0.529 1 93.31 276 SER B O 1
ATOM 5417 N N . ASP B 1 277 ? -2.922 -45.875 0.176 1 92.88 277 ASP B N 1
ATOM 5418 C CA . ASP B 1 277 ? -4.012 -45.938 -0.794 1 92.88 277 ASP B CA 1
ATOM 5419 C C . ASP B 1 277 ? -3.473 -45.969 -2.223 1 92.88 277 ASP B C 1
ATOM 5421 O O . ASP B 1 277 ? -4.086 -45.406 -3.135 1 92.88 277 ASP B O 1
ATOM 5425 N N . GLY B 1 278 ? -2.234 -46.344 -2.398 1 92.94 278 GLY B N 1
ATOM 5426 C CA . GLY B 1 278 ? -1.659 -46.531 -3.719 1 92.94 278 GLY B CA 1
ATOM 5427 C C . GLY B 1 278 ? -0.983 -45.281 -4.262 1 92.94 278 GLY B C 1
ATOM 5428 O O . GLY B 1 278 ? -0.6 -45.25 -5.434 1 92.94 278 GLY B O 1
ATOM 5429 N N . PHE B 1 279 ? -0.936 -44.281 -3.49 1 96.06 279 PHE B N 1
ATOM 5430 C CA . PHE B 1 279 ? -0.3 -43.031 -3.924 1 96.06 279 PHE B CA 1
ATOM 5431 C C . PHE B 1 279 ? 1.156 -43 -3.475 1 96.06 279 PHE B C 1
ATOM 5433 O O . PHE B 1 279 ? 1.533 -43.656 -2.502 1 96.06 279 PHE B O 1
ATOM 5440 N N . ASP B 1 280 ? 1.925 -42.312 -4.254 1 97.38 280 ASP B N 1
ATOM 5441 C CA . ASP B 1 280 ? 3.293 -41.938 -3.916 1 97.38 280 ASP B CA 1
ATOM 5442 C C . ASP B 1 280 ? 3.469 -40.406 -3.982 1 97.38 280 ASP B C 1
ATOM 5444 O O . ASP B 1 280 ? 3.936 -39.875 -4.992 1 97.38 280 ASP B O 1
ATOM 5448 N N . ILE B 1 281 ? 3.088 -39.781 -2.881 1 97.69 281 ILE B N 1
ATOM 5449 C CA . ILE B 1 281 ? 3.141 -38.344 -2.814 1 97.69 281 ILE B CA 1
ATOM 5450 C C . ILE B 1 281 ? 4.438 -37.906 -2.139 1 97.69 281 ILE B C 1
ATOM 5452 O O . ILE B 1 281 ? 4.773 -38.375 -1.054 1 97.69 281 ILE B O 1
ATOM 5456 N N . ARG B 1 282 ? 5.145 -37.031 -2.764 1 97.31 282 ARG B N 1
ATOM 5457 C CA . ARG B 1 282 ? 6.43 -36.562 -2.26 1 97.31 282 ARG B CA 1
ATOM 5458 C C . ARG B 1 282 ? 6.422 -35.031 -2.096 1 97.31 282 ARG B C 1
ATOM 5460 O O . ARG B 1 282 ? 5.742 -34.344 -2.84 1 97.31 282 ARG B O 1
ATOM 5467 N N . LEU B 1 283 ? 7.141 -34.625 -1.078 1 96.38 283 LEU B N 1
ATOM 5468 C CA . LEU B 1 283 ? 7.242 -33.219 -0.792 1 96.38 283 LEU B CA 1
ATOM 5469 C C . LEU B 1 283 ? 8.562 -32.656 -1.316 1 96.38 283 LEU B C 1
ATOM 5471 O O . LEU B 1 283 ? 9.625 -33.219 -1.064 1 96.38 283 LEU B O 1
ATOM 5475 N N . VAL B 1 284 ? 8.445 -31.547 -2.104 1 95.81 284 VAL B N 1
ATOM 5476 C CA . VAL B 1 284 ? 9.641 -30.906 -2.643 1 95.81 284 VAL B CA 1
ATOM 5477 C C . VAL B 1 284 ? 9.625 -29.422 -2.299 1 95.81 284 VAL B C 1
ATOM 5479 O O . VAL B 1 284 ? 8.57 -28.781 -2.334 1 95.81 284 VAL B O 1
ATOM 5482 N N . SER B 1 285 ? 10.797 -28.859 -1.945 1 95.62 285 SER B N 1
ATOM 5483 C CA . SER B 1 285 ? 10.906 -27.438 -1.631 1 95.62 285 SER B CA 1
ATOM 5484 C C . SER B 1 285 ? 11.477 -26.656 -2.809 1 95.62 285 SER B C 1
ATOM 5486 O O . SER B 1 285 ? 12.5 -27.047 -3.379 1 95.62 285 SER B O 1
ATOM 5488 N N . GLN B 1 286 ? 10.789 -25.641 -3.223 1 96.44 286 GLN B N 1
ATOM 5489 C CA . GLN B 1 286 ? 11.336 -24.766 -4.262 1 96.44 286 GLN B CA 1
ATOM 5490 C C . GLN B 1 286 ? 12.523 -23.969 -3.742 1 96.44 286 GLN B C 1
ATOM 5492 O O . GLN B 1 286 ? 12.734 -23.859 -2.531 1 96.44 286 GLN B O 1
ATOM 5497 N N . PRO B 1 287 ? 13.289 -23.375 -4.684 1 96.06 287 PRO B N 1
ATOM 5498 C CA . PRO B 1 287 ? 14.43 -22.594 -4.238 1 96.06 287 PRO B CA 1
ATOM 5499 C C . PRO B 1 287 ? 14.023 -21.406 -3.363 1 96.06 287 PRO B C 1
ATOM 5501 O O . PRO B 1 287 ? 12.961 -20.812 -3.578 1 96.06 287 PRO B O 1
ATOM 5504 N N . PRO B 1 288 ? 14.93 -21.094 -2.383 1 93.56 288 PRO B N 1
ATOM 5505 C CA . PRO B 1 288 ? 14.594 -19.984 -1.496 1 93.56 288 PRO B CA 1
ATOM 5506 C C . PRO B 1 288 ? 14.422 -18.656 -2.248 1 93.56 288 PRO B C 1
ATOM 5508 O O . PRO B 1 288 ? 15.078 -18.438 -3.268 1 93.56 288 PRO B O 1
ATOM 5511 N N . ASN B 1 289 ? 13.578 -17.781 -1.74 1 93.31 289 ASN B N 1
ATOM 5512 C CA . ASN B 1 289 ? 13.359 -16.438 -2.266 1 93.31 289 ASN B CA 1
ATOM 5513 C C . ASN B 1 289 ? 12.969 -16.469 -3.74 1 93.31 289 ASN B C 1
ATOM 5515 O O . ASN B 1 289 ? 13.469 -15.672 -4.535 1 93.31 289 ASN B O 1
ATOM 5519 N N . SER B 1 290 ? 12.117 -17.484 -4.078 1 95.81 290 SER B N 1
ATOM 5520 C CA . SER B 1 290 ? 11.742 -17.672 -5.48 1 95.81 290 SER B CA 1
ATOM 5521 C C . SER B 1 290 ? 10.227 -17.781 -5.637 1 95.81 290 SER B C 1
ATOM 5523 O O . SER B 1 290 ? 9.727 -18.781 -6.152 1 95.81 290 SER B O 1
ATOM 5525 N N . PRO B 1 291 ? 9.57 -16.703 -5.281 1 94.5 291 PRO B N 1
ATOM 5526 C CA . PRO B 1 291 ? 8.117 -16.75 -5.438 1 94.5 291 PRO B CA 1
ATOM 5527 C C . PRO B 1 291 ? 7.684 -16.875 -6.895 1 94.5 291 PRO B C 1
ATOM 5529 O O . PRO B 1 291 ? 6.562 -17.312 -7.172 1 94.5 291 PRO B O 1
ATOM 5532 N N . ASP B 1 292 ? 8.516 -16.516 -7.828 1 95.69 292 ASP B N 1
ATOM 5533 C CA . ASP B 1 292 ? 8.203 -16.578 -9.25 1 95.69 292 ASP B CA 1
ATOM 5534 C C . ASP B 1 292 ? 8.234 -18.016 -9.766 1 95.69 292 ASP B C 1
ATOM 5536 O O . ASP B 1 292 ? 7.98 -18.266 -10.945 1 95.69 292 ASP B O 1
ATOM 5540 N N . LEU B 1 293 ? 8.477 -18.953 -8.93 1 97.5 293 LEU B N 1
ATOM 5541 C CA . LEU B 1 293 ? 8.484 -20.359 -9.328 1 97.5 293 LEU B CA 1
ATOM 5542 C C . LEU B 1 293 ? 7.297 -21.094 -8.734 1 97.5 293 LEU B C 1
ATOM 5544 O O . LEU B 1 293 ? 7.273 -22.328 -8.711 1 97.5 293 LEU B O 1
ATOM 5548 N N . ASN B 1 294 ? 6.324 -20.391 -8.227 1 98.06 294 ASN B N 1
ATOM 5549 C CA . ASN B 1 294 ? 5.074 -20.922 -7.695 1 98.06 294 ASN B CA 1
ATOM 5550 C C . ASN B 1 294 ? 3.859 -20.297 -8.375 1 98.06 294 ASN B C 1
ATOM 5552 O O . ASN B 1 294 ? 3.68 -19.078 -8.336 1 98.06 294 ASN B O 1
ATOM 5556 N N . VAL B 1 295 ? 3.021 -21.141 -8.945 1 98.19 295 VAL B N 1
ATOM 5557 C CA . VAL B 1 295 ? 1.925 -20.641 -9.773 1 98.19 295 VAL B CA 1
ATOM 5558 C C . VAL B 1 295 ? 0.937 -19.859 -8.914 1 98.19 295 VAL B C 1
ATOM 5560 O O . VAL B 1 295 ? 0.238 -18.969 -9.406 1 98.19 295 VAL B O 1
ATOM 5563 N N . LEU B 1 296 ? 0.868 -20.219 -7.566 1 98.38 296 LEU B N 1
ATOM 5564 C CA . LEU B 1 296 ? -0.016 -19.469 -6.672 1 98.38 296 LEU B CA 1
ATOM 5565 C C . LEU B 1 296 ? 0.435 -18.016 -6.539 1 98.38 296 LEU B C 1
ATOM 5567 O O . LEU B 1 296 ? -0.387 -17.109 -6.594 1 98.38 296 LEU B O 1
ATOM 5571 N N . ASP B 1 297 ? 1.738 -17.781 -6.516 1 96 297 ASP B N 1
ATOM 5572 C CA . ASP B 1 297 ? 2.318 -16.453 -6.363 1 96 297 ASP B CA 1
ATOM 5573 C C . ASP B 1 297 ? 2.381 -15.719 -7.703 1 96 297 ASP B C 1
ATOM 5575 O O . ASP B 1 297 ? 2.334 -14.492 -7.754 1 96 297 ASP B O 1
ATOM 5579 N N . LEU B 1 298 ? 2.498 -16.438 -8.758 1 94 298 LEU B N 1
ATOM 5580 C CA . LEU B 1 298 ? 2.682 -15.836 -10.078 1 94 298 LEU B CA 1
ATOM 5581 C C . LEU B 1 298 ? 1.401 -15.156 -10.547 1 94 298 LEU B C 1
ATOM 5583 O O . LEU B 1 298 ? 1.454 -14.195 -11.32 1 94 298 LEU B O 1
ATOM 5587 N N . GLY B 1 299 ? 0.213 -15.633 -9.961 1 91.75 299 GLY B N 1
ATOM 5588 C CA . GLY B 1 299 ? -0.97 -14.953 -10.461 1 91.75 299 GLY B CA 1
ATOM 5589 C C . GLY B 1 299 ? -2.262 -15.492 -9.883 1 91.75 299 GLY B C 1
ATOM 5590 O O . GLY B 1 299 ? -3.281 -14.797 -9.867 1 91.75 299 GLY B O 1
ATOM 5591 N N . PHE B 1 300 ? -2.223 -16.672 -9.461 1 94.81 300 PHE B N 1
ATOM 5592 C CA . PHE B 1 300 ? -3.484 -17.312 -9.102 1 94.81 300 PHE B CA 1
ATOM 5593 C C . PHE B 1 300 ? -4.074 -16.672 -7.848 1 94.81 300 PHE B C 1
ATOM 5595 O O . PHE B 1 300 ? -5.277 -16.422 -7.777 1 94.81 300 PHE B O 1
ATOM 5602 N N . PHE B 1 301 ? -3.24 -16.375 -6.832 1 97.12 301 PHE B N 1
ATOM 5603 C CA . PHE B 1 301 ? -3.717 -15.695 -5.633 1 97.12 301 PHE B CA 1
ATOM 5604 C C . PHE B 1 301 ? -4.355 -14.359 -5.984 1 97.12 301 PHE B C 1
ATOM 5606 O O . PHE B 1 301 ? -5.375 -13.977 -5.406 1 97.12 301 PHE B O 1
ATOM 5613 N N . ARG B 1 302 ? -3.734 -13.672 -6.852 1 94.06 302 ARG B N 1
ATOM 5614 C CA . ARG B 1 302 ? -4.277 -12.383 -7.27 1 94.06 302 ARG B CA 1
ATOM 5615 C C . ARG B 1 302 ? -5.668 -12.547 -7.879 1 94.06 302 ARG B C 1
ATOM 5617 O O . ARG B 1 302 ? -6.543 -11.703 -7.676 1 94.06 302 ARG B O 1
ATOM 5624 N N . SER B 1 303 ? -5.855 -13.539 -8.656 1 94.44 303 SER B N 1
ATOM 5625 C CA . SER B 1 303 ? -7.152 -13.812 -9.273 1 94.44 303 SER B CA 1
ATOM 5626 C C . SER B 1 303 ? -8.219 -14.094 -8.219 1 94.44 303 SER B C 1
ATOM 5628 O O . SER B 1 303 ? -9.352 -13.617 -8.328 1 94.44 303 SER B O 1
ATOM 5630 N N . ILE B 1 304 ? -7.801 -14.867 -7.203 1 96.5 304 ILE B N 1
ATOM 5631 C CA . ILE B 1 304 ? -8.727 -15.164 -6.113 1 96.5 304 ILE B CA 1
ATOM 5632 C C . ILE B 1 304 ? -9.094 -13.875 -5.383 1 96.5 304 ILE B C 1
ATOM 5634 O O . ILE B 1 304 ? -10.273 -13.617 -5.125 1 96.5 304 ILE B O 1
ATOM 5638 N N . GLN B 1 305 ? -8.117 -13.062 -5.109 1 94.69 305 GLN B N 1
ATOM 5639 C CA . GLN B 1 305 ? -8.32 -11.82 -4.371 1 94.69 305 GLN B CA 1
ATOM 5640 C C . GLN B 1 305 ? -9.25 -10.875 -5.129 1 94.69 305 GLN B C 1
ATOM 5642 O O . GLN B 1 305 ? -10.117 -10.234 -4.523 1 94.69 305 GLN B O 1
ATOM 5647 N N . SER B 1 306 ? -9.023 -10.812 -6.387 1 91.19 306 SER B N 1
ATOM 5648 C CA . SER B 1 306 ? -9.852 -9.945 -7.219 1 91.19 306 SER B CA 1
ATOM 5649 C C . SER B 1 306 ? -11.328 -10.312 -7.102 1 91.19 306 SER B C 1
ATOM 5651 O O . SER B 1 306 ? -12.195 -9.438 -7.023 1 91.19 306 SER B O 1
ATOM 5653 N N . LEU B 1 307 ? -11.625 -11.547 -7.082 1 92.06 307 LEU B N 1
ATOM 5654 C CA . LEU B 1 307 ? -13.008 -12.023 -6.984 1 92.06 307 LEU B CA 1
ATOM 5655 C C . LEU B 1 307 ? -13.523 -11.883 -5.559 1 92.06 307 LEU B C 1
ATOM 5657 O O . LEU B 1 307 ? -14.688 -11.523 -5.352 1 92.06 307 LEU B O 1
ATOM 5661 N N . GLN B 1 308 ? -12.672 -12.156 -4.602 1 94.19 308 GLN B N 1
ATOM 5662 C CA . GLN B 1 308 ? -13.062 -12.094 -3.199 1 94.19 308 GLN B CA 1
ATOM 5663 C C . GLN B 1 308 ? -13.523 -10.688 -2.816 1 94.19 308 GLN B C 1
ATOM 5665 O O . GLN B 1 308 ? -14.492 -10.531 -2.066 1 94.19 308 GLN B O 1
ATOM 5670 N N . TYR B 1 309 ? -12.906 -9.672 -3.324 1 89.12 309 TYR B N 1
ATOM 5671 C CA . TYR B 1 309 ? -13.211 -8.297 -2.949 1 89.12 309 TYR B CA 1
ATOM 5672 C C . TYR B 1 309 ? -14.523 -7.836 -3.57 1 89.12 309 TYR B C 1
ATOM 5674 O O . TYR B 1 309 ? -15.039 -6.77 -3.229 1 89.12 309 TYR B O 1
ATOM 5682 N N . GLU B 1 310 ? -15.078 -8.609 -4.43 1 87.81 310 GLU B N 1
ATOM 5683 C CA . GLU B 1 310 ? -16.391 -8.297 -4.977 1 87.81 310 GLU B CA 1
ATOM 5684 C C . GLU B 1 310 ? -17.5 -8.672 -3.994 1 87.81 310 GLU B C 1
ATOM 5686 O O . GLU B 1 310 ? -18.656 -8.266 -4.164 1 87.81 310 GLU B O 1
ATOM 5691 N N . ILE B 1 311 ? -17.094 -9.391 -3.014 1 86.5 311 ILE B N 1
ATOM 5692 C CA . ILE B 1 311 ? -18.047 -9.812 -1.995 1 86.5 311 ILE B CA 1
ATOM 5693 C C . ILE B 1 311 ? -17.75 -9.086 -0.684 1 86.5 311 ILE B C 1
ATOM 5695 O O . ILE B 1 311 ? -16.609 -9.016 -0.243 1 86.5 311 ILE B O 1
ATOM 5699 N N . SER B 1 312 ? -18.812 -8.516 -0.14 1 84.88 312 SER B N 1
ATOM 5700 C CA . SER B 1 312 ? -18.656 -7.836 1.141 1 84.88 312 SER B CA 1
ATOM 5701 C C . SER B 1 312 ? -18.672 -8.828 2.299 1 84.88 312 SER B C 1
ATOM 5703 O O . SER B 1 312 ? -19.547 -9.688 2.373 1 84.88 312 SER B O 1
ATOM 5705 N N . ALA B 1 313 ? -17.641 -8.836 3.045 1 89.5 313 ALA B N 1
ATOM 5706 C CA . ALA B 1 313 ? -17.547 -9.664 4.246 1 89.5 313 ALA B CA 1
ATOM 5707 C C . ALA B 1 313 ? -17.344 -8.805 5.492 1 89.5 313 ALA B C 1
ATOM 5709 O O . ALA B 1 313 ? -16.531 -7.887 5.492 1 89.5 313 ALA B O 1
ATOM 5710 N N . THR B 1 314 ? -18.172 -9.078 6.555 1 87.38 314 THR B N 1
ATOM 5711 C CA . THR B 1 314 ? -18.062 -8.297 7.781 1 87.38 314 THR B CA 1
ATOM 5712 C C . THR B 1 314 ? -17.641 -9.172 8.953 1 87.38 314 THR B C 1
ATOM 5714 O O . THR B 1 314 ? -17.344 -8.672 10.031 1 87.38 314 THR B O 1
ATOM 5717 N N . THR B 1 315 ? -17.656 -10.484 8.727 1 90.62 315 THR B N 1
ATOM 5718 C CA . THR B 1 315 ? -17.203 -11.43 9.742 1 90.62 315 THR B CA 1
ATOM 5719 C C . THR B 1 315 ? -16.141 -12.375 9.18 1 90.62 315 THR B C 1
ATOM 5721 O O . THR B 1 315 ? -15.984 -12.469 7.961 1 90.62 315 THR B O 1
ATOM 5724 N N . VAL B 1 316 ? -15.5 -13.047 10.055 1 94.38 316 VAL B N 1
ATOM 5725 C CA . VAL B 1 316 ? -14.469 -14 9.648 1 94.38 316 VAL B CA 1
ATOM 5726 C C . VAL B 1 316 ? -15.094 -15.117 8.812 1 94.38 316 VAL B C 1
ATOM 5728 O O . VAL B 1 316 ? -14.555 -15.5 7.777 1 94.38 316 VAL B O 1
ATOM 5731 N N . SER B 1 317 ? -16.203 -15.609 9.227 1 94.56 317 SER B N 1
ATOM 5732 C CA . SER B 1 317 ? -16.906 -16.672 8.5 1 94.56 317 SER B CA 1
ATOM 5733 C C . SER B 1 317 ? -17.281 -16.234 7.094 1 94.56 317 SER B C 1
ATOM 5735 O O . SER B 1 317 ? -17.141 -17 6.137 1 94.56 317 SER B O 1
ATOM 5737 N N . GLU B 1 318 ? -17.703 -15.023 7.043 1 95.06 318 GLU B N 1
ATOM 5738 C CA . GLU B 1 318 ? -18.078 -14.484 5.734 1 95.06 318 GLU B CA 1
ATOM 5739 C C . GLU B 1 318 ? -16.844 -14.336 4.836 1 95.06 318 GLU B C 1
ATOM 5741 O O . GLU B 1 318 ? -16.922 -14.555 3.627 1 95.06 318 GLU B O 1
ATOM 5746 N N . LEU B 1 319 ? -15.758 -13.922 5.43 1 96.62 319 LEU B N 1
ATOM 5747 C CA . LEU B 1 319 ? -14.523 -13.812 4.668 1 96.62 319 LEU B CA 1
ATOM 5748 C C . LEU B 1 319 ? -14.078 -15.18 4.152 1 96.62 319 LEU B C 1
ATOM 5750 O O . LEU B 1 319 ? -13.688 -15.312 2.99 1 96.62 319 LEU B O 1
ATOM 5754 N N . VAL B 1 320 ? -14.156 -16.156 4.98 1 97.69 320 VAL B N 1
ATOM 5755 C CA . VAL B 1 320 ? -13.789 -17.531 4.602 1 97.69 320 VAL B CA 1
ATOM 5756 C C . VAL B 1 320 ? -14.656 -17.984 3.436 1 97.69 320 VAL B C 1
ATOM 5758 O O . VAL B 1 320 ? -14.148 -18.531 2.449 1 97.69 320 VAL B O 1
ATOM 5761 N N . ASP B 1 321 ? -15.898 -17.734 3.51 1 97.19 321 ASP B N 1
ATOM 5762 C CA . ASP B 1 321 ? -16.828 -18.109 2.451 1 97.19 321 ASP B CA 1
ATOM 5763 C C . ASP B 1 321 ? -16.516 -17.375 1.152 1 97.19 321 ASP B C 1
ATOM 5765 O O . ASP B 1 321 ? -16.562 -17.969 0.071 1 97.19 321 ASP B O 1
ATOM 5769 N N . ALA B 1 322 ? -16.219 -16.109 1.329 1 97 322 ALA B N 1
ATOM 5770 C CA . ALA B 1 322 ? -15.922 -15.297 0.153 1 97 322 ALA B CA 1
ATOM 5771 C C . ALA B 1 322 ? -14.68 -15.812 -0.57 1 97 322 ALA B C 1
ATOM 5773 O O . ALA B 1 322 ? -14.672 -15.93 -1.798 1 97 322 ALA B O 1
ATOM 5774 N N . VAL B 1 323 ? -13.641 -16.172 0.124 1 98.19 323 VAL B N 1
ATOM 5775 C CA . VAL B 1 323 ? -12.383 -16.641 -0.452 1 98.19 323 VAL B CA 1
ATOM 5776 C C . VAL B 1 323 ? -12.578 -18.016 -1.076 1 98.19 323 VAL B C 1
ATOM 5778 O O . VAL B 1 323 ? -12.125 -18.266 -2.195 1 98.19 323 VAL B O 1
ATOM 5781 N N . THR B 1 324 ? -13.289 -18.891 -0.384 1 97.94 324 THR B N 1
ATOM 5782 C CA . THR B 1 324 ? -13.539 -20.234 -0.886 1 97.94 324 THR B CA 1
ATOM 5783 C C . THR B 1 324 ? -14.375 -20.203 -2.164 1 97.94 324 THR B C 1
ATOM 5785 O O . THR B 1 324 ? -14.078 -20.906 -3.129 1 97.94 324 THR B O 1
ATOM 5788 N N . THR B 1 325 ? -15.352 -19.328 -2.111 1 97.25 325 THR B N 1
ATOM 5789 C CA . THR B 1 325 ? -16.188 -19.172 -3.295 1 97.25 325 THR B CA 1
ATOM 5790 C C . THR B 1 325 ? -15.375 -18.594 -4.453 1 97.25 325 THR B C 1
ATOM 5792 O O . THR B 1 325 ? -15.508 -19.047 -5.594 1 97.25 325 THR B O 1
ATOM 5795 N N . ALA B 1 326 ? -14.539 -17.625 -4.141 1 97 326 ALA B N 1
ATOM 5796 C CA . ALA B 1 326 ? -13.68 -17.031 -5.16 1 97 326 ALA B CA 1
ATOM 5797 C C . ALA B 1 326 ? -12.75 -18.062 -5.77 1 97 326 ALA B C 1
ATOM 5799 O O . ALA B 1 326 ? -12.562 -18.109 -6.988 1 97 326 ALA B O 1
ATOM 5800 N N . PHE B 1 327 ? -12.18 -18.938 -4.953 1 98.19 327 PHE B N 1
ATOM 5801 C CA . PHE B 1 327 ? -11.297 -20 -5.406 1 98.19 327 PHE B CA 1
ATOM 5802 C C . PHE B 1 327 ? -12.016 -20.922 -6.387 1 98.19 327 PHE B C 1
ATOM 5804 O O . PHE B 1 327 ? -11.461 -21.281 -7.43 1 98.19 327 PHE B O 1
ATOM 5811 N N . GLU B 1 328 ? -13.242 -21.188 -6.098 1 97.06 328 GLU B N 1
ATOM 5812 C CA . GLU B 1 328 ? -14.047 -22.078 -6.945 1 97.06 328 GLU B CA 1
ATOM 5813 C C . GLU B 1 328 ? -14.43 -21.391 -8.25 1 97.06 328 GLU B C 1
ATOM 5815 O O . GLU B 1 328 ? -14.516 -22.031 -9.297 1 97.06 328 GLU B O 1
ATOM 5820 N N . GLN B 1 329 ? -14.523 -20.125 -8.156 1 95.12 329 GLN B N 1
ATOM 5821 C CA . GLN B 1 329 ? -15.039 -19.375 -9.305 1 95.12 329 GLN B CA 1
ATOM 5822 C C . GLN B 1 329 ? -13.93 -19.078 -10.305 1 95.12 329 GLN B C 1
ATOM 5824 O O . GLN B 1 329 ? -14.19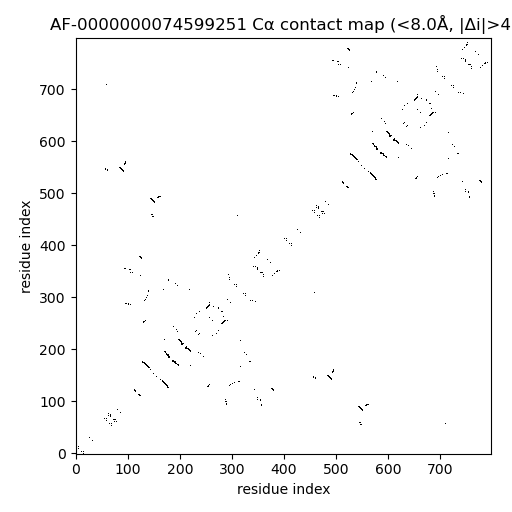5 -18.797 -11.477 1 95.12 329 GLN B O 1
ATOM 5829 N N . VAL B 1 330 ? -12.703 -19.094 -9.867 1 95.75 330 VAL B N 1
ATOM 5830 C CA . VAL B 1 330 ? -11.617 -18.844 -10.812 1 95.75 330 VAL B CA 1
ATOM 5831 C C . VAL B 1 330 ? -11.641 -19.891 -11.922 1 95.75 330 VAL B C 1
ATOM 5833 O O . VAL B 1 330 ? -11.727 -21.094 -11.648 1 95.75 330 VAL B O 1
ATOM 5836 N N . GLU B 1 331 ? -11.539 -19.453 -13.141 1 94.38 331 GLU B N 1
ATOM 5837 C CA . GLU B 1 331 ? -11.602 -20.359 -14.281 1 94.38 331 GLU B CA 1
ATOM 5838 C C . GLU B 1 331 ? -10.336 -21.203 -14.391 1 94.38 331 GLU B C 1
ATOM 5840 O O . GLU B 1 331 ? -9.227 -20.688 -14.266 1 94.38 331 GLU B O 1
ATOM 5845 N N . PRO B 1 332 ? -10.531 -22.5 -14.648 1 96.31 332 PRO B N 1
ATOM 5846 C CA . PRO B 1 332 ? -9.367 -23.375 -14.82 1 96.31 332 PRO B CA 1
ATOM 5847 C C . PRO B 1 332 ? -8.445 -22.906 -15.945 1 96.31 332 PRO B C 1
ATOM 5849 O O . PRO B 1 332 ? -7.234 -23.156 -15.898 1 96.31 332 PRO B O 1
ATOM 5852 N N . GLN B 1 333 ? -9.008 -22.234 -16.922 1 94.38 333 GLN B N 1
ATOM 5853 C CA . GLN B 1 333 ? -8.203 -21.719 -18.031 1 94.38 333 GLN B CA 1
ATOM 5854 C C . GLN B 1 333 ? -7.148 -20.734 -17.531 1 94.38 333 GLN B C 1
ATOM 5856 O O . GLN B 1 333 ? -6.035 -20.688 -18.062 1 94.38 333 GLN B O 1
ATOM 5861 N N . LYS B 1 334 ? -7.5 -19.953 -16.562 1 94.19 334 LYS B N 1
ATOM 5862 C CA . LYS B 1 334 ? -6.543 -19.031 -15.984 1 94.19 334 LYS B CA 1
ATOM 5863 C C . LYS B 1 334 ? -5.379 -19.766 -15.328 1 94.19 334 LYS B C 1
ATOM 5865 O O . LYS B 1 334 ? -4.227 -19.344 -15.438 1 94.19 334 LYS B O 1
ATOM 5870 N N . LEU B 1 335 ? -5.742 -20.812 -14.672 1 96.75 335 LEU B N 1
ATOM 5871 C CA . LEU B 1 335 ? -4.715 -21.641 -14.039 1 96.75 335 LEU B CA 1
ATOM 5872 C C . LEU B 1 335 ? -3.797 -22.266 -15.086 1 96.75 335 LEU B C 1
ATOM 5874 O O . LEU B 1 335 ? -2.58 -22.312 -14.898 1 96.75 335 LEU B O 1
ATOM 5878 N N . LYS B 1 336 ? -4.387 -22.719 -16.172 1 96.06 336 LYS B N 1
ATOM 5879 C CA . LYS B 1 336 ? -3.611 -23.234 -17.297 1 96.06 336 LYS B CA 1
ATOM 5880 C C . LYS B 1 336 ? -2.607 -22.188 -17.797 1 96.06 336 LYS B C 1
ATOM 5882 O O . LYS B 1 336 ? -1.435 -22.516 -18.016 1 96.06 336 LYS B O 1
ATOM 5887 N N . TYR B 1 337 ? -3.039 -20.969 -17.938 1 95.62 337 TYR B N 1
ATOM 5888 C CA . TYR B 1 337 ? -2.18 -19.891 -18.422 1 95.62 337 TYR B CA 1
ATOM 5889 C C . TYR B 1 337 ? -1.046 -19.625 -17.438 1 95.62 337 TYR B C 1
ATOM 5891 O O . TYR B 1 337 ? 0.087 -19.359 -17.844 1 95.62 337 TYR B O 1
ATOM 5899 N N . VAL B 1 338 ? -1.351 -19.672 -16.172 1 96.38 338 VAL B N 1
ATOM 5900 C CA . VAL B 1 338 ? -0.343 -19.375 -15.156 1 96.38 338 VAL B CA 1
ATOM 5901 C C . VAL B 1 338 ? 0.732 -20.453 -15.172 1 96.38 338 VAL B C 1
ATOM 5903 O O . VAL B 1 338 ? 1.916 -20.172 -14.977 1 96.38 338 VAL B O 1
ATOM 5906 N N . TRP B 1 339 ? 0.337 -21.719 -15.359 1 97.5 339 TRP B N 1
ATOM 5907 C CA . TRP B 1 339 ? 1.312 -22.797 -15.469 1 97.5 339 TRP B CA 1
ATOM 5908 C C . TRP B 1 339 ? 2.232 -22.578 -16.656 1 97.5 339 TRP B C 1
ATOM 5910 O O . TRP B 1 339 ? 3.428 -22.875 -16.594 1 97.5 339 TRP B O 1
ATOM 5920 N N . LEU B 1 340 ? 1.663 -22.078 -17.719 1 96.06 340 LEU B N 1
ATOM 5921 C CA . LEU B 1 340 ? 2.49 -21.766 -18.875 1 96.06 340 LEU B CA 1
ATOM 5922 C C . LEU B 1 340 ? 3.426 -20.594 -18.578 1 96.06 340 LEU B C 1
ATOM 5924 O O . LEU B 1 340 ? 4.574 -20.594 -19.016 1 96.06 340 LEU B O 1
ATOM 5928 N N . SER B 1 341 ? 2.902 -19.625 -17.844 1 96.31 341 SER B N 1
ATOM 5929 C CA . SER B 1 341 ? 3.74 -18.516 -17.406 1 96.31 341 SER B CA 1
ATOM 5930 C C . SER B 1 341 ? 4.926 -19 -16.578 1 96.31 341 SER B C 1
ATOM 5932 O O . SER B 1 341 ? 6.012 -18.422 -16.656 1 96.31 341 SER B O 1
ATOM 5934 N N . LEU B 1 342 ? 4.672 -20.016 -15.812 1 97.56 342 LEU B N 1
ATOM 5935 C CA . LEU B 1 342 ? 5.75 -20.609 -15.031 1 97.56 342 LEU B CA 1
ATOM 5936 C C . LEU B 1 342 ? 6.891 -21.078 -15.93 1 97.56 342 LEU B C 1
ATOM 5938 O O . LEU B 1 342 ? 8.062 -20.844 -15.625 1 97.56 342 LEU B O 1
ATOM 5942 N N . HIS B 1 343 ? 6.559 -21.688 -17.078 1 97.06 343 HIS B N 1
ATOM 5943 C CA . HIS B 1 343 ? 7.57 -22.109 -18.047 1 97.06 343 HIS B CA 1
ATOM 5944 C C . HIS B 1 343 ? 8.352 -20.906 -18.562 1 97.06 343 HIS B C 1
ATOM 5946 O O . HIS B 1 343 ? 9.578 -20.953 -18.672 1 97.06 343 HIS B O 1
ATOM 5952 N N . TYR B 1 344 ? 7.629 -19.891 -18.844 1 96 344 TYR B N 1
ATOM 5953 C CA . TYR B 1 344 ? 8.273 -18.672 -19.344 1 96 344 TYR B CA 1
ATOM 5954 C C . TYR B 1 344 ? 9.18 -18.062 -18.281 1 96 344 TYR B C 1
ATOM 5956 O O . TYR B 1 344 ? 10.234 -17.516 -18.609 1 96 344 TYR B O 1
ATOM 5964 N N . CYS B 1 345 ? 8.703 -18.078 -17.062 1 96.81 345 CYS B N 1
ATOM 5965 C CA . CYS B 1 345 ? 9.531 -17.594 -15.969 1 96.81 345 CYS B CA 1
ATOM 5966 C C . CYS B 1 345 ? 10.844 -18.359 -15.891 1 96.81 345 CYS B C 1
ATOM 5968 O O . CYS B 1 345 ? 11.906 -17.75 -15.734 1 96.81 345 CYS B O 1
ATOM 5970 N N . MET B 1 346 ? 10.75 -19.641 -16.047 1 97.44 346 MET B N 1
ATOM 5971 C CA . MET B 1 346 ? 11.961 -20.469 -15.984 1 97.44 346 MET B CA 1
ATOM 5972 C C . MET B 1 346 ? 12.906 -20.141 -17.125 1 97.44 346 MET B C 1
ATOM 5974 O O . MET B 1 346 ? 14.125 -20.094 -16.938 1 97.44 346 MET B O 1
ATOM 5978 N N . ASN B 1 347 ? 12.352 -19.859 -18.281 1 96.25 347 ASN B N 1
ATOM 5979 C CA . ASN B 1 347 ? 13.18 -19.391 -19.391 1 96.25 347 ASN B CA 1
ATOM 5980 C C . ASN B 1 347 ? 13.891 -18.094 -19.047 1 96.25 347 ASN B C 1
ATOM 5982 O O . ASN B 1 347 ? 15.078 -17.938 -19.328 1 96.25 347 ASN B O 1
ATOM 5986 N N . GLU B 1 348 ? 13.156 -17.188 -18.453 1 96.25 348 GLU B N 1
ATOM 5987 C CA . GLU B 1 348 ? 13.734 -15.891 -18.094 1 96.25 348 GLU B CA 1
ATOM 5988 C C . GLU B 1 348 ? 14.812 -16.047 -17.031 1 96.25 348 GLU B C 1
ATOM 5990 O O . GLU B 1 348 ? 15.82 -15.344 -17.047 1 96.25 348 GLU B O 1
ATOM 5995 N N . ILE B 1 349 ? 14.578 -16.906 -16.094 1 97 349 ILE B N 1
ATOM 5996 C CA . ILE B 1 349 ? 15.539 -17.172 -15.039 1 97 349 ILE B CA 1
ATOM 5997 C C . ILE B 1 349 ? 16.859 -17.641 -15.641 1 97 349 ILE B C 1
ATOM 5999 O O . ILE B 1 349 ? 17.938 -17.203 -15.227 1 97 349 ILE B O 1
ATOM 6003 N N . LEU B 1 350 ? 16.766 -18.531 -16.609 1 96.81 350 LEU B N 1
ATOM 6004 C CA . LEU B 1 350 ? 17.969 -19 -17.297 1 96.81 350 LEU B CA 1
ATOM 6005 C C . LEU B 1 350 ? 18.641 -17.859 -18.062 1 96.81 350 LEU B C 1
ATOM 6007 O O . LEU B 1 350 ? 19.859 -17.734 -18.031 1 96.81 350 LEU B O 1
ATOM 6011 N N . ARG B 1 351 ? 17.875 -17.031 -18.672 1 95.81 351 ARG B N 1
ATOM 6012 C CA . ARG B 1 351 ? 18.391 -15.922 -19.484 1 95.81 351 ARG B CA 1
ATOM 6013 C C . ARG B 1 351 ? 19.203 -14.961 -18.641 1 95.81 351 ARG B C 1
ATOM 6015 O O . ARG B 1 351 ? 20.297 -14.539 -19.031 1 95.81 351 ARG B O 1
ATOM 6022 N N . VAL B 1 352 ? 18.703 -14.633 -17.469 1 94.75 352 VAL B N 1
ATOM 6023 C CA . VAL B 1 352 ? 19.328 -13.602 -16.641 1 94.75 352 VAL B CA 1
ATOM 6024 C C . VAL B 1 352 ? 20.219 -14.258 -15.586 1 94.75 352 VAL B C 1
ATOM 6026 O O . VAL B 1 352 ? 20.562 -13.633 -14.586 1 94.75 352 VAL B O 1
ATOM 6029 N N . LEU B 1 353 ? 20.5 -15.492 -15.742 1 94.75 353 LEU B N 1
ATOM 6030 C CA . LEU B 1 353 ? 21.391 -16.25 -14.883 1 94.75 353 LEU B CA 1
ATOM 6031 C C . LEU B 1 353 ? 20.938 -16.172 -13.43 1 94.75 353 LEU B C 1
ATOM 6033 O O . LEU B 1 353 ? 21.734 -15.82 -12.547 1 94.75 353 LEU B O 1
ATOM 6037 N N . ALA B 1 354 ? 19.656 -16.422 -13.242 1 92.62 354 ALA B N 1
ATOM 6038 C CA . ALA B 1 354 ? 19 -16.688 -11.969 1 92.62 354 ALA B CA 1
ATOM 6039 C C . ALA B 1 354 ? 18.609 -15.391 -11.258 1 92.62 354 ALA B C 1
ATOM 6041 O O . ALA B 1 354 ? 17.984 -15.422 -10.203 1 92.62 354 ALA B O 1
ATOM 6042 N N . ASN B 1 355 ? 18.938 -14.242 -11.805 1 91.94 355 ASN B N 1
ATOM 6043 C CA . ASN B 1 355 ? 18.469 -12.984 -11.227 1 91.94 355 ASN B CA 1
ATOM 6044 C C . ASN B 1 355 ? 16.953 -12.859 -11.32 1 91.94 355 ASN B C 1
ATOM 6046 O O . ASN B 1 355 ? 16.297 -13.656 -12 1 91.94 355 ASN B O 1
ATOM 6050 N N . ASN B 1 356 ? 16.422 -11.953 -10.523 1 92.19 356 ASN B N 1
ATOM 6051 C CA . ASN B 1 356 ? 14.977 -11.828 -10.547 1 92.19 356 ASN B CA 1
ATOM 6052 C C . ASN B 1 356 ? 14.531 -10.508 -11.164 1 92.19 356 ASN B C 1
ATOM 6054 O O . ASN B 1 356 ? 13.375 -10.109 -11.023 1 92.19 356 ASN B O 1
ATOM 6058 N N . ASN B 1 357 ? 15.422 -9.867 -11.766 1 89.12 357 ASN B N 1
ATOM 6059 C CA . ASN B 1 357 ? 15.086 -8.641 -12.469 1 89.12 357 ASN B CA 1
ATOM 6060 C C . ASN B 1 357 ? 14.773 -8.898 -13.938 1 89.12 357 ASN B C 1
ATOM 6062 O O . ASN B 1 357 ? 15.594 -8.617 -14.812 1 89.12 357 ASN B O 1
ATOM 6066 N N . TYR B 1 358 ? 13.609 -9.414 -14.219 1 89.81 358 TYR B N 1
ATOM 6067 C CA . TYR B 1 358 ? 13.164 -9.641 -15.586 1 89.81 358 TYR B CA 1
ATOM 6068 C C . TYR B 1 358 ? 11.672 -9.367 -15.719 1 89.81 358 TYR B C 1
ATOM 6070 O O . TYR B 1 358 ? 10.953 -9.289 -14.719 1 89.81 358 TYR B O 1
ATOM 6078 N N . ARG B 1 359 ? 11.234 -9.125 -16.938 1 84.81 359 ARG B N 1
ATOM 6079 C CA . ARG B 1 359 ? 9.82 -8.961 -17.281 1 84.81 359 ARG B CA 1
ATOM 6080 C C . ARG B 1 359 ? 9.32 -10.109 -18.141 1 84.81 359 ARG B C 1
ATOM 6082 O O . ARG B 1 359 ? 9.992 -10.516 -19.094 1 84.81 359 ARG B O 1
ATOM 6089 N N . LEU B 1 360 ? 8.219 -10.609 -17.656 1 86.56 360 LEU B N 1
ATOM 6090 C CA . LEU B 1 360 ? 7.621 -11.656 -18.484 1 86.56 360 LEU B CA 1
ATOM 6091 C C . LEU B 1 360 ? 6.934 -11.047 -19.703 1 86.56 360 LEU B C 1
ATOM 6093 O O . LEU B 1 360 ? 6.105 -10.148 -19.578 1 86.56 360 LEU B O 1
ATOM 6097 N N . PRO B 1 361 ? 7.285 -11.445 -20.844 1 78.06 361 PRO B N 1
ATOM 6098 C CA . PRO B 1 361 ? 6.613 -10.938 -22.047 1 78.06 361 PRO B CA 1
ATOM 6099 C C . PRO B 1 361 ? 5.156 -11.375 -22.141 1 78.06 361 PRO B C 1
ATOM 6101 O O . PRO B 1 361 ? 4.793 -12.438 -21.609 1 78.06 361 PRO B O 1
ATOM 6104 N N . HIS B 1 362 ? 4.395 -10.523 -22.703 1 82.38 362 HIS B N 1
ATOM 6105 C CA . HIS B 1 362 ? 3.023 -10.898 -23.047 1 82.38 362 HIS B CA 1
ATOM 6106 C C . HIS B 1 362 ? 2.982 -11.859 -24.219 1 82.38 362 HIS B C 1
ATOM 6108 O O . HIS B 1 362 ? 3.312 -11.484 -25.344 1 82.38 362 HIS B O 1
ATOM 6114 N N . ASN B 1 363 ? 2.602 -13.055 -24 1 83.5 363 ASN B N 1
ATOM 6115 C CA . ASN B 1 363 ? 2.664 -14.078 -25.031 1 83.5 363 ASN B CA 1
ATOM 6116 C C . ASN B 1 363 ? 1.308 -14.281 -25.703 1 83.5 363 ASN B C 1
ATOM 6118 O O . ASN B 1 363 ? 1.161 -15.156 -26.562 1 83.5 363 ASN B O 1
ATOM 6122 N N . GLY B 1 364 ? 0.308 -13.5 -25.328 1 90 364 GLY B N 1
ATOM 6123 C CA . GLY B 1 364 ? -1.002 -13.609 -25.938 1 90 364 GLY B CA 1
ATOM 6124 C C . GLY B 1 364 ? -1.604 -15 -25.828 1 90 364 GLY B C 1
ATOM 6125 O O . GLY B 1 364 ? -2.055 -15.57 -26.812 1 90 364 GLY B O 1
ATOM 6126 N N . LYS B 1 365 ? -1.59 -15.555 -24.719 1 90.94 365 LYS B N 1
ATOM 6127 C CA . LYS B 1 365 ? -1.977 -16.938 -24.484 1 90.94 365 LYS B CA 1
ATOM 6128 C C . LYS B 1 365 ? -3.428 -17.188 -24.891 1 90.94 365 LYS B C 1
ATOM 6130 O O . LYS B 1 365 ? -3.744 -18.203 -25.5 1 90.94 365 LYS B O 1
ATOM 6135 N N . GLN B 1 366 ? -4.281 -16.25 -24.594 1 88.44 366 GLN B N 1
ATOM 6136 C CA . GLN B 1 366 ? -5.684 -16.391 -24.969 1 88.44 366 GLN B CA 1
ATOM 6137 C C . GLN B 1 366 ? -5.844 -16.453 -26.484 1 88.44 366 GLN B C 1
ATOM 6139 O O . GLN B 1 366 ? -6.586 -17.281 -27 1 88.44 366 GLN B O 1
ATOM 6144 N N . ARG B 1 367 ? -5.168 -15.57 -27.125 1 89.06 367 ARG B N 1
ATOM 6145 C CA . ARG B 1 367 ? -5.211 -15.547 -28.578 1 89.06 367 ARG B CA 1
ATOM 6146 C C . ARG B 1 367 ? -4.672 -16.844 -29.172 1 89.06 367 ARG B C 1
ATOM 6148 O O . ARG B 1 367 ? -5.285 -17.438 -30.062 1 89.06 367 ARG B O 1
ATOM 6155 N N . LEU B 1 368 ? -3.539 -17.266 -28.641 1 92.25 368 LEU B N 1
ATOM 6156 C CA . LEU B 1 368 ? -2.916 -18.5 -29.125 1 92.25 368 LEU B CA 1
ATOM 6157 C C . LEU B 1 368 ? -3.83 -19.703 -28.906 1 92.25 368 LEU B C 1
ATOM 6159 O O . LEU B 1 368 ? -3.883 -20.609 -29.734 1 92.25 368 LEU B O 1
ATOM 6163 N N . GLU B 1 369 ? -4.523 -19.688 -27.828 1 91.06 369 GLU B N 1
ATOM 6164 C CA . GLU B 1 369 ? -5.445 -20.781 -27.531 1 91.06 369 GLU B CA 1
ATOM 6165 C C . GLU B 1 369 ? -6.594 -20.828 -28.531 1 91.06 369 GLU B C 1
ATOM 6167 O O . GLU B 1 369 ? -6.977 -21.891 -29.016 1 91.06 369 GLU B O 1
ATOM 6172 N N . ARG B 1 370 ? -7.156 -19.641 -28.812 1 88 370 ARG B N 1
ATOM 6173 C CA . ARG B 1 370 ? -8.25 -19.562 -29.781 1 88 370 ARG B CA 1
ATOM 6174 C C . ARG B 1 370 ? -7.816 -20.078 -31.141 1 88 370 ARG B C 1
ATOM 6176 O O . ARG B 1 370 ? -8.609 -20.672 -31.859 1 88 370 ARG B O 1
ATOM 6183 N N . LEU B 1 371 ? -6.566 -19.875 -31.469 1 91.44 371 LEU B N 1
ATOM 6184 C CA . LEU B 1 371 ? -6.027 -20.297 -32.75 1 91.44 371 LEU B CA 1
ATOM 6185 C C . LEU B 1 371 ? -5.566 -21.75 -32.719 1 91.44 371 LEU B C 1
ATOM 6187 O O . LEU B 1 371 ? -5.148 -22.297 -33.719 1 91.44 371 LEU B O 1
ATOM 6191 N N . GLY B 1 372 ? -5.578 -22.328 -31.531 1 88.31 372 GLY B N 1
ATOM 6192 C CA . GLY B 1 372 ? -5.121 -23.703 -31.391 1 88.31 372 GLY B CA 1
ATOM 6193 C C . GLY B 1 372 ? -3.609 -23.828 -31.406 1 88.31 372 GLY B C 1
ATOM 6194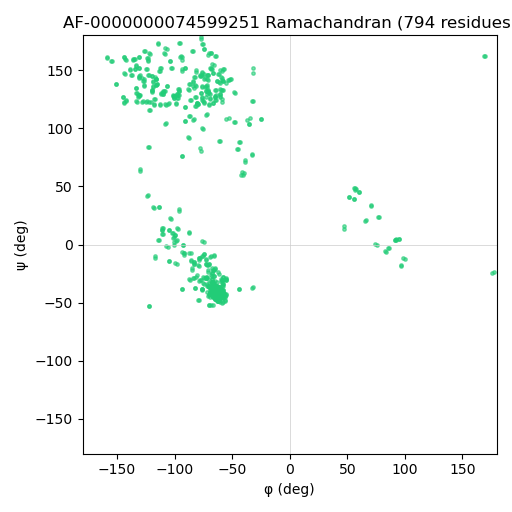 O O . GLY B 1 372 ? -3.076 -24.891 -31.734 1 88.31 372 GLY B O 1
ATOM 6195 N N . LEU B 1 373 ? -2.938 -22.719 -31.047 1 91.12 373 LEU B N 1
ATOM 6196 C CA . LEU B 1 373 ? -1.483 -22.688 -31.172 1 91.12 373 LEU B CA 1
ATOM 6197 C C . LEU B 1 373 ? -0.833 -22.578 -29.797 1 91.12 373 LEU B C 1
ATOM 6199 O O . LEU B 1 373 ? 0.389 -22.453 -29.688 1 91.12 373 LEU B O 1
ATOM 6203 N N . LEU B 1 374 ? -1.595 -22.609 -28.75 1 92.69 374 LEU B N 1
ATOM 6204 C CA . LEU B 1 374 ? -1.03 -22.5 -27.406 1 92.69 374 LEU B CA 1
ATOM 6205 C C . LEU B 1 374 ? -0.255 -23.766 -27.047 1 92.69 374 LEU B C 1
ATOM 6207 O O . LEU B 1 374 ? -0.815 -24.875 -27.047 1 92.69 374 LEU B O 1
ATOM 6211 N N . PRO B 1 375 ? 1.009 -23.641 -26.766 1 91.69 375 PRO B N 1
ATOM 6212 C CA . PRO B 1 375 ? 1.782 -24.844 -26.438 1 91.69 375 PRO B CA 1
ATOM 6213 C C . PRO B 1 375 ? 1.433 -25.406 -25.062 1 91.69 375 PRO B C 1
ATOM 6215 O O . PRO B 1 375 ? 1.08 -24.656 -24.141 1 91.69 375 PRO B O 1
ATOM 6218 N N . ASP B 1 376 ? 1.485 -26.672 -24.953 1 91.88 376 ASP B N 1
ATOM 6219 C CA . ASP B 1 376 ? 1.334 -27.312 -23.656 1 91.88 376 ASP B CA 1
ATOM 6220 C C . ASP B 1 376 ? 2.605 -27.172 -22.828 1 91.88 376 ASP B C 1
ATOM 6222 O O . ASP B 1 376 ? 2.539 -27.078 -21.594 1 91.88 376 ASP B O 1
ATOM 6226 N N . GLN B 1 377 ? 3.686 -27.281 -23.516 1 94.75 377 GLN B N 1
ATOM 6227 C CA . GLN B 1 377 ? 5.016 -27.109 -22.938 1 94.75 377 GLN B CA 1
ATOM 6228 C C . GLN B 1 377 ? 5.828 -26.078 -23.719 1 94.75 377 GLN B C 1
ATOM 6230 O O . GLN B 1 377 ? 5.805 -26.062 -24.953 1 94.75 377 GLN B O 1
ATOM 6235 N N . VAL B 1 378 ? 6.5 -25.234 -23 1 94 378 VAL B N 1
ATOM 6236 C CA . VAL B 1 378 ? 7.293 -24.188 -23.641 1 94 378 VAL B CA 1
ATOM 6237 C C . VAL B 1 378 ? 8.688 -24.703 -23.969 1 94 378 VAL B C 1
ATOM 6239 O O . VAL B 1 378 ? 9.289 -25.422 -23.172 1 94 378 VAL B O 1
ATOM 6242 N N . THR B 1 379 ? 9.133 -24.344 -25.141 1 94 379 THR B N 1
ATOM 6243 C CA . THR B 1 379 ? 10.477 -24.719 -25.578 1 94 379 THR B CA 1
ATOM 6244 C C . THR B 1 379 ? 11.531 -23.922 -24.812 1 94 379 THR B C 1
ATOM 6246 O O . THR B 1 379 ? 11.367 -22.719 -24.594 1 94 379 THR B O 1
ATOM 6249 N N . VAL B 1 380 ? 12.531 -24.672 -24.438 1 95.75 380 VAL B N 1
ATOM 6250 C CA . VAL B 1 380 ? 13.648 -24.016 -23.766 1 95.75 380 VAL B CA 1
ATOM 6251 C C . VAL B 1 380 ? 14.523 -23.297 -24.781 1 95.75 380 VAL B C 1
ATOM 6253 O O . VAL B 1 380 ? 14.883 -23.859 -25.812 1 95.75 380 VAL B O 1
ATOM 6256 N N . ASN B 1 381 ? 14.836 -22.031 -24.531 1 94 381 ASN B N 1
ATOM 6257 C CA . ASN B 1 381 ? 15.758 -21.312 -25.391 1 94 381 ASN B CA 1
ATOM 6258 C C . ASN B 1 381 ? 17.172 -21.875 -25.312 1 94 381 ASN B C 1
ATOM 6260 O O . ASN B 1 381 ? 17.797 -21.828 -24.25 1 94 381 ASN B O 1
ATOM 6264 N N . GLU B 1 382 ? 17.672 -22.281 -26.391 1 93.88 382 GLU B N 1
ATOM 6265 C CA . GLU B 1 382 ? 18.953 -22.984 -26.422 1 93.88 382 GLU B CA 1
ATOM 6266 C C . GLU B 1 382 ? 20.094 -22.062 -26 1 93.88 382 GLU B C 1
ATOM 6268 O O . GLU B 1 382 ? 21.047 -22.5 -25.344 1 93.88 382 GLU B O 1
ATOM 6273 N N . GLU B 1 383 ? 20.031 -20.859 -26.375 1 95.19 383 GLU B N 1
ATOM 6274 C CA . GLU B 1 383 ? 21.062 -19.906 -26 1 95.19 383 GLU B CA 1
ATOM 6275 C C . GLU B 1 383 ? 21.078 -19.672 -24.484 1 95.19 383 GLU B C 1
ATOM 6277 O O . GLU B 1 383 ? 22.141 -19.609 -23.875 1 95.19 383 GLU B O 1
ATOM 6282 N N . TYR B 1 384 ? 19.859 -19.531 -23.922 1 95.88 384 TYR B N 1
ATOM 6283 C CA . TYR B 1 384 ? 19.734 -19.344 -22.484 1 95.88 384 TYR B CA 1
ATOM 6284 C C . TYR B 1 384 ? 20.281 -20.547 -21.719 1 95.88 384 TYR B C 1
ATOM 6286 O O . TYR B 1 384 ? 21 -20.391 -20.734 1 95.88 384 TYR B O 1
ATOM 6294 N N . LEU B 1 385 ? 19.969 -21.688 -22.266 1 95.38 385 LEU B N 1
ATOM 6295 C CA . LEU B 1 385 ? 20.391 -22.938 -21.641 1 95.38 385 LEU B CA 1
ATOM 6296 C C . LEU B 1 385 ? 21.922 -23.062 -21.656 1 95.38 385 LEU B C 1
ATOM 6298 O O . LEU B 1 385 ? 22.516 -23.375 -20.625 1 95.38 385 LEU B O 1
ATOM 6302 N N . ALA B 1 386 ? 22.5 -22.797 -22.766 1 95.31 386 ALA B N 1
ATOM 6303 C CA . ALA B 1 386 ? 23.953 -22.891 -22.891 1 95.31 386 ALA B CA 1
ATOM 6304 C C . ALA B 1 386 ? 24.656 -21.938 -21.938 1 95.31 386 ALA B C 1
ATOM 6306 O O . ALA B 1 386 ? 25.625 -22.297 -21.281 1 95.31 386 ALA B O 1
ATOM 6307 N N . LYS B 1 387 ? 24.172 -20.797 -21.859 1 95.19 387 LYS B N 1
ATOM 6308 C CA . LYS B 1 387 ? 24.734 -19.797 -20.969 1 95.19 387 LYS B CA 1
ATOM 6309 C C . LYS B 1 387 ? 24.625 -20.219 -19.516 1 95.19 387 LYS B C 1
ATOM 6311 O O . LYS B 1 387 ? 25.562 -20.016 -18.734 1 95.19 387 LYS B O 1
ATOM 6316 N N . ALA B 1 388 ? 23.484 -20.703 -19.141 1 95.94 388 ALA B N 1
ATOM 6317 C CA . ALA B 1 388 ? 23.25 -21.125 -17.766 1 95.94 388 ALA B CA 1
ATOM 6318 C C . ALA B 1 388 ? 24.156 -22.281 -17.375 1 95.94 388 ALA B C 1
ATOM 6320 O O . ALA B 1 388 ? 24.719 -22.312 -16.281 1 95.94 388 ALA B O 1
ATOM 6321 N N . LEU B 1 389 ? 24.328 -23.203 -18.312 1 94.81 389 LEU B N 1
ATOM 6322 C CA . LEU B 1 389 ? 25.188 -24.359 -18.047 1 94.81 389 LEU B CA 1
ATOM 6323 C C . LEU B 1 389 ? 26.641 -23.922 -17.875 1 94.81 389 LEU B C 1
ATOM 6325 O O . LEU B 1 389 ? 27.344 -24.422 -16.984 1 94.81 389 LEU B O 1
ATOM 6329 N N . GLN B 1 390 ? 27.031 -23.016 -18.688 1 93.94 390 GLN B N 1
ATOM 6330 C CA . GLN B 1 390 ? 28.375 -22.469 -18.578 1 93.94 390 GLN B CA 1
ATOM 6331 C C . GLN B 1 390 ? 28.578 -21.766 -17.234 1 93.94 390 GLN B C 1
ATOM 6333 O O . GLN B 1 390 ? 29.609 -21.906 -16.594 1 93.94 390 GLN B O 1
ATOM 6338 N N . HIS B 1 391 ? 27.609 -21.031 -16.875 1 93.38 391 HIS B N 1
ATOM 6339 C CA . HIS B 1 391 ? 27.672 -20.281 -15.625 1 93.38 391 HIS B CA 1
ATOM 6340 C C . HIS B 1 391 ? 27.812 -21.219 -14.422 1 93.38 391 HIS B C 1
ATOM 6342 O O . HIS B 1 391 ? 28.594 -20.953 -13.508 1 93.38 391 HIS B O 1
ATOM 6348 N N . ILE B 1 392 ? 27.094 -22.25 -14.375 1 92.06 392 ILE B N 1
ATOM 6349 C CA . ILE B 1 392 ? 27.109 -23.203 -13.266 1 92.06 392 ILE B CA 1
ATOM 6350 C C . ILE B 1 392 ? 28.469 -23.906 -13.219 1 92.06 392 ILE B C 1
ATOM 6352 O O . ILE B 1 392 ? 29.016 -24.141 -12.141 1 92.06 392 ILE B O 1
ATOM 6356 N N . THR B 1 393 ? 28.953 -24.25 -14.375 1 90.06 393 THR B N 1
ATOM 6357 C CA . THR B 1 393 ? 30.25 -24.906 -14.453 1 90.06 393 THR B CA 1
ATOM 6358 C C . THR B 1 393 ? 31.359 -24.016 -13.922 1 90.06 393 THR B C 1
ATOM 6360 O O . THR B 1 393 ? 32.25 -24.469 -13.211 1 90.06 393 THR B O 1
ATOM 6363 N N . GLN B 1 394 ? 31.297 -22.781 -14.203 1 88.19 394 GLN B N 1
ATOM 6364 C CA . GLN B 1 394 ? 32.281 -21.812 -13.75 1 88.19 394 GLN B CA 1
ATOM 6365 C C . GLN B 1 394 ? 32.219 -21.609 -12.234 1 88.19 394 GLN B C 1
ATOM 6367 O O . GLN B 1 394 ? 33.25 -21.438 -11.578 1 88.19 394 GLN B O 1
ATOM 6372 N N . GLN B 1 395 ? 31.047 -21.609 -11.734 1 84.75 395 GLN B N 1
ATOM 6373 C CA . GLN B 1 395 ? 30.875 -21.406 -10.305 1 84.75 395 GLN B CA 1
ATOM 6374 C C . GLN B 1 395 ? 31.375 -22.609 -9.516 1 84.75 395 GLN B C 1
ATOM 6376 O O . GLN B 1 395 ? 31.859 -22.484 -8.391 1 84.75 395 GLN B O 1
ATOM 6381 N N . GLN B 1 396 ? 31.172 -23.781 -10.047 1 79.12 396 GLN B N 1
ATOM 6382 C CA . GLN B 1 396 ? 31.625 -25.016 -9.406 1 79.12 396 GLN B CA 1
ATOM 6383 C C . GLN B 1 396 ? 33.156 -25.094 -9.414 1 79.12 396 GLN B C 1
ATOM 6385 O O . GLN B 1 396 ? 33.75 -25.656 -8.492 1 79.12 396 GLN B O 1
ATOM 6390 N N . GLN B 1 397 ? 33.719 -24.516 -10.477 1 72.5 397 GLN B N 1
ATOM 6391 C CA . GLN B 1 397 ? 35.188 -24.531 -10.562 1 72.5 397 GLN B CA 1
ATOM 6392 C C . GLN B 1 397 ? 35.781 -23.453 -9.664 1 72.5 397 GLN B C 1
ATOM 6394 O O . GLN B 1 397 ? 36.906 -23.609 -9.195 1 72.5 397 GLN B O 1
ATOM 6399 N N . GLY B 1 398 ? 35.125 -22.375 -9.477 1 62.12 398 GLY B N 1
ATOM 6400 C CA . GLY B 1 398 ? 35.656 -21.312 -8.633 1 62.12 398 GLY B CA 1
ATOM 6401 C C . GLY B 1 398 ? 35.438 -21.562 -7.156 1 62.12 398 GLY B C 1
ATOM 6402 O O . GLY B 1 398 ? 36.094 -20.938 -6.316 1 62.12 398 GLY B O 1
ATOM 6403 N N . ASP B 1 399 ? 34.5 -22.266 -6.723 1 52.09 399 ASP B N 1
ATOM 6404 C CA . ASP B 1 399 ? 34.438 -22.703 -5.328 1 52.09 399 ASP B CA 1
ATOM 6405 C C . ASP B 1 399 ? 35.375 -23.875 -5.078 1 52.09 399 ASP B C 1
ATOM 6407 O O . ASP B 1 399 ? 35.5 -24.781 -5.91 1 52.09 399 ASP B O 1
#

Organism: Saponaria officinalis (NCBI:txid3572)

InterPro domains:
  IPR036397 Ribonuclease H superfamily [G3DSA:3.30.420.10] (93-356)

Secondary structure (DSSP, 8-state):
-HHHHHHHT--HHHHHHHHHHHHHHHHTT----TT------S------TTHHHHS-GGG-SSHHHHHHHHT--HHHHHHHHHTTSSEEEEEE-EE---HHHHHHHHHHHHTTEEE-TTTS-EEE---TTEEEEEEEEEESS-SEEEEEE-TTSPPP--EES-GGG--EEEEEEEEE--EE-TTS-EEE--EEEEEE-EEEEE-SS-BTTB-TT-EEEEE-S---HHHHHHHIIIIIHHHHHHHSPTTS-SEEEEEE---TTSPPTT-HHHHHHHTSTT-EEEEEEPPTT-GGG-HIIIIIHHHHHHHHTTS---SHHHHHHHHHHHHHHS-HHHHHHHHHHHHHHHHHHHHTTT-S--------HHHHHHTT---SSPBPPHHHHHHHHHHHHHHHHH-/-HHHHHHHT--HHHHHHHHHHHHHHHHTT----TT------S------TTHHHHS-GGG-SSHHHHHHHHT--HHHHHHHHHTTSSEEEEEE-EE---HHHHHHHHHHHHTTEEE-TTTS-EEE---TTEEEEEEEEEESS-SEEEEEE-TTSPPP--EES-GGG--EEEEEEEEE--EE-TTS-EEE--EEEEEE-EEEEE-SS-BTTB-TT-EEEEE-S---HHHHHHHIIIIIHHHHHHHSPTTS-SEEEEEE---TTSPPTT-HHHHHHHTSTT-EEEEEEPPTT-GGG-HIIIIIHHHHHHHHTTS---SHHHHHHHHHHHHHHS-HHHHHHHHHHHHHHHHHHHHTTT-S--------HHHHHHTT---SSPBPPHHHHHHHHHHHHHHHHH-

Foldseek 3Di:
DVVVCVVVVHDPVVVVVVVVVLVVCVVVVHDPPPPPPPVPDPPDPPQDLVLLVVDPPVQVQDLCSSCVSSVHDSVVSVVCCVVVVDDDDDDDDADDADPVLLLLLLVVLVVQWDQDPPPRFIWGHLQQQEKEKDKDKAFLDDPDDDDDDDPPDDDDDDDDPDPVCTDIWMKMFIFGAWDADPVGHTQALRGLAIGTQWDWDFACPADPVGGGGPIAIGHDPDQALVNQVCCCQVPRLVSCVVRPDDPDDLEHEYEYEPDRSHDAFPDPSNCVSQPPPPHNYTYDHGRHSCLLLGLCSQPVVVQLNVQLNVDRDDGPVRSVVSSRVSSVPDGSVVSQVSSQLSSQCSLVCLQVSNDDPDDRDDPPQVVCVVVVNRDSIDTRDPVSSVSNVVVSVVVVVVD/DVVVCVVVVHDPVVVVVVVVVLVVCVVVVHPSPPPPPPVPDPPDPPQDLVLLVVDPPVQVQDLCSSCVSSVHDSVVSVVCCVVVVDDDDDDDDADDADPVLLLLLLVVLVVQWDQDPPPRFIWGHLQQQEKEKDKDKAFLDDPDDDDDDDPPDDDDDDDDPDPVCTDIWMKMFIFGAWDADPVGHTQALRGLAIGTQWDWDFACDADPVGGGGPIAIGHDPDQALVNQVCCCQVPRLVSCVVRPDDPDALEHEYEYAPDRSHDAFPDPSNCVSQPPPPHNYTYDHGRHSCLLLGLCSQPVVVQLNVQLNVDRDDGPVRSVVSSRVSSVPDGSVVSQVSSQLSSQCSLVCLQVSNDDPDDRDDPVQVVCVVVVNRDSIDTRDPVSSVSNVVVSVVVVVVD

Solvent-accessible surface area (backbone atoms only — not comparable to full-atom values): 44859 Å² total; per-residue (Å²): 101,62,67,55,16,62,73,69,74,41,58,52,64,58,50,49,52,50,49,49,49,48,47,50,31,49,73,68,66,42,74,80,60,80,73,58,70,67,74,61,66,80,71,75,78,83,74,68,67,68,58,56,74,72,46,60,66,57,49,19,52,42,56,58,48,35,11,59,76,68,72,47,53,41,67,57,46,50,49,35,38,73,73,53,62,27,38,83,43,79,45,66,56,35,63,51,71,51,70,68,40,26,50,44,41,43,51,53,47,58,71,38,51,40,80,32,83,84,71,81,39,44,23,42,59,74,52,69,44,33,30,43,42,53,72,49,78,46,61,53,66,68,64,59,48,49,31,59,39,51,76,85,54,79,79,83,84,52,63,38,85,46,87,88,66,61,57,59,40,39,31,43,36,34,35,37,51,42,40,66,46,97,87,66,46,77,77,36,60,21,70,52,45,69,45,70,43,57,46,77,42,57,32,86,58,64,46,100,92,36,58,56,57,43,76,35,65,39,61,56,88,73,80,40,40,67,56,46,46,47,44,44,58,71,44,50,49,53,33,43,70,72,64,55,63,86,89,53,73,46,57,30,38,37,34,28,63,70,53,82,33,54,77,63,62,78,38,63,72,52,45,55,63,28,52,41,97,77,29,43,49,41,59,44,69,46,49,62,81,42,60,68,77,34,50,56,68,65,43,50,50,57,55,28,50,60,48,22,60,49,44,90,34,91,46,60,60,45,37,52,50,31,44,50,49,19,56,67,64,54,54,41,64,57,53,42,50,37,54,50,46,38,48,52,41,44,47,49,26,31,59,55,64,33,51,83,84,76,79,82,77,86,76,52,58,69,62,29,46,77,71,71,62,53,68,84,49,50,70,53,53,64,68,29,49,52,52,37,54,52,51,53,53,51,52,60,67,70,96,101,62,67,57,16,62,72,68,74,42,58,52,64,58,50,50,49,50,48,49,49,48,47,50,32,51,72,69,66,43,74,81,58,80,72,58,68,66,74,62,67,80,71,75,77,83,74,69,67,69,58,57,73,73,46,59,66,57,50,18,51,42,56,58,47,34,11,59,76,68,70,47,53,42,67,57,46,50,50,34,37,74,73,54,61,26,37,81,44,75,42,66,55,35,63,52,72,52,72,68,37,25,52,44,40,43,50,52,47,59,71,37,51,38,81,32,85,84,71,82,39,44,24,40,60,73,53,70,46,34,31,42,41,53,72,47,80,45,60,53,67,69,63,58,49,47,31,58,40,50,74,85,53,80,80,82,83,51,62,38,86,45,88,90,65,62,57,59,40,41,29,43,36,34,35,38,53,42,41,63,45,97,88,67,45,76,75,37,59,23,71,50,46,70,43,70,43,57,46,78,42,57,32,87,57,63,46,98,90,37,57,55,55,43,76,34,64,39,62,55,87,73,78,40,41,67,56,48,46,46,43,43,56,72,45,49,49,53,33,43,69,73,63,54,62,85,88,54,72,46,56,31,36,38,36,30,63,68,53,83,32,54,77,64,61,78,39,64,72,52,45,54,63,28,52,41,96,78,30,43,50,42,58,44,66,46,50,64,80,44,59,66,78,33,50,55,69,65,44,50,49,58,54,27,49,60,49,22,60,49,45,90,33,92,45,60,60,44,38,52,50,33,45,51,51,19,55,68,64,54,56,43,66,59,54,43,50,37,53,50,46,39,47,50,40,44,45,48,26,32,58,56,64,34,51,82,84,74,78,83,76,86,76,51,58,69,60,28,46,76,71,70,64,52,71,85,49,52,71,53,55,63,69,29,50,52,52,37,54,51,50,52,54,51,52,59,68,72,97

Nearest PDB structures (foldseek):
  4r79-assembly1_B  TM=6.664E-01  e=6.321E-12  Drosophila mauritiana
  4u7b-assembly2_G-2  TM=6.686E-01  e=1.645E-11  Drosophila mauritiana
  3hot-assembly1_A  TM=6.688E-01  e=5.997E-11  Drosophila mauritiana
  3hot-assembly1_B  TM=6.383E-01  e=2.579E-11  Drosophila mauritiana
  3k9k-assembly3_B  TM=8.156E-01  e=7.204E-07  Homo sapiens